Protein AF-A0A1B8U2I4-F1 (afdb_monomer)

Mean predicted aligned error: 22.15 Å

Secondary structure (DSSP, 8-state):
----------------------------------------------S-TTSHHHHHHHTT-PPPP---PPPP--GGGGG-S----SS-SS-EEEEEE--TTSEEEEGGGTT-SEEEES-TTSBPPPTT-EEEEES-HHHH---S-SSS-HHHHHHHHHHHHGGGT-TTTS-SS--S-TTSHHHHHHHHHHHHHHH----TT---EEE-TTS-EEEHHHHHHHHHTTSSPPPPEEEEEESSTTB--EEEE-----S-S-SS--EEEEEEEPPBTTB--EEEEEEEES-SEEEEPPTT-S---SGGG-S--EEPPSSSSEEEES---TT-EEEEEEEESSTTS-EEEEEEEEPP------EEEE-EEEEEES--BTTTTTSSS--S--EEE-STT-EEEEEEEEEEPTT-EEEEEEEEPTT--S-EE-EEEEESSSSS-PEEPSS--EE--SS-EEEEEE-SS-EEEEEEE--STTSBPEEEEEEEEEE-PPPP--EE------EETT--EE--EESTT-EEEEEES--EEETTEEEPPP-SS-EEEEEEEEEPP-SSS--EEEEEEEEEEPP--EEE-TTGGGTT-SEEEEEEEEEEEEEESS-EEESSEEEE-S-EEE-SS---S-EETTEEEEEEESS-EEE-SSSEEEE-TT-EEEES--TT-EEESS-TTS---EEEEESSS-TT-SSEEEEEEEHHHHT--SSSS-SB---SS-HHHHHHHHHHHHHHHHHSPP--EEEETTS-EE-SSS--SEEEEEPPSEEEEEEEEHHHHHH-SEEEESS--BTTEEEEEEEE--EEEEEEPPEEES--GGGGGGEEEE-SSEEEEEEESSSPEESEEEEEEEEEEESS--S-EES-EEEEEEEEEEEEEES------EEE-----PPP-EE--------TT--EE--EESTT-EEEEEES--EEETTEEEPPP-SS----EEEEEPPPBTTB--

Radius of gyration: 46.18 Å; Cα contacts (8 Å, |Δi|>4): 2310; chains: 1; bounding box: 96×114×125 Å

Structure (mmCIF, N/CA/C/O backbone):
data_AF-A0A1B8U2I4-F1
#
_entry.id   AF-A0A1B8U2I4-F1
#
loop_
_atom_site.group_PDB
_atom_site.id
_atom_site.type_symbol
_atom_site.label_atom_id
_atom_site.label_alt_id
_atom_site.label_comp_id
_atom_site.label_asym_id
_atom_site.label_entity_id
_atom_site.label_seq_id
_atom_site.pdbx_PDB_ins_code
_atom_site.Cartn_x
_atom_site.Cartn_y
_atom_site.Cartn_z
_atom_site.occupancy
_atom_site.B_iso_or_equiv
_atom_site.auth_seq_id
_atom_site.auth_comp_id
_atom_site.auth_asym_id
_atom_site.auth_atom_id
_atom_site.pdbx_PDB_model_num
ATOM 1 N N . MET A 1 1 ? -12.299 -31.613 34.406 1.00 24.77 1 MET A N 1
ATOM 2 C CA . MET A 1 1 ? -12.635 -31.270 35.807 1.00 24.77 1 MET A CA 1
ATOM 3 C C . MET A 1 1 ? -14.098 -31.652 36.011 1.00 24.77 1 MET A C 1
ATOM 5 O O . MET A 1 1 ? -14.921 -31.195 35.235 1.00 24.77 1 MET A O 1
ATOM 9 N N . LYS A 1 2 ? -14.399 -32.577 36.935 1.00 33.16 2 LYS A N 1
ATOM 10 C CA . LYS A 1 2 ? -15.754 -33.112 37.191 1.00 33.16 2 LYS A CA 1
ATOM 11 C C . LYS A 1 2 ? -16.729 -31.985 37.540 1.00 33.16 2 LYS A C 1
ATOM 13 O O . LYS A 1 2 ? -16.358 -31.178 38.387 1.00 33.16 2 LYS A O 1
ATOM 18 N N . LYS A 1 3 ? -17.973 -32.005 37.048 1.00 23.28 3 LYS A N 1
ATOM 19 C CA . LYS A 1 3 ? -19.089 -31.343 37.744 1.00 23.28 3 LYS A CA 1
ATOM 20 C C . LYS A 1 3 ? -20.404 -32.102 37.573 1.00 23.28 3 LYS A C 1
ATOM 22 O O . LYS A 1 3 ? -20.791 -32.491 36.483 1.00 23.28 3 LYS A O 1
ATOM 27 N N . GLN A 1 4 ? -20.998 -32.365 38.731 1.00 23.42 4 GLN A N 1
ATOM 28 C CA . GLN A 1 4 ? -22.219 -33.114 38.978 1.00 23.42 4 GLN A CA 1
ATOM 29 C C . GLN A 1 4 ? -23.449 -32.295 38.580 1.00 23.42 4 GLN A C 1
ATOM 31 O O . GLN A 1 4 ? -23.548 -31.119 38.924 1.00 23.42 4 GLN A O 1
ATOM 36 N N . ILE A 1 5 ? -24.417 -32.958 37.955 1.00 26.19 5 ILE A N 1
ATOM 37 C CA . ILE A 1 5 ? -25.798 -32.489 37.834 1.00 26.19 5 ILE A CA 1
ATOM 38 C C . ILE A 1 5 ? -26.450 -32.633 39.215 1.00 26.19 5 ILE A C 1
ATOM 40 O O . ILE A 1 5 ? -26.462 -33.726 39.782 1.00 26.19 5 ILE A O 1
ATOM 44 N N . THR A 1 6 ? -26.989 -31.546 39.769 1.00 26.36 6 THR A N 1
ATOM 45 C CA . THR A 1 6 ? -27.867 -31.604 40.949 1.00 26.36 6 THR A CA 1
ATOM 46 C C . THR A 1 6 ? -29.206 -30.984 40.572 1.00 26.36 6 THR A C 1
ATOM 48 O O . THR A 1 6 ? -29.311 -29.774 40.403 1.00 26.36 6 THR A O 1
ATOM 51 N N . LEU A 1 7 ? -30.220 -31.833 40.411 1.00 27.00 7 LEU A N 1
ATOM 52 C CA . LEU A 1 7 ? -31.611 -31.440 40.198 1.00 27.00 7 LEU A CA 1
ATOM 53 C C . LEU A 1 7 ? -32.253 -31.074 41.542 1.00 27.00 7 LEU A C 1
ATOM 55 O O . LEU A 1 7 ? -32.309 -31.903 42.449 1.00 27.00 7 LEU A O 1
ATOM 59 N N . TYR A 1 8 ? -32.822 -29.874 41.638 1.00 22.42 8 TYR A N 1
ATOM 60 C CA . TYR A 1 8 ? -33.903 -29.582 42.575 1.00 22.42 8 TYR A CA 1
ATOM 61 C C . TYR A 1 8 ? -35.120 -29.135 41.777 1.00 22.42 8 TYR A C 1
ATOM 63 O O . TYR A 1 8 ? -35.189 -27.984 41.368 1.00 22.42 8 TYR A O 1
ATOM 71 N N . GLN A 1 9 ? -36.106 -30.021 41.621 1.00 27.33 9 GLN A N 1
ATOM 72 C CA . GLN A 1 9 ? -37.504 -29.603 41.564 1.00 27.33 9 GLN A CA 1
ATOM 73 C C . GLN A 1 9 ? -38.388 -30.600 42.314 1.00 27.33 9 GLN A C 1
ATOM 75 O O . GLN A 1 9 ? -38.519 -31.778 41.991 1.00 27.33 9 GLN A O 1
ATOM 80 N N . THR A 1 10 ? -39.002 -30.076 43.363 1.00 26.73 10 THR A N 1
ATOM 81 C CA . THR A 1 10 ? -40.159 -30.611 44.061 1.00 26.73 10 THR A CA 1
ATOM 82 C C . THR A 1 10 ? -41.357 -30.702 43.112 1.00 26.73 10 THR A C 1
ATOM 84 O O . THR A 1 10 ? -41.929 -29.679 42.753 1.00 26.73 10 THR A O 1
ATOM 87 N N . LYS A 1 11 ? -41.841 -31.917 42.825 1.00 23.14 11 LYS A N 1
ATOM 88 C CA . LYS A 1 11 ? -43.243 -32.304 43.084 1.00 23.14 11 LYS A CA 1
ATOM 89 C C . LYS A 1 11 ? -43.482 -33.804 42.866 1.00 23.14 11 LYS A C 1
ATOM 91 O O . LYS A 1 11 ? -43.080 -34.401 41.881 1.00 23.14 11 LYS A O 1
ATOM 96 N N . LYS A 1 12 ? -44.158 -34.363 43.870 1.00 27.89 12 LYS A N 1
ATOM 97 C CA . LYS A 1 12 ? -44.649 -35.735 44.058 1.00 27.89 12 LYS A CA 1
ATOM 98 C C . LYS A 1 12 ? -45.297 -36.351 42.812 1.00 27.89 12 LYS A C 1
ATOM 100 O O . LYS A 1 12 ? -46.206 -35.728 42.278 1.00 27.89 12 LYS A O 1
ATOM 105 N N . LEU A 1 13 ? -45.016 -37.633 42.547 1.00 22.47 13 LEU A N 1
ATOM 106 C CA . LEU A 1 13 ? -46.040 -38.684 42.388 1.00 22.47 13 LEU A CA 1
ATOM 107 C C . LEU A 1 13 ? -45.428 -40.106 42.452 1.00 22.47 13 LEU A C 1
ATOM 109 O O . LEU A 1 13 ? -44.255 -40.307 42.170 1.00 22.47 13 LEU A O 1
ATOM 113 N N . ASN A 1 14 ? -46.240 -41.043 42.952 1.00 25.61 14 ASN A N 1
ATOM 114 C CA . ASN A 1 14 ? -45.935 -42.363 43.534 1.00 25.61 14 ASN A CA 1
ATOM 115 C C . ASN A 1 14 ? -45.229 -43.411 42.637 1.00 25.61 14 ASN A C 1
ATOM 117 O O . ASN A 1 14 ? -45.417 -43.396 41.424 1.00 25.61 14 ASN A O 1
ATOM 121 N N . PRO A 1 15 ? -44.552 -44.417 43.241 1.00 29.19 15 PRO A N 1
ATOM 122 C CA . PRO A 1 15 ? -43.931 -45.534 42.533 1.00 29.19 15 PRO A CA 1
ATOM 123 C C . PRO A 1 15 ? -44.876 -46.743 42.411 1.00 29.19 15 PRO A C 1
ATOM 125 O O . PRO A 1 15 ? -45.484 -47.154 43.397 1.00 29.19 15 PRO A O 1
ATOM 128 N N . TYR A 1 16 ? -44.931 -47.379 41.237 1.00 27.47 16 TYR A N 1
ATOM 129 C CA . TYR A 1 16 ? -45.301 -48.793 41.106 1.00 27.47 16 TYR A CA 1
ATOM 130 C C . TYR A 1 16 ? -44.474 -49.490 40.014 1.00 27.47 16 TYR A C 1
ATOM 132 O O . TYR A 1 16 ? -44.163 -48.929 38.969 1.00 27.47 16 TYR A O 1
ATOM 140 N N . LEU A 1 17 ? -44.098 -50.722 40.360 1.00 26.45 17 LEU A N 1
ATOM 141 C CA . LEU A 1 17 ? -43.193 -51.691 39.741 1.00 26.45 17 LEU A CA 1
ATOM 142 C C . LEU A 1 17 ? -43.515 -52.095 38.285 1.00 26.45 17 LEU A C 1
ATOM 144 O O . LEU A 1 17 ? -44.686 -52.241 37.942 1.00 26.45 17 LEU A O 1
ATOM 148 N N . ASN A 1 18 ? -42.491 -52.522 37.524 1.00 24.98 18 ASN A N 1
ATOM 149 C CA . ASN A 1 18 ? -42.168 -53.945 37.220 1.00 24.98 18 ASN A CA 1
ATOM 150 C C . ASN A 1 18 ? -41.119 -54.048 36.080 1.00 24.98 18 ASN A C 1
ATOM 152 O O . ASN A 1 18 ? -41.330 -53.525 34.999 1.00 24.98 18 ASN A O 1
ATOM 156 N N . LEU A 1 19 ? -39.901 -54.557 36.327 1.00 27.11 19 LEU A N 1
ATOM 157 C CA . LEU A 1 19 ? -39.459 -55.971 36.242 1.00 27.11 19 LEU A CA 1
ATOM 158 C C . LEU A 1 19 ? -39.276 -56.514 34.805 1.00 27.11 19 LEU A C 1
ATOM 160 O O . LEU A 1 19 ? -40.254 -56.872 34.160 1.00 27.11 19 LEU A O 1
ATOM 164 N N . ARG A 1 20 ? -38.018 -56.788 34.407 1.00 25.61 20 ARG A N 1
ATOM 165 C CA . ARG A 1 20 ? -37.486 -58.169 34.281 1.00 25.61 20 ARG A CA 1
ATOM 166 C C . ARG A 1 20 ? -35.970 -58.228 34.002 1.00 25.61 20 ARG A C 1
ATOM 168 O O . ARG A 1 20 ? -35.462 -57.667 33.045 1.00 25.61 20 ARG A O 1
ATOM 175 N N . ARG A 1 21 ? -35.281 -58.963 34.885 1.00 28.75 21 ARG A N 1
ATOM 176 C CA . ARG A 1 21 ? -33.903 -59.497 34.803 1.00 28.75 21 ARG A CA 1
ATOM 177 C C . ARG A 1 21 ? -33.867 -60.779 33.959 1.00 28.75 21 ARG A C 1
ATOM 179 O O . ARG A 1 21 ? -34.883 -61.456 33.958 1.00 28.75 21 ARG A O 1
ATOM 186 N N . PHE A 1 22 ? -32.691 -61.191 33.465 1.00 28.05 22 PHE A N 1
ATOM 187 C CA . PHE A 1 22 ? -32.060 -62.534 33.629 1.00 28.05 22 PHE A CA 1
ATOM 188 C C . PHE A 1 22 ? -30.637 -62.473 33.001 1.00 28.05 22 PHE A C 1
ATOM 190 O O . PHE A 1 22 ? -30.524 -62.176 31.824 1.00 28.05 22 PHE A O 1
ATOM 197 N N . LYS A 1 23 ? -29.534 -62.399 33.772 1.00 29.30 23 LYS A N 1
ATOM 198 C CA . LYS A 1 23 ? -28.705 -63.434 34.461 1.00 29.30 23 LYS A CA 1
ATOM 199 C C . LYS A 1 23 ? -27.589 -64.095 33.605 1.00 29.30 23 LYS A C 1
ATOM 201 O O . LYS A 1 23 ? -27.857 -65.007 32.844 1.00 29.30 23 LYS A O 1
ATOM 206 N N . ASN A 1 24 ? -26.351 -63.696 33.931 1.00 28.14 24 ASN A N 1
ATOM 207 C CA . ASN A 1 24 ? -25.205 -64.477 34.451 1.00 28.14 24 ASN A CA 1
ATOM 208 C C . ASN A 1 24 ? -24.512 -65.636 33.678 1.00 28.14 24 ASN A C 1
ATOM 210 O O . ASN A 1 24 ? -25.094 -66.695 33.487 1.00 28.14 24 ASN A O 1
ATOM 214 N N . LEU A 1 25 ? -23.171 -65.471 33.612 1.00 28.17 25 LEU A N 1
ATOM 215 C CA . LEU A 1 25 ? -22.056 -66.374 34.021 1.00 28.17 25 LEU A CA 1
ATOM 216 C C . LEU A 1 25 ? -21.253 -67.195 32.966 1.00 28.17 25 LEU A C 1
ATOM 218 O O . LEU A 1 25 ? -21.647 -68.288 32.592 1.00 28.17 25 LEU A O 1
ATOM 222 N N . LEU A 1 26 ? -20.052 -66.672 32.640 1.00 28.00 26 LEU A N 1
ATOM 223 C CA . LEU A 1 26 ? -18.679 -67.173 32.943 1.00 28.00 26 LEU A CA 1
ATOM 224 C C . LEU A 1 26 ? -18.106 -68.494 32.336 1.00 28.00 26 LEU A C 1
ATOM 226 O O . LEU A 1 26 ? -18.682 -69.563 32.485 1.00 28.00 26 LEU A O 1
ATOM 230 N N . VAL A 1 27 ? -16.835 -68.373 31.882 1.00 27.95 27 VAL A N 1
ATOM 231 C CA . VAL A 1 27 ? -15.642 -69.282 31.968 1.00 27.95 27 VAL A CA 1
ATOM 232 C C . VAL A 1 27 ? -14.981 -69.722 30.631 1.00 27.95 27 VAL A C 1
ATOM 234 O O . VAL A 1 27 ? -15.415 -70.662 29.984 1.00 27.95 27 VAL A O 1
ATOM 237 N N . LEU A 1 28 ? -13.882 -69.025 30.287 1.00 28.41 28 LEU A N 1
ATOM 238 C CA . LEU A 1 28 ? -12.477 -69.437 30.002 1.00 28.41 28 LEU A CA 1
ATOM 239 C C . LEU A 1 28 ? -12.089 -70.763 29.257 1.00 28.41 28 LEU A C 1
ATOM 241 O O . LEU A 1 28 ? -12.392 -71.849 29.735 1.00 28.41 28 LEU A O 1
ATOM 245 N N . VAL A 1 29 ? -11.202 -70.623 28.237 1.00 29.09 29 VAL A N 1
ATOM 246 C CA . VAL A 1 29 ? -9.905 -71.335 27.938 1.00 29.09 29 VAL A CA 1
ATOM 247 C C . VAL A 1 29 ? -9.688 -71.835 26.473 1.00 29.09 29 VAL A C 1
ATOM 249 O O . VAL A 1 29 ? -10.239 -72.847 26.069 1.00 29.09 29 VAL A O 1
ATOM 252 N N . ILE A 1 30 ? -8.813 -71.113 25.739 1.00 30.14 30 ILE A N 1
ATOM 253 C CA . ILE A 1 30 ? -7.630 -71.448 24.876 1.00 30.14 30 ILE A CA 1
ATOM 254 C C . ILE A 1 30 ? -7.565 -72.696 23.922 1.00 30.14 30 ILE A C 1
ATOM 256 O O . ILE A 1 30 ? -7.744 -73.822 24.366 1.00 30.14 30 ILE A O 1
ATOM 260 N N . LEU A 1 31 ? -7.069 -72.449 22.676 1.00 28.91 31 LEU A N 1
ATOM 261 C CA . LEU A 1 31 ? -6.035 -73.157 21.835 1.00 28.91 31 LEU A CA 1
ATOM 262 C C . LEU A 1 31 ? -6.414 -73.679 20.409 1.00 28.91 31 LEU A C 1
ATOM 264 O O . LEU A 1 31 ? -7.019 -74.728 20.253 1.00 28.91 31 LEU A O 1
ATOM 268 N N . PHE A 1 32 ? -5.932 -72.940 19.387 1.00 29.34 32 PHE A N 1
ATOM 269 C CA . PHE A 1 32 ? -5.227 -73.308 18.125 1.00 29.34 32 PHE A CA 1
ATOM 270 C C . PHE A 1 32 ? -5.462 -74.653 17.372 1.00 29.34 32 PHE A C 1
ATOM 272 O O . PHE A 1 32 ? -5.157 -75.712 17.904 1.00 29.34 32 PHE A O 1
ATOM 279 N N . THR A 1 33 ? -5.761 -74.590 16.052 1.00 28.53 33 THR A N 1
ATOM 280 C CA . THR A 1 33 ? -4.908 -74.993 14.878 1.00 28.53 33 THR A CA 1
ATOM 281 C C . THR A 1 33 ? -5.665 -75.483 13.608 1.00 28.53 33 THR A C 1
ATOM 283 O O . THR A 1 33 ? -6.404 -76.455 13.635 1.00 28.53 33 THR A O 1
ATOM 286 N N . SER A 1 34 ? -5.350 -74.824 12.474 1.00 27.62 34 SER A N 1
ATOM 287 C CA . SER A 1 34 ? -4.859 -75.363 11.175 1.00 27.62 34 SER A CA 1
ATOM 288 C C . SER A 1 34 ? -5.756 -76.063 10.111 1.00 27.62 34 SER A C 1
ATOM 290 O O . SER A 1 34 ? -6.296 -77.134 10.352 1.00 27.62 34 SER A O 1
ATOM 292 N N . LEU A 1 35 ? -5.651 -75.511 8.876 1.00 30.39 35 LEU A N 1
ATOM 293 C CA . LEU A 1 35 ? -5.627 -76.117 7.511 1.00 30.39 35 LEU A CA 1
ATOM 294 C C . LEU A 1 35 ? -6.950 -76.415 6.749 1.00 30.39 35 LEU A C 1
ATOM 296 O O . LEU A 1 35 ? -7.589 -77.430 6.972 1.00 30.39 35 LEU A O 1
ATOM 300 N N . GLY A 1 36 ? -7.309 -75.557 5.772 1.00 27.30 36 GLY A N 1
ATOM 301 C CA . GLY A 1 36 ? -6.801 -75.602 4.380 1.00 27.30 36 GLY A CA 1
ATOM 302 C C . GLY A 1 36 ? -7.563 -76.394 3.286 1.00 27.30 36 GLY A C 1
ATOM 303 O O . GLY A 1 36 ? -7.325 -77.587 3.152 1.00 27.30 36 GLY A O 1
ATOM 304 N N . PHE A 1 37 ? -8.267 -75.647 2.405 1.00 27.11 37 PHE A N 1
ATOM 305 C CA . PHE A 1 37 ? -8.640 -75.898 0.980 1.00 27.11 37 PHE A CA 1
ATOM 306 C C . PHE A 1 37 ? -9.626 -77.062 0.661 1.00 27.11 37 PHE A C 1
ATOM 308 O O . PHE A 1 37 ? -9.606 -78.081 1.326 1.00 27.11 37 PHE A O 1
ATOM 315 N N . TYR A 1 38 ? -10.545 -77.045 -0.324 1.00 27.69 38 TYR A N 1
ATOM 316 C CA . TYR A 1 38 ? -10.627 -76.427 -1.663 1.00 27.69 38 TYR A CA 1
ATOM 317 C C . TYR A 1 38 ? -12.111 -76.255 -2.106 1.00 27.69 38 TYR A C 1
ATOM 319 O O . TYR A 1 38 ? -13.013 -76.877 -1.550 1.00 27.69 38 TYR A O 1
ATOM 327 N N . ALA A 1 39 ? -12.335 -75.406 -3.115 1.00 29.09 39 ALA A N 1
ATOM 328 C CA . ALA A 1 39 ? -13.609 -74.839 -3.584 1.00 29.09 39 ALA A CA 1
ATOM 329 C C . ALA A 1 39 ? -14.408 -75.648 -4.636 1.00 29.09 39 ALA A C 1
ATOM 331 O O . ALA A 1 39 ? -13.817 -76.408 -5.395 1.00 29.09 39 ALA A O 1
ATOM 332 N N . GLN A 1 40 ? -15.723 -75.363 -4.719 1.00 24.88 40 GLN A N 1
ATOM 333 C CA . GLN A 1 40 ? -16.620 -75.202 -5.900 1.00 24.88 40 GLN A CA 1
ATOM 334 C C . GLN A 1 40 ? -18.087 -75.258 -5.396 1.00 24.88 40 GLN A C 1
ATOM 336 O O . GLN A 1 40 ? -18.374 -76.063 -4.522 1.00 24.88 40 GLN A O 1
ATOM 341 N N . SER A 1 41 ? -19.122 -74.556 -5.869 1.00 28.59 41 SER A N 1
ATOM 342 C CA . SER A 1 41 ? -19.376 -73.330 -6.652 1.00 28.59 41 SER A CA 1
ATOM 343 C C . SER A 1 41 ? -20.902 -73.296 -6.911 1.00 28.59 41 SER A C 1
ATOM 345 O O . SER A 1 41 ? -21.482 -74.373 -7.028 1.00 28.59 41 SER A O 1
ATOM 347 N N . GLN A 1 42 ? -21.475 -72.105 -7.152 1.00 28.33 42 GLN A N 1
ATOM 348 C CA . GLN A 1 42 ? -22.831 -71.812 -7.681 1.00 28.33 42 GLN A CA 1
ATOM 349 C C . GLN A 1 42 ? -23.980 -71.745 -6.656 1.00 28.33 42 GLN A C 1
ATOM 351 O O . GLN A 1 42 ? -24.147 -72.646 -5.850 1.00 28.33 42 GLN A O 1
ATOM 356 N N . ASN A 1 43 ? -24.881 -70.759 -6.660 1.00 26.42 43 ASN A N 1
ATOM 357 C CA . ASN A 1 43 ? -25.046 -69.525 -7.441 1.00 26.42 43 ASN A CA 1
ATOM 358 C C . ASN A 1 43 ? -26.251 -68.779 -6.835 1.00 26.42 43 ASN A C 1
ATOM 360 O O . ASN A 1 43 ? -27.349 -69.324 -6.882 1.00 26.42 43 ASN A O 1
ATOM 364 N N . SER A 1 44 ? -26.048 -67.560 -6.325 1.00 26.33 44 SER A N 1
ATOM 365 C CA . SER A 1 44 ? -27.010 -66.436 -6.302 1.00 26.33 44 SER A CA 1
ATOM 366 C C . SER A 1 44 ? -26.441 -65.344 -5.386 1.00 26.33 44 SER A C 1
ATOM 368 O O . SER A 1 44 ? -26.773 -65.290 -4.205 1.00 26.33 44 SER A O 1
ATOM 370 N N . ILE A 1 45 ? -25.526 -64.519 -5.897 1.00 26.33 45 ILE A N 1
ATOM 371 C CA . ILE A 1 45 ? -25.024 -63.343 -5.175 1.00 26.33 45 ILE A CA 1
ATOM 372 C C . ILE A 1 45 ? -25.469 -62.126 -5.980 1.00 26.33 45 ILE A C 1
ATOM 374 O O . ILE A 1 45 ? -25.046 -61.945 -7.119 1.00 26.33 45 ILE A O 1
ATOM 378 N N . SER A 1 46 ? -26.389 -61.351 -5.410 1.00 31.11 46 SER A N 1
ATOM 379 C CA . SER A 1 46 ? -26.627 -59.965 -5.802 1.00 31.11 46 SER A CA 1
ATOM 380 C C . SER A 1 46 ? -25.317 -59.190 -5.655 1.00 31.11 46 SER A C 1
ATOM 382 O O . SER A 1 46 ? -24.598 -59.396 -4.682 1.00 31.11 46 SER A O 1
ATOM 384 N N . ASP A 1 47 ? -25.016 -58.360 -6.647 1.00 35.44 47 ASP A N 1
ATOM 385 C CA . ASP A 1 47 ? -23.735 -57.739 -7.022 1.00 35.44 47 ASP A CA 1
ATOM 386 C C . ASP A 1 47 ? -23.131 -56.752 -5.985 1.00 35.44 47 ASP A C 1
ATOM 388 O O . ASP A 1 47 ? -22.817 -55.604 -6.287 1.00 35.44 47 ASP A O 1
ATOM 392 N N . ASP A 1 48 ? -22.980 -57.212 -4.740 1.00 44.69 48 ASP A N 1
ATOM 393 C CA . ASP A 1 48 ? -22.503 -56.469 -3.565 1.00 44.69 48 ASP A CA 1
ATOM 394 C C . ASP A 1 48 ? -21.168 -57.023 -3.009 1.00 44.69 48 ASP A C 1
ATOM 396 O O . ASP A 1 48 ? -20.579 -56.516 -2.056 1.00 44.69 48 ASP A O 1
ATOM 400 N N . SER A 1 49 ? -20.616 -58.069 -3.636 1.00 44.56 49 SER A N 1
ATOM 401 C CA . SER A 1 49 ? -19.412 -58.773 -3.161 1.00 44.56 49 SER A CA 1
ATOM 402 C C . SER A 1 49 ? -18.080 -58.045 -3.414 1.00 44.56 49 SER A C 1
ATOM 404 O O . SER A 1 49 ? -17.019 -58.619 -3.173 1.00 44.56 49 SER A O 1
ATOM 406 N N . GLN A 1 50 ? -18.112 -56.804 -3.910 1.00 58.66 50 GLN A N 1
ATOM 407 C CA . GLN A 1 50 ? -16.935 -55.960 -4.181 1.00 58.66 50 GLN A CA 1
ATOM 408 C C . GLN A 1 50 ? -16.956 -54.640 -3.388 1.00 58.66 50 GLN A C 1
ATOM 410 O O . GLN A 1 50 ? -16.244 -53.705 -3.734 1.00 58.66 50 GLN A O 1
ATOM 415 N N . GLY A 1 51 ? -17.750 -54.541 -2.318 1.00 71.69 51 GLY A N 1
ATOM 416 C CA . GLY A 1 51 ? -17.793 -53.349 -1.468 1.00 71.69 51 GLY A CA 1
ATOM 417 C C . GLY A 1 51 ? -16.471 -53.038 -0.757 1.00 71.69 51 GLY A C 1
ATOM 418 O O . GLY A 1 51 ? -15.436 -53.688 -0.950 1.00 71.69 51 GLY A O 1
ATOM 419 N N . LYS A 1 52 ? -16.521 -52.072 0.155 1.00 80.81 52 LYS A N 1
ATOM 420 C CA . LYS A 1 52 ? -15.404 -51.594 0.981 1.00 80.81 52 LYS A CA 1
ATOM 421 C C . LYS A 1 52 ? -14.586 -52.722 1.630 1.00 80.81 52 LYS A C 1
ATOM 423 O O . LYS A 1 52 ? -13.362 -52.648 1.722 1.00 80.81 52 LYS A O 1
ATOM 428 N N . MET A 1 53 ? -15.255 -53.810 2.020 1.00 74.25 53 MET A N 1
ATOM 429 C CA . MET A 1 53 ? -14.635 -55.011 2.587 1.00 74.25 53 MET A CA 1
ATOM 430 C C . MET A 1 53 ? -13.667 -55.716 1.623 1.00 74.25 53 MET A C 1
ATOM 432 O O . MET A 1 53 ? -12.610 -56.174 2.055 1.00 74.25 53 MET A O 1
ATOM 436 N N . SER A 1 54 ? -13.989 -55.778 0.331 1.00 76.94 54 SER A N 1
ATOM 437 C CA . SER A 1 54 ? -13.127 -56.399 -0.682 1.00 76.94 54 SER A CA 1
ATOM 438 C C . SER A 1 54 ? -11.857 -55.575 -0.931 1.00 76.94 54 SER A C 1
ATOM 440 O O . SER A 1 54 ? -10.763 -56.129 -1.040 1.00 76.94 54 SER A O 1
ATOM 442 N N . ILE A 1 55 ? -11.978 -54.241 -0.911 1.00 81.31 55 ILE A N 1
ATOM 443 C CA . ILE A 1 55 ? -10.854 -53.309 -1.063 1.00 81.31 55 ILE A CA 1
ATOM 444 C C . ILE A 1 55 ? -9.897 -53.442 0.121 1.00 81.31 55 ILE A C 1
ATOM 446 O O . ILE A 1 55 ? -8.688 -53.535 -0.087 1.00 81.31 55 ILE A O 1
ATOM 450 N N . ARG A 1 56 ? -10.419 -53.544 1.354 1.00 74.62 56 ARG A N 1
ATOM 451 C CA . ARG A 1 56 ? -9.607 -53.831 2.552 1.00 74.62 56 ARG A CA 1
ATOM 452 C C . ARG A 1 56 ? -8.816 -55.135 2.423 1.00 74.62 56 ARG A C 1
ATOM 454 O O . ARG A 1 56 ? -7.615 -55.159 2.682 1.00 74.62 56 ARG A O 1
ATOM 461 N N . GLN A 1 57 ? -9.482 -56.211 1.993 1.00 72.44 57 GLN A N 1
ATOM 462 C CA . GLN A 1 57 ? -8.855 -57.526 1.823 1.00 72.44 57 GLN A CA 1
ATOM 463 C C . GLN A 1 57 ? -7.733 -57.491 0.774 1.00 72.44 57 GLN A C 1
ATOM 465 O O . GLN A 1 57 ? -6.656 -58.036 1.014 1.00 72.44 57 GLN A O 1
ATOM 470 N N . ASN A 1 58 ? -7.947 -56.793 -0.344 1.00 71.19 58 ASN A N 1
ATOM 471 C CA . ASN A 1 58 ? -6.940 -56.615 -1.393 1.00 71.19 58 ASN A CA 1
ATOM 472 C C . ASN A 1 58 ? -5.788 -55.687 -0.970 1.00 71.19 58 ASN A C 1
ATOM 474 O O . ASN A 1 58 ? -4.646 -55.922 -1.357 1.00 71.19 58 ASN A O 1
ATOM 478 N N . ALA A 1 59 ? -6.059 -54.671 -0.145 1.00 63.84 59 ALA A N 1
ATOM 479 C CA . ALA A 1 59 ? -5.057 -53.752 0.404 1.00 63.84 59 ALA A CA 1
ATOM 480 C C . ALA A 1 59 ? -4.262 -54.335 1.594 1.00 63.84 59 ALA A C 1
ATOM 482 O O . ALA A 1 59 ? -3.440 -53.635 2.183 1.00 63.84 59 ALA A O 1
ATOM 483 N N . GLN A 1 60 ? -4.499 -55.603 1.959 1.00 63.19 60 GLN A N 1
ATOM 484 C CA . GLN A 1 60 ? -3.897 -56.279 3.115 1.00 63.19 60 GLN A CA 1
ATOM 485 C C . GLN A 1 60 ? -4.097 -55.532 4.451 1.00 63.19 60 GLN A C 1
ATOM 487 O O . GLN A 1 60 ? -3.251 -55.616 5.345 1.00 63.19 60 GLN A O 1
ATOM 492 N N . SER A 1 61 ? -5.219 -54.821 4.622 1.00 57.34 61 SER A N 1
ATOM 493 C CA . SER A 1 61 ? -5.555 -54.121 5.867 1.00 57.34 61 SER A CA 1
ATOM 494 C C . SER A 1 61 ? -6.651 -54.851 6.659 1.00 57.34 61 SER A C 1
ATOM 496 O O . SER A 1 61 ? -7.660 -55.299 6.115 1.00 57.34 61 SER A O 1
ATOM 498 N N . SER A 1 62 ? -6.458 -55.000 7.976 1.00 50.03 62 SER A N 1
ATOM 499 C CA . SER A 1 62 ? -7.472 -55.530 8.902 1.00 50.03 62 SER A CA 1
ATOM 500 C C . SER A 1 62 ? -8.326 -54.399 9.482 1.00 50.03 62 SER A C 1
ATOM 502 O O . SER A 1 62 ? -7.787 -53.324 9.758 1.00 50.03 62 SER A O 1
ATOM 504 N N . ALA A 1 63 ? -9.614 -54.651 9.749 1.00 52.53 63 ALA A N 1
ATOM 505 C CA . ALA A 1 63 ? -10.457 -53.720 10.505 1.00 52.53 63 ALA A CA 1
ATOM 506 C C . ALA A 1 63 ? -9.781 -53.376 11.844 1.00 52.53 63 ALA A C 1
ATOM 508 O O . ALA A 1 63 ? -9.371 -54.273 12.589 1.00 52.53 63 ALA A O 1
ATOM 509 N N . LYS A 1 64 ? -9.595 -52.083 12.131 1.00 42.44 64 LYS A N 1
ATOM 510 C CA . LYS A 1 64 ? -9.036 -51.634 13.411 1.00 42.44 64 LYS A CA 1
ATOM 511 C C . LYS A 1 64 ? -10.184 -51.396 14.382 1.00 42.44 64 LYS A C 1
ATOM 513 O O . LYS A 1 64 ? -11.054 -50.585 14.117 1.00 42.44 64 LYS A O 1
ATOM 518 N N . SER A 1 65 ? -10.134 -52.051 15.537 1.00 40.41 65 SER A N 1
ATOM 519 C CA . SER A 1 65 ? -11.010 -51.741 16.667 1.00 40.41 65 SER A CA 1
ATOM 520 C C . SER A 1 65 ? -10.268 -50.919 17.726 1.00 40.41 65 SER A C 1
ATOM 522 O O . SER A 1 65 ? -9.177 -51.295 18.155 1.00 40.41 65 SER A O 1
ATOM 524 N N . ASN A 1 66 ? -10.977 -49.888 18.202 1.00 38.38 66 ASN A N 1
ATOM 525 C CA . ASN A 1 66 ? -10.863 -49.131 19.457 1.00 38.38 66 ASN A CA 1
ATOM 526 C C . ASN A 1 66 ? -9.764 -48.068 19.591 1.00 38.38 66 ASN A C 1
ATOM 528 O O . ASN A 1 66 ? -8.685 -48.338 20.105 1.00 38.38 66 ASN A O 1
ATOM 532 N N . THR A 1 67 ? -10.116 -46.824 19.246 1.00 37.72 67 THR A N 1
ATOM 533 C CA . THR A 1 67 ? -10.522 -45.772 20.211 1.00 37.72 67 THR A CA 1
ATOM 534 C C . THR A 1 67 ? -11.010 -44.554 19.421 1.00 37.72 67 THR A C 1
ATOM 536 O O . THR A 1 67 ? -10.203 -43.898 18.768 1.00 37.72 67 THR A O 1
ATOM 539 N N . LYS A 1 68 ? -12.305 -44.235 19.485 1.00 46.12 68 LYS A N 1
ATOM 540 C CA . LYS A 1 68 ? -12.862 -42.961 19.003 1.00 46.12 68 LYS A CA 1
ATOM 541 C C . LYS A 1 68 ? -13.643 -42.305 20.137 1.00 46.12 68 LYS A C 1
ATOM 543 O O . LYS A 1 68 ? -14.174 -43.012 20.997 1.00 46.12 68 LYS A O 1
ATOM 548 N N . PHE A 1 69 ? -13.620 -40.976 20.175 1.00 40.41 69 PHE A N 1
ATOM 549 C CA . PHE A 1 69 ? -14.279 -40.179 21.206 1.00 40.41 69 PHE A CA 1
ATOM 550 C C . PHE A 1 69 ? -15.773 -40.522 21.263 1.00 40.41 69 PHE A C 1
ATOM 552 O O . PHE A 1 69 ? -16.427 -40.601 20.229 1.00 40.41 69 PHE A O 1
ATOM 559 N N . ALA A 1 70 ? -16.295 -40.758 22.466 1.00 36.22 70 ALA A N 1
ATOM 560 C CA . ALA A 1 70 ? -17.734 -40.802 22.681 1.00 36.22 70 ALA A CA 1
ATOM 561 C C . ALA A 1 70 ? -18.233 -39.355 22.738 1.00 36.22 70 ALA A C 1
ATOM 563 O O . ALA A 1 70 ? -17.757 -38.589 23.581 1.00 36.22 70 ALA A O 1
ATOM 564 N N . VAL A 1 71 ? -19.148 -38.990 21.845 1.00 42.72 71 VAL A N 1
ATOM 565 C CA . VAL A 1 71 ? -19.928 -37.753 21.964 1.00 42.72 71 VAL A CA 1
ATOM 566 C C . VAL A 1 71 ? -21.165 -38.073 22.809 1.00 42.72 71 VAL A C 1
ATOM 568 O O . VAL A 1 71 ? -21.649 -39.205 22.794 1.00 42.72 71 VAL A O 1
ATOM 571 N N . GLU A 1 72 ? -21.604 -37.126 23.639 1.00 43.16 72 GLU A N 1
ATOM 572 C CA . GLU A 1 72 ? -22.764 -37.319 24.514 1.00 43.16 72 GLU A CA 1
ATOM 573 C C . GLU A 1 72 ? -24.046 -37.564 23.703 1.00 43.16 72 GLU A C 1
ATOM 575 O O . GLU A 1 72 ? -24.273 -36.925 22.679 1.00 43.16 72 GLU A O 1
ATOM 580 N N . ASP A 1 73 ? -24.868 -38.487 24.206 1.00 41.66 73 ASP A N 1
ATOM 581 C CA . ASP A 1 73 ? -26.203 -38.831 23.711 1.00 41.66 73 ASP A CA 1
ATOM 582 C C . ASP A 1 73 ? -27.100 -37.580 23.686 1.00 41.66 73 ASP A C 1
ATOM 584 O O . ASP A 1 73 ? -27.447 -37.022 24.735 1.00 41.66 73 ASP A O 1
ATOM 588 N N . LEU A 1 74 ? -27.463 -37.133 22.480 1.00 45.94 74 LEU A N 1
ATOM 589 C CA . LEU A 1 74 ? -28.336 -35.976 22.262 1.00 45.94 74 LEU A CA 1
ATOM 590 C C . LEU A 1 74 ? -29.805 -36.392 22.081 1.00 45.94 74 LEU A C 1
ATOM 592 O O . LEU A 1 74 ? -30.644 -35.548 21.774 1.00 45.94 74 LEU A O 1
ATOM 596 N N . SER A 1 75 ? -30.178 -37.652 22.325 1.00 43.25 75 SER A N 1
ATOM 597 C CA . SER A 1 75 ? -31.541 -38.165 22.095 1.00 43.25 75 SER A CA 1
ATOM 598 C C . SER A 1 75 ? -32.650 -37.437 22.868 1.00 43.25 75 SER A C 1
ATOM 600 O O . SER A 1 75 ? -33.812 -37.475 22.456 1.00 43.25 75 SER A O 1
ATOM 602 N N . ILE A 1 76 ? -32.323 -36.697 23.937 1.00 40.59 76 ILE A N 1
ATOM 603 C CA . ILE A 1 76 ? -33.255 -35.796 24.650 1.00 40.59 76 ILE A CA 1
ATOM 604 C C . ILE A 1 76 ? -33.871 -34.750 23.697 1.00 40.59 76 ILE A C 1
ATOM 606 O O . ILE A 1 76 ? -35.016 -34.319 23.874 1.00 40.59 76 ILE A O 1
ATOM 610 N N . ILE A 1 77 ? -33.132 -34.385 22.651 1.00 40.34 77 ILE A N 1
ATOM 611 C CA . ILE A 1 77 ? -33.489 -33.392 21.644 1.00 40.34 77 ILE A CA 1
ATOM 612 C C . ILE A 1 77 ? -34.566 -33.910 20.657 1.00 40.34 77 ILE A C 1
ATOM 614 O O . ILE A 1 77 ? -35.301 -33.121 20.061 1.00 40.34 77 ILE A O 1
ATOM 618 N N . ASN A 1 78 ? -34.774 -35.229 20.557 1.00 40.34 78 ASN A N 1
ATOM 619 C CA . ASN A 1 78 ? -35.739 -35.846 19.632 1.00 40.34 78 ASN A CA 1
ATOM 620 C C . ASN A 1 78 ? -37.216 -35.736 20.065 1.00 40.34 78 ASN A C 1
ATOM 622 O O . ASN A 1 78 ? -38.107 -36.221 19.369 1.00 40.34 78 ASN A O 1
ATOM 626 N N . SER A 1 79 ? -37.512 -35.098 21.202 1.00 40.00 79 SER A N 1
ATOM 627 C CA . SER A 1 79 ? -38.888 -34.906 21.690 1.00 40.00 79 SER A CA 1
ATOM 628 C C . SER A 1 79 ? -39.633 -33.717 21.053 1.00 40.00 79 SER A C 1
ATOM 630 O O . SER A 1 79 ? -40.826 -33.540 21.308 1.00 40.00 79 SER A O 1
ATOM 632 N N . TYR A 1 80 ? -38.978 -32.929 20.191 1.00 40.31 80 TYR A N 1
ATOM 633 C CA . TYR A 1 80 ? -39.543 -31.715 19.590 1.00 40.31 80 TYR A CA 1
ATOM 634 C C . TYR A 1 80 ? -39.945 -31.939 18.122 1.00 40.31 80 TYR A C 1
ATOM 636 O O . TYR A 1 80 ? -39.116 -32.008 17.220 1.00 40.31 80 TYR A O 1
ATOM 644 N N . THR A 1 81 ? -41.250 -32.045 17.871 1.00 33.09 81 THR A N 1
ATOM 645 C CA . THR A 1 81 ? -41.855 -32.507 16.607 1.00 33.09 81 THR A CA 1
ATOM 646 C C . THR A 1 81 ? -41.910 -31.471 15.469 1.00 33.09 81 THR A C 1
ATOM 648 O O . THR A 1 81 ? -42.862 -31.491 14.700 1.00 33.09 81 THR A O 1
ATOM 651 N N . ASN A 1 82 ? -40.951 -30.547 15.339 1.00 39.06 82 ASN A N 1
ATOM 652 C CA . ASN A 1 82 ? -40.945 -29.571 14.230 1.00 39.06 82 ASN A CA 1
ATOM 653 C C . ASN A 1 82 ? -39.552 -28.957 13.985 1.00 39.06 82 ASN A C 1
ATOM 655 O O . ASN A 1 82 ? -39.335 -27.768 14.208 1.00 39.06 82 ASN A O 1
ATOM 659 N N . ARG A 1 83 ? -38.594 -29.767 13.521 1.00 38.34 83 ARG A N 1
ATOM 660 C CA . ARG A 1 83 ? -37.280 -29.272 13.079 1.00 38.34 83 ARG A CA 1
ATOM 661 C C . ARG A 1 83 ? -37.264 -29.047 11.568 1.00 38.34 83 ARG A C 1
ATOM 663 O O . ARG A 1 83 ? -37.498 -29.978 10.805 1.00 38.34 83 ARG A O 1
ATOM 670 N N . THR A 1 84 ? -36.923 -27.836 11.134 1.00 39.59 84 THR A N 1
ATOM 671 C CA . THR A 1 84 ? -36.469 -27.552 9.762 1.00 39.59 84 THR A CA 1
ATOM 672 C C . THR A 1 84 ? -34.939 -27.598 9.764 1.00 39.59 84 THR A C 1
ATOM 674 O O . THR A 1 84 ? -34.281 -26.589 10.002 1.00 39.59 84 THR A O 1
ATOM 677 N N . GLY A 1 85 ? -34.368 -28.795 9.619 1.00 47.38 85 GLY A N 1
ATOM 678 C CA . GLY A 1 85 ? -32.945 -29.075 9.861 1.00 47.38 85 GLY A CA 1
ATOM 679 C C . GLY A 1 85 ? -31.995 -28.646 8.742 1.00 47.38 85 GLY A C 1
ATOM 680 O O . GLY A 1 85 ? -31.367 -29.508 8.143 1.00 47.38 85 GLY A O 1
ATOM 681 N N . VAL A 1 86 ? -31.894 -27.347 8.444 1.00 48.59 86 VAL A N 1
ATOM 682 C CA . VAL A 1 86 ? -31.113 -26.882 7.276 1.00 48.59 86 VAL A CA 1
ATOM 683 C C . VAL A 1 86 ? -30.064 -25.801 7.598 1.00 48.59 86 VAL A C 1
ATOM 685 O O . VAL A 1 86 ? -29.238 -25.496 6.749 1.00 48.59 86 VAL A O 1
ATOM 688 N N . CYS A 1 87 ? -30.014 -25.252 8.821 1.00 45.50 87 CYS A N 1
ATOM 689 C CA . CYS A 1 87 ? -29.145 -24.096 9.116 1.00 45.50 87 CYS A CA 1
ATOM 690 C C . CYS A 1 87 ? -28.532 -24.044 10.533 1.00 45.50 87 CYS A C 1
ATOM 692 O O . CYS A 1 87 ? -28.130 -22.967 10.972 1.00 45.50 87 CYS A O 1
ATOM 694 N N . SER A 1 88 ? -28.434 -25.163 11.265 1.00 43.44 88 SER A N 1
ATOM 695 C CA . SER A 1 88 ? -27.620 -25.193 12.494 1.00 43.44 88 SER A CA 1
ATOM 696 C C . SER A 1 88 ? -26.228 -25.765 12.187 1.00 43.44 88 SER A C 1
ATOM 698 O O . SER A 1 88 ? -26.152 -26.834 11.576 1.00 43.44 88 SER A O 1
ATOM 700 N N . PRO A 1 89 ? -25.133 -25.099 12.612 1.00 44.69 89 PRO A N 1
ATOM 701 C CA . PRO A 1 89 ? -23.765 -25.578 12.399 1.00 44.69 89 PRO A CA 1
ATOM 702 C C . PRO A 1 89 ? -23.488 -26.971 12.997 1.00 44.69 89 PRO A C 1
ATOM 704 O O . PRO A 1 89 ? -22.618 -27.696 12.515 1.00 44.69 89 PRO A O 1
ATOM 707 N N . GLU A 1 90 ? -24.270 -27.377 13.997 1.00 48.88 90 GLU A N 1
ATOM 708 C CA . GLU A 1 90 ? -24.255 -28.714 14.593 1.00 48.88 90 GLU A CA 1
ATOM 709 C C . GLU A 1 90 ? -25.701 -29.238 14.629 1.00 48.88 90 GLU A C 1
ATOM 711 O O . GLU A 1 90 ? -26.532 -28.756 15.404 1.00 48.88 90 GLU A O 1
ATOM 716 N N . THR A 1 91 ? -26.042 -30.154 13.717 1.00 55.22 91 THR A N 1
ATOM 717 C CA . THR A 1 91 ? -27.378 -30.764 13.579 1.00 55.22 91 THR A CA 1
ATOM 718 C C . THR A 1 91 ? -27.257 -32.287 13.589 1.00 55.22 91 THR A C 1
ATOM 720 O O . THR A 1 91 ? -26.378 -32.837 12.924 1.00 55.22 91 THR A O 1
ATOM 723 N N . SER A 1 92 ? -28.151 -32.970 14.312 1.00 64.12 92 SER A N 1
ATOM 724 C CA . SER A 1 92 ? -28.293 -34.430 14.250 1.00 64.12 92 SER A CA 1
ATOM 725 C C . SER A 1 92 ? -29.104 -34.857 13.026 1.00 64.12 92 SER A C 1
ATOM 727 O O . SER A 1 92 ? -30.110 -34.230 12.686 1.00 64.12 92 SER A O 1
ATOM 729 N N . LEU A 1 93 ? -28.699 -35.946 12.385 1.00 74.44 93 LEU A N 1
ATOM 730 C CA . LEU A 1 93 ? -29.349 -36.532 11.218 1.00 74.44 93 LEU A CA 1
ATOM 731 C C . LEU A 1 93 ? -29.465 -38.049 11.360 1.00 74.44 93 LEU A C 1
ATOM 733 O O . LEU A 1 93 ? -28.773 -38.653 12.178 1.00 74.44 93 LEU A O 1
ATOM 737 N N . ILE A 1 94 ? -30.322 -38.648 10.533 1.00 77.56 94 ILE A N 1
ATOM 738 C CA . ILE A 1 94 ? -30.519 -40.100 10.464 1.00 77.56 94 ILE A CA 1
ATOM 739 C C . ILE A 1 94 ? -30.091 -40.594 9.081 1.00 77.56 94 ILE A C 1
ATOM 741 O O . ILE A 1 94 ? -30.409 -39.955 8.070 1.00 77.56 94 ILE A O 1
ATOM 745 N N . ILE A 1 95 ? -29.382 -41.720 9.033 1.00 82.88 95 ILE A N 1
ATOM 746 C CA . ILE A 1 95 ? -29.066 -42.434 7.795 1.00 82.88 95 ILE A CA 1
ATOM 747 C C . ILE A 1 95 ? -30.328 -43.128 7.275 1.00 82.88 95 ILE A C 1
ATOM 749 O O . ILE A 1 95 ? -30.970 -43.913 7.962 1.00 82.88 95 ILE A O 1
ATOM 753 N N . THR A 1 96 ? -30.701 -42.800 6.044 1.00 82.56 96 THR A N 1
ATOM 754 C CA . THR A 1 96 ? -31.944 -43.236 5.379 1.00 82.56 96 THR A CA 1
ATOM 755 C C . THR A 1 96 ? -31.720 -44.304 4.311 1.00 82.56 96 THR A C 1
ATOM 757 O O . THR A 1 96 ? -32.659 -44.996 3.929 1.00 82.56 96 THR A O 1
ATOM 760 N N . GLU A 1 97 ? -30.492 -44.419 3.811 1.00 88.12 97 GLU A N 1
ATOM 761 C CA . GLU A 1 97 ? -30.073 -45.397 2.807 1.00 88.12 97 GLU A CA 1
ATOM 762 C C . GLU A 1 97 ? -28.582 -45.673 3.024 1.00 88.12 97 GLU A C 1
ATOM 764 O O . GLU A 1 97 ? -27.821 -44.727 3.237 1.00 88.12 97 GLU A O 1
ATOM 769 N N . ASP A 1 98 ? -28.167 -46.933 2.960 1.00 86.56 98 ASP A N 1
ATOM 770 C CA . ASP A 1 98 ? -26.791 -47.389 3.139 1.00 86.56 98 ASP A CA 1
ATOM 771 C C . ASP A 1 98 ? -26.282 -48.171 1.914 1.00 86.56 98 ASP A C 1
ATOM 773 O O . ASP A 1 98 ? -27.016 -48.522 0.986 1.00 86.56 98 ASP A O 1
ATOM 777 N N . SER A 1 99 ? -24.973 -48.421 1.876 1.00 87.38 99 SER A N 1
ATOM 778 C CA . SER A 1 99 ? -24.371 -49.322 0.895 1.00 87.38 99 SER A CA 1
ATOM 779 C C . SER A 1 99 ? -23.080 -49.941 1.422 1.00 87.38 99 SER A C 1
ATOM 781 O O . SER A 1 99 ? -22.344 -49.337 2.208 1.00 87.38 99 SER A O 1
ATOM 783 N N . SER A 1 100 ? -22.714 -51.110 0.888 1.00 82.12 100 SER A N 1
ATOM 784 C CA . SER A 1 100 ? -21.453 -51.794 1.226 1.00 82.12 100 SER A CA 1
ATOM 785 C C . SER A 1 100 ? -20.186 -51.010 0.855 1.00 82.12 100 SER A C 1
ATOM 787 O O . SER A 1 100 ? -19.072 -51.410 1.209 1.00 82.12 100 SER A O 1
ATOM 789 N N . TRP A 1 101 ? -20.330 -49.901 0.126 1.00 84.94 101 TRP A N 1
ATOM 790 C CA . TRP A 1 101 ? -19.254 -49.009 -0.293 1.00 84.94 101 TRP A CA 1
ATOM 791 C C . TRP A 1 101 ? -18.979 -47.885 0.709 1.00 84.94 101 TRP A C 1
ATOM 793 O O . TRP A 1 101 ? -18.071 -47.094 0.477 1.00 84.94 101 TRP A O 1
ATOM 803 N N . GLY A 1 102 ? -19.704 -47.811 1.829 1.00 86.38 102 GLY A N 1
ATOM 804 C CA . GLY A 1 102 ? -19.578 -46.669 2.737 1.00 86.38 102 GLY A CA 1
ATOM 805 C C . GLY A 1 102 ? -20.042 -45.375 2.070 1.00 86.38 102 GLY A C 1
ATOM 806 O O . GLY A 1 102 ? -19.372 -44.346 2.136 1.00 86.38 102 GLY A O 1
ATOM 807 N N . ILE A 1 103 ? -21.144 -45.482 1.338 1.00 93.38 103 ILE A N 1
ATOM 808 C CA . ILE A 1 103 ? -21.849 -44.374 0.707 1.00 93.38 103 ILE A CA 1
ATOM 809 C C . ILE A 1 103 ? -23.279 -44.485 1.216 1.00 93.38 103 ILE A C 1
ATOM 811 O O . ILE A 1 103 ? -23.849 -45.577 1.141 1.00 93.38 103 ILE A O 1
ATOM 815 N N . SER A 1 104 ? -23.840 -43.399 1.726 1.00 92.12 104 SER A N 1
ATOM 816 C CA . SER A 1 104 ? -25.164 -43.391 2.357 1.00 92.12 104 SER A CA 1
ATOM 817 C C . SER A 1 104 ? -25.933 -42.122 2.027 1.00 92.12 104 SER A C 1
ATOM 819 O O . SER A 1 104 ? -25.379 -41.183 1.466 1.00 92.12 104 SER A O 1
ATOM 821 N N . ARG A 1 105 ? -27.223 -42.067 2.359 1.00 89.25 105 ARG A N 1
ATOM 822 C CA . ARG A 1 105 ? -28.019 -40.832 2.314 1.00 89.25 105 ARG A CA 1
ATOM 823 C C . ARG A 1 105 ? -28.594 -40.521 3.673 1.00 89.25 105 ARG A C 1
ATOM 825 O O . ARG A 1 105 ? -28.963 -41.430 4.410 1.00 89.25 105 ARG A O 1
ATOM 832 N N . SER A 1 106 ? -28.778 -39.242 3.958 1.00 85.50 106 SER A N 1
ATOM 833 C CA . SER A 1 106 ? -29.310 -38.778 5.233 1.00 85.50 106 SER A CA 1
ATOM 834 C C . SER A 1 106 ? -30.473 -37.806 5.088 1.00 85.50 106 SER A C 1
ATOM 836 O O . SER A 1 106 ? -30.756 -37.265 4.016 1.00 85.50 106 SER A O 1
ATOM 838 N N . THR A 1 107 ? -31.127 -37.540 6.215 1.00 75.31 107 THR A N 1
ATOM 839 C CA . THR A 1 107 ? -32.233 -36.583 6.313 1.00 75.31 107 THR A CA 1
ATOM 840 C C . THR A 1 107 ? -31.838 -35.125 6.031 1.00 75.31 107 THR A C 1
ATOM 842 O O . THR A 1 107 ? -32.718 -34.330 5.716 1.00 75.31 107 THR A O 1
ATOM 845 N N . ILE A 1 108 ? -30.551 -34.753 6.109 1.00 71.25 108 ILE A N 1
ATOM 846 C CA . ILE A 1 108 ? -30.095 -33.345 6.067 1.00 71.25 108 ILE A CA 1
ATOM 847 C C . ILE A 1 108 ? -30.283 -32.662 4.696 1.00 71.25 108 ILE A C 1
ATOM 849 O O . ILE A 1 108 ? -30.528 -31.464 4.650 1.00 71.25 108 ILE A O 1
ATOM 853 N N . ASN A 1 109 ? -30.287 -33.426 3.596 1.00 68.81 109 ASN A N 1
ATOM 854 C CA . ASN A 1 109 ? -30.620 -32.945 2.243 1.00 68.81 109 ASN A CA 1
ATOM 855 C C . ASN A 1 109 ? -31.826 -33.704 1.661 1.00 68.81 109 ASN A C 1
ATOM 857 O O . ASN A 1 109 ? -31.866 -34.002 0.468 1.00 68.81 109 ASN A O 1
ATOM 861 N N . ASN A 1 110 ? -32.787 -34.089 2.513 1.00 69.81 110 ASN A N 1
ATOM 862 C CA . ASN A 1 110 ? -33.973 -34.865 2.125 1.00 69.81 110 ASN A CA 1
ATOM 863 C C . ASN A 1 110 ? -33.626 -36.133 1.312 1.00 69.81 110 ASN A C 1
ATOM 865 O O . ASN A 1 110 ? -34.273 -36.445 0.311 1.00 69.81 110 ASN A O 1
ATOM 869 N N . SER A 1 111 ? -32.545 -36.815 1.704 1.00 72.12 111 SER A N 1
ATOM 870 C CA . SER A 1 111 ? -32.000 -37.984 1.010 1.00 72.12 111 SER A CA 1
ATOM 871 C C . SER A 1 111 ? -31.625 -37.725 -0.462 1.00 72.12 111 SER A C 1
ATOM 873 O O . SER A 1 111 ? -31.640 -38.651 -1.268 1.00 72.12 111 SER A O 1
ATOM 875 N N . GLY A 1 112 ? -31.303 -36.484 -0.846 1.00 75.12 112 GLY A N 1
ATOM 876 C CA . GLY A 1 112 ? -30.904 -36.107 -2.208 1.00 75.12 112 GLY A CA 1
ATOM 877 C C . GLY A 1 112 ? -29.469 -36.519 -2.546 1.00 75.12 112 GLY A C 1
ATOM 878 O O . GLY A 1 112 ? -29.256 -37.416 -3.364 1.00 75.12 112 GLY A O 1
ATOM 879 N N . VAL A 1 113 ? -28.494 -35.893 -1.884 1.00 84.75 113 VAL A N 1
ATOM 880 C CA . VAL A 1 113 ? -27.056 -36.114 -2.113 1.00 84.75 113 VAL A CA 1
ATOM 881 C C . VAL A 1 113 ? -26.484 -37.165 -1.162 1.00 84.75 113 VAL A C 1
ATOM 883 O O . VAL A 1 113 ? -26.806 -37.136 0.028 1.00 84.75 113 VAL A O 1
ATOM 886 N N . PRO A 1 114 ? -25.624 -38.079 -1.650 1.00 92.12 114 PRO A N 1
ATOM 887 C CA . PRO A 1 114 ? -24.984 -39.069 -0.804 1.00 92.12 114 PRO A CA 1
ATOM 888 C C . PRO A 1 114 ? -23.826 -38.500 0.023 1.00 92.12 114 PRO A C 1
ATOM 890 O O . PRO A 1 114 ? -23.076 -37.634 -0.434 1.00 92.12 114 PRO A O 1
ATOM 893 N N . SER A 1 115 ? -23.654 -39.048 1.221 1.00 93.00 115 SER A N 1
ATOM 894 C CA . SER A 1 115 ? -22.471 -38.912 2.059 1.00 93.00 115 SER A CA 1
ATOM 895 C C . SER A 1 115 ? -21.460 -40.031 1.782 1.00 93.00 115 SER A C 1
ATOM 897 O O . SER A 1 115 ? -21.809 -41.096 1.268 1.00 93.00 115 SER A O 1
ATOM 899 N N . PHE A 1 116 ? -20.189 -39.780 2.104 1.00 95.75 116 PHE A N 1
ATOM 900 C CA . PHE A 1 116 ? -19.071 -40.690 1.860 1.00 95.75 116 PHE A CA 1
ATOM 901 C C . PHE A 1 116 ? -18.252 -40.910 3.128 1.00 95.75 116 PHE A C 1
ATOM 903 O O . PHE A 1 116 ? -17.744 -39.973 3.746 1.00 95.75 116 PHE A O 1
ATOM 910 N N . CYS A 1 117 ? -18.058 -42.176 3.465 1.00 93.19 117 CYS A N 1
ATOM 911 C CA . CYS A 1 117 ? -17.219 -42.650 4.551 1.00 93.19 117 CYS A CA 1
ATOM 912 C C . CYS A 1 117 ? -15.759 -42.187 4.434 1.00 93.19 117 CYS A C 1
ATOM 914 O O . CYS A 1 117 ? -15.093 -42.434 3.427 1.00 93.19 117 CYS A O 1
ATOM 916 N N . LEU A 1 118 ? -15.209 -41.613 5.507 1.00 92.88 118 LEU A N 1
ATOM 917 C CA . LEU A 1 118 ? -13.842 -41.080 5.521 1.00 92.88 118 LEU A CA 1
ATOM 918 C C . LEU A 1 118 ? -12.760 -42.122 5.844 1.00 92.88 118 LEU A C 1
ATOM 920 O O . LEU A 1 118 ? -11.583 -41.834 5.649 1.00 92.88 118 LEU A O 1
ATOM 924 N N . SER A 1 119 ? -13.103 -43.320 6.327 1.00 87.38 119 SER A N 1
ATOM 925 C CA . SER A 1 119 ? -12.117 -44.309 6.789 1.00 87.38 119 SER A CA 1
ATOM 926 C C . SER A 1 119 ? -12.295 -45.673 6.134 1.00 87.38 119 SER A C 1
ATOM 928 O O . SER A 1 119 ? -13.148 -46.450 6.535 1.00 87.38 119 SER A O 1
ATOM 930 N N . LEU A 1 120 ? -11.420 -46.068 5.209 1.00 83.56 120 LEU A N 1
ATOM 931 C CA . LEU A 1 120 ? -11.476 -47.388 4.559 1.00 83.56 120 LEU A CA 1
ATOM 932 C C . LEU A 1 120 ? -11.557 -48.575 5.553 1.00 83.56 120 LEU A C 1
ATOM 934 O O . LEU A 1 120 ? -12.192 -49.592 5.263 1.00 83.56 120 LEU A O 1
ATOM 938 N N . ASN A 1 121 ? -10.941 -48.450 6.731 1.00 78.00 121 ASN A N 1
ATOM 939 C CA . ASN A 1 121 ? -10.745 -49.555 7.674 1.00 78.00 121 ASN A CA 1
ATOM 940 C C . ASN A 1 121 ? -11.900 -49.787 8.659 1.00 78.00 121 ASN A C 1
ATOM 942 O O . ASN A 1 121 ? -11.913 -50.835 9.301 1.00 78.00 121 ASN A O 1
ATOM 946 N N . ASP A 1 122 ? -12.844 -48.853 8.756 1.00 77.50 122 ASP A N 1
ATOM 947 C CA . ASP A 1 122 ? -13.950 -48.911 9.718 1.00 77.50 122 ASP A CA 1
ATOM 948 C C . ASP A 1 122 ? -15.254 -49.391 9.056 1.00 77.50 122 ASP A C 1
ATOM 950 O O . ASP A 1 122 ? -15.337 -49.492 7.821 1.00 77.50 122 ASP A O 1
ATOM 954 N N . ASP A 1 123 ? -16.269 -49.701 9.859 1.00 77.69 123 ASP A N 1
ATOM 955 C CA . ASP A 1 123 ? -17.570 -50.153 9.361 1.00 77.69 123 ASP A CA 1
ATOM 956 C C . ASP A 1 123 ? -18.403 -48.978 8.819 1.00 77.69 123 ASP A C 1
ATOM 958 O O . ASP A 1 123 ? -18.260 -47.828 9.254 1.00 77.69 123 ASP A O 1
ATOM 962 N N . ALA A 1 124 ? -19.149 -49.250 7.744 1.00 81.69 124 ALA A N 1
ATOM 963 C CA . ALA A 1 124 ? -20.060 -48.299 7.103 1.00 81.69 124 ALA A CA 1
ATOM 964 C C . ALA A 1 124 ? -21.298 -48.084 7.988 1.00 81.69 124 ALA A C 1
ATOM 966 O O . ALA A 1 124 ? -21.592 -48.975 8.780 1.00 81.69 124 ALA A O 1
ATOM 967 N N . PRO A 1 125 ? -21.986 -46.935 7.885 1.00 83.25 125 PRO A N 1
ATOM 968 C CA . PRO A 1 125 ? -23.253 -46.764 8.581 1.00 83.25 125 PRO A CA 1
ATOM 969 C C . PRO A 1 125 ? -24.318 -47.718 8.043 1.00 83.25 125 PRO A C 1
ATOM 971 O O . PRO A 1 125 ? -24.350 -47.993 6.841 1.00 83.25 125 PRO A O 1
ATOM 974 N N . ASP A 1 126 ? -25.208 -48.133 8.935 1.00 81.94 126 ASP A N 1
ATOM 975 C CA . ASP A 1 126 ? -26.455 -48.817 8.628 1.00 81.94 126 ASP A CA 1
ATOM 976 C C . ASP A 1 126 ? -27.615 -47.799 8.599 1.00 81.94 126 ASP A C 1
ATOM 978 O O . ASP A 1 126 ? -27.545 -46.698 9.162 1.00 81.94 126 ASP A O 1
ATOM 982 N N . VAL A 1 127 ? -28.723 -48.166 7.950 1.00 79.50 127 VAL A N 1
ATOM 983 C CA . VAL A 1 127 ? -29.982 -47.406 8.056 1.00 79.50 127 VAL A CA 1
ATOM 984 C C . VAL A 1 127 ? -30.379 -47.241 9.530 1.00 79.50 127 VAL A C 1
ATOM 986 O O . VAL A 1 127 ? -30.233 -48.162 10.329 1.00 79.50 127 VAL A O 1
ATOM 989 N N . ASP A 1 128 ? -30.910 -46.064 9.865 1.00 77.81 128 ASP A N 1
ATOM 990 C CA . ASP A 1 128 ? -31.289 -45.607 11.209 1.00 77.81 128 ASP A CA 1
ATOM 991 C C . ASP A 1 128 ? -30.127 -45.179 12.127 1.00 77.81 128 ASP A C 1
ATOM 993 O O . ASP A 1 128 ? -30.378 -44.700 13.238 1.00 77.81 128 ASP A O 1
ATOM 997 N N . ASP A 1 129 ? -28.871 -45.249 11.672 1.00 77.31 129 ASP A N 1
ATOM 998 C CA . ASP A 1 129 ? -27.753 -44.674 12.421 1.00 77.31 129 ASP A CA 1
ATOM 999 C C . ASP A 1 129 ? -27.853 -43.145 12.535 1.00 77.31 129 ASP A C 1
ATOM 1001 O O . ASP A 1 129 ? -28.240 -42.442 11.595 1.00 77.31 129 ASP A O 1
ATOM 1005 N N . ILE A 1 130 ? -27.455 -42.623 13.699 1.00 76.56 130 ILE A N 1
ATOM 1006 C CA . ILE A 1 130 ? -27.508 -41.193 14.023 1.00 76.56 130 ILE A CA 1
ATOM 1007 C C . ILE A 1 130 ? -26.117 -40.574 13.905 1.00 76.56 130 ILE A C 1
ATOM 1009 O O . ILE A 1 130 ? -25.138 -41.070 14.473 1.00 76.56 130 ILE A O 1
ATOM 1013 N N . TYR A 1 131 ? -26.048 -39.450 13.194 1.00 80.06 131 TYR A N 1
ATOM 1014 C CA . TYR A 1 131 ? -24.834 -38.654 13.029 1.00 80.06 131 TYR A CA 1
ATOM 1015 C C . TYR A 1 131 ? -25.066 -37.196 13.404 1.00 80.06 131 TYR A C 1
ATOM 1017 O O . TYR A 1 131 ? -26.171 -36.684 13.265 1.00 80.06 131 TYR A O 1
ATOM 1025 N N . ASN A 1 132 ? -24.000 -36.513 13.809 1.00 74.31 132 ASN A N 1
ATOM 1026 C CA . ASN A 1 132 ? -23.978 -35.086 14.111 1.00 74.31 132 ASN A CA 1
ATOM 1027 C C . ASN A 1 132 ? -23.002 -34.362 13.181 1.00 74.31 132 ASN A C 1
ATOM 1029 O O . ASN A 1 132 ? -21.919 -34.883 12.906 1.00 74.31 132 ASN A O 1
ATOM 1033 N N . THR A 1 133 ? -23.347 -33.160 12.716 1.00 74.38 133 THR A N 1
ATOM 1034 C CA . THR A 1 133 ? -22.375 -32.306 12.016 1.00 74.38 133 THR A CA 1
ATOM 1035 C C . THR A 1 133 ? -21.357 -31.713 13.001 1.00 74.38 133 THR A C 1
ATOM 1037 O O . THR A 1 133 ? -21.714 -31.423 14.141 1.00 74.38 133 THR A O 1
ATOM 1040 N N . THR A 1 134 ? -20.104 -31.518 12.575 1.00 67.31 134 THR A N 1
ATOM 1041 C CA . THR A 1 134 ? -19.072 -30.786 13.338 1.00 67.31 134 THR A CA 1
ATOM 1042 C C . THR A 1 134 ? -18.509 -29.597 12.553 1.00 67.31 134 THR A C 1
ATOM 1044 O O . THR A 1 134 ? -18.276 -29.689 11.344 1.00 67.31 134 THR A O 1
ATOM 1047 N N . LEU A 1 135 ? -18.240 -28.492 13.261 1.00 64.75 135 LEU A N 1
ATOM 1048 C CA . LEU A 1 135 ? -17.489 -27.334 12.760 1.00 64.75 135 LEU A CA 1
ATOM 1049 C C . LEU A 1 135 ? -15.975 -27.424 12.990 1.00 64.75 135 LEU A C 1
ATOM 1051 O O . LEU A 1 135 ? -15.217 -26.614 12.454 1.00 64.75 135 LEU A O 1
ATOM 1055 N N . THR A 1 136 ? -15.517 -28.390 13.784 1.00 69.69 136 THR A N 1
ATOM 1056 C CA . THR A 1 136 ? -14.108 -28.565 14.156 1.00 69.69 136 THR A CA 1
ATOM 1057 C C . THR A 1 136 ? -13.549 -29.905 13.663 1.00 69.69 136 THR A C 1
ATOM 1059 O O . THR A 1 136 ? -12.937 -30.657 14.423 1.00 69.69 136 THR A O 1
ATOM 1062 N N . PRO A 1 137 ? -13.670 -30.229 12.360 1.00 77.50 137 PRO A N 1
ATOM 1063 C CA . PRO A 1 137 ? -13.274 -31.539 11.838 1.00 77.50 137 PRO A CA 1
ATOM 1064 C C . PRO A 1 137 ? -11.783 -31.844 12.033 1.00 77.50 137 PRO A C 1
ATOM 1066 O O . PRO A 1 137 ? -11.401 -33.008 12.111 1.00 77.50 137 PRO A O 1
ATOM 1069 N N . SER A 1 138 ? -10.931 -30.818 12.147 1.00 72.06 138 SER A N 1
ATOM 1070 C CA . SER A 1 138 ? -9.494 -30.983 12.385 1.00 72.06 138 SER A CA 1
ATOM 1071 C C . SER A 1 138 ? -9.157 -31.522 13.779 1.00 72.06 138 SER A C 1
ATOM 1073 O O . SER A 1 138 ? -8.102 -32.140 13.938 1.00 72.06 138 SER A O 1
ATOM 1075 N N . THR A 1 139 ? -10.028 -31.314 14.774 1.00 69.62 139 THR A N 1
ATOM 1076 C CA . THR A 1 139 ? -9.888 -31.884 16.123 1.00 69.62 139 THR A CA 1
ATOM 1077 C C . THR A 1 139 ? -10.672 -33.175 16.294 1.00 69.62 139 THR A C 1
ATOM 1079 O O . THR A 1 139 ? -10.260 -34.034 17.074 1.00 69.62 139 THR A O 1
ATOM 1082 N N . ASP A 1 140 ? -11.770 -33.330 15.555 1.00 69.12 140 ASP A N 1
ATOM 1083 C CA . ASP A 1 140 ? -12.751 -34.380 15.833 1.00 69.12 140 ASP A CA 1
ATOM 1084 C C . ASP A 1 140 ? -12.566 -35.626 14.960 1.00 69.12 140 ASP A C 1
ATOM 1086 O O . ASP A 1 140 ? -12.991 -36.724 15.330 1.00 69.12 140 ASP A O 1
ATOM 1090 N N . ILE A 1 141 ? -11.895 -35.484 13.812 1.00 81.44 141 ILE A N 1
ATOM 1091 C CA . ILE A 1 141 ? -11.670 -36.567 12.853 1.00 81.44 141 ILE A CA 1
ATOM 1092 C C . ILE A 1 141 ? -10.180 -36.894 12.782 1.00 81.44 141 ILE A C 1
ATOM 1094 O O . ILE A 1 141 ? -9.322 -36.028 12.624 1.00 81.44 141 ILE A O 1
ATOM 1098 N N . SER A 1 142 ? -9.868 -38.188 12.859 1.00 81.94 142 SER A N 1
ATOM 1099 C CA . SER A 1 142 ? -8.515 -38.701 12.641 1.00 81.94 142 SER A CA 1
ATOM 1100 C C . SER A 1 142 ? -8.433 -39.428 11.303 1.00 81.94 142 SER A C 1
ATOM 1102 O O . SER A 1 142 ? -9.292 -40.245 10.971 1.00 81.94 142 SER A O 1
ATOM 1104 N N . PHE A 1 143 ? -7.381 -39.137 10.538 1.00 86.19 143 PHE A N 1
ATOM 1105 C CA . PHE A 1 143 ? -7.130 -39.745 9.233 1.00 86.19 143 PHE A CA 1
ATOM 1106 C C . PHE A 1 143 ? -5.964 -40.732 9.308 1.00 86.19 143 PHE A C 1
ATOM 1108 O O . PHE A 1 143 ? -5.018 -40.547 10.071 1.00 86.19 143 PHE A O 1
ATOM 1115 N N . ALA A 1 144 ? -6.021 -41.788 8.499 1.00 83.81 144 ALA A N 1
ATOM 1116 C CA . ALA A 1 144 ? -5.011 -42.843 8.448 1.00 83.81 144 ALA A CA 1
ATOM 1117 C C . ALA A 1 144 ? -4.068 -42.675 7.242 1.00 83.81 144 ALA A C 1
ATOM 1119 O O . ALA A 1 144 ? -3.681 -43.662 6.616 1.00 83.81 144 ALA A O 1
ATOM 1120 N N . ASN A 1 145 ? -3.707 -41.432 6.914 1.00 87.75 145 ASN A N 1
ATOM 1121 C CA . ASN A 1 145 ? -2.726 -41.096 5.888 1.00 87.75 145 ASN A CA 1
ATOM 1122 C C . ASN A 1 145 ? -1.652 -40.177 6.479 1.00 87.75 145 ASN A C 1
ATOM 1124 O O . ASN A 1 145 ? -1.948 -39.064 6.898 1.00 87.75 145 ASN A O 1
ATOM 1128 N N . ASN A 1 146 ? -0.402 -40.640 6.483 1.00 88.88 146 ASN A N 1
ATOM 1129 C CA . ASN A 1 146 ? 0.729 -39.894 7.042 1.00 88.88 146 ASN A CA 1
ATOM 1130 C C . ASN A 1 146 ? 1.462 -39.026 6.001 1.00 88.88 146 ASN A C 1
ATOM 1132 O O . ASN A 1 146 ? 2.424 -38.351 6.353 1.00 88.88 146 ASN A O 1
ATOM 1136 N N . ASN A 1 147 ? 1.046 -39.052 4.729 1.00 92.38 147 ASN A N 1
ATOM 1137 C CA . ASN A 1 147 ? 1.679 -38.278 3.656 1.00 92.38 147 ASN A CA 1
ATOM 1138 C C . ASN A 1 147 ? 1.200 -36.816 3.603 1.00 92.38 147 ASN A C 1
ATOM 1140 O O . ASN A 1 147 ? 1.820 -35.999 2.926 1.00 92.38 147 ASN A O 1
ATOM 1144 N N . TYR A 1 148 ? 0.114 -36.486 4.308 1.00 92.75 148 TYR A N 1
ATOM 1145 C CA . TYR A 1 148 ? -0.509 -35.163 4.330 1.00 92.75 148 TYR A CA 1
ATOM 1146 C C . TYR A 1 148 ? -0.852 -34.748 5.766 1.00 92.75 148 TYR A C 1
ATOM 1148 O O . TYR A 1 148 ? -1.109 -35.594 6.621 1.00 92.75 148 TYR A O 1
ATOM 1156 N N . THR A 1 149 ? -0.881 -33.442 6.037 1.00 94.00 149 THR A N 1
ATOM 1157 C CA . THR A 1 149 ? -1.420 -32.906 7.297 1.00 94.00 149 THR A CA 1
ATOM 1158 C C . THR A 1 149 ? -2.948 -32.999 7.322 1.00 94.00 149 THR A C 1
ATOM 1160 O O . THR A 1 149 ? -3.584 -33.054 6.270 1.00 94.00 149 THR A O 1
ATOM 1163 N N . THR A 1 150 ? -3.567 -32.946 8.508 1.00 86.25 150 THR A N 1
ATOM 1164 C CA . THR A 1 150 ? -5.037 -32.954 8.649 1.00 86.25 150 THR A CA 1
ATOM 1165 C C . THR A 1 150 ? -5.701 -31.887 7.775 1.00 86.25 150 THR A C 1
ATOM 1167 O O . THR A 1 150 ? -6.609 -32.206 7.017 1.00 86.25 150 THR A O 1
ATOM 1170 N N . ASN A 1 151 ? -5.195 -30.649 7.782 1.00 90.00 151 ASN A N 1
ATOM 1171 C CA . ASN A 1 151 ? -5.749 -29.564 6.963 1.00 90.00 151 ASN A CA 1
ATOM 1172 C C . ASN A 1 151 ? -5.604 -29.827 5.455 1.00 90.00 151 ASN A C 1
ATOM 1174 O O . ASN A 1 151 ? -6.509 -29.508 4.693 1.00 90.00 151 ASN A O 1
ATOM 1178 N N . GLN A 1 152 ? -4.496 -30.442 5.021 1.00 94.94 152 GLN A N 1
ATOM 1179 C CA . GLN A 1 152 ? -4.319 -30.838 3.620 1.00 94.94 152 GLN A CA 1
ATOM 1180 C C . GLN A 1 152 ? -5.297 -31.945 3.209 1.00 94.94 152 GLN A C 1
ATOM 1182 O O . GLN A 1 152 ? -5.761 -31.947 2.073 1.00 94.94 152 GLN A O 1
ATOM 1187 N N . ILE A 1 153 ? -5.615 -32.883 4.107 1.00 95.31 153 ILE A N 1
ATOM 1188 C CA . ILE A 1 153 ? -6.611 -33.930 3.842 1.00 95.31 153 ILE A CA 1
ATOM 1189 C C . ILE A 1 153 ? -8.011 -33.316 3.739 1.00 95.31 153 ILE A C 1
ATOM 1191 O O . ILE A 1 153 ? -8.719 -33.619 2.782 1.00 95.31 153 ILE A O 1
ATOM 1195 N N . LEU A 1 154 ? -8.385 -32.427 4.668 1.00 94.38 154 LEU A N 1
ATOM 1196 C CA . LEU A 1 154 ? -9.680 -31.736 4.647 1.00 94.38 154 LEU A CA 1
ATOM 1197 C C . LEU A 1 154 ? -9.886 -30.964 3.330 1.00 94.38 154 LEU A C 1
ATOM 1199 O O . LEU A 1 154 ? -10.882 -31.205 2.649 1.00 94.38 154 LEU A O 1
ATOM 1203 N N . ASP A 1 155 ? -8.911 -30.145 2.913 1.00 95.94 155 ASP A N 1
ATOM 1204 C CA . ASP A 1 155 ? -8.958 -29.399 1.639 1.00 95.94 155 ASP A CA 1
ATOM 1205 C C . ASP A 1 155 ? -9.100 -30.339 0.427 1.00 95.94 155 ASP A C 1
ATOM 1207 O O . ASP A 1 155 ? -9.952 -30.130 -0.438 1.00 95.94 155 ASP A O 1
ATOM 1211 N N . LYS A 1 156 ? -8.328 -31.433 0.375 1.00 97.50 156 LYS A N 1
ATOM 1212 C CA . LYS A 1 156 ? -8.399 -32.400 -0.735 1.00 97.50 156 LYS A CA 1
ATOM 1213 C C . LYS A 1 156 ? -9.736 -33.135 -0.802 1.00 97.50 156 LYS A C 1
ATOM 1215 O O . LYS A 1 156 ? -10.238 -33.385 -1.901 1.00 97.50 156 LYS A O 1
ATOM 1220 N N . VAL A 1 157 ? -10.330 -33.469 0.343 1.00 97.62 157 VAL A N 1
ATOM 1221 C CA . VAL A 1 157 ? -11.668 -34.074 0.410 1.00 97.62 157 VAL A CA 1
ATOM 1222 C C . VAL A 1 157 ? -12.729 -33.073 -0.057 1.00 97.62 157 VAL A C 1
ATOM 1224 O O . VAL A 1 157 ? -13.534 -33.423 -0.916 1.00 97.62 157 VAL A O 1
ATOM 1227 N N . GLN A 1 158 ? -12.683 -31.817 0.397 1.00 95.69 158 GLN A N 1
ATOM 1228 C CA . GLN A 1 158 ? -13.592 -30.759 -0.070 1.00 95.69 158 GLN A CA 1
ATOM 1229 C C . GLN A 1 158 ? -13.498 -30.549 -1.586 1.00 95.69 158 GLN A C 1
ATOM 1231 O O . GLN A 1 158 ? -14.511 -30.505 -2.276 1.00 95.69 158 GLN A O 1
ATOM 1236 N N . ARG A 1 159 ? -12.286 -30.496 -2.146 1.00 97.50 159 ARG A N 1
ATOM 1237 C CA . ARG A 1 159 ? -12.090 -30.407 -3.605 1.00 97.50 159 ARG A CA 1
ATOM 1238 C C . ARG A 1 159 ? -12.610 -31.635 -4.348 1.00 97.50 159 ARG A C 1
ATOM 1240 O O . ARG A 1 159 ? -13.095 -31.510 -5.464 1.00 97.50 159 ARG A O 1
ATOM 1247 N N . THR A 1 160 ? -12.508 -32.823 -3.751 1.00 97.88 160 THR A N 1
ATOM 1248 C CA . THR A 1 160 ? -13.034 -34.059 -4.353 1.00 97.88 160 THR A CA 1
ATOM 1249 C C . THR A 1 160 ? -14.558 -33.994 -4.470 1.00 97.88 160 THR A C 1
ATOM 1251 O O . THR A 1 160 ? -15.100 -34.320 -5.523 1.00 97.88 160 THR A O 1
ATOM 1254 N N . LEU A 1 161 ? -15.244 -33.525 -3.423 1.00 96.06 161 LEU A N 1
ATOM 1255 C CA . LEU A 1 161 ? -16.708 -33.406 -3.370 1.00 96.06 161 LEU A CA 1
ATOM 1256 C C . LEU A 1 161 ? -17.247 -32.353 -4.355 1.00 96.06 161 LEU A C 1
ATOM 1258 O O . LEU A 1 161 ? -18.340 -32.527 -4.894 1.00 96.06 161 LEU A O 1
ATOM 1262 N N . ALA A 1 162 ? -16.456 -31.330 -4.692 1.00 94.50 162 ALA A N 1
ATOM 1263 C CA . ALA A 1 162 ? -16.828 -30.308 -5.674 1.00 94.50 162 ALA A CA 1
ATOM 1264 C C . ALA A 1 162 ? -17.156 -30.866 -7.075 1.00 94.50 162 ALA A C 1
ATOM 1266 O O . ALA A 1 162 ? -17.867 -30.222 -7.847 1.00 94.50 162 ALA A O 1
ATOM 1267 N N . VAL A 1 163 ? -16.687 -32.076 -7.421 1.00 95.62 163 VAL A N 1
ATOM 1268 C CA . VAL A 1 163 ? -17.033 -32.718 -8.703 1.00 95.62 163 VAL A CA 1
ATOM 1269 C C . VAL A 1 163 ? -18.531 -33.011 -8.828 1.00 95.62 163 VAL A C 1
ATOM 1271 O O . VAL A 1 163 ? -19.034 -33.076 -9.944 1.00 95.62 163 VAL A O 1
ATOM 1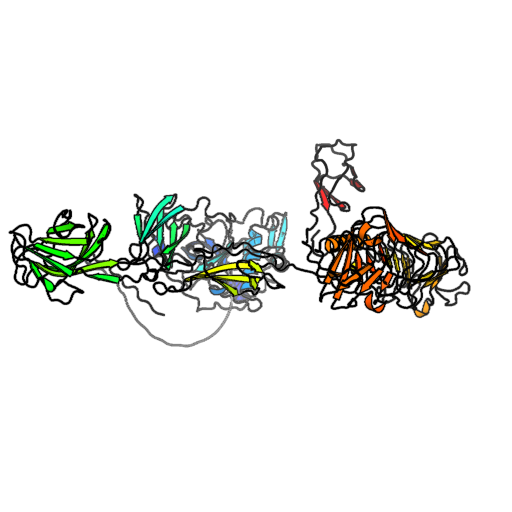274 N N . MET A 1 164 ? -19.251 -33.166 -7.712 1.00 92.44 164 MET A N 1
ATOM 1275 C CA . MET A 1 164 ? -20.674 -33.533 -7.688 1.00 92.44 164 MET A CA 1
ATOM 1276 C C . MET A 1 164 ? -21.591 -32.460 -8.276 1.00 92.44 164 MET A C 1
ATOM 1278 O O . MET A 1 164 ? -22.645 -32.796 -8.807 1.00 92.44 164 MET A O 1
ATOM 1282 N N . THR A 1 165 ? -21.174 -31.195 -8.234 1.00 90.00 165 THR A N 1
ATOM 1283 C CA . THR A 1 165 ? -21.925 -30.048 -8.769 1.00 90.00 165 THR A CA 1
ATOM 1284 C C . THR A 1 165 ? -21.198 -29.341 -9.912 1.00 90.00 165 THR A C 1
ATOM 1286 O O . THR A 1 165 ? -21.673 -28.327 -10.426 1.00 90.00 165 THR A O 1
ATOM 1289 N N . HIS A 1 166 ? -20.052 -29.867 -10.357 1.00 91.88 166 HIS A N 1
ATOM 1290 C CA . HIS A 1 166 ? -19.262 -29.228 -11.400 1.00 91.88 166 HIS A CA 1
ATOM 1291 C C . HIS A 1 166 ? -19.967 -29.299 -12.762 1.00 91.88 166 HIS A C 1
ATOM 1293 O O . HIS A 1 166 ? -20.148 -30.384 -13.320 1.00 91.88 166 HIS A O 1
ATOM 1299 N N . SER A 1 167 ? -20.251 -28.135 -13.354 1.00 89.62 167 SER A N 1
ATOM 1300 C CA . SER A 1 167 ? -21.054 -27.968 -14.580 1.00 89.62 167 SER A CA 1
ATOM 1301 C C . SER A 1 167 ? -20.626 -28.837 -15.772 1.00 89.62 167 SER A C 1
ATOM 1303 O O . SER A 1 167 ? -21.476 -29.250 -16.559 1.00 89.62 167 SER A O 1
ATOM 1305 N N . SER A 1 168 ? -19.329 -29.132 -15.901 1.00 90.44 168 SER A N 1
ATOM 1306 C CA . SER A 1 168 ? -18.773 -29.971 -16.979 1.00 90.44 168 SER A CA 1
ATOM 1307 C C . SER A 1 168 ? -18.454 -31.420 -16.589 1.00 90.44 168 SER A C 1
ATOM 1309 O O . SER A 1 168 ? -18.413 -32.287 -17.465 1.00 90.44 168 SER A O 1
ATOM 1311 N N . TYR A 1 169 ? -18.156 -31.686 -15.313 1.00 93.38 169 TYR A N 1
ATOM 1312 C CA . TYR A 1 169 ? -17.512 -32.939 -14.880 1.00 93.38 169 TYR A CA 1
ATOM 1313 C C . TYR A 1 169 ? -18.455 -33.848 -14.090 1.00 93.38 169 TYR A C 1
ATOM 1315 O O . TYR A 1 169 ? -18.283 -35.067 -14.135 1.00 93.38 169 TYR A O 1
ATOM 1323 N N . ALA A 1 170 ? -19.470 -33.286 -13.428 1.00 92.88 170 ALA A N 1
ATOM 1324 C CA . ALA A 1 170 ? -20.580 -34.054 -12.876 1.00 92.88 170 ALA A CA 1
ATOM 1325 C C . ALA A 1 170 ? -21.374 -34.722 -14.013 1.00 92.88 170 ALA A C 1
ATOM 1327 O O . ALA A 1 170 ? -21.433 -34.154 -15.104 1.00 92.88 170 ALA A O 1
ATOM 1328 N N . PRO A 1 171 ? -22.005 -35.890 -13.807 1.00 93.25 171 PRO A N 1
ATOM 1329 C CA . PRO A 1 171 ? -23.004 -36.422 -14.733 1.00 93.25 171 PRO A CA 1
ATOM 1330 C C . PRO A 1 171 ? -24.138 -35.417 -14.999 1.00 93.25 171 PRO A C 1
ATOM 1332 O O . PRO A 1 171 ? -24.437 -34.576 -14.156 1.00 93.25 171 PRO A O 1
ATOM 1335 N N . SER A 1 172 ? -24.815 -35.524 -16.147 1.00 87.69 172 SER A N 1
ATOM 1336 C CA . SER A 1 172 ? -25.930 -34.626 -16.514 1.00 87.69 172 SER A CA 1
ATOM 1337 C C . SER A 1 172 ? -27.134 -34.699 -15.564 1.00 87.69 172 SER A C 1
ATOM 1339 O O . SER A 1 172 ? -27.933 -33.768 -15.491 1.00 87.69 172 SER A O 1
ATOM 1341 N N . SER A 1 173 ? -27.258 -35.797 -14.822 1.00 87.88 173 SER A N 1
ATOM 1342 C CA . SER A 1 173 ? -28.178 -35.965 -13.701 1.00 87.88 173 SER A CA 1
ATOM 1343 C C . SER A 1 173 ? -27.504 -36.812 -12.632 1.00 87.88 173 SER A C 1
ATOM 1345 O O . SER A 1 173 ? -26.853 -37.804 -12.970 1.00 87.88 173 SER A O 1
ATOM 1347 N N . GLN A 1 174 ? -27.694 -36.469 -11.360 1.00 83.81 174 GLN A N 1
ATOM 1348 C CA . GLN A 1 174 ? -27.101 -37.228 -10.266 1.00 83.81 174 GLN A CA 1
ATOM 1349 C C . GLN A 1 174 ? -27.599 -38.687 -10.274 1.00 83.81 174 GLN A C 1
ATOM 1351 O O . GLN A 1 174 ? -28.813 -38.912 -10.311 1.00 83.81 174 GLN A O 1
ATOM 1356 N N . PRO A 1 175 ? -26.698 -39.688 -10.249 1.00 90.06 175 PRO A N 1
ATOM 1357 C CA . PRO A 1 175 ? -27.105 -41.087 -10.231 1.00 90.06 175 PRO A CA 1
ATOM 1358 C C . PRO A 1 175 ? -27.957 -41.413 -8.999 1.00 90.06 175 PRO A C 1
ATOM 1360 O O . PRO A 1 175 ? -27.632 -41.020 -7.882 1.00 90.06 175 PRO A O 1
ATOM 1363 N N . SER A 1 176 ? -29.040 -42.172 -9.177 1.00 85.50 176 SER A N 1
ATOM 1364 C CA . SER A 1 176 ? -29.877 -42.602 -8.050 1.00 85.50 176 SER A CA 1
ATOM 1365 C C . SER A 1 176 ? -29.230 -43.724 -7.231 1.00 85.50 176 SER A C 1
ATOM 1367 O O . SER A 1 176 ? -29.460 -43.813 -6.031 1.00 85.50 176 SER A O 1
ATOM 1369 N N . SER A 1 177 ? -28.404 -44.574 -7.848 1.00 90.25 177 SER A N 1
ATOM 1370 C CA . SER A 1 177 ? -27.720 -45.655 -7.134 1.00 90.25 177 SER A CA 1
ATOM 1371 C C . SER A 1 177 ? -26.517 -45.129 -6.350 1.00 90.25 177 SER A C 1
ATOM 1373 O O . SER A 1 177 ? -25.604 -44.531 -6.926 1.00 90.25 177 SER A O 1
ATOM 1375 N N . LEU A 1 178 ? -26.451 -45.441 -5.051 1.00 89.88 178 LEU A N 1
ATOM 1376 C CA . LEU A 1 178 ? -25.255 -45.201 -4.229 1.00 89.88 178 LEU A CA 1
ATOM 1377 C C . LEU A 1 178 ? -24.026 -45.948 -4.751 1.00 89.88 178 LEU A C 1
ATOM 1379 O O . LEU A 1 178 ? -22.896 -45.515 -4.555 1.00 89.88 178 LEU A O 1
ATOM 1383 N N . THR A 1 179 ? -24.246 -47.037 -5.485 1.00 86.88 179 THR A N 1
ATOM 1384 C CA . THR A 1 179 ? -23.184 -47.873 -6.047 1.00 86.88 179 THR A CA 1
ATOM 1385 C C . THR A 1 179 ? -22.828 -47.536 -7.499 1.00 86.88 179 THR A C 1
ATOM 1387 O O . THR A 1 179 ? -22.132 -48.313 -8.149 1.00 86.88 179 THR A O 1
ATOM 1390 N N . ASP A 1 180 ? -23.279 -46.394 -8.022 1.00 93.50 180 ASP A N 1
ATOM 1391 C CA . ASP A 1 180 ? -22.879 -45.922 -9.350 1.00 93.50 180 ASP A CA 1
ATOM 1392 C C . ASP A 1 180 ? -21.359 -45.670 -9.435 1.00 93.50 180 ASP A C 1
ATOM 1394 O O . ASP A 1 180 ? -20.723 -45.263 -8.457 1.00 93.50 180 ASP A O 1
ATOM 1398 N N . ASN A 1 181 ? -20.759 -45.885 -10.612 1.00 93.44 181 ASN A N 1
ATOM 1399 C CA . ASN A 1 181 ? -19.322 -45.682 -10.819 1.00 93.44 181 ASN A CA 1
ATOM 1400 C C . ASN A 1 181 ? -18.862 -44.254 -10.495 1.00 93.44 181 ASN A C 1
ATOM 1402 O O . ASN A 1 181 ? -17.723 -44.086 -10.063 1.00 93.44 181 ASN A O 1
ATOM 1406 N N . PHE A 1 182 ? -19.717 -43.243 -10.671 1.00 96.12 182 PHE A N 1
ATOM 1407 C CA . PHE A 1 182 ? -19.413 -41.870 -10.272 1.00 96.12 182 PHE A CA 1
ATOM 1408 C C . PHE A 1 182 ? -19.208 -41.757 -8.755 1.00 96.12 182 PHE A C 1
ATOM 1410 O O . PHE A 1 182 ? -18.190 -41.239 -8.297 1.00 96.12 182 PHE A O 1
ATOM 1417 N N . HIS A 1 183 ? -20.121 -42.322 -7.962 1.00 95.31 183 HIS A N 1
ATOM 1418 C CA . HIS A 1 183 ? -20.013 -42.324 -6.503 1.00 95.31 183 HIS A CA 1
ATOM 1419 C C . HIS A 1 183 ? -18.859 -43.212 -6.012 1.00 95.31 183 HIS A C 1
ATOM 1421 O O . HIS A 1 183 ? -18.120 -42.815 -5.110 1.00 95.31 183 HIS A O 1
ATOM 1427 N N . ARG A 1 184 ? -18.617 -44.365 -6.653 1.00 94.00 184 ARG A N 1
ATOM 1428 C CA . ARG A 1 184 ? -17.447 -45.216 -6.358 1.00 94.00 184 ARG A CA 1
ATOM 1429 C C . ARG A 1 184 ? -16.125 -44.500 -6.647 1.00 94.00 184 ARG A C 1
ATOM 1431 O O . ARG A 1 184 ? -15.179 -44.641 -5.872 1.00 94.00 184 ARG A O 1
ATOM 1438 N N . ALA A 1 185 ? -16.054 -43.712 -7.723 1.00 95.75 185 ALA A N 1
ATOM 1439 C CA . ALA A 1 185 ? -14.877 -42.909 -8.046 1.00 95.75 185 ALA A CA 1
ATOM 1440 C C . ALA A 1 185 ? -14.589 -41.856 -6.963 1.00 95.75 185 ALA A C 1
ATOM 1442 O O . ALA A 1 185 ? -13.432 -41.684 -6.570 1.00 95.75 185 ALA A O 1
ATOM 1443 N N . ILE A 1 186 ? -15.633 -41.202 -6.442 1.00 96.81 186 ILE A N 1
ATOM 1444 C CA . ILE A 1 186 ? -15.524 -40.261 -5.319 1.00 96.81 186 ILE A CA 1
ATOM 1445 C C . ILE A 1 186 ? -15.048 -40.990 -4.058 1.00 96.81 186 ILE A C 1
ATOM 1447 O O . ILE A 1 186 ? -14.038 -40.588 -3.487 1.00 96.81 186 ILE A O 1
ATOM 1451 N N . ALA A 1 187 ? -15.692 -42.095 -3.667 1.00 94.88 187 ALA A N 1
ATOM 1452 C CA . ALA A 1 187 ? -15.341 -42.852 -2.460 1.00 94.88 187 ALA A CA 1
ATOM 1453 C C . ALA A 1 187 ? -13.872 -43.320 -2.456 1.00 94.88 187 ALA A C 1
ATOM 1455 O O . ALA A 1 187 ? -13.141 -43.107 -1.489 1.00 94.88 187 ALA A O 1
ATOM 1456 N N . VAL A 1 188 ? -13.398 -43.889 -3.570 1.00 94.12 188 VAL A N 1
ATOM 1457 C CA . VAL A 1 188 ? -12.000 -44.331 -3.711 1.00 94.12 188 VAL A CA 1
ATOM 1458 C C . VAL A 1 188 ? -11.023 -43.157 -3.682 1.00 94.12 188 VAL A C 1
ATOM 1460 O O . VAL A 1 188 ? -9.940 -43.280 -3.108 1.00 94.12 188 VAL A O 1
ATOM 1463 N N . THR A 1 189 ? -11.397 -42.012 -4.255 1.00 97.00 189 THR A N 1
ATOM 1464 C CA . THR A 1 189 ? -10.569 -40.799 -4.205 1.00 97.00 189 THR A CA 1
ATOM 1465 C C . THR A 1 189 ? -10.519 -40.215 -2.792 1.00 97.00 189 THR A C 1
ATOM 1467 O O . THR A 1 189 ? -9.449 -39.825 -2.334 1.00 97.00 189 THR A O 1
ATOM 1470 N N . VAL A 1 190 ? -11.631 -40.228 -2.051 1.00 96.88 190 VAL A N 1
ATOM 1471 C CA . VAL A 1 190 ? -11.650 -39.863 -0.627 1.00 96.88 190 VAL A CA 1
ATOM 1472 C C . VAL A 1 190 ? -10.686 -40.758 0.156 1.00 96.88 190 VAL A C 1
ATOM 1474 O O . VAL A 1 190 ? -9.807 -40.234 0.835 1.00 96.88 190 VAL A O 1
ATOM 1477 N N . TRP A 1 191 ? -10.740 -42.085 -0.012 1.00 94.62 191 TRP A N 1
ATOM 1478 C CA . TRP A 1 191 ? -9.816 -43.007 0.670 1.00 94.62 191 TRP A CA 1
ATOM 1479 C C . TRP A 1 191 ? -8.361 -42.912 0.202 1.00 94.62 191 TRP A C 1
ATOM 1481 O O . TRP A 1 191 ? -7.448 -43.218 0.974 1.00 94.62 191 TRP A O 1
ATOM 1491 N N . HIS A 1 192 ? -8.105 -42.462 -1.027 1.00 95.38 192 HIS A N 1
ATOM 1492 C CA . HIS A 1 192 ? -6.754 -42.109 -1.463 1.00 95.38 192 HIS A CA 1
ATOM 1493 C C . HIS A 1 192 ? -6.170 -41.013 -0.559 1.00 95.38 192 HIS A C 1
ATOM 1495 O O . HIS A 1 192 ? -5.052 -41.147 -0.057 1.00 95.38 192 HIS A O 1
ATOM 1501 N N . TRP A 1 193 ? -6.960 -39.980 -0.253 1.00 97.00 193 TRP A N 1
ATOM 1502 C CA . TRP A 1 193 ? -6.544 -38.889 0.628 1.00 97.00 193 TRP A CA 1
ATOM 1503 C C . TRP A 1 193 ? -6.542 -39.272 2.106 1.00 97.00 193 TRP A C 1
ATOM 1505 O O . TRP A 1 193 ? -5.574 -38.974 2.803 1.00 97.00 193 TRP A O 1
ATOM 1515 N N . THR A 1 194 ? -7.571 -39.959 2.594 1.00 94.19 194 THR A N 1
ATOM 1516 C CA . THR A 1 194 ? -7.758 -40.205 4.032 1.00 94.19 194 THR A CA 1
ATOM 1517 C C . THR A 1 194 ? -7.056 -41.463 4.549 1.00 94.19 194 THR A C 1
ATOM 1519 O O . THR A 1 194 ? -6.752 -41.541 5.740 1.00 94.19 194 THR A O 1
ATOM 1522 N N . ASN A 1 195 ? -6.760 -42.441 3.683 1.00 91.50 195 ASN A N 1
ATOM 1523 C CA . ASN A 1 195 ? -6.186 -43.743 4.055 1.00 91.50 195 ASN A CA 1
ATOM 1524 C C . ASN A 1 195 ? -4.953 -44.150 3.228 1.00 91.50 195 ASN A C 1
ATOM 1526 O O . ASN A 1 195 ? -4.455 -45.261 3.408 1.00 91.50 195 ASN A O 1
ATOM 1530 N N . ASN A 1 196 ? -4.458 -43.284 2.336 1.00 92.06 196 ASN A N 1
ATOM 1531 C CA . ASN A 1 196 ? -3.352 -43.584 1.421 1.00 92.06 196 ASN A CA 1
ATOM 1532 C C . ASN A 1 196 ? -3.619 -44.805 0.514 1.00 92.06 196 ASN A C 1
ATOM 1534 O O . ASN A 1 196 ? -2.723 -45.612 0.263 1.00 92.06 196 ASN A O 1
ATOM 1538 N N . LEU A 1 197 ? -4.865 -44.972 0.056 1.00 90.50 197 LEU A N 1
ATOM 1539 C CA . LEU A 1 197 ? -5.244 -46.059 -0.847 1.00 90.50 197 LEU A CA 1
ATOM 1540 C C . LEU A 1 197 ? -4.551 -45.910 -2.215 1.00 90.50 197 LEU A C 1
ATOM 1542 O O . LEU A 1 197 ? -4.645 -44.857 -2.850 1.00 90.50 197 LEU A O 1
ATOM 1546 N N . ASP A 1 198 ? -3.907 -46.978 -2.695 1.00 89.38 198 ASP A N 1
ATOM 1547 C CA . ASP A 1 198 ? -3.474 -47.079 -4.093 1.00 89.38 198 ASP A CA 1
ATOM 1548 C C . ASP A 1 198 ? -4.691 -47.338 -4.993 1.00 89.38 198 ASP A C 1
ATOM 1550 O O . ASP A 1 198 ? -5.395 -48.340 -4.851 1.00 89.38 198 ASP A O 1
ATOM 1554 N N . THR A 1 199 ? -4.941 -46.416 -5.920 1.00 89.94 199 THR A N 1
ATOM 1555 C CA . THR A 1 199 ? -6.111 -46.421 -6.804 1.00 89.94 199 THR A CA 1
ATOM 1556 C C . THR A 1 199 ? -5.864 -47.119 -8.142 1.00 89.94 199 THR A C 1
ATOM 1558 O O . THR A 1 199 ? -6.785 -47.208 -8.954 1.00 89.94 199 THR A O 1
ATOM 1561 N N . SER A 1 200 ? -4.664 -47.672 -8.370 1.00 86.50 200 SER A N 1
ATOM 1562 C CA . SER A 1 200 ? -4.269 -48.334 -9.624 1.00 86.50 200 SER A CA 1
ATOM 1563 C C . SER A 1 200 ? -5.239 -49.433 -10.087 1.00 86.50 200 SER A C 1
ATOM 1565 O O . SER A 1 200 ? -5.521 -49.549 -11.279 1.00 86.50 200 SER A O 1
ATOM 1567 N N . ASN A 1 201 ? -5.815 -50.189 -9.146 1.00 83.12 201 ASN A N 1
ATOM 1568 C CA . ASN A 1 201 ? -6.772 -51.271 -9.411 1.00 83.12 201 ASN A CA 1
ATOM 1569 C C . ASN A 1 201 ? -8.251 -50.842 -9.321 1.00 83.12 201 ASN A C 1
ATOM 1571 O O . ASN A 1 201 ? -9.139 -51.674 -9.489 1.00 83.12 201 ASN A O 1
ATOM 1575 N N . TYR A 1 202 ? -8.527 -49.561 -9.058 1.00 87.19 202 TYR A N 1
ATOM 1576 C CA . TYR A 1 202 ? -9.865 -49.039 -8.750 1.00 87.19 202 TYR A CA 1
ATOM 1577 C C . TYR A 1 202 ? -10.227 -47.834 -9.629 1.00 87.19 202 TYR A C 1
ATOM 1579 O O . TYR A 1 202 ? -10.795 -46.849 -9.161 1.00 87.19 202 TYR A O 1
ATOM 1587 N N . ASN A 1 203 ? -9.878 -47.891 -10.916 1.00 87.31 203 ASN A N 1
ATOM 1588 C CA . ASN A 1 203 ? -10.066 -46.783 -11.852 1.00 87.31 203 ASN A CA 1
ATOM 1589 C C . ASN A 1 203 ? -11.487 -46.755 -12.450 1.00 87.31 203 ASN A C 1
ATOM 1591 O O . ASN A 1 203 ? -11.680 -46.995 -13.643 1.00 87.31 203 ASN A O 1
ATOM 1595 N N . TYR A 1 204 ? -12.487 -46.481 -11.610 1.00 93.38 204 TYR A N 1
ATOM 1596 C CA . TYR A 1 204 ? -13.876 -46.296 -12.043 1.00 93.38 204 TYR A CA 1
ATOM 1597 C C . TYR A 1 204 ? -14.000 -45.144 -13.039 1.00 93.38 204 TYR A C 1
ATOM 1599 O O . TYR A 1 204 ? -13.294 -44.140 -12.926 1.00 93.38 204 TYR A O 1
ATOM 1607 N N . THR A 1 205 ? -14.904 -45.298 -14.008 1.00 95.62 205 THR A N 1
ATOM 1608 C CA . THR A 1 205 ? -15.157 -44.300 -15.052 1.00 95.62 205 THR A CA 1
ATOM 1609 C C . THR A 1 205 ? -16.624 -43.894 -15.099 1.00 95.62 205 THR A C 1
ATOM 1611 O O . THR A 1 205 ? -17.508 -44.720 -14.865 1.00 95.62 205 THR A O 1
ATOM 1614 N N . TRP A 1 206 ? -16.880 -42.624 -15.411 1.00 96.75 206 TRP A N 1
ATOM 1615 C CA . TRP A 1 206 ? -18.221 -42.062 -15.590 1.00 96.75 206 TRP A CA 1
ATOM 1616 C C . TRP A 1 206 ? -18.235 -41.065 -16.753 1.00 96.75 206 TRP A C 1
ATOM 1618 O O . TRP A 1 206 ? -17.184 -40.608 -17.198 1.00 96.75 206 TRP A O 1
ATOM 1628 N N . THR A 1 207 ? -19.422 -40.726 -17.255 1.00 96.38 207 THR A N 1
ATOM 1629 C CA . THR A 1 207 ? -19.586 -39.697 -18.296 1.00 96.38 207 THR A CA 1
ATOM 1630 C C . THR A 1 207 ? -20.055 -38.400 -17.648 1.00 96.38 207 THR A C 1
ATOM 1632 O O . THR A 1 207 ? -21.080 -38.399 -16.967 1.00 96.38 207 THR A O 1
ATOM 1635 N N . GLY A 1 208 ? -19.301 -37.314 -17.822 1.00 93.81 208 GLY A N 1
ATOM 1636 C CA . GLY A 1 208 ? -19.694 -35.996 -17.321 1.00 93.81 208 GLY A CA 1
ATOM 1637 C C . GLY A 1 208 ? -20.673 -35.280 -18.253 1.00 93.81 208 GLY A C 1
ATOM 1638 O O . GLY A 1 208 ? -20.910 -35.702 -19.384 1.00 93.81 208 GLY A O 1
ATOM 1639 N N . ASN A 1 209 ? -21.212 -34.155 -17.798 1.00 90.62 209 ASN A N 1
ATOM 1640 C CA . ASN A 1 209 ? -22.180 -33.329 -18.517 1.00 90.62 209 ASN A CA 1
ATOM 1641 C C . ASN A 1 209 ? -21.594 -32.710 -19.800 1.00 90.62 209 ASN A C 1
ATOM 1643 O O . ASN A 1 209 ? -22.325 -32.378 -20.727 1.00 90.62 209 ASN A O 1
ATOM 1647 N N . SER A 1 210 ? -20.263 -32.633 -19.902 1.00 87.81 210 SER A N 1
ATOM 1648 C CA . SER A 1 210 ? -19.553 -32.304 -21.146 1.00 87.81 210 SER A CA 1
ATOM 1649 C C . SER A 1 210 ? -19.647 -33.388 -22.234 1.00 87.81 210 SER A C 1
ATOM 1651 O O . SER A 1 210 ? -19.181 -33.169 -23.350 1.00 87.81 210 SER A O 1
ATOM 1653 N N . GLY A 1 211 ? -20.184 -34.571 -21.914 1.00 90.38 211 GLY A N 1
ATOM 1654 C CA . GLY A 1 211 ? -20.231 -35.743 -22.791 1.00 90.38 211 GLY A CA 1
ATOM 1655 C C . GLY A 1 211 ? -18.946 -36.579 -22.808 1.00 90.38 211 GLY A C 1
ATOM 1656 O O . GLY A 1 211 ? -18.917 -37.629 -23.447 1.00 90.38 211 GLY A O 1
ATOM 1657 N N . ASN A 1 212 ? -17.890 -36.155 -22.105 1.00 94.50 212 ASN A N 1
ATOM 1658 C CA . ASN A 1 212 ? -16.627 -36.894 -22.030 1.00 94.50 212 ASN A CA 1
ATOM 1659 C C . ASN A 1 212 ? -16.637 -37.945 -20.913 1.00 94.50 212 ASN A C 1
ATOM 1661 O O . ASN A 1 212 ? -17.248 -37.749 -19.860 1.00 94.50 212 ASN A O 1
ATOM 1665 N N . THR A 1 213 ? -15.902 -39.040 -21.123 1.00 96.00 213 THR A N 1
ATOM 1666 C CA . THR A 1 213 ? -15.648 -40.054 -20.092 1.00 96.00 213 THR A CA 1
ATOM 1667 C C . THR A 1 213 ? -14.439 -39.667 -19.244 1.00 96.00 213 THR A C 1
ATOM 1669 O O . THR A 1 213 ? -13.365 -39.381 -19.771 1.00 96.00 213 THR A O 1
ATOM 1672 N N . TYR A 1 214 ? -14.614 -39.706 -17.929 1.00 96.69 214 TYR A N 1
ATOM 1673 C CA . TYR A 1 214 ? -13.610 -39.379 -16.923 1.00 96.69 214 TYR A CA 1
ATOM 1674 C C . TYR A 1 214 ? -13.353 -40.571 -16.007 1.00 96.69 214 TYR A C 1
ATOM 1676 O O . TYR A 1 214 ? -14.188 -41.472 -15.914 1.00 96.69 214 TYR A O 1
ATOM 1684 N N . SER A 1 215 ? -12.198 -40.586 -15.342 1.00 96.25 215 SER A N 1
ATOM 1685 C CA . SER A 1 215 ? -11.791 -41.651 -14.425 1.00 96.25 215 SER A CA 1
ATOM 1686 C C . SER A 1 215 ? -11.288 -41.128 -13.075 1.00 96.25 215 SER A C 1
ATOM 1688 O O . SER A 1 215 ? -11.053 -39.930 -12.904 1.00 96.25 215 SER A O 1
ATOM 1690 N N . VAL A 1 216 ? -11.066 -42.031 -12.114 1.00 96.62 216 VAL A N 1
ATOM 1691 C CA . VAL A 1 216 ? -10.458 -41.711 -10.803 1.00 96.62 216 VAL A CA 1
ATOM 1692 C C . VAL A 1 216 ? -9.136 -40.950 -10.954 1.00 96.62 216 VAL A C 1
ATOM 1694 O O . VAL A 1 216 ? -8.897 -39.971 -10.250 1.00 96.62 216 VAL A O 1
ATOM 1697 N N . SER A 1 217 ? -8.293 -41.328 -11.920 1.00 96.06 217 SER A N 1
ATOM 1698 C CA . SER A 1 217 ? -7.048 -40.605 -12.213 1.00 96.06 217 SER A CA 1
ATOM 1699 C C . SER A 1 217 ? -7.283 -39.159 -12.664 1.00 96.06 217 SER A C 1
ATOM 1701 O O . SER A 1 217 ? -6.501 -38.279 -12.306 1.00 96.06 217 SER A O 1
ATOM 1703 N N . ASN A 1 218 ? -8.355 -38.884 -13.420 1.00 97.31 218 ASN A N 1
ATOM 1704 C CA . ASN A 1 218 ? -8.714 -37.507 -13.765 1.00 97.31 218 ASN A CA 1
ATOM 1705 C C . ASN A 1 218 ? -9.112 -36.718 -12.513 1.00 97.31 218 ASN A C 1
ATOM 1707 O O . ASN A 1 218 ? -8.602 -35.617 -12.323 1.00 97.31 218 ASN A O 1
ATOM 1711 N N . LEU A 1 219 ? -9.937 -37.303 -11.638 1.00 97.50 219 LEU A N 1
ATOM 1712 C CA . LEU A 1 219 ? -10.386 -36.659 -10.401 1.00 97.50 219 LEU A CA 1
ATOM 1713 C C . LEU A 1 219 ? -9.216 -36.303 -9.472 1.00 97.50 219 LEU A C 1
ATOM 1715 O O . LEU A 1 219 ? -9.117 -35.167 -9.012 1.00 97.50 219 LEU A O 1
ATOM 1719 N N . ILE A 1 220 ? -8.278 -37.233 -9.269 1.00 97.31 220 ILE A N 1
ATOM 1720 C CA . ILE A 1 220 ? -7.060 -36.997 -8.476 1.00 97.31 220 ILE A CA 1
ATOM 1721 C C . ILE A 1 220 ? -6.220 -35.857 -9.074 1.00 97.31 220 ILE A C 1
ATOM 1723 O O . ILE A 1 220 ? -5.747 -34.982 -8.343 1.00 97.31 220 ILE A O 1
ATOM 1727 N N . ASN A 1 221 ? -6.054 -35.833 -10.400 1.00 97.06 221 ASN A N 1
ATOM 1728 C CA . ASN A 1 221 ? -5.309 -34.769 -11.075 1.00 97.06 221 ASN A CA 1
ATOM 1729 C C . ASN A 1 221 ? -5.988 -33.406 -10.917 1.00 97.06 221 ASN A C 1
ATOM 1731 O O . ASN A 1 221 ? -5.300 -32.428 -10.634 1.00 97.06 221 ASN A O 1
ATOM 1735 N N . TRP A 1 222 ? -7.315 -33.342 -11.043 1.00 97.50 222 TRP A N 1
ATOM 1736 C CA . TRP A 1 222 ? -8.080 -32.104 -10.889 1.00 97.50 222 TRP A CA 1
ATOM 1737 C C . TRP A 1 222 ? -8.037 -31.527 -9.475 1.00 97.50 222 TRP A C 1
ATOM 1739 O O . TRP A 1 222 ? -7.989 -30.310 -9.309 1.00 97.50 222 TRP A O 1
ATOM 1749 N N . VAL A 1 223 ? -8.018 -32.391 -8.458 1.00 96.75 223 VAL A N 1
ATOM 1750 C CA . VAL A 1 223 ? -7.820 -31.975 -7.064 1.00 96.75 223 VAL A CA 1
ATOM 1751 C C . VAL A 1 223 ? -6.408 -31.415 -6.865 1.00 96.75 223 VAL A C 1
ATOM 1753 O O . VAL A 1 223 ? -6.244 -30.375 -6.234 1.00 96.75 223 VAL A O 1
ATOM 1756 N N . ASN A 1 224 ? -5.379 -32.067 -7.416 1.00 95.38 224 ASN A N 1
ATOM 1757 C CA . ASN A 1 224 ? -3.985 -31.655 -7.220 1.00 95.38 224 ASN A CA 1
ATOM 1758 C C . ASN A 1 224 ? -3.580 -30.406 -8.012 1.00 95.38 224 ASN A C 1
ATOM 1760 O O . ASN A 1 224 ? -2.747 -29.640 -7.536 1.00 95.38 224 ASN A O 1
ATOM 1764 N N . ASN A 1 225 ? -4.128 -30.206 -9.211 1.00 92.81 225 ASN A N 1
ATOM 1765 C CA . ASN A 1 225 ? -3.785 -29.069 -10.067 1.00 92.81 225 ASN A CA 1
ATOM 1766 C C . ASN A 1 225 ? -4.724 -27.860 -9.888 1.00 92.81 225 ASN A C 1
ATOM 1768 O O . ASN A 1 225 ? -4.597 -26.886 -10.624 1.00 92.81 225 ASN A O 1
ATOM 1772 N N . GLY A 1 226 ? -5.672 -27.930 -8.945 1.00 88.62 226 GLY A N 1
ATOM 1773 C CA . GLY A 1 226 ? -6.599 -26.840 -8.635 1.00 88.62 226 GLY A CA 1
ATOM 1774 C C . GLY A 1 226 ? -7.757 -26.666 -9.621 1.00 88.62 226 GLY A C 1
ATOM 1775 O O . GLY A 1 226 ? -8.466 -25.669 -9.536 1.00 88.62 226 GLY A O 1
ATOM 1776 N N . THR A 1 227 ? -7.988 -27.616 -10.535 1.00 92.31 227 THR A N 1
ATOM 1777 C CA . THR A 1 227 ? -9.167 -27.593 -11.421 1.00 92.31 227 THR A CA 1
ATOM 1778 C C . THR A 1 227 ? -10.469 -27.634 -10.613 1.00 92.31 227 THR A C 1
ATOM 1780 O O . THR A 1 227 ? -11.438 -26.977 -10.982 1.00 92.31 227 THR A O 1
ATOM 1783 N N . LEU A 1 228 ? -10.494 -28.375 -9.499 1.00 92.50 228 LEU A N 1
ATOM 1784 C CA . LEU A 1 228 ? -11.603 -28.356 -8.544 1.00 92.50 228 LEU A CA 1
ATOM 1785 C C . LEU A 1 228 ? -11.254 -27.457 -7.351 1.00 92.50 228 LEU A C 1
ATOM 1787 O O . LEU A 1 228 ? -10.251 -27.671 -6.659 1.00 92.50 228 LEU A O 1
ATOM 1791 N N . GLN A 1 229 ? -12.090 -26.444 -7.115 1.00 90.25 229 GLN A N 1
ATOM 1792 C CA . GLN A 1 229 ? -12.021 -25.600 -5.920 1.00 90.25 229 GLN A CA 1
ATOM 1793 C C . GLN A 1 229 ? -12.676 -26.309 -4.724 1.00 90.25 229 GLN A C 1
ATOM 1795 O O . GLN A 1 229 ? -13.522 -27.177 -4.941 1.00 90.25 229 GLN A O 1
ATOM 1800 N N . PRO A 1 230 ? -12.288 -26.001 -3.473 1.00 86.94 230 PRO A N 1
ATOM 1801 C CA . PRO A 1 230 ? -12.896 -26.625 -2.302 1.00 86.94 230 PRO A CA 1
ATOM 1802 C C . PRO A 1 230 ? -14.387 -26.288 -2.241 1.00 86.94 230 PRO A C 1
ATOM 1804 O O . PRO A 1 230 ? -14.755 -25.123 -2.378 1.00 86.94 230 PRO A O 1
ATOM 1807 N N . SER A 1 231 ? -15.242 -27.294 -2.047 1.00 86.94 231 SER A N 1
ATOM 1808 C CA . SER A 1 231 ? -16.669 -27.082 -1.804 1.00 86.94 231 SER A CA 1
ATOM 1809 C C . SER A 1 231 ? -16.987 -26.998 -0.311 1.00 86.94 231 SER A C 1
ATOM 1811 O O . SER A 1 231 ? -16.302 -27.604 0.518 1.00 86.94 231 SER A O 1
ATOM 1813 N N . GLU A 1 232 ? -18.089 -26.329 0.019 1.00 84.56 232 GLU A N 1
ATOM 1814 C CA . GLU A 1 232 ? -18.701 -26.409 1.346 1.00 84.56 232 GLU A CA 1
ATOM 1815 C C . GLU A 1 232 ? -19.242 -27.825 1.598 1.00 84.56 232 GLU A C 1
ATOM 1817 O O . GLU A 1 232 ? -19.896 -28.424 0.739 1.00 84.56 232 GLU A O 1
ATOM 1822 N N . VAL A 1 233 ? -18.950 -28.384 2.772 1.00 87.69 233 VAL A N 1
ATOM 1823 C CA . VAL A 1 233 ? -19.330 -29.756 3.145 1.00 87.69 233 VAL A CA 1
ATOM 1824 C C . VAL A 1 233 ? -19.785 -29.816 4.599 1.00 87.69 233 VAL A C 1
ATOM 1826 O O . VAL A 1 233 ? -19.306 -29.061 5.442 1.00 87.69 233 VAL A O 1
ATOM 1829 N N . PHE A 1 234 ? -20.662 -30.766 4.905 1.00 85.50 234 PHE A N 1
ATOM 1830 C CA . PHE A 1 234 ? -20.929 -31.201 6.268 1.00 85.50 234 PHE A CA 1
ATOM 1831 C C . PHE A 1 234 ? -19.975 -32.337 6.646 1.00 85.50 234 PHE A C 1
ATOM 1833 O O . PHE A 1 234 ? -19.860 -33.329 5.923 1.00 85.50 234 PHE A O 1
ATOM 1840 N N . TRP A 1 235 ? -19.322 -32.203 7.799 1.00 87.00 235 TRP A N 1
ATOM 1841 C CA . TRP A 1 235 ? -18.515 -33.256 8.416 1.00 87.00 235 TRP A CA 1
ATOM 1842 C C . TRP A 1 235 ? -19.367 -33.997 9.433 1.00 87.00 235 TRP A C 1
ATOM 1844 O O . TRP A 1 235 ? -19.830 -33.383 10.388 1.00 87.00 235 TRP A O 1
ATOM 1854 N N . LEU A 1 236 ? -19.594 -35.289 9.225 1.00 86.88 236 LEU A N 1
ATOM 1855 C CA . LEU A 1 236 ? -20.535 -36.084 10.006 1.00 86.88 236 LEU A CA 1
ATOM 1856 C C . LEU A 1 236 ? -19.779 -36.992 10.976 1.00 86.88 236 LEU A C 1
ATOM 1858 O O . LEU A 1 236 ? -18.923 -37.772 10.560 1.00 86.88 236 LEU A O 1
ATOM 1862 N N . LEU A 1 237 ? -20.121 -36.930 12.259 1.00 82.44 237 LEU A N 1
ATOM 1863 C CA . LEU A 1 237 ? -19.609 -37.805 13.312 1.00 82.44 237 LEU A CA 1
ATOM 1864 C C . LEU A 1 237 ? -20.724 -38.733 13.801 1.00 82.44 237 LEU A C 1
ATOM 1866 O O . LEU A 1 237 ? -21.803 -38.236 14.121 1.00 82.44 237 LEU A O 1
ATOM 1870 N N . PRO A 1 238 ? -20.494 -40.050 13.891 1.00 77.81 238 PRO A N 1
ATOM 1871 C CA . PRO A 1 238 ? -21.499 -40.962 14.417 1.00 77.81 238 PRO A CA 1
ATOM 1872 C C . PRO A 1 238 ? -21.679 -40.744 15.923 1.00 77.81 238 PRO A C 1
ATOM 1874 O O . PRO A 1 238 ? -20.714 -40.485 16.645 1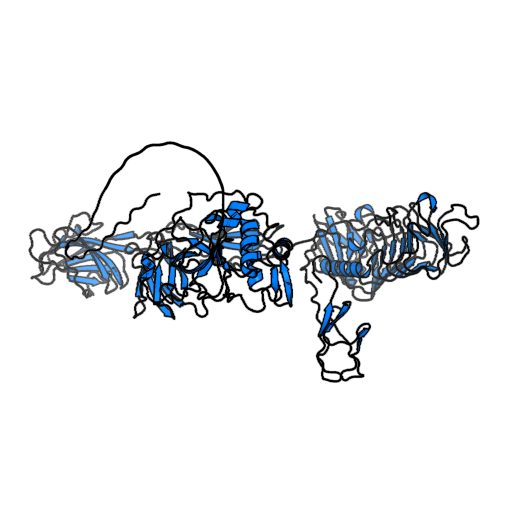.00 77.81 238 PRO A O 1
ATOM 1877 N N . GLU A 1 239 ? -22.913 -40.873 16.408 1.00 69.50 239 GLU A N 1
ATOM 1878 C CA . GLU A 1 239 ? -23.212 -40.825 17.846 1.00 69.50 239 GLU A CA 1
ATOM 1879 C C . GLU A 1 239 ? -22.613 -42.041 18.575 1.00 69.50 239 GLU A C 1
ATOM 1881 O O . GLU A 1 239 ? -22.092 -41.936 19.688 1.00 69.50 239 GLU A O 1
ATOM 1886 N N . ASN A 1 240 ? -22.620 -43.202 17.913 1.00 66.81 240 ASN A N 1
ATOM 1887 C CA . ASN A 1 240 ? -21.952 -44.403 18.393 1.00 66.81 240 ASN A CA 1
ATOM 1888 C C . ASN A 1 240 ? -20.503 -44.476 17.866 1.00 66.81 240 ASN A C 1
ATOM 1890 O O . ASN A 1 240 ? -20.173 -44.030 16.773 1.00 66.81 240 ASN A O 1
ATOM 1894 N N . ASN A 1 241 ? -19.604 -45.086 18.635 1.00 60.28 241 ASN A N 1
ATOM 1895 C CA . ASN A 1 241 ? -18.197 -45.240 18.244 1.00 60.28 241 ASN A CA 1
ATOM 1896 C C . ASN A 1 241 ? -17.923 -46.472 17.360 1.00 60.28 241 ASN A C 1
ATOM 1898 O O . ASN A 1 241 ? -16.756 -46.773 17.098 1.00 60.28 241 ASN A O 1
ATOM 1902 N N . SER A 1 242 ? -18.970 -47.202 16.958 1.00 59.50 242 SER A N 1
ATOM 1903 C CA . SER A 1 242 ? -18.860 -48.406 16.122 1.00 59.50 242 SER A CA 1
ATOM 1904 C C . SER A 1 242 ? -18.784 -48.051 14.636 1.00 59.50 242 SER A C 1
ATOM 1906 O O . SER A 1 242 ? -18.122 -48.755 13.877 1.00 59.50 242 SER A O 1
ATOM 1908 N N . ASN A 1 243 ? -19.347 -46.903 14.257 1.00 71.38 243 ASN A N 1
ATOM 1909 C CA . ASN A 1 243 ? -19.348 -46.414 12.886 1.00 71.38 243 ASN A CA 1
ATOM 1910 C C . ASN A 1 243 ? -18.252 -45.361 12.652 1.00 71.38 243 ASN A C 1
ATOM 1912 O O . ASN A 1 243 ? -17.525 -44.929 13.557 1.00 71.38 243 ASN A O 1
ATOM 1916 N N . GLN A 1 244 ? -18.063 -44.964 11.398 1.00 82.12 244 GLN A N 1
ATOM 1917 C CA . GLN A 1 244 ? -17.019 -44.016 11.001 1.00 82.12 244 GLN A CA 1
ATOM 1918 C C . GLN A 1 244 ? -17.574 -42.634 10.645 1.00 82.12 244 GLN A C 1
ATOM 1920 O O . GLN A 1 244 ? -18.723 -42.555 10.222 1.00 82.12 244 GLN A O 1
ATOM 1925 N N . PRO A 1 245 ? -16.749 -41.574 10.715 1.00 89.06 245 PRO A N 1
ATOM 1926 C CA . PRO A 1 245 ? -17.105 -40.266 10.177 1.00 89.06 245 PRO A CA 1
ATOM 1927 C C . PRO A 1 245 ? -17.360 -40.266 8.664 1.00 89.06 245 PRO A C 1
ATOM 1929 O O . PRO A 1 245 ? -16.716 -41.017 7.923 1.00 89.06 245 PRO A O 1
ATOM 1932 N N . GLU A 1 246 ? -18.218 -39.361 8.202 1.00 92.62 246 GLU A N 1
ATOM 1933 C CA . GLU A 1 246 ? -18.531 -39.164 6.781 1.00 92.62 246 GLU A CA 1
ATOM 1934 C C . GLU A 1 246 ? -18.407 -37.696 6.345 1.00 92.62 246 GLU A C 1
ATOM 1936 O O . GLU A 1 246 ? -18.387 -36.790 7.177 1.00 92.62 246 GLU A O 1
ATOM 1941 N N . VAL A 1 247 ? -18.345 -37.453 5.033 1.00 94.00 247 VAL A N 1
ATOM 1942 C CA . VAL A 1 247 ? -18.561 -36.132 4.410 1.00 94.00 247 VAL A CA 1
ATOM 1943 C C . VAL A 1 247 ? -19.800 -36.134 3.553 1.00 94.00 247 VAL A C 1
ATOM 1945 O O . VAL A 1 247 ? -20.044 -37.089 2.824 1.00 94.00 247 VAL A O 1
ATOM 1948 N N . LEU A 1 248 ? -20.491 -35.004 3.530 1.00 89.88 248 LEU A N 1
ATOM 1949 C CA . LEU A 1 248 ? -21.593 -34.734 2.619 1.00 89.88 248 LEU A CA 1
ATOM 1950 C C . LEU A 1 248 ? -21.418 -33.351 1.986 1.00 89.88 248 LEU A C 1
ATOM 1952 O O . LEU A 1 248 ? -21.060 -32.406 2.684 1.00 89.88 248 LEU A O 1
ATOM 1956 N N . LEU A 1 249 ? -21.698 -33.202 0.689 1.00 89.25 249 LEU A N 1
ATOM 1957 C CA . LEU A 1 249 ? -21.717 -31.882 0.053 1.00 89.25 249 LEU A CA 1
ATOM 1958 C C . LEU A 1 249 ? -22.850 -31.021 0.635 1.00 89.25 249 LEU A C 1
ATOM 1960 O O . LEU A 1 249 ? -23.997 -31.467 0.720 1.00 89.25 249 LEU A O 1
ATOM 1964 N N . ASN A 1 250 ? -22.543 -29.774 0.990 1.00 81.88 250 ASN A N 1
ATOM 1965 C CA . ASN A 1 250 ? -23.565 -28.810 1.370 1.00 81.88 250 ASN A CA 1
ATOM 1966 C C . ASN A 1 250 ? -24.139 -28.136 0.110 1.00 81.88 250 ASN A C 1
ATOM 1968 O O . ASN A 1 250 ? -23.507 -27.262 -0.479 1.00 81.88 250 ASN A O 1
ATOM 1972 N N . GLU A 1 251 ? -25.337 -28.546 -0.313 1.00 70.00 251 GLU A N 1
ATOM 1973 C CA . GLU A 1 251 ? -26.020 -27.978 -1.488 1.00 70.00 251 GLU A CA 1
ATOM 1974 C C . GLU A 1 251 ? -26.675 -26.616 -1.225 1.00 70.00 251 GLU A C 1
ATOM 1976 O O . GLU A 1 251 ? -27.043 -25.913 -2.168 1.00 70.00 251 GLU A O 1
ATOM 1981 N N . ASN A 1 252 ? -26.807 -26.204 0.039 1.00 60.16 252 ASN A N 1
ATOM 1982 C CA . ASN A 1 252 ? -27.354 -24.899 0.387 1.00 60.16 252 ASN A CA 1
ATOM 1983 C C . ASN A 1 252 ? -26.257 -23.832 0.314 1.00 60.16 252 ASN A C 1
ATOM 1985 O O . ASN A 1 252 ? -25.736 -23.379 1.329 1.00 60.16 252 ASN A O 1
ATOM 1989 N N . THR A 1 253 ? -25.928 -23.386 -0.901 1.00 50.44 253 THR A N 1
ATOM 1990 C CA . THR A 1 253 ? -25.003 -22.258 -1.139 1.00 50.44 253 THR A CA 1
ATOM 1991 C C . THR A 1 253 ? -25.663 -20.883 -0.955 1.00 50.44 253 THR A C 1
ATOM 1993 O O . THR A 1 253 ? -25.089 -19.860 -1.323 1.00 50.44 253 THR A O 1
ATOM 1996 N N . SER A 1 254 ? -26.886 -20.837 -0.415 1.00 46.91 254 SER A N 1
ATOM 1997 C CA . SER A 1 254 ? -27.529 -19.604 0.038 1.00 46.91 254 SER A CA 1
ATOM 1998 C C . SER A 1 254 ? -26.819 -19.137 1.303 1.00 46.91 254 SER A C 1
ATOM 2000 O O . SER A 1 254 ? -27.062 -19.665 2.384 1.00 46.91 254 SER A O 1
ATOM 2002 N N . SER A 1 255 ? -25.964 -18.127 1.179 1.00 42.81 255 SER A N 1
ATOM 2003 C CA . SER A 1 255 ? -25.269 -17.476 2.294 1.00 42.81 255 SER A CA 1
ATOM 2004 C C . SER A 1 255 ? -26.196 -16.785 3.305 1.00 42.81 255 SER A C 1
ATOM 2006 O O . SER A 1 255 ? -25.702 -16.112 4.202 1.00 42.81 255 SER A O 1
ATOM 2008 N N . ASP A 1 256 ? -27.519 -16.914 3.174 1.00 48.41 256 ASP A N 1
ATOM 2009 C CA . ASP A 1 256 ? -28.475 -16.308 4.089 1.00 48.41 256 ASP A CA 1
ATOM 2010 C C . ASP A 1 256 ? -29.440 -17.349 4.672 1.00 48.41 256 ASP A C 1
ATOM 2012 O O . ASP A 1 256 ? -30.587 -17.516 4.256 1.00 48.41 256 ASP A O 1
ATOM 2016 N N . CYS A 1 257 ? -28.940 -18.074 5.673 1.00 46.19 257 CYS A N 1
ATOM 2017 C CA . CYS A 1 257 ? -29.731 -18.938 6.551 1.00 46.19 257 CYS A CA 1
ATOM 2018 C C . CYS A 1 257 ? -30.715 -18.152 7.441 1.00 46.19 257 CYS A C 1
ATOM 2020 O O . CYS A 1 257 ? -31.440 -18.751 8.241 1.00 46.19 257 CYS A O 1
ATOM 2022 N N . CYS A 1 258 ? -30.743 -16.818 7.332 1.00 52.12 258 CYS A N 1
ATOM 2023 C CA . CYS A 1 258 ? -31.614 -15.974 8.118 1.00 52.12 258 CYS A CA 1
ATOM 2024 C C . CYS A 1 258 ? -32.124 -14.733 7.354 1.00 52.12 258 CYS A C 1
ATOM 2026 O O . CYS A 1 258 ? -31.769 -13.602 7.684 1.00 52.12 258 CYS A O 1
ATOM 2028 N N . PRO A 1 259 ? -33.060 -14.910 6.404 1.00 51.44 259 PRO A N 1
ATOM 2029 C CA . PRO A 1 259 ? -33.572 -13.801 5.594 1.00 51.44 259 PRO A CA 1
ATOM 2030 C C . PRO A 1 259 ? -34.305 -12.721 6.416 1.00 51.44 259 PRO A C 1
ATOM 2032 O O . PRO A 1 259 ? -34.448 -11.586 5.967 1.00 51.44 259 PRO A O 1
ATOM 2035 N N . THR A 1 260 ? -34.777 -13.056 7.624 1.00 61.81 260 THR A N 1
ATOM 2036 C CA . THR A 1 260 ? -35.323 -12.099 8.601 1.00 61.81 260 THR A CA 1
ATOM 2037 C C . THR A 1 260 ? -34.915 -12.496 10.025 1.00 61.81 260 THR A C 1
ATOM 2039 O O . THR A 1 260 ? -35.622 -13.293 10.655 1.00 61.81 260 THR A O 1
ATOM 2042 N N . PRO A 1 261 ? -33.796 -11.970 10.551 1.00 71.38 261 PRO A N 1
ATOM 2043 C CA . PRO A 1 261 ? -33.355 -12.254 11.913 1.00 71.38 261 PRO A CA 1
ATOM 2044 C C . PRO A 1 261 ? -34.368 -11.793 12.958 1.00 71.38 261 PRO A C 1
ATOM 2046 O O . PRO A 1 261 ? -34.946 -10.711 12.805 1.00 71.38 261 PRO A O 1
ATOM 2049 N N . PRO A 1 262 ? -34.611 -12.587 14.023 1.00 80.75 262 PRO A N 1
ATOM 2050 C CA . PRO A 1 262 ? -35.447 -12.126 15.116 1.00 80.75 262 PRO A CA 1
ATOM 2051 C C . PRO A 1 262 ? -34.772 -10.911 15.747 1.00 80.75 262 PRO A C 1
ATOM 2053 O O . PRO A 1 262 ? -33.552 -10.903 15.932 1.00 80.75 262 PRO A O 1
ATOM 2056 N N . SER A 1 263 ? -35.556 -9.886 16.071 1.00 85.44 263 SER A N 1
ATOM 2057 C CA . SER A 1 263 ? -35.032 -8.656 16.648 1.00 85.44 263 SER A CA 1
ATOM 2058 C C . SER A 1 263 ? -35.647 -8.326 17.989 1.00 85.44 263 SER A C 1
ATOM 2060 O O . SER A 1 263 ? -36.870 -8.364 18.128 1.00 85.44 263 SER A O 1
ATOM 2062 N N . ILE A 1 264 ? -34.817 -7.923 18.946 1.00 89.38 264 ILE A N 1
ATOM 2063 C CA . ILE A 1 264 ? -35.271 -7.459 20.256 1.00 89.38 264 ILE A CA 1
ATOM 2064 C C . ILE A 1 264 ? -34.668 -6.109 20.620 1.00 89.38 264 ILE A C 1
ATOM 2066 O O . ILE A 1 264 ? -33.632 -5.707 20.093 1.00 89.38 264 ILE A O 1
ATOM 2070 N N . THR A 1 265 ? -35.292 -5.444 21.587 1.00 88.12 265 THR A N 1
ATOM 2071 C CA . THR A 1 265 ? -34.662 -4.365 22.355 1.00 88.12 265 THR A CA 1
ATOM 2072 C C . THR A 1 265 ? -34.654 -4.737 23.829 1.00 88.12 265 THR A C 1
ATOM 2074 O O . THR A 1 265 ? -35.617 -5.326 24.328 1.00 88.12 265 THR A O 1
ATOM 2077 N N . THR A 1 266 ? -33.579 -4.391 24.533 1.00 87.75 266 THR A N 1
ATOM 2078 C CA . THR A 1 266 ? -33.435 -4.657 25.968 1.00 87.75 266 THR A CA 1
ATOM 2079 C C . THR A 1 266 ? -33.084 -3.399 26.739 1.00 87.75 266 THR A C 1
ATOM 2081 O O . THR A 1 266 ? -32.246 -2.617 26.288 1.00 87.75 266 THR A O 1
ATOM 2084 N N . SER A 1 267 ? -33.610 -3.290 27.952 1.00 82.94 267 SER A N 1
ATOM 2085 C CA . SER A 1 267 ? -33.223 -2.288 28.934 1.00 82.94 267 SER A CA 1
ATOM 2086 C C . SER A 1 267 ? -32.545 -2.962 30.123 1.00 82.94 267 SER A C 1
ATOM 2088 O O . SER A 1 267 ? -32.921 -4.058 30.557 1.00 82.94 267 SER A O 1
ATOM 2090 N N . VAL A 1 268 ? -31.513 -2.307 30.655 1.00 80.62 268 VAL A N 1
ATOM 2091 C CA . VAL A 1 268 ? -30.749 -2.800 31.803 1.00 80.62 268 VAL A CA 1
ATOM 2092 C C . VAL A 1 268 ? -30.972 -1.904 33.011 1.00 80.62 268 VAL A C 1
ATOM 2094 O O . VAL A 1 268 ? -30.928 -0.680 32.916 1.00 80.62 268 VAL A O 1
ATOM 2097 N N . SER A 1 269 ? -31.199 -2.515 34.170 1.00 72.56 269 SER A N 1
ATOM 2098 C CA . SER A 1 269 ? -31.046 -1.830 35.454 1.00 72.56 269 SER A CA 1
ATOM 2099 C C . SER A 1 269 ? -29.692 -2.227 36.022 1.00 72.56 269 SER A C 1
ATOM 2101 O O . SER A 1 269 ? -29.430 -3.420 36.198 1.00 72.56 269 SER A O 1
ATOM 2103 N N . ALA A 1 270 ? -28.831 -1.241 36.277 1.00 63.53 270 ALA A N 1
ATOM 2104 C CA . ALA A 1 270 ? -27.505 -1.470 36.839 1.00 63.53 270 ALA A CA 1
ATOM 2105 C C . ALA A 1 270 ? -27.581 -2.223 38.177 1.00 63.53 270 ALA A C 1
ATOM 2107 O O . ALA A 1 270 ? -28.577 -2.137 38.904 1.00 63.53 270 ALA A O 1
ATOM 2108 N N . ALA A 1 271 ? -26.522 -2.967 38.500 1.00 58.81 271 ALA A N 1
ATOM 2109 C CA . ALA A 1 271 ? -26.388 -3.562 39.820 1.00 58.81 271 ALA A CA 1
ATOM 2110 C C . ALA A 1 271 ? -26.251 -2.449 40.873 1.00 58.81 271 ALA A C 1
ATOM 2112 O O . ALA A 1 271 ? -25.371 -1.597 40.772 1.00 58.81 271 ALA A O 1
ATOM 2113 N N . THR A 1 272 ? -27.126 -2.461 41.879 1.00 54.44 272 THR A N 1
ATOM 2114 C CA . THR A 1 272 ? -27.081 -1.555 43.038 1.00 54.44 272 THR A CA 1
ATOM 2115 C C . THR A 1 272 ? -26.642 -2.330 44.282 1.00 54.44 272 THR A C 1
ATOM 2117 O O . THR A 1 272 ? -26.467 -3.548 44.247 1.00 54.44 272 THR A O 1
ATOM 2120 N N . SER A 1 273 ? -26.482 -1.661 45.425 1.00 47.97 273 SER A N 1
ATOM 2121 C CA . SER A 1 273 ? -26.187 -2.336 46.702 1.00 47.97 273 SER A CA 1
ATOM 2122 C C . SER A 1 273 ? -27.320 -3.256 47.199 1.00 47.97 273 SER A C 1
ATOM 2124 O O . SER A 1 273 ? -27.082 -4.083 48.076 1.00 47.97 273 SER A O 1
ATOM 2126 N N . GLY A 1 274 ? -28.534 -3.139 46.639 1.00 45.72 274 GLY A N 1
ATOM 2127 C CA . GLY A 1 274 ? -29.712 -3.941 46.994 1.00 45.72 274 GLY A CA 1
ATOM 2128 C C . GLY A 1 274 ? -30.180 -4.933 45.922 1.00 45.72 274 GLY A C 1
ATOM 2129 O O . GLY A 1 274 ? -31.101 -5.704 46.183 1.00 45.72 274 GLY A O 1
ATOM 2130 N N . ASN A 1 275 ? -29.582 -4.931 44.724 1.00 54.34 275 ASN A N 1
ATOM 2131 C CA . ASN A 1 275 ? -29.969 -5.823 43.630 1.00 54.34 275 ASN A CA 1
ATOM 2132 C C . ASN A 1 275 ? -28.782 -6.122 42.700 1.00 54.34 275 ASN A C 1
ATOM 2134 O O . ASN A 1 275 ? -28.022 -5.231 42.337 1.00 54.34 275 ASN A O 1
ATOM 2138 N N . ASN A 1 276 ? -28.679 -7.359 42.221 1.00 62.34 276 ASN A N 1
ATOM 2139 C CA . ASN A 1 276 ? -27.595 -7.829 41.359 1.00 62.34 276 ASN A CA 1
ATOM 2140 C C . ASN A 1 276 ? -27.734 -7.399 39.878 1.00 62.34 276 ASN A C 1
ATOM 2142 O O . ASN A 1 276 ? -27.135 -8.013 39.001 1.00 62.34 276 ASN A O 1
ATOM 2146 N N . GLY A 1 277 ? -28.511 -6.356 39.579 1.00 69.62 277 GLY A N 1
ATOM 2147 C CA . GLY A 1 277 ? -28.772 -5.880 38.218 1.00 69.62 277 GLY A CA 1
ATOM 2148 C C . GLY A 1 277 ? -29.803 -6.733 37.473 1.00 69.62 277 GLY A C 1
ATOM 2149 O O . GLY A 1 277 ? -30.030 -7.901 37.800 1.00 69.62 277 GLY A O 1
ATOM 2150 N N . LYS A 1 278 ? -30.467 -6.131 36.483 1.00 80.31 278 LYS A N 1
ATOM 2151 C CA . LYS A 1 278 ? -31.637 -6.699 35.797 1.00 80.31 278 LYS A CA 1
ATOM 2152 C C . LYS A 1 278 ? -31.545 -6.489 34.287 1.00 80.31 278 LYS A C 1
ATOM 2154 O O . LYS A 1 278 ? -31.175 -5.400 33.859 1.00 80.31 278 LYS A O 1
ATOM 2159 N N . ILE A 1 279 ? -31.965 -7.483 33.502 1.00 85.81 279 ILE A N 1
ATOM 2160 C CA . ILE A 1 279 ? -32.213 -7.338 32.057 1.00 85.81 279 ILE A CA 1
ATOM 2161 C C . ILE A 1 279 ? -33.716 -7.472 31.805 1.00 85.81 279 ILE A C 1
ATOM 2163 O O . ILE A 1 279 ? -34.345 -8.455 32.213 1.00 85.81 279 ILE A O 1
ATOM 2167 N N . THR A 1 280 ? -34.287 -6.481 31.130 1.00 86.94 280 THR A N 1
ATOM 2168 C CA . THR A 1 280 ? -35.683 -6.461 30.687 1.00 86.94 280 THR A CA 1
ATOM 2169 C C . THR A 1 280 ? -35.713 -6.504 29.163 1.00 86.94 280 THR A C 1
ATOM 2171 O O . THR A 1 280 ? -34.964 -5.790 28.505 1.00 86.94 280 THR A O 1
ATOM 2174 N N . LEU A 1 281 ? -36.559 -7.363 28.607 1.00 87.19 281 LEU A N 1
ATOM 2175 C CA . LEU A 1 281 ? -36.882 -7.418 27.189 1.00 87.19 281 LEU A CA 1
ATOM 2176 C C . LEU A 1 281 ? -38.022 -6.433 26.921 1.00 87.19 281 LEU A C 1
ATOM 2178 O O . LEU A 1 281 ? -39.121 -6.636 27.438 1.00 87.19 281 LEU A O 1
ATOM 2182 N N . ASP A 1 282 ? -37.771 -5.377 26.150 1.00 84.62 282 ASP A N 1
ATOM 2183 C CA . ASP A 1 282 ? -38.741 -4.296 25.933 1.00 84.62 282 ASP A CA 1
ATOM 2184 C C . ASP A 1 282 ? -39.607 -4.527 24.693 1.00 84.62 282 ASP A C 1
ATOM 2186 O O . ASP A 1 282 ? -40.802 -4.236 24.702 1.00 84.62 282 ASP A O 1
ATOM 2190 N N . SER A 1 283 ? -39.011 -5.070 23.631 1.00 89.12 283 SER A N 1
ATOM 2191 C CA . SER A 1 283 ? -39.708 -5.415 22.395 1.00 89.12 283 SER A CA 1
ATOM 2192 C C . SER A 1 283 ? -39.125 -6.678 21.769 1.00 89.12 283 SER A C 1
ATOM 2194 O O . SER A 1 283 ? -37.981 -7.049 22.033 1.00 89.12 283 SER A O 1
ATOM 2196 N N . ASN A 1 284 ? -39.939 -7.347 20.956 1.00 87.12 284 ASN A N 1
ATOM 2197 C CA . ASN A 1 284 ? -39.585 -8.551 20.219 1.00 87.12 284 ASN A CA 1
ATOM 2198 C C . ASN A 1 284 ? -40.322 -8.556 18.875 1.00 87.12 284 ASN A C 1
ATOM 2200 O O . ASN A 1 284 ? -41.530 -8.324 18.830 1.00 87.12 284 ASN A O 1
ATOM 2204 N N . SER A 1 285 ? -39.600 -8.856 17.803 1.00 85.88 285 SER A N 1
ATOM 2205 C CA . SER A 1 285 ? -40.123 -9.072 16.459 1.00 85.88 285 SER A CA 1
ATOM 2206 C C . SER A 1 285 ? -39.525 -10.363 15.913 1.00 85.88 285 SER A C 1
ATOM 2208 O O . SER A 1 285 ? -38.308 -10.516 15.865 1.00 85.88 285 SER A O 1
ATOM 2210 N N . GLY A 1 286 ? -40.373 -11.317 15.534 1.00 79.25 286 GLY A N 1
ATOM 2211 C CA . GLY A 1 286 ? -39.944 -12.590 14.946 1.00 79.25 286 GLY A CA 1
ATOM 2212 C C . GLY A 1 286 ? -39.356 -13.622 15.920 1.00 79.25 286 GLY A C 1
ATOM 2213 O O . GLY A 1 286 ? -39.232 -14.778 15.532 1.00 79.25 286 GLY A O 1
ATOM 2214 N N . GLY A 1 287 ? -39.032 -13.270 17.170 1.00 83.44 287 GLY A N 1
ATOM 2215 C CA . GLY A 1 287 ? -38.581 -14.230 18.184 1.00 83.44 287 GLY A CA 1
ATOM 2216 C C . GLY A 1 287 ? -39.737 -14.969 18.871 1.00 83.44 287 GLY A C 1
ATOM 2217 O O . GLY A 1 287 ? -40.767 -14.372 19.177 1.00 83.44 287 GLY A O 1
ATOM 2218 N N . LEU A 1 288 ? -39.557 -16.255 19.166 1.00 80.44 288 LEU A N 1
ATOM 2219 C CA . LEU A 1 288 ? -40.457 -17.075 19.989 1.00 80.44 288 LEU A CA 1
ATOM 2220 C C . LEU A 1 288 ? -39.812 -17.497 21.315 1.00 80.44 288 LEU A C 1
ATOM 2222 O O . LEU A 1 288 ? -40.509 -17.645 22.316 1.00 80.44 288 LEU A O 1
ATOM 2226 N N . TYR A 1 289 ? -38.488 -17.656 21.341 1.00 81.44 289 TYR A N 1
ATOM 2227 C CA . TYR A 1 289 ? -37.743 -18.095 22.522 1.00 81.44 289 TYR A CA 1
ATOM 2228 C C . TYR A 1 289 ? -36.513 -17.217 22.751 1.00 81.44 289 TYR A C 1
ATOM 2230 O O . TYR A 1 289 ? -36.008 -16.595 21.816 1.00 81.44 289 TYR A O 1
ATOM 2238 N N . TYR A 1 290 ? -35.997 -17.198 23.978 1.00 83.38 290 TYR A N 1
ATOM 2239 C CA . TYR A 1 290 ? -34.719 -16.573 24.308 1.00 83.38 290 TYR A CA 1
ATOM 2240 C C . TYR A 1 290 ? -33.875 -17.439 25.255 1.00 83.38 290 TYR A C 1
ATOM 2242 O O . TYR A 1 290 ? -34.397 -18.248 26.026 1.00 83.38 290 TYR A O 1
ATOM 2250 N N . GLY A 1 291 ? -32.558 -17.248 25.206 1.00 80.44 291 GLY A N 1
ATOM 2251 C CA . GLY A 1 291 ? -31.571 -17.821 26.118 1.00 80.44 291 GLY A CA 1
ATOM 2252 C C . GLY A 1 291 ? -30.598 -16.740 26.584 1.00 80.44 291 GLY A C 1
ATOM 2253 O O . GLY A 1 291 ? -30.346 -15.779 25.862 1.00 80.44 291 GLY A O 1
ATOM 2254 N N . ILE A 1 292 ? -30.068 -16.871 27.800 1.00 78.38 292 ILE A N 1
ATOM 2255 C CA . ILE A 1 292 ? -29.113 -15.911 28.373 1.00 78.38 292 ILE A CA 1
ATOM 2256 C C . ILE A 1 292 ? -27.861 -16.670 28.808 1.00 78.38 292 ILE A C 1
ATOM 2258 O O . ILE A 1 292 ? -27.960 -17.715 29.454 1.00 78.38 292 ILE A O 1
ATOM 2262 N N . SER A 1 293 ? -26.686 -16.160 28.447 1.00 72.62 293 SER A N 1
ATOM 2263 C CA . SER A 1 293 ? -25.403 -16.722 28.868 1.00 72.62 293 SER A CA 1
ATOM 2264 C C . SER A 1 293 ? -25.137 -16.528 30.365 1.00 72.62 293 SER A C 1
ATOM 2266 O O . SER A 1 293 ? -25.742 -15.689 31.034 1.00 72.62 293 SER A O 1
ATOM 2268 N N . SER A 1 294 ? -24.140 -17.236 30.899 1.00 73.38 294 SER A N 1
ATOM 2269 C CA . SER A 1 294 ? -23.485 -16.794 32.133 1.00 73.38 294 SER A CA 1
ATOM 2270 C C . SER A 1 294 ? -22.795 -15.438 31.926 1.00 73.38 294 SER A C 1
ATOM 2272 O O . SER A 1 294 ? -22.473 -15.067 30.794 1.00 73.38 294 SER A O 1
ATOM 2274 N N . ALA A 1 295 ? -22.528 -14.719 33.019 1.00 68.19 295 ALA A N 1
ATOM 2275 C CA . ALA A 1 295 ? -21.783 -13.462 32.979 1.00 68.19 295 ALA A CA 1
ATOM 2276 C C . ALA A 1 295 ? -20.414 -13.636 32.295 1.00 68.19 295 ALA A C 1
ATOM 2278 O O . ALA A 1 295 ? -19.702 -14.604 32.570 1.00 68.19 295 ALA A O 1
ATOM 2279 N N . ASN A 1 296 ? -20.047 -12.673 31.450 1.00 73.88 296 ASN A N 1
ATOM 2280 C CA . ASN A 1 296 ? -18.789 -12.592 30.701 1.00 73.88 296 ASN A CA 1
ATOM 2281 C C . ASN A 1 296 ? -18.530 -13.783 29.763 1.00 73.88 296 ASN A C 1
ATOM 2283 O O . ASN A 1 296 ? -17.388 -14.213 29.596 1.00 73.88 296 ASN A O 1
ATOM 2287 N N . ALA A 1 297 ? -19.579 -14.335 29.150 1.00 59.28 297 ALA A N 1
ATOM 2288 C CA . ALA A 1 297 ? -19.412 -15.348 28.114 1.00 59.28 297 ALA A CA 1
ATOM 2289 C C . ALA A 1 297 ? -18.837 -14.709 26.836 1.00 59.28 297 ALA A C 1
ATOM 2291 O O . ALA A 1 297 ? -19.447 -13.807 26.270 1.00 59.28 297 ALA A O 1
ATOM 2292 N N . GLY A 1 298 ? -17.666 -15.177 26.386 1.00 48.25 298 GLY A N 1
ATOM 2293 C CA . GLY A 1 298 ? -16.997 -14.664 25.179 1.00 48.25 298 GLY A CA 1
ATOM 2294 C C . GLY A 1 298 ? -17.672 -15.066 23.862 1.00 48.25 298 GLY A C 1
ATOM 2295 O O . GLY A 1 298 ? -17.454 -14.429 22.840 1.00 48.25 298 GLY A O 1
ATOM 2296 N N . SER A 1 299 ? -18.494 -16.115 23.882 1.00 50.94 299 SER A N 1
ATOM 2297 C CA . SER A 1 299 ? -19.395 -16.512 22.799 1.00 50.94 299 SER A CA 1
ATOM 2298 C C . SER A 1 299 ? -20.390 -17.548 23.321 1.00 50.94 299 SER A C 1
ATOM 2300 O O . SER A 1 299 ? -20.140 -18.224 24.324 1.00 50.94 299 SER A O 1
ATOM 2302 N N . TYR A 1 300 ? -21.535 -17.669 22.652 1.00 52.56 300 TYR A N 1
ATOM 2303 C CA . TYR A 1 300 ? -22.532 -18.693 22.946 1.00 52.56 300 TYR A CA 1
ATOM 2304 C C . TYR A 1 300 ? -22.360 -19.849 21.950 1.00 52.56 300 TYR A C 1
ATOM 2306 O O . TYR A 1 300 ? -22.890 -19.814 20.836 1.00 52.56 300 TYR A O 1
ATOM 2314 N N . ASN A 1 301 ? -21.535 -20.833 22.320 1.00 42.53 301 ASN A N 1
ATOM 2315 C CA . ASN A 1 301 ? -21.211 -21.980 21.473 1.00 42.53 301 ASN A CA 1
ATOM 2316 C C . ASN A 1 301 ? -22.150 -23.160 21.778 1.00 42.53 301 ASN A C 1
ATOM 2318 O O . ASN A 1 301 ? -21.944 -23.904 22.736 1.00 42.53 301 ASN A O 1
ATOM 2322 N N . GLY A 1 302 ? -23.176 -23.303 20.941 1.00 44.03 302 GLY A N 1
ATOM 2323 C CA . GLY A 1 302 ? -23.922 -24.547 20.777 1.00 44.03 302 GLY A CA 1
ATOM 2324 C C . GLY A 1 302 ? -25.077 -24.812 21.760 1.00 44.03 302 GLY A C 1
ATOM 2325 O O . GLY A 1 302 ? -25.219 -24.148 22.793 1.00 44.03 302 GLY A O 1
ATOM 2326 N N . PRO A 1 303 ? -25.922 -25.813 21.443 1.00 36.47 303 PRO A N 1
ATOM 2327 C CA . PRO A 1 303 ? -27.137 -26.164 22.192 1.00 36.47 303 PRO A CA 1
ATOM 2328 C C . PRO A 1 303 ? -26.887 -26.563 23.660 1.00 36.47 303 PRO A C 1
ATOM 2330 O O . PRO A 1 303 ? -27.810 -26.525 24.470 1.00 36.47 303 PRO A O 1
ATOM 2333 N N . THR A 1 304 ? -25.641 -26.858 24.044 1.00 36.50 304 THR A N 1
ATOM 2334 C CA . THR A 1 304 ? -25.225 -27.169 25.426 1.00 36.50 304 THR A CA 1
ATOM 2335 C C . THR A 1 304 ? -25.163 -25.949 26.354 1.00 36.50 304 THR A C 1
ATOM 2337 O O . THR A 1 304 ? -25.067 -26.112 27.571 1.00 36.50 304 THR A O 1
ATOM 2340 N N . THR A 1 305 ? -25.255 -24.723 25.821 1.00 38.12 305 THR A N 1
ATOM 2341 C CA . THR A 1 305 ? -25.297 -23.482 26.621 1.00 38.12 305 THR A CA 1
ATOM 2342 C C . THR A 1 305 ? -26.705 -22.920 26.829 1.00 38.12 305 THR A C 1
ATOM 2344 O O . THR A 1 305 ? -26.880 -22.005 27.644 1.00 38.12 305 THR A O 1
ATOM 2347 N N . ILE A 1 306 ? -27.731 -23.514 26.199 1.00 40.22 306 ILE A N 1
ATOM 2348 C CA . ILE A 1 306 ? -29.140 -23.244 26.508 1.00 40.22 306 ILE A CA 1
ATOM 2349 C C . ILE A 1 306 ? -29.479 -23.904 27.837 1.00 40.22 306 ILE A C 1
ATOM 2351 O O . ILE A 1 306 ? -29.988 -25.017 27.907 1.00 40.22 306 ILE A O 1
ATOM 2355 N N . VAL A 1 307 ? -29.224 -23.176 28.923 1.00 41.00 307 VAL A N 1
ATOM 2356 C CA . VAL A 1 307 ? -29.714 -23.568 30.249 1.00 41.00 307 VAL A CA 1
ATOM 2357 C C . VAL A 1 307 ? -31.252 -23.659 30.232 1.00 41.00 307 VAL A C 1
ATOM 2359 O O . VAL A 1 307 ? -31.804 -24.509 30.924 1.00 41.00 307 VAL A O 1
ATOM 2362 N N . THR A 1 308 ? -31.925 -22.857 29.387 1.00 51.38 308 THR A N 1
ATOM 2363 C CA . THR A 1 308 ? -33.370 -22.893 29.077 1.00 51.38 308 THR A CA 1
ATOM 2364 C C . THR A 1 308 ? -33.676 -22.060 27.817 1.00 51.38 308 THR A C 1
ATOM 2366 O O . THR A 1 308 ? -33.357 -20.871 27.809 1.00 51.38 308 THR A O 1
ATOM 2369 N N . ALA A 1 309 ? -34.322 -22.623 26.784 1.00 62.44 309 ALA A N 1
ATOM 2370 C CA . ALA A 1 309 ? -34.975 -21.838 25.727 1.00 62.44 309 ALA A CA 1
ATOM 2371 C C . ALA A 1 309 ? -36.324 -21.386 26.291 1.00 62.44 309 ALA A C 1
ATOM 2373 O O . ALA A 1 309 ? -37.295 -22.143 26.305 1.00 62.44 309 ALA A O 1
ATOM 2374 N N . THR A 1 310 ? -36.350 -20.189 26.869 1.00 76.88 310 THR A N 1
ATOM 2375 C CA . THR A 1 310 ? -37.538 -19.673 27.555 1.00 76.88 310 THR A CA 1
ATOM 2376 C C . THR A 1 310 ? -38.441 -19.008 26.532 1.00 76.88 310 THR A C 1
ATOM 2378 O O . THR A 1 310 ? -37.972 -18.181 25.754 1.00 76.88 310 THR A O 1
ATOM 2381 N N . GLU A 1 311 ? -39.721 -19.374 26.508 1.00 81.00 311 GLU A N 1
ATOM 2382 C CA . GLU A 1 311 ? -40.702 -18.726 25.635 1.00 81.00 311 GLU A CA 1
ATOM 2383 C C . GLU A 1 311 ? -40.761 -17.225 25.946 1.00 81.00 311 GLU A C 1
ATOM 2385 O O . GLU A 1 311 ? -40.787 -16.817 27.114 1.00 81.00 311 GLU A O 1
ATOM 2390 N N . ILE A 1 312 ? -40.751 -16.393 24.904 1.00 82.12 312 ILE A N 1
ATOM 2391 C CA . ILE A 1 312 ? -40.870 -14.947 25.075 1.00 82.12 312 ILE A CA 1
ATOM 2392 C C . ILE A 1 312 ? -42.276 -14.639 25.611 1.00 82.12 312 ILE A C 1
ATOM 2394 O O . ILE A 1 312 ? -43.265 -15.031 24.991 1.00 82.12 312 ILE A O 1
ATOM 2398 N N . PRO A 1 313 ? -42.403 -13.919 26.742 1.00 79.19 313 PRO A N 1
ATOM 2399 C CA . PRO A 1 313 ? -43.705 -13.603 27.315 1.00 79.19 313 PRO A CA 1
ATOM 2400 C C . PRO A 1 313 ? -44.592 -12.823 26.339 1.00 79.19 313 PRO A C 1
ATOM 2402 O O . PRO A 1 313 ? -44.156 -11.835 25.751 1.00 79.19 313 PRO A O 1
ATOM 2405 N N . GLY A 1 314 ? -45.867 -13.212 26.228 1.00 73.31 314 GLY A N 1
ATOM 2406 C CA . GLY A 1 314 ? -46.838 -12.567 25.329 1.00 73.31 314 GLY A CA 1
ATOM 2407 C C . GLY A 1 314 ? -47.182 -11.107 25.669 1.00 73.31 314 GLY A C 1
ATOM 2408 O O . GLY A 1 314 ? -47.896 -10.454 24.913 1.00 73.31 314 GLY A O 1
ATOM 2409 N N . SER A 1 315 ? -46.679 -10.585 26.792 1.00 75.12 315 SER A N 1
ATOM 2410 C CA . SER A 1 315 ? -46.773 -9.179 27.191 1.00 75.12 315 SER A CA 1
ATOM 2411 C C . SER A 1 315 ? -45.380 -8.628 27.500 1.00 75.12 315 SER A C 1
ATOM 2413 O O . SER A 1 315 ? -44.734 -9.095 28.443 1.00 75.12 315 SER A O 1
ATOM 2415 N N . LEU A 1 316 ? -44.942 -7.625 26.736 1.00 82.25 316 LEU A N 1
ATOM 2416 C CA . LEU A 1 316 ? -43.689 -6.891 26.943 1.00 82.25 316 LEU A CA 1
ATOM 2417 C C . LEU A 1 316 ? -43.982 -5.451 27.410 1.00 82.25 316 LEU A C 1
ATOM 2419 O O . LEU A 1 316 ? -45.035 -4.915 27.047 1.00 82.25 316 LEU A O 1
ATOM 2423 N N . PRO A 1 317 ? -43.097 -4.817 28.208 1.00 81.69 317 PRO A N 1
ATOM 2424 C CA . PRO A 1 317 ? -41.770 -5.284 28.630 1.00 81.69 317 PRO A CA 1
ATOM 2425 C C . PRO A 1 317 ? -41.809 -6.396 29.694 1.00 81.69 317 PRO A C 1
ATOM 2427 O O . PRO A 1 317 ? -42.671 -6.392 30.572 1.00 81.69 317 PRO A O 1
ATOM 2430 N N . SER A 1 318 ? -40.858 -7.335 29.653 1.00 80.75 318 SER A N 1
ATOM 2431 C CA . SER A 1 318 ? -40.757 -8.429 30.633 1.00 80.75 318 SER A CA 1
ATOM 2432 C C . SER A 1 318 ? -39.331 -8.657 31.131 1.00 80.75 318 SER A C 1
ATOM 2434 O O . SER A 1 318 ? -38.359 -8.511 30.398 1.00 80.75 318 SER A O 1
ATOM 2436 N N . THR A 1 319 ? -39.195 -9.026 32.405 1.00 85.19 319 THR A N 1
ATOM 2437 C CA . THR A 1 319 ? -37.887 -9.288 33.023 1.00 85.19 319 THR A CA 1
ATOM 2438 C C . THR A 1 319 ? -37.368 -10.643 32.573 1.00 85.19 319 THR A C 1
ATOM 2440 O O . THR A 1 319 ? -37.965 -11.658 32.922 1.00 85.19 319 THR A O 1
ATOM 2443 N N . ILE A 1 320 ? -36.246 -10.660 31.857 1.00 80.50 320 ILE A N 1
ATOM 2444 C CA . ILE A 1 320 ? -35.643 -11.897 31.347 1.00 80.50 320 ILE A CA 1
ATOM 2445 C C . ILE A 1 320 ? -34.451 -12.368 32.189 1.00 80.50 320 ILE A C 1
ATOM 2447 O O . ILE A 1 320 ? -34.164 -13.562 32.214 1.00 80.50 320 ILE A O 1
ATOM 2451 N N . LEU A 1 321 ? -33.824 -11.459 32.947 1.00 83.88 321 LEU A N 1
ATOM 2452 C CA . LEU A 1 321 ? -32.855 -11.769 34.001 1.00 83.88 321 LEU A CA 1
ATOM 2453 C C . LEU A 1 321 ? -33.135 -10.894 35.227 1.00 83.88 321 LEU A C 1
ATOM 2455 O O . LEU A 1 321 ? -33.053 -9.668 35.148 1.00 83.88 321 LEU A O 1
ATOM 2459 N N . SER A 1 322 ? -33.461 -11.516 36.361 1.00 74.56 322 SER A N 1
ATOM 2460 C CA . SER A 1 322 ? -33.796 -10.810 37.607 1.00 74.56 322 SER A CA 1
ATOM 2461 C C . SER A 1 322 ? -32.600 -10.547 38.525 1.00 74.56 322 SER A C 1
ATOM 2463 O O . SER A 1 322 ? -32.714 -9.716 39.419 1.00 74.56 322 SER A O 1
ATOM 2465 N N . THR A 1 323 ? -31.487 -11.263 38.335 1.00 73.31 323 THR A N 1
ATOM 2466 C CA . THR A 1 323 ? -30.259 -11.142 39.138 1.00 73.31 323 THR A CA 1
ATOM 2467 C C . THR A 1 323 ? -29.025 -11.384 38.265 1.00 73.31 323 THR A C 1
ATOM 2469 O O . THR A 1 323 ? -28.681 -12.534 37.990 1.00 73.31 323 THR A O 1
ATOM 2472 N N . GLY A 1 324 ? -28.371 -10.315 37.821 1.00 68.12 324 GLY A N 1
ATOM 2473 C CA . GLY A 1 324 ? -27.073 -10.359 37.143 1.00 68.12 324 GLY A CA 1
ATOM 2474 C C . GLY A 1 324 ? -25.881 -10.578 38.089 1.00 68.12 324 GLY A C 1
ATOM 2475 O O . GLY A 1 324 ? -26.013 -11.105 39.192 1.00 68.12 324 GLY A O 1
ATOM 2476 N N . ALA A 1 325 ? -24.690 -10.183 37.647 1.00 63.84 325 ALA A N 1
ATOM 2477 C CA . ALA A 1 325 ? -23.445 -10.263 38.401 1.00 63.84 325 ALA A CA 1
ATOM 2478 C C . ALA A 1 325 ? -23.201 -8.921 39.093 1.00 63.84 325 ALA A C 1
ATOM 2480 O O . ALA A 1 325 ? -23.237 -7.873 38.452 1.00 63.84 325 ALA A O 1
ATOM 2481 N N . SER A 1 326 ? -22.908 -8.952 40.393 1.00 57.16 326 SER A N 1
ATOM 2482 C CA . SER A 1 326 ? -22.667 -7.747 41.199 1.00 57.16 326 SER A CA 1
ATOM 2483 C C . SER A 1 326 ? -21.418 -6.968 40.770 1.00 57.16 326 SER A C 1
ATOM 2485 O O . SER A 1 326 ? -21.352 -5.756 40.942 1.00 57.16 326 SER A O 1
ATOM 2487 N N . THR A 1 327 ? -20.437 -7.646 40.175 1.00 60.34 327 THR A N 1
ATOM 2488 C CA . THR A 1 327 ? -19.247 -7.040 39.559 1.00 60.34 327 THR A CA 1
ATOM 2489 C C . THR A 1 327 ? -19.515 -6.514 38.154 1.00 60.34 327 THR A C 1
ATOM 2491 O O . THR A 1 327 ? -18.573 -6.138 37.468 1.00 60.34 327 THR A O 1
ATOM 2494 N N . GLY A 1 328 ? -20.769 -6.542 37.696 1.00 67.00 328 GLY A N 1
ATOM 2495 C CA . GLY A 1 328 ? -21.101 -6.310 36.298 1.00 67.00 328 GLY A CA 1
ATOM 2496 C C . GLY A 1 328 ? -20.665 -7.467 35.428 1.00 67.00 328 GLY A C 1
ATOM 2497 O O . GLY A 1 328 ? -19.964 -8.392 35.856 1.00 67.00 328 GLY A O 1
ATOM 2498 N N . GLY A 1 329 ? -21.118 -7.422 34.190 1.00 72.44 329 GLY A N 1
ATOM 2499 C CA . GLY A 1 329 ? -20.681 -8.371 33.195 1.00 72.44 329 GLY A CA 1
ATOM 2500 C C . GLY A 1 329 ? -21.447 -8.249 31.899 1.00 72.44 329 GLY A C 1
ATOM 2501 O O . GLY A 1 329 ? -22.565 -7.731 31.846 1.00 72.44 329 GLY A O 1
ATOM 2502 N N . THR A 1 330 ? -20.819 -8.770 30.860 1.00 81.25 330 THR A N 1
ATOM 2503 C CA . THR A 1 330 ? -21.399 -8.868 29.529 1.00 81.25 330 THR A CA 1
ATOM 2504 C C . THR A 1 330 ? -22.159 -10.180 29.408 1.00 81.25 330 THR A C 1
ATOM 2506 O O . THR A 1 330 ? -21.629 -11.245 29.723 1.00 81.25 330 THR A O 1
ATOM 2509 N N . TYR A 1 331 ? -23.405 -10.109 28.967 1.00 82.94 331 TYR A N 1
ATOM 2510 C CA . TYR A 1 331 ? -24.269 -11.257 28.722 1.00 82.94 331 TYR A CA 1
ATOM 2511 C C . TYR A 1 331 ? -24.547 -11.353 27.231 1.00 82.94 331 TYR A C 1
ATOM 2513 O O . TYR A 1 331 ? -24.696 -10.336 26.560 1.00 82.94 331 TYR A O 1
ATOM 2521 N N . ILE A 1 332 ? -24.672 -12.573 26.728 1.00 83.00 332 ILE A N 1
ATOM 2522 C CA . ILE A 1 332 ? -25.241 -12.830 25.411 1.00 83.00 332 ILE A CA 1
ATOM 2523 C C . ILE A 1 332 ? -26.697 -13.242 25.618 1.00 83.00 332 ILE A C 1
ATOM 2525 O O . ILE A 1 332 ? -26.969 -14.250 26.276 1.00 83.00 332 ILE A O 1
ATOM 2529 N N . VAL A 1 333 ? -27.624 -12.447 25.089 1.00 85.00 333 VAL A N 1
ATOM 2530 C CA . VAL A 1 333 ? -29.045 -12.784 24.971 1.00 85.00 333 VAL A CA 1
ATOM 2531 C C . VAL A 1 333 ? -29.276 -13.297 23.556 1.00 85.00 333 VAL A C 1
ATOM 2533 O O . VAL A 1 333 ? -29.282 -12.520 22.605 1.00 85.00 333 VAL A O 1
ATOM 2536 N N . ARG A 1 334 ? -29.459 -14.608 23.410 1.00 83.75 334 ARG A N 1
ATOM 2537 C CA . ARG A 1 334 ? -29.800 -15.236 22.132 1.00 83.75 334 ARG A CA 1
ATOM 2538 C C . ARG A 1 334 ? -31.308 -15.273 21.975 1.00 83.75 334 ARG A C 1
ATOM 2540 O O . ARG A 1 334 ? -31.997 -15.763 22.867 1.00 83.75 334 ARG A O 1
ATOM 2547 N N . VAL A 1 335 ? -31.820 -14.799 20.848 1.00 81.88 335 VAL A N 1
ATOM 2548 C CA . VAL A 1 335 ? -33.253 -14.829 20.527 1.00 81.88 335 VAL A CA 1
ATOM 2549 C C . VAL A 1 335 ? -33.472 -15.743 19.350 1.00 81.88 335 VAL A C 1
ATOM 2551 O O . VAL A 1 335 ? -32.776 -15.603 18.354 1.00 81.88 335 VAL A O 1
ATOM 2554 N N . PHE A 1 336 ? -34.449 -16.636 19.444 1.00 77.06 336 PHE A N 1
ATOM 2555 C CA . PHE A 1 336 ? -34.707 -17.651 18.436 1.00 77.06 336 PHE A CA 1
ATOM 2556 C C . PHE A 1 336 ? -36.080 -17.467 17.799 1.00 77.06 336 PHE A C 1
ATOM 2558 O O . PHE A 1 336 ? -37.069 -17.258 18.501 1.00 77.06 336 PHE A O 1
ATOM 2565 N N . THR A 1 337 ? -36.163 -17.628 16.481 1.00 70.75 337 THR A N 1
ATOM 2566 C CA . THR A 1 337 ? -37.434 -17.718 15.734 1.00 70.75 337 THR A CA 1
ATOM 2567 C C . THR A 1 337 ? -38.190 -19.020 16.017 1.00 70.75 337 THR A C 1
ATOM 2569 O O . THR A 1 337 ? -39.410 -19.053 15.913 1.00 70.75 337 THR A O 1
ATOM 2572 N N . ASN A 1 338 ? -37.483 -20.087 16.405 1.00 62.91 338 ASN A N 1
ATOM 2573 C CA . ASN A 1 338 ? -37.986 -21.334 16.998 1.00 62.91 338 ASN A CA 1
ATOM 2574 C C . ASN A 1 338 ? -36.815 -22.046 17.724 1.00 62.91 338 ASN A C 1
ATOM 2576 O O . ASN A 1 338 ? -35.687 -21.585 17.602 1.00 62.91 338 ASN A O 1
ATOM 2580 N N . ILE A 1 339 ? -37.040 -23.136 18.469 1.00 52.19 339 ILE A N 1
ATOM 2581 C CA . ILE A 1 339 ? -36.000 -23.790 19.306 1.00 52.19 339 ILE A CA 1
ATOM 2582 C C . ILE A 1 339 ? -34.727 -24.192 18.513 1.00 52.19 339 ILE A C 1
ATOM 2584 O O . ILE A 1 339 ? -33.654 -24.246 19.107 1.00 52.19 339 ILE A O 1
ATOM 2588 N N . ASP A 1 340 ? -34.817 -24.366 17.187 1.00 49.91 340 ASP A N 1
ATOM 2589 C CA . ASP A 1 340 ? -33.706 -24.694 16.274 1.00 49.91 340 ASP A CA 1
ATOM 2590 C C . ASP A 1 340 ? -33.681 -23.798 15.010 1.00 49.91 340 ASP A C 1
ATOM 2592 O O . ASP A 1 340 ? -33.249 -24.219 13.935 1.00 49.91 340 ASP A O 1
ATOM 2596 N N . GLY A 1 341 ? -34.221 -22.579 15.107 1.00 53.16 341 GLY A N 1
ATOM 2597 C CA . GLY A 1 341 ? -34.450 -21.672 13.977 1.00 53.16 341 GLY A CA 1
ATOM 2598 C C . GLY A 1 341 ? -33.384 -20.589 13.858 1.00 53.16 341 GLY A C 1
ATOM 2599 O O . GLY A 1 341 ? -32.417 -20.573 14.620 1.00 53.16 341 GLY A O 1
ATOM 2600 N N . CYS A 1 342 ? -33.582 -19.628 12.944 1.00 66.31 342 CYS A N 1
ATOM 2601 C CA . CYS A 1 342 ? -32.724 -18.445 12.914 1.00 66.31 342 CYS A CA 1
ATOM 2602 C C . CYS A 1 342 ? -32.689 -17.785 14.298 1.00 66.31 342 CYS A C 1
ATOM 2604 O O . CYS A 1 342 ? -33.743 -17.584 14.920 1.00 66.31 342 CYS A O 1
ATOM 2606 N N . TYR A 1 343 ? -31.482 -17.442 14.743 1.00 73.19 343 TYR A N 1
ATOM 2607 C CA . TYR A 1 343 ? -31.247 -16.712 15.969 1.00 73.19 343 TYR A CA 1
ATOM 2608 C C . TYR A 1 343 ? -30.446 -15.435 15.727 1.00 73.19 343 TYR A C 1
ATOM 2610 O O . TYR A 1 343 ? -29.671 -15.338 14.778 1.00 73.19 343 TYR A O 1
ATOM 2618 N N . THR A 1 344 ? -30.601 -14.485 16.641 1.00 76.19 344 THR A N 1
ATOM 2619 C CA . THR A 1 344 ? -29.748 -13.298 16.726 1.00 76.19 344 THR A CA 1
ATOM 2620 C C . THR A 1 344 ? -29.193 -13.208 18.138 1.00 76.19 344 THR A C 1
ATOM 2622 O O . THR A 1 344 ? -29.944 -13.340 19.111 1.00 76.19 344 THR A O 1
ATOM 2625 N N . ASP A 1 345 ? -27.884 -12.991 18.249 1.00 82.25 345 ASP A N 1
ATOM 2626 C CA . ASP A 1 345 ? -27.212 -12.764 19.525 1.00 82.25 345 ASP A CA 1
ATOM 2627 C C . ASP A 1 345 ? -27.136 -11.271 19.825 1.00 82.25 345 ASP A C 1
ATOM 2629 O O . ASP A 1 345 ? -26.673 -10.471 19.012 1.00 82.25 345 ASP A O 1
ATOM 2633 N N . TYR A 1 346 ? -27.567 -10.911 21.027 1.00 83.06 346 TYR A N 1
ATOM 2634 C CA . TYR A 1 346 ? -27.494 -9.559 21.549 1.00 83.06 346 TYR A CA 1
ATOM 2635 C C . TYR A 1 346 ? -26.524 -9.518 22.714 1.00 83.06 346 TYR A C 1
ATOM 2637 O O . TYR A 1 346 ? -26.745 -10.142 23.752 1.00 83.06 346 TYR A O 1
ATOM 2645 N N . THR A 1 347 ? -25.458 -8.747 22.552 1.00 84.88 347 THR A N 1
ATOM 2646 C CA . THR A 1 347 ? -24.540 -8.440 23.643 1.00 84.88 347 THR A CA 1
ATOM 2647 C C . THR A 1 347 ? -25.179 -7.389 24.543 1.00 84.88 347 THR A C 1
ATOM 2649 O O . THR A 1 347 ? -25.390 -6.251 24.131 1.00 84.88 347 THR A O 1
ATOM 2652 N N . VAL A 1 348 ? -25.494 -7.770 25.778 1.00 82.44 348 VAL A N 1
ATOM 2653 C CA . VAL A 1 348 ? -26.111 -6.905 26.785 1.00 82.44 348 VAL A CA 1
ATOM 2654 C C . VAL A 1 348 ? -25.166 -6.773 27.968 1.00 82.44 348 VAL A C 1
ATOM 2656 O O . VAL A 1 348 ? -24.890 -7.741 28.676 1.00 82.44 348 VAL A O 1
ATOM 2659 N N . THR A 1 349 ? -24.680 -5.562 28.213 1.00 82.12 349 THR A N 1
ATOM 2660 C CA . THR A 1 349 ? -23.778 -5.287 29.333 1.00 82.12 349 THR A CA 1
ATOM 2661 C C . THR A 1 349 ? -24.579 -4.810 30.534 1.00 82.12 349 THR A C 1
ATOM 2663 O O . THR A 1 349 ? -25.222 -3.763 30.485 1.00 82.12 349 THR A O 1
ATOM 2666 N N . ILE A 1 350 ? -24.517 -5.562 31.634 1.00 77.38 350 ILE A N 1
ATOM 2667 C CA . ILE A 1 350 ? -24.889 -5.025 32.944 1.00 77.38 350 ILE A CA 1
ATOM 2668 C C . ILE A 1 350 ? -23.643 -4.320 33.477 1.00 77.38 350 ILE A C 1
ATOM 2670 O O . ILE A 1 350 ? -22.621 -4.990 33.673 1.00 77.38 350 ILE A O 1
ATOM 2674 N N . PRO A 1 351 ? -23.693 -3.002 33.722 1.00 65.38 351 PRO A N 1
ATOM 2675 C CA . PRO A 1 351 ? -22.556 -2.290 34.279 1.00 65.38 351 PRO A CA 1
ATOM 2676 C C . PRO A 1 351 ? -22.126 -2.924 35.607 1.00 65.38 351 PRO A C 1
ATOM 2678 O O . PRO A 1 351 ? -22.994 -3.387 36.362 1.00 65.38 351 PRO A O 1
ATOM 2681 N N . PRO A 1 352 ? -20.816 -2.941 35.926 1.00 59.31 352 PRO A N 1
ATOM 2682 C CA . PRO A 1 352 ? -20.371 -3.185 37.291 1.00 59.31 352 PRO A CA 1
ATOM 2683 C C . PRO A 1 352 ? -21.169 -2.338 38.259 1.00 59.31 352 PRO A C 1
ATOM 2685 O O . PRO A 1 352 ? -21.535 -1.214 37.922 1.00 59.31 352 PRO A O 1
ATOM 2688 N N . ASN A 1 353 ? -21.415 -2.853 39.469 1.00 58.66 353 ASN A N 1
ATOM 2689 C CA . ASN A 1 353 ? -21.719 -1.952 40.569 1.00 58.66 353 ASN A CA 1
ATOM 2690 C C . ASN A 1 353 ? -20.573 -0.933 40.582 1.00 58.66 353 ASN A C 1
ATOM 2692 O O . ASN A 1 353 ? -19.418 -1.301 40.815 1.00 58.66 353 ASN A O 1
ATOM 2696 N N . THR A 1 354 ? -20.879 0.295 40.164 1.00 46.22 354 THR A N 1
ATOM 2697 C CA . THR A 1 354 ? -19.911 1.327 39.797 1.00 46.22 354 THR A CA 1
ATOM 2698 C C . THR A 1 354 ? -19.325 1.912 41.061 1.00 46.22 354 THR A C 1
ATOM 2700 O O . THR A 1 354 ? -19.616 3.062 41.369 1.00 46.22 354 THR A O 1
ATOM 2703 N N . GLY A 1 355 ? -18.592 1.092 41.826 1.00 47.53 355 GLY A N 1
ATOM 2704 C CA . GLY A 1 355 ? -17.837 1.470 43.016 1.00 47.53 355 GLY A CA 1
ATOM 2705 C C . GLY A 1 355 ? -18.513 2.561 43.829 1.00 47.53 355 GLY A C 1
ATOM 2706 O O . GLY A 1 355 ? -17.844 3.507 44.235 1.00 47.53 355 GLY A O 1
ATOM 2707 N N . GLN A 1 356 ? -19.838 2.485 43.986 1.00 51.75 356 GLN A N 1
ATOM 2708 C CA . GLN A 1 356 ? -20.577 3.587 44.559 1.00 51.75 356 GLN A CA 1
ATOM 2709 C C . GLN A 1 356 ? -20.261 3.507 46.041 1.00 51.75 356 GLN A C 1
ATOM 2711 O O . GLN A 1 356 ? -20.695 2.574 46.720 1.00 51.75 356 GLN A O 1
ATOM 2716 N N . SER A 1 357 ? -19.428 4.429 46.530 1.00 46.97 357 SER A N 1
ATOM 2717 C CA . SER A 1 357 ? -19.191 4.567 47.960 1.00 46.97 357 SER A CA 1
ATOM 2718 C C . SER A 1 357 ? -20.491 5.075 48.569 1.00 46.97 357 SER A C 1
ATOM 2720 O O . SER A 1 357 ? -20.734 6.276 48.686 1.00 46.97 357 SER A O 1
ATOM 2722 N N . CYS A 1 358 ? -21.398 4.140 48.838 1.00 57.69 358 CYS A N 1
ATOM 2723 C CA . CYS A 1 358 ? -22.638 4.425 49.518 1.00 57.69 358 CYS A CA 1
ATOM 2724 C C . CYS A 1 358 ? -22.278 4.651 50.981 1.00 57.69 358 CYS A C 1
ATOM 2726 O O . CYS A 1 358 ? -21.849 3.735 51.685 1.00 57.69 358 CYS A O 1
ATOM 2728 N N . THR A 1 359 ? -22.429 5.885 51.435 1.00 66.56 359 THR A N 1
ATOM 2729 C CA . THR A 1 359 ? -22.304 6.199 52.853 1.00 66.56 359 THR A CA 1
ATOM 2730 C C . THR A 1 359 ? -23.688 6.103 53.478 1.00 66.56 359 THR A C 1
ATOM 2732 O O . THR A 1 359 ? -24.682 6.551 52.904 1.00 66.56 359 THR A O 1
ATOM 2735 N N . SER A 1 360 ? -23.772 5.443 54.633 1.00 82.44 360 SER A N 1
ATOM 2736 C CA . SER A 1 360 ? -25.022 5.382 55.390 1.00 82.44 360 SER A CA 1
ATOM 2737 C C . SER A 1 360 ? -25.154 6.663 56.195 1.00 82.44 360 SER A C 1
ATOM 2739 O O . SER A 1 360 ? -24.292 6.980 57.016 1.00 82.44 360 SER A O 1
ATOM 2741 N N . VAL A 1 361 ? -26.224 7.407 55.943 1.00 88.12 361 VAL A N 1
ATOM 2742 C CA . VAL A 1 361 ? -26.623 8.539 56.773 1.00 88.12 361 VAL A CA 1
ATOM 2743 C C . VAL A 1 361 ? -27.629 8.004 57.776 1.00 88.12 361 VAL A C 1
ATOM 2745 O O . VAL A 1 361 ? -28.749 7.643 57.414 1.00 88.12 361 VAL A O 1
ATOM 2748 N N . TYR A 1 362 ? -27.204 7.910 59.030 1.00 92.00 362 TYR A N 1
ATOM 2749 C CA . TYR A 1 362 ? -28.059 7.472 60.124 1.00 92.00 362 TYR A CA 1
ATOM 2750 C C . TYR A 1 362 ? -28.865 8.645 60.661 1.00 92.00 362 TYR A C 1
ATOM 2752 O O . TYR A 1 362 ? -28.343 9.753 60.816 1.00 92.00 362 TYR A O 1
ATOM 2760 N N . ALA A 1 363 ? -30.134 8.390 60.956 1.00 92.75 363 ALA A N 1
ATOM 2761 C CA . ALA A 1 363 ? -30.958 9.361 61.642 1.00 92.75 363 ALA A CA 1
ATOM 2762 C C . ALA A 1 363 ? -30.474 9.535 63.090 1.00 92.75 363 ALA A C 1
ATOM 2764 O O . ALA A 1 363 ? -29.840 8.657 63.680 1.00 92.75 363 ALA A O 1
ATOM 2765 N N . THR A 1 364 ? -30.792 10.681 63.673 1.00 94.25 364 THR A N 1
ATOM 2766 C CA . THR A 1 364 ? -30.516 10.997 65.075 1.00 94.25 364 THR A CA 1
ATOM 2767 C C . THR A 1 364 ? -31.800 11.399 65.777 1.00 94.25 364 THR A C 1
ATOM 2769 O O . THR A 1 364 ? -32.746 11.860 65.138 1.00 94.25 364 THR A O 1
ATOM 2772 N N . TYR A 1 365 ? -31.862 11.208 67.093 1.00 95.19 365 TYR A N 1
ATOM 2773 C CA . TYR A 1 365 ? -33.004 11.655 67.886 1.00 95.19 365 TYR A CA 1
ATOM 2774 C C . TYR A 1 365 ? -33.217 13.174 67.755 1.00 95.19 365 TYR A C 1
ATOM 2776 O O . TYR A 1 365 ? -32.289 13.946 67.997 1.00 95.19 365 TYR A O 1
ATOM 2784 N N . GLN A 1 366 ? -34.449 13.592 67.442 1.00 95.31 366 GLN A N 1
ATOM 2785 C CA . GLN A 1 366 ? -34.841 15.002 67.403 1.00 95.31 366 GLN A CA 1
ATOM 2786 C C . GLN A 1 366 ? -35.778 15.366 68.560 1.00 95.31 366 GLN A C 1
ATOM 2788 O O . GLN A 1 366 ? -35.483 16.261 69.355 1.00 95.31 366 GLN A O 1
ATOM 2793 N N . SER A 1 367 ? -36.926 14.696 68.658 1.00 94.25 367 SER A N 1
ATOM 2794 C CA . SER A 1 367 ? -37.934 14.948 69.694 1.00 94.25 367 SER A CA 1
ATOM 2795 C C . SER A 1 367 ? -38.855 13.743 69.888 1.00 94.25 367 SER A C 1
ATOM 2797 O O . SER A 1 367 ? -38.926 12.853 69.040 1.00 94.25 367 SER A O 1
ATOM 2799 N N . ASP A 1 368 ? -39.572 13.701 71.011 1.00 93.56 368 ASP A N 1
ATOM 2800 C CA . ASP A 1 368 ? -40.604 12.701 71.274 1.00 93.56 368 ASP A CA 1
ATOM 2801 C C . ASP A 1 368 ? -41.876 13.319 71.866 1.00 93.56 368 ASP A C 1
ATOM 2803 O O . ASP A 1 368 ? -41.858 14.403 72.456 1.00 93.56 368 ASP A O 1
ATOM 2807 N N . GLN A 1 369 ? -42.991 12.603 71.725 1.00 90.38 369 GLN A N 1
ATOM 2808 C CA . GLN A 1 369 ? -44.231 12.880 72.442 1.00 90.38 369 GLN A CA 1
ATOM 2809 C C . GLN A 1 369 ? -44.517 11.762 73.443 1.00 90.38 369 GLN A C 1
ATOM 2811 O O . GLN A 1 369 ? -44.413 10.578 73.124 1.00 90.38 369 GLN A O 1
ATOM 2816 N N . ASN A 1 370 ? -44.947 12.148 74.647 1.00 87.94 370 ASN A N 1
ATOM 2817 C CA . ASN A 1 370 ? -45.357 11.233 75.717 1.00 87.94 370 ASN A CA 1
ATOM 2818 C C . ASN A 1 370 ? -44.252 10.272 76.214 1.00 87.94 370 ASN A C 1
ATOM 2820 O O . ASN A 1 370 ? -44.546 9.141 76.600 1.00 87.94 370 ASN A O 1
ATOM 2824 N N . ASN A 1 371 ? -43.005 10.758 76.294 1.00 87.94 371 ASN A N 1
ATOM 2825 C CA . ASN A 1 371 ? -41.857 10.109 76.945 1.00 87.94 371 ASN A CA 1
ATOM 2826 C C . ASN A 1 371 ? -41.559 8.698 76.412 1.00 87.94 371 ASN A C 1
ATOM 2828 O O . ASN A 1 371 ? -41.755 7.700 77.109 1.00 87.94 371 ASN A O 1
ATOM 2832 N N . VAL A 1 372 ? -41.043 8.618 75.186 1.00 92.31 372 VAL A N 1
ATOM 2833 C CA . VAL A 1 372 ? -40.516 7.376 74.599 1.00 92.31 372 VAL A CA 1
ATOM 2834 C C . VAL A 1 372 ? -39.275 6.926 75.381 1.00 92.31 372 VAL A C 1
ATOM 2836 O O . VAL A 1 372 ? -38.279 7.652 75.481 1.00 92.31 372 VAL A O 1
ATOM 2839 N N . ASN A 1 373 ? -39.327 5.724 75.960 1.00 93.06 373 ASN A N 1
ATOM 2840 C CA . ASN A 1 373 ? -38.195 5.150 76.687 1.00 93.06 373 ASN A CA 1
ATOM 2841 C C . ASN A 1 373 ? -37.103 4.714 75.698 1.00 93.06 373 ASN A C 1
ATOM 2843 O O . ASN A 1 373 ? -37.406 4.250 74.603 1.00 93.06 373 ASN A O 1
ATOM 2847 N N . GLY A 1 374 ? -35.829 4.900 76.054 1.00 93.00 374 GLY A N 1
ATOM 2848 C CA . GLY A 1 374 ? -34.707 4.574 75.164 1.00 93.00 374 GLY A CA 1
ATOM 2849 C C . GLY A 1 374 ? -34.589 5.452 73.908 1.00 93.00 374 GLY A C 1
ATOM 2850 O O . GLY A 1 374 ? -33.831 5.110 73.012 1.00 93.00 374 GLY A O 1
ATOM 2851 N N . ARG A 1 375 ? -35.285 6.598 73.830 1.00 93.38 375 ARG A N 1
ATOM 2852 C CA . ARG A 1 375 ? -35.367 7.478 72.638 1.00 93.38 375 ARG A CA 1
ATOM 2853 C C . ARG A 1 375 ? -34.046 7.868 71.964 1.00 93.38 375 ARG A C 1
ATOM 2855 O O . ARG A 1 375 ? -34.059 8.167 70.781 1.00 93.38 375 ARG A O 1
ATOM 2862 N N . ASN A 1 376 ? -32.923 7.872 72.683 1.00 92.50 376 ASN A N 1
ATOM 2863 C CA . ASN A 1 376 ? -31.612 8.208 72.112 1.00 92.50 376 ASN A CA 1
ATOM 2864 C C . ASN A 1 376 ? -30.925 7.015 71.433 1.00 92.50 376 ASN A C 1
ATOM 2866 O O . ASN A 1 376 ? -30.014 7.227 70.638 1.00 92.50 376 ASN A O 1
ATOM 2870 N N . ASN A 1 377 ? -31.362 5.787 71.729 1.00 93.31 377 ASN A N 1
ATOM 2871 C CA . ASN A 1 377 ? -30.753 4.553 71.229 1.00 93.31 377 ASN A CA 1
ATOM 2872 C C . ASN A 1 377 ? -30.936 4.374 69.718 1.00 93.31 377 ASN A C 1
ATOM 2874 O O . ASN A 1 377 ? -30.205 3.613 69.116 1.00 93.31 377 ASN A O 1
ATOM 2878 N N . VAL A 1 378 ? -31.859 5.124 69.109 1.00 90.44 378 VAL A N 1
ATOM 2879 C CA . VAL A 1 378 ? -32.094 5.154 67.655 1.00 90.44 378 VAL A CA 1
ATOM 2880 C C . VAL A 1 378 ? -31.008 5.860 66.842 1.00 90.44 378 VAL A C 1
ATOM 2882 O O . VAL A 1 378 ? -31.090 5.902 65.615 1.00 90.44 378 VAL A O 1
ATOM 2885 N N . SER A 1 379 ? -30.051 6.507 67.515 1.00 90.75 379 SER A N 1
ATOM 2886 C CA . SER A 1 379 ? -29.044 7.342 66.863 1.00 90.75 379 SER A CA 1
ATOM 2887 C C . SER A 1 379 ? -27.830 6.515 66.460 1.00 90.75 379 SER A C 1
ATOM 2889 O O . SER A 1 379 ? -27.107 6.018 67.320 1.00 90.75 379 SER A O 1
ATOM 2891 N N . GLY A 1 380 ? -27.546 6.471 65.160 1.00 86.06 380 GLY A N 1
ATOM 2892 C CA . GLY A 1 380 ? -26.400 5.744 64.614 1.00 86.06 380 GLY A CA 1
ATOM 2893 C C . GLY A 1 380 ? -26.771 4.386 64.021 1.00 86.06 380 GLY A C 1
ATOM 2894 O O . GLY A 1 380 ? -27.918 4.142 63.652 1.00 86.06 380 GLY A O 1
ATOM 2895 N N . ALA A 1 381 ? -25.758 3.535 63.856 1.00 87.88 381 ALA A N 1
ATOM 2896 C CA . ALA A 1 381 ? -25.928 2.197 63.302 1.00 87.88 381 ALA A CA 1
ATOM 2897 C C . ALA A 1 381 ? -26.639 1.272 64.291 1.00 87.88 381 ALA A C 1
ATOM 2899 O O . ALA A 1 381 ? -26.471 1.425 65.497 1.00 87.88 381 ALA A O 1
ATOM 2900 N N . ALA A 1 382 ? -27.367 0.286 63.760 1.00 88.31 382 ALA A N 1
ATOM 2901 C CA . ALA A 1 382 ? -28.047 -0.713 64.574 1.00 88.31 382 ALA A CA 1
ATOM 2902 C C . ALA A 1 382 ? -27.054 -1.423 65.504 1.00 88.31 382 ALA A C 1
ATOM 2904 O O . ALA A 1 382 ? -26.084 -2.034 65.041 1.00 88.31 382 ALA A O 1
ATOM 2905 N N . ASP A 1 383 ? -27.300 -1.344 66.806 1.00 89.94 383 ASP A N 1
ATOM 2906 C CA . ASP A 1 383 ? -26.428 -1.899 67.845 1.00 89.94 383 ASP A CA 1
ATOM 2907 C C . ASP A 1 383 ? -27.186 -2.822 68.817 1.00 89.94 383 ASP A C 1
ATOM 2909 O O . ASP A 1 383 ? -26.590 -3.440 69.706 1.00 89.94 383 ASP A O 1
ATOM 2913 N N . GLY A 1 384 ? -28.498 -2.974 68.606 1.00 87.56 384 GLY A N 1
ATOM 2914 C CA . GLY A 1 384 ? -29.391 -3.787 69.417 1.00 87.56 384 GLY A CA 1
ATOM 2915 C C . GLY A 1 384 ? -29.952 -3.073 70.648 1.00 87.56 384 GLY A C 1
ATOM 2916 O O . GLY A 1 384 ? -30.806 -3.662 71.326 1.00 87.56 384 GLY A O 1
ATOM 2917 N N . ASN A 1 385 ? -29.530 -1.837 70.938 1.00 91.88 385 ASN A N 1
ATOM 2918 C CA . ASN A 1 385 ? -30.252 -0.934 71.829 1.00 91.88 385 ASN A CA 1
ATOM 2919 C C . ASN A 1 385 ? -31.474 -0.382 71.086 1.00 91.88 385 ASN A C 1
ATOM 2921 O O . ASN A 1 385 ? -31.522 -0.358 69.865 1.00 91.88 385 ASN A O 1
ATOM 2925 N N . TYR A 1 386 ? -32.525 0.011 71.805 1.00 95.19 386 TYR A N 1
ATOM 2926 C CA . TYR A 1 386 ? -33.760 0.418 71.135 1.00 95.19 386 TYR A CA 1
ATOM 2927 C C . TYR A 1 386 ? -34.567 1.448 71.909 1.00 95.19 386 TYR A C 1
ATOM 2929 O O . TYR A 1 386 ? -34.422 1.597 73.126 1.00 95.19 386 TYR A O 1
ATOM 2937 N N . ALA A 1 387 ? -35.421 2.150 71.170 1.00 95.12 387 ALA A N 1
ATOM 2938 C CA . ALA A 1 387 ? -36.514 2.955 71.677 1.00 95.12 387 ALA A CA 1
ATOM 2939 C C . ALA A 1 387 ? -37.811 2.137 71.728 1.00 95.12 387 ALA A C 1
ATOM 2941 O O . ALA A 1 387 ? -38.124 1.374 70.815 1.00 95.12 387 ALA A O 1
ATOM 2942 N N . GLU A 1 388 ? -38.571 2.320 72.802 1.00 94.38 388 GLU A N 1
ATOM 2943 C CA . GLU A 1 388 ? -39.793 1.578 73.107 1.00 94.38 388 GLU A CA 1
ATOM 2944 C C . GLU A 1 388 ? -41.030 2.401 72.723 1.00 94.38 388 GLU A C 1
ATOM 2946 O O . GLU A 1 388 ? -41.389 3.355 73.420 1.00 94.38 388 GLU A O 1
ATOM 2951 N N . ILE A 1 389 ? -41.699 2.030 71.625 1.00 90.88 389 ILE A N 1
ATOM 2952 C CA . ILE A 1 389 ? -42.911 2.707 71.138 1.00 90.88 389 ILE A CA 1
ATOM 2953 C C . ILE A 1 389 ? -44.110 1.790 71.398 1.00 90.88 389 ILE A C 1
ATOM 2955 O O . ILE A 1 389 ? -44.488 0.951 70.578 1.00 90.88 389 ILE A O 1
ATOM 2959 N N . HIS A 1 390 ? -44.661 1.879 72.612 1.00 89.81 390 HIS A N 1
ATOM 2960 C CA . HIS A 1 390 ? -45.630 0.906 73.147 1.00 89.81 390 HIS A CA 1
ATOM 2961 C C . HIS A 1 390 ? -47.008 1.525 73.437 1.00 89.81 390 HIS A C 1
ATOM 2963 O O . HIS A 1 390 ? -48.015 0.826 73.443 1.00 89.81 390 HIS A O 1
ATOM 2969 N N . SER A 1 391 ? -47.099 2.838 73.654 1.00 83.56 391 SER A N 1
ATOM 2970 C CA . SER A 1 391 ? -48.368 3.515 73.977 1.00 83.56 391 SER A CA 1
ATOM 2971 C C . SER A 1 391 ? -48.943 4.239 72.763 1.00 83.56 391 SER A C 1
ATOM 2973 O O . SER A 1 391 ? -48.209 4.866 72.011 1.00 83.56 391 SER A O 1
ATOM 2975 N N . SER A 1 392 ? -50.266 4.203 72.571 1.00 75.12 392 SER A N 1
ATOM 2976 C CA . SER A 1 392 ? -50.939 4.740 71.369 1.00 75.12 392 SER A CA 1
ATOM 2977 C C . SER A 1 392 ? -50.808 6.250 71.152 1.00 75.12 392 SER A C 1
ATOM 2979 O O . SER A 1 392 ? -51.238 6.756 70.125 1.00 75.12 392 SER A O 1
ATOM 2981 N N . ASN A 1 393 ? -50.274 6.981 72.127 1.00 80.19 393 ASN A N 1
ATOM 2982 C CA . ASN A 1 393 ? -49.990 8.410 72.047 1.00 80.19 393 ASN A CA 1
ATOM 2983 C C . ASN A 1 393 ? -48.484 8.713 71.938 1.00 80.19 393 ASN A C 1
ATOM 2985 O O . ASN A 1 393 ? -48.107 9.880 71.999 1.00 80.19 393 ASN A O 1
ATOM 2989 N N . GLN A 1 394 ? -47.618 7.703 71.831 1.00 90.00 394 GLN A N 1
ATOM 2990 C CA . GLN A 1 394 ? -46.181 7.907 71.673 1.00 90.00 394 GLN A CA 1
ATOM 2991 C C . GLN A 1 394 ? -45.813 8.144 70.208 1.00 90.00 394 GLN A C 1
ATOM 2993 O O . GLN A 1 394 ? -46.229 7.390 69.325 1.00 90.00 394 GLN A O 1
ATOM 2998 N N . GLN A 1 395 ? -44.985 9.169 70.007 1.00 91.19 395 GLN A N 1
ATOM 2999 C CA . GLN A 1 395 ? -44.370 9.531 68.735 1.00 91.19 395 GLN A CA 1
ATOM 3000 C C . GLN A 1 395 ? -42.877 9.749 68.957 1.00 91.19 395 GLN A C 1
ATOM 3002 O O . GLN A 1 395 ? -42.492 10.402 69.931 1.00 91.19 395 GLN A O 1
ATOM 3007 N N . LEU A 1 396 ? -42.049 9.254 68.041 1.00 94.88 396 LEU A N 1
ATOM 3008 C CA . LEU A 1 396 ? -40.614 9.520 68.012 1.00 94.88 396 LEU A CA 1
ATOM 3009 C C . LEU A 1 396 ? -40.226 10.162 66.680 1.00 94.88 396 LEU A C 1
ATOM 3011 O O . LEU A 1 396 ? -40.485 9.581 65.631 1.00 94.88 396 LEU A O 1
ATOM 3015 N N . ILE A 1 397 ? -39.595 11.335 66.721 1.00 95.38 397 ILE A N 1
ATOM 3016 C CA . ILE A 1 397 ? -39.144 12.070 65.534 1.00 95.38 397 ILE A CA 1
ATOM 3017 C C . ILE A 1 397 ? -37.623 11.977 65.426 1.00 95.38 397 ILE A C 1
ATOM 3019 O O . ILE A 1 397 ? -36.904 12.281 66.383 1.00 95.38 397 ILE A O 1
ATOM 3023 N N . LEU A 1 398 ? -37.139 11.586 64.247 1.00 96.62 398 LEU A N 1
ATOM 3024 C CA . LEU A 1 398 ? -35.718 11.467 63.919 1.00 96.62 398 LEU A CA 1
ATOM 3025 C C . LEU A 1 398 ? -35.301 12.506 62.865 1.00 96.62 398 LEU A C 1
ATOM 3027 O O . LEU A 1 398 ? -36.114 12.845 62.008 1.00 96.62 398 LEU A O 1
ATOM 3031 N N . ASP A 1 399 ? -34.053 12.987 62.906 1.00 95.56 399 ASP A N 1
ATOM 3032 C CA . ASP A 1 399 ? -33.449 13.944 61.957 1.00 95.56 399 ASP A CA 1
ATOM 3033 C C . ASP A 1 399 ? -32.241 13.329 61.227 1.00 95.56 399 ASP A C 1
ATOM 3035 O O . ASP A 1 399 ? -31.328 12.797 61.862 1.00 95.56 399 ASP A O 1
ATOM 3039 N N . PHE A 1 400 ? -32.205 13.456 59.899 1.00 93.94 400 PHE A N 1
ATOM 3040 C CA . PHE A 1 400 ? -31.071 13.061 59.051 1.00 93.94 400 PHE A CA 1
ATOM 3041 C C . PHE A 1 400 ? -30.058 14.183 58.780 1.00 93.94 400 PHE A C 1
ATOM 3043 O O . PHE A 1 400 ? -29.070 13.982 58.078 1.00 93.94 400 PHE A O 1
ATOM 3050 N N . ASN A 1 401 ? -30.308 15.387 59.291 1.00 90.25 401 ASN A N 1
ATOM 3051 C CA . ASN A 1 401 ? -29.511 16.599 59.107 1.00 90.25 401 ASN A CA 1
ATOM 3052 C C . ASN A 1 401 ? -29.377 17.098 57.649 1.00 90.25 401 ASN A C 1
ATOM 3054 O O . ASN A 1 401 ? -28.703 18.094 57.391 1.00 90.25 401 ASN A O 1
ATOM 3058 N N . GLN A 1 402 ? -30.068 16.463 56.702 1.00 90.69 402 GLN A N 1
ATOM 3059 C CA . GLN A 1 402 ? -30.165 16.868 55.301 1.00 90.69 402 GLN A CA 1
ATOM 3060 C C . GLN A 1 402 ? -31.531 16.493 54.715 1.00 90.69 402 GLN A C 1
ATOM 3062 O O . GLN A 1 402 ? -32.233 15.647 55.264 1.00 90.69 402 GLN A O 1
ATOM 3067 N N . ILE A 1 403 ? -31.925 17.156 53.624 1.00 91.44 403 ILE A N 1
ATOM 3068 C CA . ILE A 1 403 ? -33.185 16.875 52.921 1.00 91.44 403 ILE A CA 1
ATOM 3069 C C . ILE A 1 403 ? -32.924 15.839 51.827 1.00 91.44 403 ILE A C 1
ATOM 3071 O O . ILE A 1 403 ? -32.060 16.042 50.976 1.00 91.44 403 ILE A O 1
ATOM 3075 N N . PHE A 1 404 ? -33.724 14.778 51.820 1.00 89.12 404 PHE A N 1
ATOM 3076 C CA . PHE A 1 404 ? -33.798 13.783 50.760 1.00 89.12 404 PHE A CA 1
ATOM 3077 C C . PHE A 1 404 ? -35.035 14.008 49.880 1.00 89.12 404 PHE A C 1
ATOM 3079 O O . PHE A 1 404 ? -36.095 14.378 50.397 1.00 89.12 404 PHE A O 1
ATOM 3086 N N . PRO A 1 405 ? -34.934 13.802 48.555 1.00 85.31 405 PRO A N 1
ATOM 3087 C CA . PRO A 1 405 ? -36.076 13.922 47.654 1.00 85.31 405 PRO A CA 1
ATOM 3088 C C . PRO A 1 405 ? -37.102 12.794 47.869 1.00 85.31 405 PRO A C 1
ATOM 3090 O O . PRO A 1 405 ? -36.785 11.739 48.423 1.00 85.31 405 PRO A O 1
ATOM 3093 N N . ALA A 1 406 ? -38.338 13.010 47.404 1.00 84.94 406 ALA A N 1
ATOM 3094 C CA . ALA A 1 406 ? -39.356 11.958 47.338 1.00 84.94 406 ALA A CA 1
ATOM 3095 C C . ALA A 1 406 ? -38.866 10.785 46.468 1.00 84.94 406 ALA A C 1
ATOM 3097 O O . ALA A 1 406 ? -38.173 11.008 45.475 1.00 84.94 406 ALA A O 1
ATOM 3098 N N . GLY A 1 407 ? -39.224 9.552 46.831 1.00 80.50 407 GLY A N 1
ATOM 3099 C CA . GLY A 1 407 ? -38.734 8.337 46.179 1.00 80.50 407 GLY A CA 1
ATOM 3100 C C . GLY A 1 407 ? -37.400 7.810 46.725 1.00 80.50 407 GLY A C 1
ATOM 3101 O O . GLY A 1 407 ? -36.898 6.812 46.215 1.00 80.50 407 GLY A O 1
ATOM 3102 N N . THR A 1 408 ? -36.819 8.444 47.750 1.00 84.50 408 THR A N 1
ATOM 3103 C CA . THR A 1 408 ? -35.588 7.955 48.396 1.00 84.50 408 THR A CA 1
ATOM 3104 C C . THR A 1 408 ? -35.912 6.777 49.308 1.00 84.50 408 THR A C 1
ATOM 3106 O O . THR A 1 408 ? -36.825 6.860 50.127 1.00 84.50 408 THR A O 1
ATOM 3109 N N . GLU A 1 409 ? -35.152 5.688 49.213 1.00 87.00 409 GLU A N 1
ATOM 3110 C CA . GLU A 1 409 ? -35.294 4.555 50.128 1.00 87.00 409 GLU A CA 1
ATOM 3111 C C . GLU A 1 409 ? -34.575 4.805 51.459 1.00 87.00 409 GLU A C 1
ATOM 3113 O O . GLU A 1 409 ? -33.404 5.189 51.494 1.00 87.00 409 GLU A O 1
ATOM 3118 N N . TYR A 1 410 ? -35.260 4.521 52.564 1.00 90.75 410 TYR A N 1
ATOM 3119 C CA . TYR A 1 410 ? -34.669 4.421 53.893 1.00 90.75 410 TYR A CA 1
ATOM 3120 C C . TYR A 1 410 ? -34.984 3.062 54.510 1.00 90.75 410 TYR A C 1
ATOM 3122 O O . TYR A 1 410 ? -35.999 2.423 54.224 1.00 90.75 410 TYR A O 1
ATOM 3130 N N . LYS A 1 411 ? -34.084 2.595 55.365 1.00 92.56 411 LYS A N 1
ATOM 3131 C CA . LYS A 1 411 ? -34.186 1.310 56.047 1.00 92.56 411 LYS A CA 1
ATOM 3132 C C . LYS A 1 411 ? -34.451 1.533 57.520 1.00 92.56 411 LYS A C 1
ATOM 3134 O O . LYS A 1 411 ? -33.781 2.335 58.159 1.00 92.56 411 LYS A O 1
ATOM 3139 N N . ILE A 1 412 ? -35.403 0.781 58.051 1.00 94.88 412 ILE A N 1
ATOM 3140 C CA . ILE A 1 412 ? -35.828 0.819 59.446 1.00 94.88 412 ILE A CA 1
ATOM 3141 C C . ILE A 1 412 ? -35.431 -0.509 60.081 1.00 94.88 412 ILE A C 1
ATOM 3143 O O . ILE A 1 412 ? -35.913 -1.553 59.640 1.00 94.88 412 ILE A O 1
ATOM 3147 N N . THR A 1 413 ? -34.598 -0.488 61.117 1.00 95.00 413 THR A N 1
ATOM 3148 C CA . THR A 1 413 ? -34.253 -1.671 61.912 1.00 95.00 413 THR A CA 1
ATOM 3149 C C . THR A 1 413 ? -35.100 -1.698 63.175 1.00 95.00 413 THR A C 1
ATOM 3151 O O . THR A 1 413 ? -34.999 -0.817 64.026 1.00 95.00 413 THR A O 1
ATOM 3154 N N . TRP A 1 414 ? -35.980 -2.691 63.283 1.00 96.12 414 TRP A N 1
ATOM 3155 C CA . TRP A 1 414 ? -37.014 -2.745 64.315 1.00 96.12 414 TRP A CA 1
ATOM 3156 C C . TRP A 1 414 ? -37.495 -4.177 64.569 1.00 96.12 414 TRP A C 1
ATOM 3158 O O . TRP A 1 414 ? -37.189 -5.104 63.817 1.00 96.12 414 TRP A O 1
ATOM 3168 N N . LYS A 1 415 ? -38.243 -4.387 65.651 1.00 93.69 415 LYS A N 1
ATOM 3169 C CA . LYS A 1 415 ? -38.857 -5.680 65.983 1.00 93.69 415 LYS A CA 1
ATOM 3170 C C . LYS A 1 415 ? -40.188 -5.488 66.684 1.00 93.69 415 LYS A C 1
ATOM 3172 O O . LYS A 1 415 ? -40.449 -4.452 67.290 1.00 93.69 415 LYS A O 1
ATOM 3177 N N . LYS A 1 416 ? -40.997 -6.541 66.693 1.00 94.19 416 LYS A N 1
ATOM 3178 C CA . LYS A 1 416 ? -42.121 -6.641 67.619 1.00 94.19 416 LYS A CA 1
ATOM 3179 C C . LYS A 1 416 ? -41.592 -6.832 69.042 1.00 94.19 416 LYS A C 1
ATOM 3181 O O . LYS A 1 416 ? -40.653 -7.605 69.257 1.00 94.19 416 LYS A O 1
ATOM 3186 N N . LYS A 1 417 ? -42.252 -6.207 70.017 1.00 92.00 417 LYS A N 1
ATOM 3187 C CA . LYS A 1 417 ? -41.941 -6.361 71.442 1.00 92.00 417 LYS A CA 1
ATOM 3188 C C . LYS A 1 417 ? -41.910 -7.830 71.865 1.00 92.00 417 LYS A C 1
ATOM 3190 O O . LYS A 1 417 ? -42.816 -8.618 71.564 1.00 92.00 417 LYS A O 1
ATOM 3195 N N . SER A 1 418 ? -40.866 -8.194 72.605 1.00 86.81 418 SER A N 1
ATOM 3196 C CA . SER A 1 418 ? -40.701 -9.555 73.117 1.00 86.81 418 SER A CA 1
ATOM 3197 C C . SER A 1 418 ? -41.843 -9.931 74.069 1.00 86.81 418 SER A C 1
ATOM 3199 O O . SER A 1 418 ? -42.244 -9.143 74.923 1.00 86.81 418 SER A O 1
ATOM 3201 N N . GLY A 1 419 ? -42.392 -11.137 73.907 1.00 83.00 419 GLY A N 1
ATOM 3202 C CA . GLY A 1 419 ? -43.516 -11.634 74.709 1.00 83.00 419 GLY A CA 1
ATOM 3203 C C . GLY A 1 419 ? -44.910 -11.148 74.281 1.00 83.00 419 GLY A C 1
ATOM 3204 O O . GLY A 1 419 ? -45.895 -11.621 74.842 1.00 83.00 419 GLY A O 1
ATOM 3205 N N . ALA A 1 420 ? -45.029 -10.268 73.279 1.00 84.19 420 ALA A N 1
ATOM 3206 C CA . ALA A 1 420 ? -46.322 -9.787 72.788 1.00 84.19 420 ALA A CA 1
ATOM 3207 C C . ALA A 1 420 ? -46.902 -10.669 71.655 1.00 84.19 420 ALA A C 1
ATOM 3209 O O . ALA A 1 420 ? -46.199 -11.077 70.719 1.00 84.19 420 ALA A O 1
ATOM 3210 N N . SER A 1 421 ? -48.207 -10.961 71.706 1.00 84.31 421 SER A N 1
ATOM 3211 C CA . SER A 1 421 ? -48.933 -11.684 70.649 1.00 84.31 421 SER A CA 1
ATOM 3212 C C . SER A 1 421 ? -49.396 -10.742 69.532 1.00 84.31 421 SER A C 1
ATOM 3214 O O . SER A 1 421 ? -49.777 -9.608 69.809 1.00 84.31 421 SER A O 1
ATOM 3216 N N . GLY A 1 422 ? -49.424 -11.227 68.288 1.00 87.19 422 GLY A N 1
ATOM 3217 C CA . GLY A 1 422 ? -49.886 -10.460 67.124 1.00 87.19 422 GLY A CA 1
ATOM 3218 C C . GLY A 1 422 ? -48.760 -9.920 66.237 1.00 87.19 422 GLY A C 1
ATOM 3219 O O . GLY A 1 422 ? -47.627 -10.417 66.290 1.00 87.19 422 GLY A O 1
ATOM 3220 N N . THR A 1 423 ? -49.118 -8.938 65.408 1.00 89.88 423 THR A N 1
ATOM 3221 C CA . THR A 1 423 ? -48.265 -8.270 64.414 1.00 89.88 423 THR A CA 1
ATOM 3222 C C . THR A 1 423 ? -48.140 -6.801 64.795 1.00 89.88 423 THR A C 1
ATOM 3224 O O . THR A 1 423 ? -49.150 -6.141 65.050 1.00 89.88 423 THR A O 1
ATOM 3227 N N . ALA A 1 424 ? -46.910 -6.302 64.856 1.00 91.31 424 ALA A N 1
ATOM 3228 C CA . ALA A 1 424 ? -46.650 -4.886 65.054 1.00 91.31 424 ALA A CA 1
ATOM 3229 C C . ALA A 1 424 ? -46.712 -4.144 63.719 1.00 91.31 424 ALA A C 1
ATOM 3231 O O . ALA A 1 424 ? -46.331 -4.704 62.691 1.00 91.31 424 ALA A O 1
ATOM 3232 N N . TYR A 1 425 ? -47.165 -2.894 63.762 1.00 91.94 425 TYR A N 1
ATOM 3233 C CA . TYR A 1 425 ? -47.224 -1.989 62.618 1.00 91.94 425 TYR A CA 1
ATOM 3234 C C . TYR A 1 425 ? -46.603 -0.653 63.013 1.00 91.94 425 TYR A C 1
ATOM 3236 O O . TYR A 1 425 ? -46.832 -0.192 64.132 1.00 91.94 425 TYR A O 1
ATOM 3244 N N . ILE A 1 426 ? -45.855 -0.047 62.096 1.00 91.69 426 ILE A N 1
ATOM 3245 C CA . ILE A 1 426 ? -45.341 1.316 62.228 1.00 91.69 426 ILE A CA 1
ATOM 3246 C C . ILE A 1 426 ? -46.259 2.240 61.435 1.00 91.69 426 ILE A C 1
ATOM 3248 O O . ILE A 1 426 ? -46.358 2.085 60.217 1.00 91.69 426 ILE A O 1
ATOM 3252 N N . ASP A 1 427 ? -46.875 3.217 62.101 1.00 90.88 427 ASP A N 1
ATOM 3253 C CA . ASP A 1 427 ? -47.451 4.364 61.403 1.00 90.88 427 ASP A CA 1
ATOM 3254 C C . ASP A 1 427 ? -46.355 5.419 61.246 1.00 90.88 427 ASP A C 1
ATOM 3256 O O . ASP A 1 427 ? -45.702 5.824 62.207 1.00 90.88 427 ASP A O 1
ATOM 3260 N N . LEU A 1 428 ? -46.095 5.789 59.998 1.00 92.56 428 LEU A N 1
ATOM 3261 C CA . LEU A 1 428 ? -44.912 6.539 59.602 1.00 92.56 428 LEU A CA 1
ATOM 3262 C C . LEU A 1 428 ? -45.324 7.816 58.891 1.00 92.56 428 LEU A C 1
ATOM 3264 O O . LEU A 1 428 ? -46.223 7.796 58.048 1.00 92.56 428 LEU A O 1
ATOM 3268 N N . SER A 1 429 ? -44.652 8.920 59.195 1.00 93.88 429 SER A N 1
ATOM 3269 C CA . SER A 1 429 ? -44.844 10.171 58.469 1.00 93.88 429 SER A CA 1
ATOM 3270 C C . SER A 1 429 ? -43.532 10.903 58.201 1.00 93.88 429 SER A C 1
ATOM 3272 O O . SER A 1 429 ? -42.535 10.741 58.905 1.00 93.88 429 SER A O 1
ATOM 3274 N N . GLU A 1 430 ? -43.540 11.703 57.140 1.00 96.31 430 GLU A N 1
ATOM 3275 C CA . GLU A 1 430 ? -42.367 12.338 56.537 1.00 96.31 430 GLU A CA 1
ATOM 3276 C C . GLU A 1 430 ? -42.528 13.859 56.520 1.00 96.31 430 GLU A C 1
ATOM 3278 O O . GLU A 1 430 ? -43.609 14.362 56.207 1.00 96.31 430 GLU A O 1
ATOM 3283 N N . SER A 1 431 ? -41.469 14.608 56.842 1.00 95.25 431 SER A N 1
ATOM 3284 C CA . SER A 1 431 ? -41.479 16.075 56.760 1.00 95.25 431 SER A CA 1
ATOM 3285 C C . SER A 1 431 ? -40.103 16.662 56.455 1.00 95.25 431 SER A C 1
ATOM 3287 O O . SER A 1 431 ? -39.067 16.104 56.818 1.00 95.25 431 SER A O 1
ATOM 3289 N N . THR A 1 432 ? -40.066 17.847 55.846 1.00 95.50 432 THR A N 1
ATOM 3290 C CA . THR A 1 432 ? -38.855 18.685 55.761 1.00 95.50 432 THR A CA 1
ATOM 3291 C C . THR A 1 432 ? -38.706 19.641 56.952 1.00 95.50 432 THR A C 1
ATOM 3293 O O . THR A 1 432 ? -37.681 20.311 57.073 1.00 95.50 432 THR A O 1
ATOM 3296 N N . SER A 1 433 ? -39.696 19.699 57.851 1.00 92.25 433 SER A N 1
ATOM 3297 C CA . SER A 1 433 ? -39.721 20.546 59.049 1.00 92.25 433 SER A CA 1
ATOM 3298 C C . SER A 1 433 ? -39.888 19.705 60.316 1.00 92.25 433 SER A C 1
ATOM 3300 O O . SER A 1 433 ? -40.711 18.797 60.364 1.00 92.25 433 SER A O 1
ATOM 3302 N N . SER A 1 434 ? -39.152 20.039 61.377 1.00 85.38 434 SER A N 1
ATOM 3303 C CA . SER A 1 434 ? -39.106 19.235 62.606 1.00 85.38 434 SER A CA 1
ATOM 3304 C C . SER A 1 434 ? -40.409 19.220 63.414 1.00 85.38 434 SER A C 1
ATOM 3306 O O . SER A 1 434 ? -40.580 18.359 64.270 1.00 85.38 434 SER A O 1
ATOM 3308 N N . ASN A 1 435 ? -41.312 20.186 63.191 1.00 83.31 435 ASN A N 1
ATOM 3309 C CA . ASN A 1 435 ? -42.456 20.437 64.083 1.00 83.31 435 ASN A CA 1
ATOM 3310 C C . ASN A 1 435 ? -43.807 20.539 63.347 1.00 83.31 435 ASN A C 1
ATOM 3312 O O . ASN A 1 435 ? -44.828 20.809 63.975 1.00 83.31 435 ASN A O 1
ATOM 3316 N N . SER A 1 436 ? -43.828 20.437 62.017 1.00 86.75 436 SER A N 1
ATOM 3317 C CA . SER A 1 436 ? -45.032 20.654 61.204 1.00 86.75 436 SER A CA 1
ATOM 3318 C C . SER A 1 436 ? -44.885 20.007 59.827 1.00 86.75 436 SER A C 1
ATOM 3320 O O . SER A 1 436 ? -43.782 19.623 59.452 1.00 86.75 436 SER A O 1
ATOM 3322 N N . GLY A 1 437 ? -45.978 19.886 59.068 1.00 86.75 437 GLY A N 1
ATOM 3323 C CA . GLY A 1 437 ? -45.922 19.426 57.673 1.00 86.75 437 GLY A CA 1
ATOM 3324 C C . GLY A 1 437 ? -45.690 17.924 57.480 1.00 86.75 437 GLY A C 1
ATOM 3325 O O . GLY A 1 437 ? -45.362 17.516 56.371 1.00 86.75 437 GLY A O 1
ATOM 3326 N N . PHE A 1 438 ? -45.870 17.112 58.527 1.00 92.44 438 PHE A N 1
ATOM 3327 C CA . PHE A 1 438 ? -45.781 15.657 58.428 1.00 92.44 438 PHE A CA 1
ATOM 3328 C C . PHE A 1 438 ? -46.879 15.096 57.526 1.00 92.44 438 PHE A C 1
ATOM 3330 O O . PHE A 1 438 ? -48.070 15.305 57.763 1.00 92.44 438 PHE A O 1
ATOM 3337 N N . THR A 1 439 ? -46.456 14.384 56.488 1.00 92.69 439 THR A N 1
ATOM 3338 C CA . THR A 1 439 ? -47.328 13.674 55.555 1.00 92.69 439 THR A CA 1
ATOM 3339 C C . THR A 1 439 ? -47.280 12.191 55.885 1.00 92.69 439 THR A C 1
ATOM 3341 O O . THR A 1 439 ? -46.200 11.605 55.919 1.00 92.69 439 THR A O 1
ATOM 3344 N N . ASN A 1 440 ? -48.437 11.578 56.136 1.00 92.62 440 ASN A N 1
ATOM 3345 C CA . ASN A 1 440 ? -48.506 10.145 56.416 1.00 92.62 440 ASN A CA 1
ATOM 3346 C C . ASN A 1 440 ? -48.034 9.337 55.207 1.00 92.62 440 ASN A C 1
ATOM 3348 O O . ASN A 1 440 ? -48.449 9.587 54.072 1.00 92.62 440 ASN A O 1
ATOM 3352 N N . HIS A 1 441 ? -47.198 8.344 55.474 1.00 92.19 441 HIS A N 1
ATOM 3353 C CA . HIS A 1 441 ? -46.760 7.387 54.482 1.00 92.19 441 HIS A CA 1
ATOM 3354 C C . HIS A 1 441 ? -47.942 6.478 54.080 1.00 92.19 441 HIS A C 1
ATOM 3356 O O . HIS A 1 441 ? -48.709 6.054 54.947 1.00 92.19 441 HIS A O 1
ATOM 3362 N N . PRO A 1 442 ? -48.136 6.156 52.785 1.00 87.12 442 PRO A N 1
ATOM 3363 C CA . PRO A 1 442 ? -49.290 5.382 52.314 1.00 87.12 442 PRO A CA 1
ATOM 3364 C C . PRO A 1 442 ? -49.273 3.911 52.751 1.00 87.12 442 PRO A C 1
ATOM 3366 O O . PRO A 1 442 ? -50.291 3.227 52.649 1.00 87.12 442 PRO A O 1
ATOM 3369 N N . THR A 1 443 ? -48.131 3.410 53.225 1.00 84.56 443 THR A N 1
ATOM 3370 C CA . THR A 1 443 ? -47.982 2.043 53.736 1.00 84.56 443 THR A CA 1
ATOM 3371 C C . THR A 1 443 ? -47.426 2.045 55.152 1.00 84.56 443 THR A C 1
ATOM 3373 O O . THR A 1 443 ? -46.460 2.758 55.419 1.00 84.56 443 THR A O 1
ATOM 3376 N N . SER A 1 444 ? -47.951 1.168 56.007 1.00 89.25 444 SER A N 1
ATOM 3377 C CA . SER A 1 444 ? -47.440 0.929 57.361 1.00 89.25 444 SER A CA 1
ATOM 3378 C C . SER A 1 444 ? -46.592 -0.355 57.384 1.00 89.25 444 SER A C 1
ATOM 3380 O O . SER A 1 444 ? -47.152 -1.446 57.207 1.00 89.25 444 SER A O 1
ATOM 3382 N N . PRO A 1 445 ? -45.257 -0.278 57.573 1.00 91.94 445 PRO A N 1
ATOM 3383 C CA . PRO A 1 445 ? -44.403 -1.451 57.768 1.00 91.94 445 PRO A CA 1
ATOM 3384 C C . PRO A 1 445 ? -44.940 -2.365 58.872 1.00 91.94 445 PRO A C 1
ATOM 3386 O O . PRO A 1 445 ? -45.389 -1.875 59.906 1.00 91.94 445 PRO A O 1
ATOM 3389 N N . SER A 1 446 ? -44.887 -3.687 58.678 1.00 92.44 446 SER A N 1
ATOM 3390 C CA . SER A 1 446 ? -45.416 -4.654 59.649 1.00 92.44 446 SER A CA 1
ATOM 3391 C C . SER A 1 446 ? -44.469 -5.825 59.910 1.00 92.44 446 SER A C 1
ATOM 3393 O O . SER A 1 446 ? -43.726 -6.237 59.019 1.00 92.44 446 SER A O 1
ATOM 3395 N N . THR A 1 447 ? -44.480 -6.373 61.129 1.00 90.50 447 THR A N 1
ATOM 3396 C CA . THR A 1 447 ? -43.688 -7.564 61.474 1.00 90.50 447 THR A CA 1
ATOM 3397 C C . THR A 1 447 ? -44.274 -8.367 62.629 1.00 90.50 447 THR A C 1
ATOM 3399 O O . THR A 1 447 ? -44.841 -7.829 63.581 1.00 90.50 447 THR A O 1
ATOM 3402 N N . SER A 1 448 ? -44.096 -9.687 62.578 1.00 91.44 448 SER A N 1
ATOM 3403 C CA . SER A 1 448 ? -44.360 -10.598 63.697 1.00 91.44 448 SER A CA 1
ATOM 3404 C C . SER A 1 448 ? -43.079 -11.062 64.405 1.00 91.44 448 SER A C 1
ATOM 3406 O O . SER A 1 448 ? -43.168 -11.821 65.375 1.00 91.44 448 SER A O 1
ATOM 3408 N N . SER A 1 449 ? -41.902 -10.640 63.925 1.00 91.06 449 SER A N 1
ATOM 3409 C CA . SER A 1 449 ? -40.592 -11.082 64.418 1.00 91.06 449 SER A CA 1
ATOM 3410 C C . SER A 1 449 ? -40.258 -10.481 65.781 1.00 91.06 449 SER A C 1
ATOM 3412 O O . SER A 1 449 ? -40.369 -9.273 65.974 1.00 91.06 449 SER A O 1
ATOM 3414 N N . THR A 1 450 ? -39.792 -11.317 66.710 1.00 90.06 450 THR A N 1
ATOM 3415 C CA . THR A 1 450 ? -39.224 -10.891 68.004 1.00 90.06 450 THR A CA 1
ATOM 3416 C C . THR A 1 450 ? -37.718 -10.617 67.938 1.00 90.06 450 THR A C 1
ATOM 3418 O O . THR A 1 450 ? -37.127 -10.192 68.928 1.00 90.06 450 THR A O 1
ATOM 3421 N N . SER A 1 451 ? -37.089 -10.874 66.790 1.00 93.00 451 SER A N 1
ATOM 3422 C CA . SER A 1 451 ? -35.713 -10.478 66.474 1.00 93.00 451 SER A CA 1
ATOM 3423 C C . SER A 1 451 ? -35.729 -9.224 65.602 1.00 93.00 451 SER A C 1
ATOM 3425 O O . SER A 1 451 ? -36.673 -9.050 64.825 1.00 93.00 451 SER A O 1
ATOM 3427 N N . PHE A 1 452 ? -34.696 -8.380 65.707 1.00 92.00 452 PHE A N 1
ATOM 3428 C CA . PHE A 1 452 ? -34.547 -7.215 64.832 1.00 92.00 452 PHE A CA 1
ATOM 3429 C C . PHE A 1 452 ? -34.543 -7.634 63.366 1.00 92.00 452 PHE A C 1
ATOM 3431 O O . PHE A 1 452 ? -33.831 -8.555 62.965 1.00 92.00 452 PHE A O 1
ATOM 3438 N N . ILE A 1 453 ? -35.383 -6.958 62.594 1.00 90.31 453 ILE A N 1
ATOM 3439 C CA . ILE A 1 453 ? -35.455 -7.045 61.145 1.00 90.31 453 ILE A CA 1
ATOM 3440 C C . ILE A 1 453 ? -35.197 -5.662 60.565 1.00 90.31 453 ILE A C 1
ATOM 3442 O O . ILE A 1 453 ? -35.453 -4.654 61.221 1.00 90.31 453 ILE A O 1
ATOM 3446 N N . THR A 1 454 ? -34.766 -5.618 59.312 1.00 93.62 454 THR A N 1
ATOM 3447 C CA . THR A 1 454 ? -34.665 -4.370 58.560 1.00 93.62 454 THR A CA 1
ATOM 3448 C C . THR A 1 454 ? -35.761 -4.333 57.505 1.00 93.62 454 THR A C 1
ATOM 3450 O O . THR A 1 454 ? -35.920 -5.278 56.734 1.00 93.62 454 THR A O 1
ATOM 3453 N N . THR A 1 455 ? -36.549 -3.262 57.487 1.00 90.12 455 THR A N 1
ATOM 3454 C CA . THR A 1 455 ? -37.571 -3.004 56.466 1.00 90.12 455 THR A CA 1
ATOM 3455 C C . THR A 1 455 ? -37.162 -1.803 55.631 1.00 90.12 455 THR A C 1
ATOM 3457 O O . THR A 1 455 ? -36.902 -0.740 56.186 1.00 90.12 455 THR A O 1
ATOM 3460 N N . THR A 1 456 ? -37.116 -1.969 54.312 1.00 89.44 456 THR A N 1
ATOM 3461 C CA . THR A 1 456 ? -36.892 -0.867 53.369 1.00 89.44 456 THR A CA 1
ATOM 3462 C C . THR A 1 456 ? -38.223 -0.202 53.036 1.00 89.44 456 THR A C 1
ATOM 3464 O O . THR A 1 456 ? -39.201 -0.890 52.743 1.00 89.44 456 THR A O 1
ATOM 3467 N N . VAL A 1 457 ? -38.254 1.126 53.083 1.00 89.25 457 VAL A N 1
ATOM 3468 C CA . VAL A 1 457 ? -39.412 1.957 52.749 1.00 89.25 457 VAL A CA 1
ATOM 3469 C C . VAL A 1 457 ? -38.968 3.034 51.764 1.00 89.25 457 VAL A C 1
ATOM 3471 O O . VAL A 1 457 ? -37.941 3.676 51.964 1.00 89.25 457 VAL A O 1
ATOM 3474 N N . THR A 1 458 ? -39.731 3.220 50.691 1.00 89.31 458 THR A N 1
ATOM 3475 C CA . THR A 1 458 ? -39.499 4.268 49.690 1.00 89.31 458 THR A CA 1
ATOM 3476 C C . THR A 1 458 ? -40.301 5.503 50.066 1.00 89.31 458 THR A C 1
ATOM 3478 O O . THR A 1 458 ? -41.519 5.404 50.169 1.00 89.31 458 THR A O 1
ATOM 3481 N N . SER A 1 459 ? -39.654 6.656 50.242 1.00 89.38 459 SER A N 1
ATOM 3482 C CA . SER A 1 459 ? -40.339 7.855 50.719 1.00 89.38 459 SER A CA 1
ATOM 3483 C C . SER A 1 459 ? -41.442 8.332 49.776 1.00 89.38 459 SER A C 1
ATOM 3485 O O . SER A 1 459 ? -41.260 8.406 48.558 1.00 89.38 459 SER A O 1
ATOM 3487 N N . ASN A 1 460 ? -42.584 8.713 50.343 1.00 90.56 460 ASN A N 1
ATOM 3488 C CA . ASN A 1 460 ? -43.715 9.254 49.587 1.00 90.56 460 ASN A CA 1
ATOM 3489 C C . ASN A 1 460 ? -43.556 10.759 49.315 1.00 90.56 460 ASN A C 1
ATOM 3491 O O . ASN A 1 460 ? -44.108 11.300 48.358 1.00 90.56 460 ASN A O 1
ATOM 3495 N N . SER A 1 461 ? -42.790 11.447 50.158 1.00 91.38 461 SER A N 1
ATOM 3496 C CA . SER A 1 461 ? -42.510 12.876 50.064 1.00 91.38 461 SER A CA 1
ATOM 3497 C C . SER A 1 461 ? -41.032 13.178 50.326 1.00 91.38 461 SER A C 1
ATOM 3499 O O . SER A 1 461 ? -40.274 12.327 50.791 1.00 91.38 461 SER A O 1
ATOM 3501 N N . ALA A 1 462 ? -40.592 14.393 49.984 1.00 91.25 462 ALA A N 1
ATOM 3502 C CA . ALA A 1 462 ? -39.261 14.847 50.373 1.00 91.25 462 ALA A CA 1
ATOM 3503 C C . ALA A 1 462 ? -39.199 14.984 51.900 1.00 91.25 462 ALA A C 1
ATOM 3505 O O . ALA A 1 462 ? -40.113 15.545 52.506 1.00 91.25 462 ALA A O 1
ATOM 3506 N N . PHE A 1 463 ? -38.123 14.505 52.518 1.00 95.38 463 PHE A N 1
ATOM 3507 C CA . PHE A 1 463 ? -38.028 14.430 53.972 1.00 95.38 463 PHE A CA 1
ATOM 3508 C C . PHE A 1 463 ? -36.627 14.767 54.475 1.00 95.38 463 PHE A C 1
ATOM 3510 O O . PHE A 1 463 ? -35.618 14.480 53.840 1.00 95.38 463 PHE A O 1
ATOM 3517 N N . ARG A 1 464 ? -36.580 15.380 55.651 1.00 95.88 464 ARG A N 1
ATOM 3518 C CA . ARG A 1 464 ? -35.409 15.450 56.538 1.00 95.88 464 ARG A CA 1
ATOM 3519 C C . ARG A 1 464 ? -35.707 14.753 57.865 1.00 95.88 464 ARG A C 1
ATOM 3521 O O . ARG A 1 464 ? -34.800 14.223 58.500 1.00 95.88 464 ARG A O 1
ATOM 3528 N N . TYR A 1 465 ? -36.982 14.754 58.251 1.00 96.69 465 TYR A N 1
ATOM 3529 C CA . TYR A 1 465 ? -37.492 14.194 59.486 1.00 96.69 465 TYR A CA 1
ATOM 3530 C C . TYR A 1 465 ? -38.441 13.031 59.203 1.00 96.69 465 TYR A C 1
ATOM 3532 O O . TYR A 1 465 ? -39.288 13.127 58.310 1.00 96.69 465 TYR A O 1
ATOM 3540 N N . LEU A 1 466 ? -38.323 11.970 60.000 1.00 96.31 466 LEU A N 1
ATOM 3541 C CA . LEU A 1 466 ? -39.267 10.851 60.030 1.00 96.31 466 LEU A CA 1
ATOM 3542 C C . LEU A 1 466 ? -39.897 10.761 61.415 1.00 96.31 466 LEU A C 1
ATOM 3544 O O . LEU A 1 466 ? -39.178 10.783 62.414 1.00 96.31 466 LEU A O 1
ATOM 3548 N N . ALA A 1 467 ? -41.220 10.648 61.470 1.00 94.19 467 ALA A N 1
ATOM 3549 C CA . ALA A 1 467 ? -41.958 10.427 62.705 1.00 94.19 467 ALA A CA 1
ATOM 3550 C C . ALA A 1 467 ? -42.530 9.006 62.743 1.00 94.19 467 ALA A C 1
ATOM 3552 O O . ALA A 1 467 ? -43.193 8.566 61.804 1.00 94.19 467 ALA A O 1
ATOM 3553 N N . PHE A 1 468 ? -42.247 8.309 63.841 1.00 94.62 468 PHE A N 1
ATOM 3554 C CA . PHE A 1 468 ? -42.672 6.946 64.132 1.00 94.62 468 PHE A CA 1
ATOM 3555 C C . PHE A 1 468 ? -43.747 6.982 65.212 1.00 94.62 468 PHE A C 1
ATOM 3557 O O . PHE A 1 468 ? -43.454 7.265 66.377 1.00 94.62 468 PHE A O 1
ATOM 3564 N N . ASP A 1 469 ? -44.976 6.682 64.816 1.00 89.94 469 ASP A N 1
ATOM 3565 C CA . ASP A 1 469 ? -46.157 6.693 65.664 1.00 89.94 469 ASP A CA 1
ATOM 3566 C C . ASP A 1 469 ? -46.620 5.267 65.976 1.00 89.94 469 ASP A C 1
ATOM 3568 O O . ASP A 1 469 ? -46.703 4.400 65.101 1.00 89.94 469 ASP A O 1
ATOM 3572 N N . LYS A 1 470 ? -47.021 5.029 67.234 1.00 83.25 470 LYS A N 1
ATOM 3573 C CA . LYS A 1 470 ? -47.664 3.758 67.619 1.00 83.25 470 LYS A CA 1
ATOM 3574 C C . LYS A 1 470 ? -48.982 3.523 66.868 1.00 83.25 470 LYS A C 1
ATOM 3576 O O . LYS A 1 470 ? -49.404 2.372 66.703 1.00 83.25 470 LYS A O 1
ATOM 3581 N N . GLY A 1 471 ? -49.654 4.606 66.480 1.00 77.69 471 GLY A N 1
ATOM 3582 C CA . GLY A 1 471 ? -50.883 4.548 65.706 1.00 77.69 471 GLY A CA 1
ATOM 3583 C C . GLY A 1 471 ? -52.043 3.898 66.457 1.00 77.69 471 GLY A C 1
ATOM 3584 O O . GLY A 1 471 ? -52.348 4.227 67.607 1.00 77.69 471 GLY A O 1
ATOM 3585 N N . ASN A 1 472 ? -52.706 2.942 65.803 1.00 82.00 472 ASN A N 1
ATOM 3586 C CA . ASN A 1 472 ? -53.835 2.205 66.373 1.00 82.00 472 ASN A CA 1
ATOM 3587 C C . ASN A 1 472 ? -53.454 1.498 67.690 1.00 82.00 472 ASN A C 1
ATOM 3589 O O . ASN A 1 472 ? -52.561 0.646 67.739 1.00 82.00 472 ASN A O 1
ATOM 3593 N N . ILE A 1 473 ? -54.200 1.797 68.760 1.00 77.25 473 ILE A N 1
ATOM 3594 C CA . ILE A 1 473 ? -53.995 1.227 70.102 1.00 77.25 473 ILE A CA 1
ATOM 3595 C C . ILE A 1 473 ? -54.080 -0.305 70.137 1.00 77.25 473 ILE A C 1
ATOM 3597 O O . ILE A 1 473 ? -53.506 -0.925 71.024 1.00 77.25 473 ILE A O 1
ATOM 3601 N N . ASN A 1 474 ? -54.747 -0.921 69.158 1.00 81.88 474 ASN A N 1
ATOM 3602 C CA . ASN A 1 474 ? -54.897 -2.374 69.070 1.00 81.88 474 ASN A CA 1
ATOM 3603 C C . ASN A 1 474 ? -53.719 -3.083 68.376 1.00 81.88 474 ASN A C 1
ATOM 3605 O O . ASN A 1 474 ? -53.661 -4.311 68.397 1.00 81.88 474 ASN A O 1
ATOM 3609 N N . ASN A 1 475 ? -52.795 -2.346 67.746 1.00 85.69 475 ASN A N 1
ATOM 3610 C CA . ASN A 1 475 ? -51.614 -2.942 67.115 1.00 85.69 475 ASN A CA 1
ATOM 3611 C C . ASN A 1 475 ? -50.621 -3.421 68.178 1.00 85.69 475 ASN A C 1
ATOM 3613 O O . ASN A 1 475 ? -50.528 -2.825 69.252 1.00 85.69 475 ASN A O 1
ATOM 3617 N N . THR A 1 476 ? -49.843 -4.461 67.884 1.00 88.94 476 THR A N 1
ATOM 3618 C CA . THR A 1 476 ? -48.806 -4.915 68.816 1.00 88.94 476 THR A CA 1
ATOM 3619 C C . THR A 1 476 ? -47.678 -3.882 68.933 1.00 88.94 476 THR A C 1
ATOM 3621 O O . THR A 1 476 ? -47.317 -3.237 67.951 1.00 88.94 476 THR A O 1
ATOM 3624 N N . ASP A 1 477 ? -47.128 -3.733 70.137 1.00 91.75 477 ASP A N 1
ATOM 3625 C CA . ASP A 1 477 ? -45.976 -2.877 70.448 1.00 91.75 477 ASP A CA 1
ATOM 3626 C C . ASP A 1 477 ? -44.728 -3.230 69.627 1.00 91.75 477 ASP A C 1
ATOM 3628 O O . ASP A 1 477 ? -44.484 -4.407 69.317 1.00 91.75 477 ASP A O 1
ATOM 3632 N N . TYR A 1 478 ? -43.894 -2.223 69.355 1.00 93.88 478 TYR A N 1
ATOM 3633 C CA . TYR A 1 478 ? -42.618 -2.407 68.675 1.00 93.88 478 TYR A CA 1
ATOM 3634 C C . TYR A 1 478 ? -41.461 -1.645 69.320 1.00 93.88 478 TYR A C 1
ATOM 3636 O O . TYR A 1 478 ? -41.648 -0.654 70.027 1.00 93.88 478 TYR A O 1
ATOM 3644 N N . ASP A 1 479 ? -40.261 -2.142 69.035 1.00 95.25 479 ASP A N 1
ATOM 3645 C CA . ASP A 1 479 ? -38.989 -1.567 69.450 1.00 95.25 479 ASP A CA 1
ATOM 3646 C C . ASP A 1 479 ? -38.207 -1.132 68.200 1.00 95.25 479 ASP A C 1
ATOM 3648 O O . ASP A 1 479 ? -38.094 -1.910 67.244 1.00 95.25 479 ASP A O 1
ATOM 3652 N N . LEU A 1 480 ? -37.673 0.092 68.206 1.00 95.94 480 LEU A N 1
ATOM 3653 C CA . LEU A 1 480 ? -36.932 0.698 67.093 1.00 95.94 480 LEU A CA 1
ATOM 3654 C C . LEU A 1 480 ? -35.448 0.852 67.456 1.00 95.94 480 LEU A C 1
ATOM 3656 O O . LEU A 1 480 ? -35.146 1.462 68.475 1.00 95.94 480 LEU A O 1
ATOM 3660 N N . ASP A 1 481 ? -34.547 0.318 66.633 1.00 95.31 481 ASP A N 1
ATOM 3661 C CA . ASP A 1 481 ? -33.089 0.299 66.869 1.00 95.31 481 ASP A CA 1
ATOM 3662 C C . ASP A 1 481 ? -32.359 1.338 66.017 1.00 95.31 481 ASP A C 1
ATOM 3664 O O . ASP A 1 481 ? -31.632 2.153 66.552 1.00 95.31 481 ASP A O 1
ATOM 3668 N N . ALA A 1 482 ? -32.602 1.395 64.704 1.00 94.62 482 ALA A N 1
ATOM 3669 C CA . ALA A 1 482 ? -31.925 2.370 63.844 1.00 94.62 482 ALA A CA 1
ATOM 3670 C C . ALA A 1 482 ? -32.727 2.696 62.586 1.00 94.62 482 ALA A C 1
ATOM 3672 O O . ALA A 1 482 ? -33.553 1.897 62.136 1.00 94.62 482 ALA A O 1
ATOM 3673 N N . VAL A 1 483 ? -32.442 3.856 61.987 1.00 94.88 483 VAL A N 1
ATOM 3674 C CA . VAL A 1 483 ? -32.964 4.237 60.669 1.00 94.88 483 VAL A CA 1
ATOM 3675 C C . VAL A 1 483 ? -31.842 4.832 59.821 1.00 94.88 483 VAL A C 1
ATOM 3677 O O . VAL A 1 483 ? -31.156 5.752 60.264 1.00 94.88 483 VAL A O 1
ATOM 3680 N N . GLU A 1 484 ? -31.651 4.318 58.605 1.00 92.88 484 GLU A N 1
ATOM 3681 C CA . GLU A 1 484 ? -30.577 4.742 57.695 1.00 92.88 484 GLU A CA 1
ATOM 3682 C C . GLU A 1 484 ? -31.086 5.086 56.290 1.00 92.88 484 GLU A C 1
ATOM 3684 O O . GLU A 1 484 ? -32.016 4.460 55.782 1.00 92.88 484 GLU A O 1
ATOM 3689 N N . VAL A 1 485 ? -30.425 6.046 55.639 1.00 89.25 485 VAL A N 1
ATOM 3690 C CA . VAL A 1 485 ? -30.508 6.292 54.191 1.00 89.25 485 VAL A CA 1
ATOM 3691 C C . VAL A 1 485 ? -29.149 5.974 53.574 1.00 89.25 485 VAL A C 1
ATOM 3693 O O . VAL A 1 485 ? -28.127 6.494 54.022 1.00 89.25 485 VAL A O 1
ATOM 3696 N N . SER A 1 486 ? -29.117 5.140 52.532 1.00 79.25 486 SER A N 1
ATOM 3697 C CA . SER A 1 486 ? -27.903 4.935 51.729 1.00 79.25 486 SER A CA 1
ATOM 3698 C C . SER A 1 486 ? -27.781 6.046 50.689 1.00 79.25 486 SER A C 1
ATOM 3700 O O . SER A 1 486 ? -28.622 6.153 49.800 1.00 79.25 486 SER A O 1
ATOM 3702 N N . VAL A 1 487 ? -26.729 6.861 50.789 1.00 69.25 487 VAL A N 1
ATOM 3703 C CA . VAL A 1 487 ? -26.434 7.940 49.835 1.00 69.25 487 VAL A CA 1
ATOM 3704 C C . VAL A 1 487 ? -25.256 7.530 48.975 1.00 69.25 487 VAL A C 1
ATOM 3706 O O . VAL A 1 487 ? -24.162 7.320 49.496 1.00 69.25 487 VAL A O 1
ATOM 3709 N N . CYS A 1 488 ? -25.469 7.429 47.667 1.00 61.06 488 CYS A N 1
ATOM 3710 C CA . CYS A 1 488 ? -24.456 6.967 46.727 1.00 61.06 488 CYS A CA 1
ATOM 3711 C C . CYS A 1 488 ? -24.101 8.084 45.723 1.00 61.06 488 CYS A C 1
ATOM 3713 O O . CYS A 1 488 ? -24.990 8.757 45.202 1.00 61.06 488 CYS A O 1
ATOM 3715 N N . VAL A 1 489 ? -22.805 8.291 45.460 1.00 55.25 489 VAL A N 1
ATOM 3716 C CA . VAL A 1 489 ? -22.280 9.286 44.498 1.00 55.25 489 VAL A CA 1
ATOM 3717 C C . VAL A 1 489 ? -21.987 8.631 43.143 1.00 55.25 489 VAL A C 1
ATOM 3719 O O . VAL A 1 489 ? -21.431 7.540 43.108 1.00 55.25 489 VAL A O 1
ATOM 3722 N N . SER A 1 490 ? -22.395 9.227 42.016 1.00 58.28 490 SER A N 1
ATOM 3723 C CA . SER A 1 490 ? -22.104 8.668 40.682 1.00 58.28 490 SER A CA 1
ATOM 3724 C C . SER A 1 490 ? -20.671 8.982 40.257 1.00 58.28 490 SER A C 1
ATOM 3726 O O . SER A 1 490 ? -20.282 10.147 40.269 1.00 58.28 490 SER A O 1
ATOM 3728 N N . CYS A 1 491 ? -19.919 7.960 39.851 1.00 64.56 491 CYS A N 1
ATOM 3729 C CA . CYS A 1 491 ? -18.575 8.117 39.306 1.00 64.56 491 CYS A CA 1
ATOM 3730 C C . CYS A 1 491 ? -18.603 8.211 37.782 1.00 64.56 491 CYS A C 1
ATOM 3732 O O . CYS A 1 491 ? -19.307 7.439 37.129 1.00 64.56 491 CYS A O 1
ATOM 3734 N N . ASP A 1 492 ? -17.799 9.118 37.237 1.00 75.44 492 ASP A N 1
ATOM 3735 C CA . ASP A 1 492 ? -17.575 9.230 35.802 1.00 75.44 492 ASP A CA 1
ATOM 3736 C C . ASP A 1 492 ? -16.815 8.005 35.269 1.00 75.44 492 ASP A C 1
ATOM 3738 O O . ASP A 1 492 ? -15.833 7.538 35.860 1.00 75.44 492 ASP A O 1
ATOM 3742 N N . VAL A 1 493 ? -17.270 7.478 34.133 1.00 80.06 493 VAL A N 1
ATOM 3743 C CA . VAL A 1 493 ? -16.651 6.334 33.457 1.00 80.06 493 VAL A CA 1
ATOM 3744 C C . VAL A 1 493 ? -15.999 6.832 32.178 1.00 80.06 493 VAL A C 1
ATOM 3746 O O . VAL A 1 493 ? -16.657 7.483 31.370 1.00 80.06 493 VAL A O 1
ATOM 3749 N N . ALA A 1 494 ? -14.709 6.543 32.017 1.00 88.50 494 ALA A N 1
ATOM 3750 C CA . ALA A 1 494 ? -13.995 6.784 30.775 1.00 88.50 494 ALA A CA 1
ATOM 3751 C C . ALA A 1 494 ? -14.674 6.023 29.629 1.00 88.50 494 ALA A C 1
ATOM 3753 O O . ALA A 1 494 ? -14.890 4.820 29.735 1.00 88.50 494 ALA A O 1
ATOM 3754 N N . ASP A 1 495 ? -14.977 6.734 28.552 1.00 90.44 495 ASP A N 1
ATOM 3755 C CA . ASP A 1 495 ? -15.534 6.207 27.310 1.00 90.44 495 ASP A CA 1
ATOM 3756 C C . ASP A 1 495 ? -14.702 6.750 26.145 1.00 90.44 495 ASP A C 1
ATOM 3758 O O . ASP A 1 495 ? -14.609 7.965 25.929 1.00 90.44 495 ASP A O 1
ATOM 3762 N N . ASN A 1 496 ? -14.027 5.855 25.437 1.00 94.44 496 ASN A N 1
ATOM 3763 C CA . ASN A 1 496 ? -13.164 6.159 24.314 1.00 94.44 496 ASN A CA 1
ATOM 3764 C C . ASN A 1 496 ? -13.983 6.128 23.023 1.00 94.44 496 ASN A C 1
ATOM 3766 O O . ASN A 1 496 ? -14.108 5.122 22.334 1.00 94.44 496 ASN A O 1
ATOM 3770 N N . THR A 1 497 ? -14.491 7.296 22.653 1.00 92.69 497 THR A N 1
ATOM 3771 C CA . THR A 1 497 ? -15.358 7.488 21.481 1.00 92.69 497 THR A CA 1
ATOM 3772 C C . THR A 1 497 ? -14.588 7.646 20.163 1.00 92.69 497 THR A C 1
ATOM 3774 O O . THR A 1 497 ? -15.151 8.093 19.163 1.00 92.69 497 THR A O 1
ATOM 3777 N N . THR A 1 498 ? -13.290 7.335 20.146 1.00 91.75 498 THR A N 1
ATOM 3778 C CA . THR A 1 498 ? -12.446 7.451 18.950 1.00 91.75 498 THR A CA 1
ATOM 3779 C C . THR A 1 498 ? -12.912 6.474 17.867 1.00 91.75 498 THR A C 1
ATOM 3781 O O . THR A 1 498 ? -13.300 5.343 18.142 1.00 91.75 498 THR A O 1
ATOM 3784 N N . THR A 1 499 ? -12.849 6.884 16.599 1.00 91.38 499 THR A N 1
ATOM 3785 C CA . THR A 1 499 ? -13.279 6.030 15.481 1.00 91.38 499 THR A CA 1
ATOM 3786 C C . THR A 1 499 ? -12.374 4.802 15.300 1.00 91.38 499 THR A C 1
ATOM 3788 O O . THR A 1 499 ? -11.145 4.918 15.262 1.00 91.38 499 THR A O 1
ATOM 3791 N N . THR A 1 500 ? -12.980 3.633 15.073 1.00 92.62 500 THR A N 1
ATOM 3792 C CA . THR A 1 500 ? -12.276 2.373 14.755 1.00 92.62 500 THR A CA 1
ATOM 3793 C C . THR A 1 500 ? -11.844 2.262 13.288 1.00 92.62 500 THR A C 1
ATOM 3795 O O . THR A 1 500 ? -11.239 1.266 12.898 1.00 92.62 500 THR A O 1
ATOM 3798 N N . ALA A 1 501 ? -12.140 3.275 12.464 1.00 86.44 501 ALA A N 1
ATOM 3799 C CA . ALA A 1 501 ? -11.738 3.314 11.061 1.00 86.44 501 ALA A CA 1
ATOM 3800 C C . ALA A 1 501 ? -10.217 3.170 10.921 1.00 86.44 501 ALA A C 1
ATOM 3802 O O . ALA A 1 501 ? -9.463 3.758 11.698 1.00 86.44 501 ALA A O 1
ATOM 3803 N N . SER A 1 502 ? -9.761 2.418 9.928 1.00 89.19 502 SER A N 1
ATOM 3804 C CA . SER A 1 502 ? -8.337 2.353 9.616 1.00 89.19 502 SER A CA 1
ATOM 3805 C C . SER A 1 502 ? -7.794 3.700 9.149 1.00 89.19 502 SER A C 1
ATOM 3807 O O . SER A 1 502 ? -8.543 4.540 8.654 1.00 89.19 502 SER A O 1
ATOM 3809 N N . ILE A 1 503 ? -6.493 3.885 9.337 1.00 87.88 503 ILE A N 1
ATOM 3810 C CA . ILE A 1 503 ? -5.704 4.974 8.753 1.00 87.88 503 ILE A CA 1
ATOM 3811 C C . ILE A 1 503 ? -4.469 4.366 8.085 1.00 87.88 503 ILE A C 1
ATOM 3813 O O . ILE A 1 503 ? -4.087 3.247 8.428 1.00 87.88 503 ILE A O 1
ATOM 3817 N N . THR A 1 504 ? -3.826 5.077 7.172 1.00 83.50 504 THR A N 1
ATOM 3818 C CA . THR A 1 504 ? -2.490 4.711 6.677 1.00 83.50 504 THR A CA 1
ATOM 3819 C C . THR A 1 504 ? -1.398 5.204 7.630 1.00 83.50 504 THR A C 1
ATOM 3821 O O . THR A 1 504 ? -1.634 6.093 8.448 1.00 83.50 504 THR A O 1
ATOM 3824 N N . GLU A 1 505 ? -0.183 4.661 7.524 1.00 78.25 505 GLU A N 1
ATOM 3825 C CA . GLU A 1 505 ? 0.979 5.134 8.304 1.00 78.25 505 GLU A CA 1
ATOM 3826 C C . GLU A 1 505 ? 1.352 6.609 8.045 1.00 78.25 505 GLU A C 1
ATOM 3828 O O . GLU A 1 505 ? 2.038 7.227 8.852 1.00 78.25 505 GLU A O 1
ATOM 3833 N N . SER A 1 506 ? 0.853 7.208 6.956 1.00 76.94 506 SER A N 1
ATOM 3834 C CA . SER A 1 506 ? 1.051 8.631 6.635 1.00 76.94 506 SER A CA 1
ATOM 3835 C C . SER A 1 506 ? -0.029 9.563 7.204 1.00 76.94 506 SER A C 1
ATOM 3837 O O . SER A 1 506 ? 0.110 10.789 7.173 1.00 76.94 506 SER A O 1
ATOM 3839 N N . GLU A 1 507 ? -1.120 9.000 7.721 1.00 84.38 507 GLU A N 1
ATOM 3840 C CA . GLU A 1 507 ? -2.253 9.744 8.260 1.00 84.38 507 GLU A CA 1
ATOM 3841 C C . GLU A 1 507 ? -2.148 9.919 9.781 1.00 84.38 507 GLU A C 1
ATOM 3843 O O . GLU A 1 507 ? -1.390 9.251 10.480 1.00 84.38 507 GLU A O 1
ATOM 3848 N N . THR A 1 508 ? -2.956 10.827 10.327 1.00 91.06 508 THR A N 1
ATOM 3849 C CA . THR A 1 508 ? -3.104 10.996 11.780 1.00 91.06 508 THR A CA 1
ATOM 3850 C C . THR A 1 508 ? -4.541 10.727 12.194 1.00 91.06 508 THR A C 1
ATOM 3852 O O . THR A 1 508 ? -5.469 10.869 11.397 1.00 91.06 508 THR A O 1
ATOM 3855 N N . LYS A 1 509 ? -4.747 10.348 13.458 1.00 93.50 509 LYS A N 1
ATOM 3856 C CA . LYS A 1 509 ? -6.077 10.077 14.010 1.00 93.50 509 LYS A CA 1
ATOM 3857 C C . LYS A 1 509 ? -6.408 11.039 15.142 1.00 93.50 509 LYS A C 1
ATOM 3859 O O . LYS A 1 509 ? -5.658 11.165 16.109 1.00 93.50 509 LYS A O 1
ATOM 3864 N N . THR A 1 510 ? -7.556 11.700 15.035 1.00 95.19 510 THR A N 1
ATOM 3865 C CA . THR A 1 510 ? -8.112 12.519 16.117 1.00 95.19 510 THR A CA 1
ATOM 3866 C C . THR A 1 510 ? -8.756 11.627 17.175 1.00 95.19 510 THR A C 1
ATOM 3868 O O . THR A 1 510 ? -9.581 10.775 16.852 1.00 95.19 510 THR A O 1
ATOM 3871 N N . LEU A 1 511 ? -8.379 11.844 18.432 1.00 96.19 511 LEU A N 1
ATOM 3872 C CA . LEU A 1 511 ? -8.819 11.085 19.598 1.00 96.19 511 LEU A CA 1
ATOM 3873 C C . LEU A 1 511 ? -9.952 11.819 20.315 1.00 96.19 511 LEU A C 1
ATOM 3875 O O . LEU A 1 511 ? -9.855 13.025 20.567 1.00 96.19 511 LEU A O 1
ATOM 3879 N N . THR A 1 512 ? -11.010 11.096 20.675 1.00 93.50 512 THR A N 1
ATOM 3880 C CA . THR A 1 512 ? -12.188 11.653 21.354 1.00 93.50 512 THR A CA 1
ATOM 3881 C C . THR A 1 512 ? -12.607 10.769 22.521 1.00 93.50 512 THR A C 1
ATOM 3883 O O . THR A 1 512 ? -12.656 9.549 22.405 1.00 93.50 512 THR A O 1
ATOM 3886 N N . GLY A 1 513 ? -12.904 11.379 23.669 1.00 90.50 513 GLY A N 1
ATOM 3887 C CA . GLY A 1 513 ? -13.242 10.662 24.898 1.00 90.50 513 GLY A CA 1
ATOM 3888 C C . GLY A 1 513 ? -14.245 11.431 25.755 1.00 90.50 513 GLY A C 1
ATOM 3889 O O . GLY A 1 513 ? -14.289 12.663 25.704 1.00 90.50 513 GLY A O 1
ATOM 3890 N N . SER A 1 514 ? -15.052 10.700 26.521 1.00 85.81 514 SER A N 1
ATOM 3891 C CA . SER A 1 514 ? -16.087 11.221 27.417 1.00 85.81 514 SER A CA 1
ATOM 3892 C C . SER A 1 514 ? -15.935 10.628 28.829 1.00 85.81 514 SER A C 1
ATOM 3894 O O . SER A 1 514 ? -15.565 9.461 28.940 1.00 85.81 514 SER A O 1
ATOM 3896 N N . PRO A 1 515 ? -16.188 11.395 29.907 1.00 86.50 515 PRO A N 1
ATOM 3897 C CA . PRO A 1 515 ? -16.295 12.858 29.925 1.00 86.50 515 PRO A CA 1
ATOM 3898 C C . PRO A 1 515 ? -14.960 13.520 29.554 1.00 86.50 515 PRO A C 1
ATOM 3900 O O . PRO A 1 515 ? -13.919 12.871 29.534 1.00 86.50 515 PRO A O 1
ATOM 3903 N N . SER A 1 516 ? -14.964 14.817 29.240 1.00 81.69 516 SER A N 1
ATOM 3904 C CA . SER A 1 516 ? -13.740 15.550 28.883 1.00 81.69 516 SER A CA 1
ATOM 3905 C C . SER A 1 516 ? -12.790 15.710 30.076 1.00 81.69 516 SER A C 1
ATOM 3907 O O . SER A 1 516 ? -13.249 15.981 31.182 1.00 81.69 516 SER A O 1
ATOM 3909 N N . GLY A 1 517 ? -11.477 15.670 29.838 1.00 82.31 517 GLY A N 1
ATOM 3910 C CA . GLY A 1 517 ? -10.453 15.930 30.865 1.00 82.31 517 GLY A CA 1
ATOM 3911 C C . GLY A 1 517 ? -9.602 14.717 31.247 1.00 82.31 517 GLY A C 1
ATOM 3912 O O . GLY A 1 517 ? -8.741 14.833 32.118 1.00 82.31 517 GLY A O 1
ATOM 3913 N N . GLY A 1 518 ? -9.815 13.575 30.594 1.00 89.19 518 GLY A N 1
ATOM 3914 C CA . GLY A 1 518 ? -8.975 12.392 30.727 1.00 89.19 518 GLY A CA 1
ATOM 3915 C C . GLY A 1 518 ? -7.659 12.472 29.955 1.00 89.19 518 GLY A C 1
ATOM 3916 O O . GLY A 1 518 ? -7.397 13.411 29.199 1.00 89.19 518 GLY A O 1
ATOM 3917 N N . THR A 1 519 ? -6.818 11.460 30.152 1.00 94.38 519 THR A N 1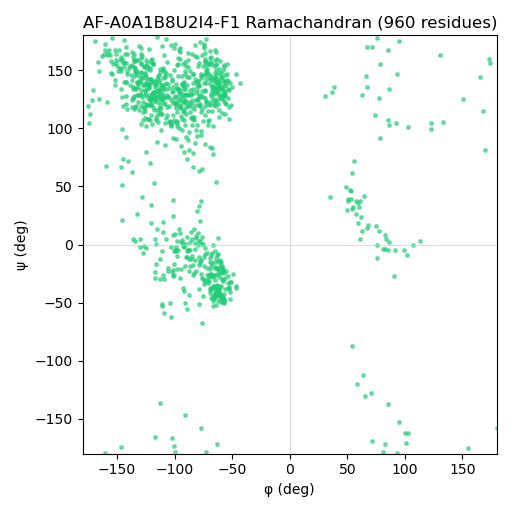
ATOM 3918 C CA . THR A 1 519 ? -5.502 11.325 29.518 1.00 94.38 519 THR A CA 1
ATOM 3919 C C . THR A 1 519 ? -5.481 10.197 28.489 1.00 94.38 519 THR A C 1
ATOM 3921 O O . THR A 1 519 ? -6.214 9.215 28.604 1.00 94.38 519 THR A O 1
ATOM 3924 N N . TRP A 1 520 ? -4.619 10.340 27.479 1.00 96.88 520 TRP A N 1
ATOM 3925 C CA . TRP A 1 520 ? -4.437 9.376 26.393 1.00 96.88 520 TRP A CA 1
ATOM 3926 C C . TRP A 1 520 ? -3.106 8.634 26.516 1.00 96.88 520 TRP A C 1
ATOM 3928 O O . TRP A 1 520 ? -2.096 9.227 26.896 1.00 96.88 520 TRP A O 1
ATOM 3938 N N . SER A 1 521 ? -3.085 7.349 26.159 1.00 95.31 521 SER A N 1
ATOM 3939 C CA . SER A 1 521 ? -1.851 6.556 26.067 1.00 95.31 521 SER A CA 1
ATOM 3940 C C . SER A 1 521 ? -1.919 5.499 24.962 1.00 95.31 521 SER A C 1
ATOM 3942 O O . SER A 1 521 ? -2.998 5.018 24.620 1.00 95.31 521 SER A O 1
ATOM 3944 N N . VAL A 1 522 ? -0.760 5.136 24.406 1.00 96.12 522 VAL A N 1
ATOM 3945 C CA . VAL A 1 522 ? -0.625 4.014 23.465 1.00 96.12 522 VAL A CA 1
ATOM 3946 C C . VAL A 1 522 ? -0.461 2.726 24.273 1.00 96.12 522 VAL A C 1
ATOM 3948 O O . VAL A 1 522 ? 0.472 2.611 25.067 1.00 96.12 522 VAL A O 1
ATOM 3951 N N . VAL A 1 523 ? -1.359 1.760 24.079 1.00 95.50 523 VAL A N 1
ATOM 3952 C CA . VAL A 1 523 ? -1.296 0.439 24.732 1.00 95.50 523 VAL A CA 1
ATOM 3953 C C . VAL A 1 523 ? -0.445 -0.523 23.906 1.00 95.50 523 VAL A C 1
ATOM 3955 O O . VAL A 1 523 ? 0.365 -1.265 24.460 1.00 95.50 523 VAL A O 1
ATOM 3958 N N . SER A 1 524 ? -0.629 -0.528 22.582 1.00 92.19 524 SER A N 1
ATOM 3959 C CA . SER A 1 524 ? 0.123 -1.369 21.640 1.00 92.19 524 SER A CA 1
ATOM 3960 C C . SER A 1 524 ? 0.092 -0.798 20.216 1.00 92.19 524 SER A C 1
ATOM 3962 O O . SER A 1 524 ? -0.730 0.067 19.918 1.00 92.19 524 SER A O 1
ATOM 3964 N N . GLY A 1 525 ? 0.987 -1.287 19.350 1.00 86.88 525 GLY A N 1
ATOM 3965 C CA . GLY A 1 525 ? 1.066 -0.919 17.928 1.00 86.88 525 GLY A CA 1
ATOM 3966 C C . GLY A 1 525 ? 2.001 0.251 17.586 1.00 86.88 525 GLY A C 1
ATOM 3967 O O . GLY A 1 525 ? 2.220 0.500 16.410 1.00 86.88 525 GLY A O 1
ATOM 3968 N N . GLY A 1 526 ? 2.597 0.917 18.584 1.00 89.12 526 GLY A N 1
ATOM 3969 C CA . GLY A 1 526 ? 3.563 2.008 18.373 1.00 89.12 526 GLY A CA 1
ATOM 3970 C C . GLY A 1 526 ? 2.924 3.380 18.119 1.00 89.12 526 GLY A C 1
ATOM 3971 O O . GLY A 1 526 ? 1.712 3.555 18.273 1.00 89.12 526 GLY A O 1
ATOM 3972 N N . GLY A 1 527 ? 3.747 4.363 17.758 1.00 92.38 527 GLY A N 1
ATOM 3973 C CA . GLY A 1 527 ? 3.356 5.743 17.463 1.00 92.38 527 GLY A CA 1
ATOM 3974 C C . GLY A 1 527 ? 3.438 6.705 18.651 1.00 92.38 527 GLY A C 1
ATOM 3975 O O . GLY A 1 527 ? 3.796 6.349 19.778 1.00 92.38 527 GLY A O 1
ATOM 3976 N N . ALA A 1 528 ? 3.067 7.959 18.398 1.00 92.88 528 ALA A N 1
ATOM 3977 C CA . ALA A 1 528 ? 3.101 9.051 19.364 1.00 92.88 528 ALA A CA 1
ATOM 3978 C C . ALA A 1 528 ? 1.741 9.755 19.489 1.00 92.88 528 ALA A C 1
ATOM 3980 O O . ALA A 1 528 ? 0.997 9.896 18.521 1.00 92.88 528 ALA A O 1
ATOM 3981 N N . ILE A 1 529 ? 1.430 10.243 20.695 1.00 96.19 529 ILE A N 1
ATOM 3982 C CA . ILE A 1 529 ? 0.243 11.067 20.965 1.00 96.19 529 ILE A CA 1
ATOM 3983 C C . ILE A 1 529 ? 0.693 12.463 21.389 1.00 96.19 529 ILE A C 1
ATOM 3985 O O . ILE A 1 529 ? 1.455 12.611 22.346 1.00 96.19 529 ILE A O 1
ATOM 3989 N N . ASN A 1 530 ? 0.184 13.491 20.711 1.00 90.94 530 ASN A N 1
ATOM 3990 C CA . ASN A 1 530 ? 0.354 14.888 21.099 1.00 90.94 530 ASN A CA 1
ATOM 3991 C C . ASN A 1 530 ? -1.023 15.543 21.285 1.00 90.94 530 ASN A C 1
ATOM 3993 O O . ASN A 1 530 ? -1.760 15.771 20.324 1.00 90.94 530 ASN A O 1
ATOM 3997 N N . GLY A 1 531 ? -1.394 15.804 22.542 1.00 90.88 531 GLY A N 1
ATOM 3998 C CA . GLY A 1 531 ? -2.733 16.273 22.897 1.00 90.88 531 GLY A CA 1
ATOM 3999 C C . GLY A 1 531 ? -3.800 15.225 22.567 1.00 90.88 531 GLY A C 1
ATOM 4000 O O . GLY A 1 531 ? -3.843 14.169 23.190 1.00 90.88 531 GLY A O 1
ATOM 4001 N N . THR A 1 532 ? -4.656 15.525 21.589 1.00 92.94 532 THR A N 1
ATOM 4002 C CA . THR A 1 532 ? -5.731 14.644 21.094 1.00 92.94 532 THR A CA 1
ATOM 4003 C C . THR A 1 532 ? -5.457 14.111 19.685 1.00 92.94 532 THR A C 1
ATOM 4005 O O . THR A 1 532 ? -6.384 13.717 18.985 1.00 92.94 532 THR A O 1
ATOM 4008 N N . THR A 1 533 ? -4.203 14.131 19.228 1.00 94.19 533 THR A N 1
ATOM 4009 C CA . THR A 1 533 ? -3.811 13.601 17.912 1.00 94.19 533 THR A CA 1
ATOM 4010 C C . THR A 1 533 ? -2.845 12.439 18.088 1.00 94.19 533 THR A C 1
ATOM 4012 O O . THR A 1 533 ? -1.821 12.590 18.756 1.00 94.19 533 THR A O 1
ATOM 4015 N N . TYR A 1 534 ? -3.176 11.296 17.492 1.00 96.56 534 TYR A N 1
ATOM 4016 C CA . TYR A 1 534 ? -2.294 10.143 17.347 1.00 96.56 534 TYR A CA 1
ATOM 4017 C C . TYR A 1 534 ? -1.618 10.158 15.973 1.00 96.56 534 TYR A C 1
ATOM 4019 O O . TYR A 1 534 ? -2.287 10.338 14.951 1.00 96.56 534 TYR A O 1
ATOM 4027 N N . THR A 1 535 ? -0.309 9.929 15.965 1.00 91.44 535 THR A N 1
ATOM 4028 C CA . THR A 1 535 ? 0.520 9.748 14.771 1.00 91.44 535 THR A CA 1
ATOM 4029 C C . THR A 1 535 ? 1.164 8.363 14.855 1.00 91.44 535 THR A C 1
ATOM 4031 O O . THR A 1 535 ? 1.856 8.102 15.845 1.00 91.44 535 THR A O 1
ATOM 4034 N N . PRO A 1 536 ? 0.918 7.463 13.890 1.00 90.88 536 PRO A N 1
ATOM 4035 C CA . PRO A 1 536 ? 1.520 6.135 13.886 1.00 90.88 536 PRO A CA 1
ATOM 4036 C C . PRO A 1 536 ? 3.036 6.187 13.640 1.00 90.88 536 PRO A C 1
ATOM 4038 O O . PRO A 1 536 ? 3.560 7.191 13.161 1.00 90.88 536 PRO A O 1
ATOM 4041 N N . ASP A 1 537 ? 3.729 5.105 14.001 1.00 82.88 537 ASP A N 1
ATOM 4042 C CA . ASP A 1 537 ? 5.086 4.844 13.507 1.00 82.88 537 ASP A CA 1
ATOM 4043 C C . ASP A 1 537 ? 5.013 4.328 12.059 1.00 82.88 537 ASP A C 1
ATOM 4045 O O . ASP A 1 537 ? 3.967 3.834 11.631 1.00 82.88 537 ASP A O 1
ATOM 4049 N N . ASP A 1 538 ? 6.139 4.369 11.343 1.00 76.06 538 ASP A N 1
ATOM 4050 C CA . ASP A 1 538 ? 6.273 3.679 10.056 1.00 76.06 538 ASP A CA 1
ATOM 4051 C C . ASP A 1 538 ? 6.102 2.158 10.267 1.00 76.06 538 ASP A C 1
ATOM 4053 O O . ASP A 1 538 ? 6.813 1.538 11.071 1.00 76.06 538 ASP A O 1
ATOM 4057 N N . VAL A 1 539 ? 5.170 1.535 9.542 1.00 70.31 539 VAL A N 1
ATOM 4058 C CA . VAL A 1 539 ? 4.836 0.109 9.620 1.00 70.31 539 VAL A CA 1
ATOM 4059 C C . VAL A 1 539 ? 5.028 -0.571 8.265 1.00 70.31 539 VAL A C 1
ATOM 4061 O O . VAL A 1 539 ? 4.496 -0.165 7.243 1.00 70.31 539 VAL A O 1
ATOM 4064 N N . ASN A 1 540 ? 5.767 -1.682 8.252 1.00 61.12 540 ASN A N 1
ATOM 4065 C CA . ASN A 1 540 ? 6.056 -2.462 7.036 1.00 61.12 540 ASN A CA 1
ATOM 4066 C C . ASN A 1 540 ? 4.983 -3.511 6.690 1.00 61.12 540 ASN A C 1
ATOM 4068 O O . ASN A 1 540 ? 5.102 -4.227 5.699 1.00 61.12 540 ASN A O 1
ATOM 4072 N N . THR A 1 541 ? 3.984 -3.659 7.558 1.00 72.62 541 THR A N 1
ATOM 4073 C CA . THR A 1 541 ? 2.803 -4.509 7.398 1.00 72.62 541 THR A CA 1
ATOM 4074 C C . THR A 1 541 ? 1.652 -3.872 8.169 1.00 72.62 541 THR A C 1
ATOM 4076 O O . THR A 1 541 ? 1.880 -3.111 9.114 1.00 72.62 541 THR A O 1
ATOM 4079 N N . ASN A 1 542 ? 0.410 -4.174 7.781 1.00 81.50 542 ASN A N 1
ATOM 4080 C CA . ASN A 1 542 ? -0.765 -3.675 8.496 1.00 81.50 542 ASN A CA 1
ATOM 4081 C C . ASN A 1 542 ? -0.657 -4.011 9.987 1.00 81.50 542 ASN A C 1
ATOM 4083 O O . ASN A 1 542 ? -0.601 -5.180 10.369 1.00 81.50 542 ASN A O 1
ATOM 4087 N N . THR A 1 543 ? -0.628 -2.976 10.819 1.00 88.44 543 THR A N 1
ATOM 4088 C CA . THR A 1 543 ? -0.375 -3.088 12.253 1.00 88.44 543 THR A CA 1
ATOM 4089 C C . THR A 1 543 ? -1.617 -2.678 13.022 1.00 88.44 543 THR A C 1
ATOM 4091 O O . THR A 1 543 ? -2.190 -1.614 12.802 1.00 88.44 543 THR A O 1
ATOM 4094 N N . THR A 1 544 ? -2.046 -3.524 13.950 1.00 94.06 544 THR A N 1
ATOM 4095 C CA . THR A 1 544 ? -3.155 -3.207 14.848 1.00 94.06 544 THR A CA 1
ATOM 4096 C C . THR A 1 544 ? -2.656 -2.339 16.001 1.00 94.06 544 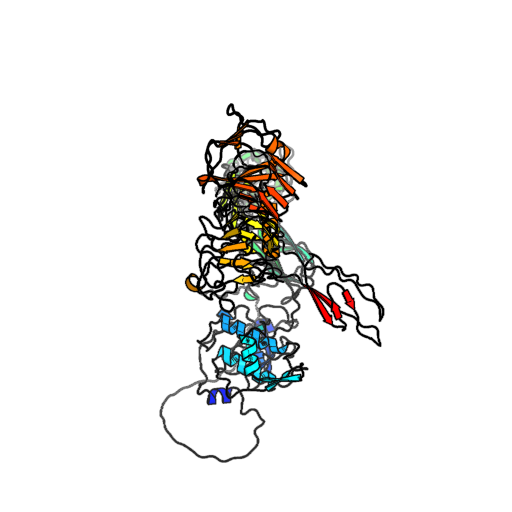THR A C 1
ATOM 4098 O O . THR A 1 544 ? -1.744 -2.726 16.733 1.00 94.06 544 THR A O 1
ATOM 4101 N N . VAL A 1 545 ? -3.273 -1.172 16.176 1.00 95.06 545 VAL A N 1
ATOM 4102 C CA . VAL A 1 545 ? -2.961 -0.199 17.228 1.00 95.06 545 VAL A CA 1
ATOM 4103 C C . VAL A 1 545 ? -4.086 -0.181 18.249 1.00 95.06 545 VAL A C 1
ATOM 4105 O O . VAL A 1 545 ? -5.260 -0.184 17.884 1.00 95.06 545 VAL A O 1
ATOM 4108 N N . THR A 1 546 ? -3.728 -0.133 19.535 1.00 96.25 546 THR A N 1
ATOM 4109 C CA . THR A 1 546 ? -4.689 0.059 20.632 1.00 96.25 546 THR A CA 1
ATOM 4110 C C . THR A 1 546 ? -4.333 1.297 21.443 1.00 96.25 546 THR A C 1
ATOM 4112 O O . THR A 1 546 ? -3.212 1.406 21.949 1.00 96.25 546 THR A O 1
ATOM 4115 N N . LEU A 1 547 ? -5.290 2.214 21.594 1.00 96.38 547 LEU A N 1
ATOM 4116 C CA . LEU A 1 547 ? -5.151 3.454 22.360 1.00 96.38 547 LEU A CA 1
ATOM 4117 C C . LEU A 1 547 ? -6.098 3.446 23.560 1.00 96.38 547 LEU A C 1
ATOM 4119 O O . LEU A 1 547 ? -7.233 2.996 23.443 1.00 96.38 547 LEU A O 1
ATOM 4123 N N . ARG A 1 548 ? -5.648 3.994 24.689 1.00 96.75 548 ARG A N 1
ATOM 4124 C CA . ARG A 1 548 ? -6.396 4.056 25.951 1.00 96.75 548 ARG A CA 1
ATOM 4125 C C . ARG A 1 548 ? -6.738 5.483 26.337 1.00 96.75 548 ARG A C 1
ATOM 4127 O O . ARG A 1 548 ? -5.838 6.324 26.402 1.00 96.75 548 ARG A O 1
ATOM 4134 N N . TYR A 1 549 ? -7.995 5.705 26.702 1.00 96.94 549 TYR A N 1
ATOM 4135 C CA . TYR A 1 549 ? -8.478 6.892 27.400 1.00 96.94 549 TYR A CA 1
ATOM 4136 C C . TYR A 1 549 ? -8.609 6.609 28.903 1.00 96.94 549 TYR A C 1
ATOM 4138 O O . TYR A 1 549 ? -9.052 5.530 29.283 1.00 96.94 549 TYR A O 1
ATOM 4146 N N . THR A 1 550 ? -8.200 7.537 29.774 1.00 93.81 550 THR A N 1
ATOM 4147 C CA . THR A 1 550 ? -8.212 7.359 31.241 1.00 93.81 550 THR A CA 1
ATOM 4148 C C . THR A 1 550 ? -8.823 8.562 31.954 1.00 93.81 550 THR A C 1
ATOM 4150 O O . THR A 1 550 ? -8.349 9.681 31.776 1.00 93.81 550 THR A O 1
ATOM 4153 N N . ILE A 1 551 ? -9.798 8.333 32.837 1.00 91.06 551 ILE A N 1
ATOM 4154 C CA . ILE A 1 551 ? -10.260 9.307 33.836 1.00 91.06 551 ILE A CA 1
ATOM 4155 C C . ILE A 1 551 ? -9.588 8.967 35.168 1.00 91.06 551 ILE A C 1
ATOM 4157 O O . ILE A 1 551 ? -9.688 7.844 35.662 1.00 91.06 551 ILE A O 1
ATOM 4161 N N . ALA A 1 552 ? -8.847 9.921 35.733 1.00 83.50 552 ALA A N 1
ATOM 4162 C CA . ALA A 1 552 ? -8.104 9.711 36.972 1.00 83.50 552 ALA A CA 1
ATOM 4163 C C . ALA A 1 552 ? -9.030 9.619 38.197 1.00 83.50 552 ALA A C 1
ATOM 4165 O O . ALA A 1 552 ? -10.138 10.147 38.198 1.00 83.50 552 ALA A O 1
ATOM 4166 N N . ALA A 1 553 ? -8.544 8.980 39.263 1.00 80.56 553 ALA A N 1
ATOM 4167 C CA . ALA A 1 553 ? -9.239 8.950 40.546 1.00 80.56 553 ALA A CA 1
ATOM 4168 C C . ALA A 1 553 ? -9.332 10.361 41.156 1.00 80.56 553 ALA A C 1
ATOM 4170 O O . ALA A 1 553 ? -8.345 11.099 41.147 1.00 80.56 553 ALA A O 1
ATOM 4171 N N . ASP A 1 554 ? -10.475 10.704 41.753 1.00 71.38 554 ASP A N 1
ATOM 4172 C CA . ASP A 1 554 ? -10.742 12.024 42.356 1.00 71.38 554 ASP A CA 1
ATOM 4173 C C . ASP A 1 554 ? -10.944 11.975 43.887 1.00 71.38 554 ASP A C 1
ATOM 4175 O O . ASP A 1 554 ? -11.392 12.933 44.517 1.00 71.38 554 ASP A O 1
ATOM 4179 N N . GLY A 1 555 ? -10.591 10.844 44.503 1.00 62.16 555 GLY A N 1
ATOM 4180 C CA . GLY A 1 555 ? -10.694 10.601 45.944 1.00 62.16 555 GLY A CA 1
ATOM 4181 C C . GLY A 1 555 ? -12.021 9.977 46.382 1.00 62.16 555 GLY A C 1
ATOM 4182 O O . GLY A 1 555 ? -12.021 9.236 47.363 1.00 62.16 555 GLY A O 1
ATOM 4183 N N . SER A 1 556 ? -13.114 10.204 45.645 1.00 63.84 556 SER A N 1
ATOM 4184 C CA . SER A 1 556 ? -14.399 9.510 45.858 1.00 63.84 556 SER A CA 1
ATOM 4185 C C . SER A 1 556 ? -14.606 8.372 44.859 1.00 63.84 556 SER A C 1
ATOM 4187 O O . SER A 1 556 ? -15.286 7.395 45.172 1.00 63.84 556 SER A O 1
ATOM 4189 N N . CYS A 1 557 ? -13.973 8.481 43.690 1.00 63.97 557 CYS A N 1
ATOM 4190 C CA . CYS A 1 557 ? -14.040 7.528 42.597 1.00 63.97 557 CYS A CA 1
ATOM 4191 C C . CYS A 1 557 ? -12.648 6.990 42.243 1.00 63.97 557 CYS A C 1
ATOM 4193 O O . CYS A 1 557 ? -11.644 7.706 42.292 1.00 63.97 557 CYS A O 1
ATOM 4195 N N . ALA A 1 558 ? -12.583 5.702 41.899 1.00 74.38 558 ALA A N 1
ATOM 4196 C CA . ALA A 1 558 ? -11.375 5.088 41.355 1.00 74.38 558 ALA A CA 1
ATOM 4197 C C . ALA A 1 558 ? -11.149 5.534 39.901 1.00 74.38 558 ALA A C 1
ATOM 4199 O O . ALA A 1 558 ? -12.092 5.929 39.219 1.00 74.38 558 ALA A O 1
ATOM 4200 N N . ALA A 1 559 ? -9.905 5.442 39.420 1.00 80.31 559 ALA A N 1
ATOM 4201 C CA . ALA A 1 559 ? -9.599 5.727 38.022 1.00 80.31 559 ALA A CA 1
ATOM 4202 C C . ALA A 1 559 ? -10.301 4.716 37.100 1.00 80.31 559 ALA A C 1
ATOM 4204 O O . ALA A 1 559 ? -10.333 3.521 37.405 1.00 80.31 559 ALA A O 1
ATOM 4205 N N . THR A 1 560 ? -10.826 5.188 35.972 1.00 88.62 560 THR A N 1
ATOM 4206 C CA . THR A 1 560 ? -11.482 4.366 34.945 1.00 88.62 560 THR A CA 1
ATOM 4207 C C . THR A 1 560 ? -10.767 4.525 33.605 1.00 88.62 560 THR A C 1
ATOM 4209 O O . THR A 1 560 ? -10.124 5.545 33.351 1.00 88.62 560 THR A O 1
ATOM 4212 N N . THR A 1 561 ? -10.824 3.498 32.757 1.00 91.56 561 THR A N 1
ATOM 4213 C CA . THR A 1 561 ? -10.123 3.467 31.464 1.00 91.56 561 THR A CA 1
ATOM 4214 C C . THR A 1 561 ? -10.975 2.808 30.394 1.00 91.56 561 THR A C 1
ATOM 4216 O O . THR A 1 561 ? -11.686 1.859 30.720 1.00 91.56 561 THR A O 1
ATOM 4219 N N . ASP A 1 562 ? -10.817 3.229 29.141 1.00 94.50 562 ASP A N 1
ATOM 4220 C CA . ASP A 1 562 ? -11.430 2.577 27.984 1.00 94.50 562 ASP A CA 1
ATOM 4221 C C . ASP A 1 562 ? -10.504 2.569 26.757 1.00 94.50 562 ASP A C 1
ATOM 4223 O O . ASP A 1 562 ? -9.789 3.542 26.488 1.00 94.50 562 ASP A O 1
ATOM 4227 N N . ASP A 1 563 ? -10.501 1.456 26.025 1.00 95.94 563 ASP A N 1
ATOM 4228 C CA . ASP A 1 563 ? -9.544 1.163 24.955 1.00 95.94 563 ASP A CA 1
ATOM 4229 C C . ASP A 1 563 ? -10.250 1.129 23.589 1.00 95.94 563 ASP A C 1
ATOM 4231 O O . ASP A 1 563 ? -11.330 0.567 23.442 1.00 95.94 563 ASP A O 1
ATOM 4235 N N . VAL A 1 564 ? -9.603 1.680 22.562 1.00 94.56 564 VAL A N 1
ATOM 4236 C CA . VAL A 1 564 ? -10.037 1.591 21.160 1.00 94.56 564 VAL A CA 1
ATOM 4237 C C . VAL A 1 564 ? -8.957 0.903 20.340 1.00 94.56 564 VAL A C 1
ATOM 4239 O O . VAL A 1 564 ? -7.769 1.194 20.502 1.00 94.56 564 VAL A O 1
ATOM 4242 N N . THR A 1 565 ? -9.368 0.032 19.423 1.00 93.31 565 THR A N 1
ATOM 4243 C CA . THR A 1 565 ? -8.464 -0.679 18.515 1.00 93.31 565 THR A CA 1
ATOM 4244 C C . THR A 1 565 ? -8.837 -0.399 17.061 1.00 93.31 565 THR A C 1
ATOM 4246 O O . THR A 1 565 ? -10.010 -0.446 16.694 1.00 93.31 565 THR A O 1
ATOM 4249 N N . PHE A 1 566 ? -7.838 -0.114 16.227 1.00 92.56 566 PHE A N 1
ATOM 4250 C CA . PHE A 1 566 ? -7.973 0.055 14.776 1.00 92.56 566 PHE A CA 1
ATOM 4251 C C . PHE A 1 566 ? -6.692 -0.413 14.073 1.00 92.56 566 PHE A C 1
ATOM 4253 O O . PHE A 1 566 ? -5.666 -0.630 14.718 1.00 92.56 566 PHE A O 1
ATOM 4260 N N . ASN A 1 567 ? -6.735 -0.568 12.749 1.00 91.88 567 ASN A N 1
ATOM 4261 C CA . ASN A 1 567 ? -5.549 -0.930 11.969 1.00 91.88 567 ASN A CA 1
ATOM 4262 C C . ASN A 1 567 ? -4.909 0.303 11.331 1.00 91.88 567 ASN A C 1
ATOM 4264 O O . ASN A 1 567 ? -5.609 1.112 10.720 1.00 91.88 567 ASN A O 1
ATOM 4268 N N . VAL A 1 568 ? -3.586 0.387 11.427 1.00 88.38 568 VAL A N 1
ATOM 4269 C CA . VAL A 1 568 ? -2.742 1.235 10.589 1.00 88.38 568 VAL A CA 1
ATOM 4270 C C . VAL A 1 568 ? -2.310 0.395 9.397 1.00 88.38 568 VAL A C 1
ATOM 4272 O O . VAL A 1 568 ? -1.627 -0.617 9.565 1.00 88.38 568 VAL A O 1
ATOM 4275 N N . THR A 1 569 ? -2.759 0.756 8.202 1.00 82.75 569 THR A N 1
ATOM 4276 C CA . THR A 1 569 ? -2.356 0.061 6.982 1.00 82.75 569 THR A CA 1
ATOM 4277 C C . THR A 1 569 ? -0.986 0.547 6.536 1.00 82.75 569 THR A C 1
ATOM 4279 O O . THR A 1 569 ? -0.755 1.755 6.444 1.00 82.75 569 THR A O 1
ATOM 4282 N N . SER A 1 570 ? -0.096 -0.403 6.256 1.00 69.94 570 SER A N 1
ATOM 4283 C CA . SER A 1 570 ? 1.203 -0.112 5.652 1.00 69.94 570 SER A CA 1
ATOM 4284 C C . SER A 1 570 ? 0.980 0.411 4.240 1.00 69.94 570 SER A C 1
ATOM 4286 O O . SER A 1 570 ? 0.175 -0.153 3.491 1.00 69.94 570 SER A O 1
ATOM 4288 N N . LEU A 1 571 ? 1.668 1.489 3.875 1.00 65.06 571 LEU A N 1
ATOM 4289 C CA . LEU A 1 571 ? 1.840 1.822 2.474 1.00 65.06 571 LEU A CA 1
ATOM 4290 C C . LEU A 1 571 ? 2.940 0.879 1.973 1.00 65.06 571 LEU A C 1
ATOM 4292 O O . LEU A 1 571 ? 4.063 0.896 2.471 1.00 65.06 571 LEU A O 1
ATOM 4296 N N . ASN A 1 572 ? 2.628 0.024 0.995 1.00 53.84 572 ASN A N 1
ATOM 4297 C CA . ASN A 1 572 ? 3.652 -0.741 0.280 1.00 53.84 572 ASN A CA 1
ATOM 4298 C C . ASN A 1 572 ? 4.498 0.250 -0.535 1.00 53.84 572 ASN A C 1
ATOM 4300 O O . ASN A 1 572 ? 4.278 0.438 -1.727 1.00 53.84 572 ASN A O 1
ATOM 4304 N N . CYS A 1 573 ? 5.409 0.960 0.125 1.00 57.03 573 CYS A N 1
ATOM 4305 C CA . CYS A 1 573 ? 6.257 1.936 -0.528 1.00 57.03 573 CYS A CA 1
ATOM 4306 C C . CYS A 1 573 ? 7.471 1.210 -1.096 1.00 57.03 573 CYS A C 1
ATOM 4308 O O . CYS A 1 573 ? 8.380 0.800 -0.363 1.00 57.03 573 CYS A O 1
ATOM 4310 N N . ASP A 1 574 ? 7.520 1.099 -2.417 1.00 56.34 574 ASP A N 1
ATOM 4311 C CA . ASP A 1 574 ? 8.727 0.658 -3.086 1.00 56.34 574 ASP A CA 1
ATOM 4312 C C . ASP A 1 574 ? 9.802 1.736 -2.959 1.00 56.34 574 ASP A C 1
ATOM 4314 O O . ASP A 1 574 ? 9.645 2.895 -3.356 1.00 56.34 574 ASP A O 1
ATOM 4318 N N . ARG A 1 575 ? 10.938 1.344 -2.378 1.00 68.88 575 ARG A N 1
ATOM 4319 C CA . ARG A 1 575 ? 12.140 2.175 -2.324 1.00 68.88 575 ARG A CA 1
ATOM 4320 C C . ARG A 1 575 ? 12.953 1.934 -3.582 1.00 68.88 575 ARG A C 1
ATOM 4322 O O . ARG A 1 575 ? 13.937 1.195 -3.568 1.00 68.88 575 ARG A O 1
ATOM 4329 N N . THR A 1 576 ? 12.561 2.594 -4.660 1.00 79.69 576 THR A N 1
ATOM 4330 C CA . THR A 1 576 ? 13.295 2.580 -5.927 1.00 79.69 576 THR A CA 1
ATOM 4331 C C . THR A 1 576 ? 13.756 3.987 -6.294 1.00 79.69 576 THR A C 1
ATOM 4333 O O . THR A 1 576 ? 13.232 4.994 -5.812 1.00 79.69 576 THR A O 1
ATOM 4336 N N . SER A 1 577 ? 14.824 4.087 -7.090 1.00 91.00 577 SER A N 1
ATOM 4337 C CA . SER A 1 577 ? 15.193 5.385 -7.661 1.00 91.00 577 SER A CA 1
ATOM 4338 C C . SER A 1 577 ? 14.113 5.792 -8.668 1.00 91.00 577 SER A C 1
ATOM 4340 O O . SER A 1 577 ? 13.742 4.957 -9.499 1.00 91.00 577 SER A O 1
ATOM 4342 N N . PRO A 1 578 ? 13.641 7.054 -8.683 1.00 93.75 578 PRO A N 1
ATOM 4343 C CA . PRO A 1 578 ? 12.655 7.516 -9.663 1.00 93.75 578 PRO A CA 1
ATOM 4344 C C . PRO A 1 578 ? 13.139 7.363 -11.112 1.00 93.75 578 PRO A C 1
ATOM 4346 O O . PRO A 1 578 ? 12.323 7.339 -12.032 1.00 93.75 578 PRO A O 1
ATOM 4349 N N . THR A 1 579 ? 14.454 7.240 -11.319 1.00 96.06 579 THR A N 1
ATOM 4350 C CA . THR A 1 579 ? 15.091 7.050 -12.625 1.00 96.06 579 THR A CA 1
ATOM 4351 C C . THR A 1 579 ? 15.435 5.591 -12.934 1.00 96.06 579 THR A C 1
ATOM 4353 O O . THR A 1 579 ? 15.992 5.317 -13.994 1.00 96.06 579 THR A O 1
ATOM 4356 N N . ALA A 1 580 ? 15.093 4.635 -12.061 1.00 94.50 580 ALA A N 1
ATOM 4357 C CA . ALA A 1 580 ? 15.396 3.213 -12.253 1.00 94.50 580 ALA A CA 1
ATOM 4358 C C . ALA A 1 580 ? 14.921 2.635 -13.607 1.00 94.50 580 ALA A C 1
ATOM 4360 O O . ALA A 1 580 ? 15.698 1.893 -14.214 1.00 94.50 580 ALA A O 1
ATOM 4361 N N . PRO A 1 581 ? 13.742 3.009 -14.158 1.00 95.50 581 PRO A N 1
ATOM 4362 C CA . PRO A 1 581 ? 13.323 2.532 -15.481 1.00 95.50 581 PRO A CA 1
ATOM 4363 C C . PRO A 1 581 ? 14.241 2.966 -16.637 1.00 95.50 581 PRO A C 1
ATOM 4365 O O . PRO A 1 581 ? 14.166 2.399 -17.722 1.00 95.50 581 PRO A O 1
ATOM 4368 N N . ALA A 1 582 ? 15.135 3.939 -16.423 1.00 96.69 582 ALA A N 1
ATOM 4369 C CA . ALA A 1 582 ? 16.154 4.330 -17.397 1.00 96.69 582 ALA A CA 1
ATOM 4370 C C . ALA A 1 582 ? 17.360 3.370 -17.439 1.00 96.69 582 ALA A C 1
ATOM 4372 O O . ALA A 1 582 ? 18.315 3.634 -18.168 1.00 96.69 582 ALA A O 1
ATOM 4373 N N . LEU A 1 583 ? 17.341 2.279 -16.658 1.00 95.50 583 LEU A N 1
ATOM 4374 C CA . LEU A 1 583 ? 18.324 1.186 -16.683 1.00 95.50 583 LEU A CA 1
ATOM 4375 C C . LEU A 1 583 ? 19.782 1.673 -16.606 1.00 95.50 583 LEU A C 1
ATOM 4377 O O . LEU A 1 583 ? 20.663 1.137 -17.277 1.00 95.50 583 LEU A O 1
ATOM 4381 N N . ASP A 1 584 ? 20.011 2.718 -15.803 1.00 93.94 584 ASP A N 1
ATOM 4382 C CA . ASP A 1 584 ? 21.320 3.342 -15.560 1.00 93.94 584 ASP A CA 1
ATOM 4383 C C . ASP A 1 584 ? 21.997 3.976 -16.800 1.00 93.94 584 ASP A C 1
ATOM 4385 O O . ASP A 1 584 ? 23.158 4.388 -16.751 1.00 93.94 584 ASP A O 1
ATOM 4389 N N . PHE A 1 585 ? 21.281 4.137 -17.918 1.00 97.75 585 PHE A N 1
ATOM 4390 C CA . PHE A 1 585 ? 21.786 4.930 -19.040 1.00 97.75 585 PHE A CA 1
ATOM 4391 C C . PHE A 1 585 ? 21.953 6.394 -18.627 1.00 97.75 585 PHE A C 1
ATOM 4393 O O . PHE A 1 585 ? 21.047 6.999 -18.055 1.00 97.75 585 PHE A O 1
ATOM 4400 N N . ASN A 1 586 ? 23.101 6.994 -18.939 1.00 97.88 586 ASN A N 1
ATOM 4401 C CA . ASN A 1 586 ? 23.399 8.380 -18.574 1.00 97.88 586 ASN A CA 1
ATOM 4402 C C . ASN A 1 586 ? 22.550 9.381 -19.384 1.00 97.88 586 ASN A C 1
ATOM 4404 O O . ASN A 1 586 ? 22.132 10.411 -18.858 1.00 97.88 586 ASN A O 1
ATOM 4408 N N . ILE A 1 587 ? 22.210 9.036 -20.630 1.00 98.62 587 ILE A N 1
ATOM 4409 C CA . ILE A 1 587 ? 21.142 9.686 -21.406 1.00 98.62 587 ILE A CA 1
ATOM 4410 C C . ILE A 1 587 ? 20.112 8.625 -21.789 1.00 98.62 587 ILE A C 1
ATOM 4412 O O . ILE A 1 587 ? 20.479 7.624 -22.403 1.00 98.62 587 ILE A O 1
ATOM 4416 N N . PHE A 1 588 ? 18.835 8.865 -21.486 1.00 98.75 588 PHE A N 1
ATOM 4417 C CA . PHE A 1 588 ? 17.731 7.959 -21.807 1.00 98.75 588 PHE A CA 1
ATOM 4418 C C . PHE A 1 588 ? 16.549 8.737 -22.400 1.00 98.75 588 PHE A C 1
ATOM 4420 O O . PHE A 1 588 ? 15.997 9.631 -21.758 1.00 98.75 588 PHE A O 1
ATOM 4427 N N . THR A 1 589 ? 16.166 8.433 -23.643 1.00 98.88 589 THR A N 1
ATOM 4428 C CA . THR A 1 589 ? 15.115 9.181 -24.362 1.00 98.88 589 THR A CA 1
ATOM 4429 C C . THR A 1 589 ? 14.091 8.281 -25.044 1.00 98.88 589 THR A C 1
ATOM 4431 O O . THR A 1 589 ? 14.445 7.202 -25.507 1.00 98.88 589 THR A O 1
ATOM 4434 N N . LEU A 1 590 ? 12.831 8.723 -25.135 1.00 98.31 590 LEU A N 1
ATOM 4435 C CA . LEU A 1 590 ? 11.753 7.943 -25.764 1.00 98.31 590 LEU A CA 1
ATOM 4436 C C . LEU A 1 590 ? 11.798 8.013 -27.297 1.00 98.31 590 LEU A C 1
ATOM 4438 O O . LEU A 1 590 ? 11.769 6.989 -27.969 1.00 98.31 590 LEU A O 1
ATOM 4442 N N . ASN A 1 591 ? 11.866 9.225 -27.850 1.00 97.50 591 ASN A N 1
ATOM 4443 C CA . ASN A 1 591 ? 11.607 9.496 -29.263 1.00 97.50 591 ASN A CA 1
ATOM 4444 C C . ASN A 1 591 ? 12.879 9.714 -30.077 1.00 97.50 591 ASN A C 1
ATOM 4446 O O . ASN A 1 591 ? 13.114 9.003 -31.044 1.00 97.50 591 ASN A O 1
ATOM 4450 N N . SER A 1 592 ? 13.666 10.748 -29.775 1.00 96.44 592 SER A N 1
ATOM 4451 C CA . SER A 1 592 ? 14.798 11.098 -30.638 1.00 96.44 592 SER A CA 1
ATOM 4452 C C . SER A 1 592 ? 15.983 11.658 -29.875 1.00 96.44 592 SER A C 1
ATOM 4454 O O . SER A 1 592 ? 15.843 12.332 -28.853 1.00 96.44 592 SER A O 1
ATOM 4456 N N . LEU A 1 593 ? 17.169 11.409 -30.418 1.00 98.69 593 LEU A N 1
ATOM 4457 C CA . LEU A 1 593 ? 18.425 11.894 -29.875 1.00 98.69 593 LEU A CA 1
ATOM 4458 C C . LEU A 1 593 ? 19.234 12.562 -30.984 1.00 98.69 593 LEU A C 1
ATOM 4460 O O . LEU A 1 593 ? 19.432 11.989 -32.052 1.00 98.69 593 LEU A O 1
ATOM 4464 N N . SER A 1 594 ? 19.701 13.783 -30.747 1.00 98.62 594 SER A N 1
ATOM 4465 C CA . SER A 1 594 ? 20.534 14.539 -31.684 1.00 98.62 594 SER A CA 1
ATOM 4466 C C . SER A 1 594 ? 21.822 14.969 -30.996 1.00 98.62 594 SER A C 1
ATOM 4468 O O . SER A 1 594 ? 21.781 15.659 -29.981 1.00 98.62 594 SER A O 1
ATOM 4470 N N . LEU A 1 595 ? 22.963 14.549 -31.543 1.00 98.25 595 LEU A N 1
ATOM 4471 C CA . LEU A 1 595 ? 24.280 14.752 -30.934 1.00 98.25 595 LEU A CA 1
ATOM 4472 C C . LEU A 1 595 ? 25.202 15.493 -31.904 1.00 98.25 595 LEU A C 1
ATOM 4474 O O . LEU A 1 595 ? 25.461 15.005 -33.008 1.00 98.25 595 LEU A O 1
ATOM 4478 N N . GLN A 1 596 ? 25.686 16.672 -31.502 1.00 96.25 596 GLN A N 1
ATOM 4479 C CA . GLN A 1 596 ? 26.448 17.564 -32.382 1.00 96.25 596 GLN A CA 1
ATOM 4480 C C . GLN A 1 596 ? 27.933 17.687 -32.015 1.00 96.25 596 GLN A C 1
ATOM 4482 O O . GLN A 1 596 ? 28.783 17.533 -32.892 1.00 96.25 596 GLN A O 1
ATOM 4487 N N . THR A 1 597 ? 28.264 17.987 -30.757 1.00 93.31 597 THR A N 1
ATOM 4488 C CA . THR A 1 597 ? 29.649 18.229 -30.306 1.00 93.31 597 THR A CA 1
ATOM 4489 C C . THR A 1 597 ? 29.906 17.691 -28.899 1.00 93.31 597 THR A C 1
ATOM 4491 O O . THR A 1 597 ? 28.975 17.591 -28.105 1.00 93.31 597 THR A O 1
ATOM 4494 N N . ASN A 1 598 ? 31.185 17.430 -28.593 1.00 91.81 598 ASN A N 1
ATOM 4495 C CA . ASN A 1 598 ? 31.717 16.928 -27.317 1.00 91.81 598 ASN A CA 1
ATOM 4496 C C . ASN A 1 598 ? 31.354 15.467 -27.022 1.00 91.81 598 ASN A C 1
ATOM 4498 O O . ASN A 1 598 ? 31.654 14.589 -27.836 1.00 91.81 598 ASN A O 1
ATOM 4502 N N . GLU A 1 599 ? 30.793 15.192 -25.842 1.00 94.94 599 GLU A N 1
ATOM 4503 C CA . GLU A 1 599 ? 30.712 13.839 -25.314 1.00 94.94 599 GLU A CA 1
ATOM 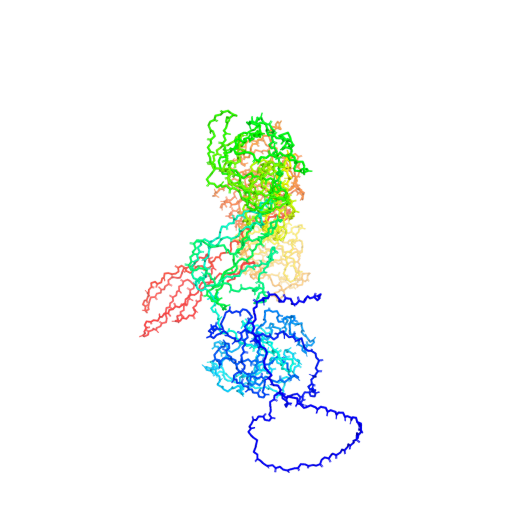4504 C C . GLU A 1 599 ? 29.714 13.625 -24.173 1.00 94.94 599 GLU A C 1
ATOM 4506 O O . GLU A 1 599 ? 29.298 14.546 -23.465 1.00 94.94 599 GLU A O 1
ATOM 4511 N N . THR A 1 600 ? 29.404 12.345 -23.982 1.00 97.25 600 THR A N 1
ATOM 4512 C CA . THR A 1 600 ? 28.780 11.770 -22.794 1.00 97.25 600 THR A CA 1
ATOM 4513 C C . THR A 1 600 ? 29.737 10.738 -22.205 1.00 97.25 600 THR A C 1
ATOM 4515 O O . THR A 1 600 ? 30.190 9.826 -22.901 1.00 97.25 600 THR A O 1
ATOM 4518 N N . GLU A 1 601 ? 30.063 10.869 -20.923 1.00 96.19 601 GLU A N 1
ATOM 4519 C CA . GLU A 1 601 ? 30.982 9.949 -20.252 1.00 96.19 601 GLU A CA 1
ATOM 4520 C C . GLU A 1 601 ? 30.375 8.558 -20.053 1.00 96.19 601 GLU A C 1
ATOM 4522 O O . GLU A 1 601 ? 31.113 7.570 -20.018 1.00 96.19 601 GLU A O 1
ATOM 4527 N N . GLY A 1 602 ? 29.045 8.489 -19.946 1.00 96.44 602 GLY A N 1
ATOM 4528 C CA . GLY A 1 602 ? 28.275 7.269 -19.734 1.00 96.44 602 GLY A CA 1
ATOM 4529 C C . GLY A 1 602 ? 27.646 6.683 -20.992 1.00 96.44 602 GLY A C 1
ATOM 4530 O O . GLY A 1 602 ? 27.787 7.214 -22.099 1.00 96.44 602 GLY A O 1
ATOM 4531 N N . SER A 1 603 ? 26.918 5.583 -20.803 1.00 97.62 603 SER A N 1
ATOM 4532 C CA . SER A 1 603 ? 26.121 4.953 -21.852 1.00 97.62 603 SER A CA 1
ATOM 4533 C C . SER A 1 603 ? 24.905 5.795 -22.239 1.00 97.62 603 SER A C 1
ATOM 4535 O O . SER A 1 603 ? 24.390 6.600 -21.459 1.00 97.62 603 SER A O 1
ATOM 4537 N N . VAL A 1 604 ? 24.430 5.595 -23.467 1.00 98.56 604 VAL A N 1
ATOM 4538 C CA . VAL A 1 604 ? 23.338 6.373 -24.058 1.00 98.56 604 VAL A CA 1
ATOM 4539 C C . VAL A 1 604 ? 22.296 5.453 -24.686 1.00 98.56 604 VAL A C 1
ATOM 4541 O O . VAL A 1 604 ? 22.649 4.536 -25.426 1.00 98.56 604 VAL A O 1
ATOM 4544 N N . ALA A 1 605 ? 21.016 5.730 -24.440 1.00 98.69 605 ALA A N 1
ATOM 4545 C CA . ALA A 1 605 ? 19.891 5.025 -25.036 1.00 98.69 605 ALA A CA 1
ATOM 4546 C C . ALA A 1 605 ? 18.816 5.982 -25.577 1.00 98.69 605 ALA A C 1
ATOM 4548 O O . ALA A 1 605 ? 18.459 6.989 -24.958 1.00 98.69 605 ALA A O 1
ATOM 4549 N N . THR A 1 606 ? 18.265 5.647 -26.741 1.00 98.75 606 THR A N 1
ATOM 4550 C CA . THR A 1 606 ? 17.107 6.334 -27.324 1.00 98.75 606 THR A CA 1
ATOM 4551 C C . THR A 1 606 ? 16.143 5.328 -27.939 1.00 98.75 606 THR A C 1
ATOM 4553 O O . THR A 1 606 ? 16.591 4.379 -28.580 1.00 98.75 606 THR A O 1
ATOM 4556 N N . GLY A 1 607 ? 14.838 5.507 -27.735 1.00 98.00 607 GLY A N 1
ATOM 4557 C CA . GLY A 1 607 ? 13.810 4.599 -28.247 1.00 98.00 607 GLY A CA 1
ATOM 4558 C C . GLY A 1 607 ? 13.534 4.752 -29.741 1.00 98.00 607 GLY A C 1
ATOM 4559 O O . GLY A 1 607 ? 13.211 3.766 -30.400 1.00 98.00 607 GLY A O 1
ATOM 4560 N N . GLY A 1 608 ? 13.729 5.944 -30.310 1.00 97.25 608 GLY A N 1
ATOM 4561 C CA . GLY A 1 608 ? 13.631 6.166 -31.753 1.00 97.25 608 GLY A CA 1
ATOM 4562 C C . GLY A 1 608 ? 14.974 6.505 -32.390 1.00 97.25 608 GLY A C 1
ATOM 4563 O O . GLY A 1 608 ? 15.970 5.819 -32.160 1.00 97.25 608 GLY A O 1
ATOM 4564 N N . ASP A 1 609 ? 14.992 7.500 -33.275 1.00 98.62 609 ASP A N 1
ATOM 4565 C CA . ASP A 1 609 ? 16.130 7.742 -34.163 1.00 98.62 609 ASP A CA 1
ATOM 4566 C C . ASP A 1 609 ? 17.267 8.523 -33.485 1.00 98.62 609 ASP A C 1
ATOM 4568 O O . ASP A 1 609 ? 17.047 9.532 -32.806 1.00 98.62 609 ASP A O 1
ATOM 4572 N N . LEU A 1 610 ? 18.507 8.120 -33.782 1.00 98.75 610 LEU A N 1
ATOM 4573 C CA . LEU A 1 610 ? 19.710 8.891 -33.467 1.00 98.75 610 LEU A CA 1
ATOM 4574 C C . LEU A 1 610 ? 20.151 9.706 -34.686 1.00 98.75 610 LEU A C 1
ATOM 4576 O O . LEU A 1 610 ? 20.454 9.149 -35.741 1.00 98.75 610 LEU A O 1
ATOM 4580 N N . THR A 1 611 ? 20.275 11.021 -34.528 1.00 98.69 611 THR A N 1
ATOM 4581 C CA . THR A 1 611 ? 20.823 11.928 -35.541 1.00 98.69 611 THR A CA 1
ATOM 4582 C C . THR A 1 611 ? 22.240 12.363 -35.178 1.00 98.69 611 THR A C 1
ATOM 4584 O O . THR A 1 611 ? 22.473 13.003 -34.152 1.00 98.69 611 THR A O 1
ATOM 4587 N N . VAL A 1 612 ? 23.196 12.041 -36.053 1.00 98.25 612 VAL A N 1
ATOM 4588 C CA . VAL A 1 612 ? 24.605 12.429 -35.913 1.00 98.25 612 VAL A CA 1
ATOM 4589 C C . VAL A 1 612 ? 24.823 13.761 -36.631 1.00 98.25 612 VAL A C 1
ATOM 4591 O O . VAL A 1 612 ? 24.897 13.812 -37.863 1.00 98.25 612 VAL A O 1
ATOM 4594 N N . LEU A 1 613 ? 24.905 14.839 -35.847 1.00 97.31 613 LEU A N 1
ATOM 4595 C CA . LEU A 1 613 ? 25.065 16.221 -36.314 1.00 97.31 613 LEU A CA 1
ATOM 4596 C C . LEU A 1 613 ? 26.529 16.697 -36.291 1.00 97.31 613 LEU A C 1
ATOM 4598 O O . LEU A 1 613 ? 26.838 17.794 -36.760 1.00 97.31 613 LEU A O 1
ATOM 4602 N N . GLY A 1 614 ? 27.459 15.895 -35.780 1.00 96.38 614 GLY A N 1
ATOM 4603 C CA . GLY A 1 614 ? 28.880 16.225 -35.770 1.00 96.38 614 GLY A CA 1
ATOM 4604 C C . GLY A 1 614 ? 29.735 15.142 -35.120 1.00 96.38 614 GLY A C 1
ATOM 4605 O O . GLY A 1 614 ? 29.354 13.974 -35.078 1.00 96.38 614 GLY A O 1
ATOM 4606 N N . ASN A 1 615 ? 30.929 15.522 -34.657 1.00 97.00 615 ASN A N 1
ATOM 4607 C CA . ASN A 1 615 ? 31.799 14.608 -33.917 1.00 97.00 615 ASN A CA 1
ATOM 4608 C C . ASN A 1 615 ? 31.323 14.528 -32.469 1.00 97.00 615 ASN A C 1
ATOM 4610 O O . ASN A 1 615 ? 31.252 15.555 -31.795 1.00 97.00 615 ASN A O 1
ATOM 4614 N N . TYR A 1 616 ? 31.041 13.316 -32.003 1.00 98.06 616 TYR A N 1
ATOM 4615 C CA . TYR A 1 616 ? 30.559 13.074 -30.648 1.00 98.06 616 TYR A CA 1
ATOM 4616 C C . TYR A 1 616 ? 31.173 11.796 -30.079 1.00 98.06 616 TYR A C 1
ATOM 4618 O O . TYR A 1 616 ? 31.576 10.911 -30.833 1.00 98.06 616 TYR A O 1
ATOM 4626 N N . GLN A 1 617 ? 31.240 11.671 -28.761 1.00 97.62 617 GLN A N 1
ATOM 4627 C CA . GLN A 1 617 ? 31.725 10.464 -28.096 1.00 97.62 617 GLN A CA 1
ATOM 4628 C C . GLN A 1 617 ? 30.758 10.027 -26.995 1.00 97.62 617 GLN A C 1
ATOM 4630 O O . GLN A 1 617 ? 30.233 10.859 -26.265 1.00 97.62 617 GLN A O 1
ATOM 4635 N N . VAL A 1 618 ? 30.524 8.726 -26.861 1.00 98.06 618 VAL A N 1
ATOM 4636 C CA . VAL A 1 618 ? 29.707 8.149 -25.782 1.00 98.06 618 VAL A CA 1
ATOM 4637 C C . VAL A 1 618 ? 30.502 7.088 -25.030 1.00 98.06 618 VAL A C 1
ATOM 4639 O O . VAL A 1 618 ? 31.471 6.536 -25.570 1.00 98.06 618 VAL A O 1
ATOM 4642 N N . ALA A 1 619 ? 30.083 6.796 -23.798 1.00 96.31 619 ALA A N 1
ATOM 4643 C CA . ALA A 1 619 ? 30.694 5.798 -22.926 1.00 96.31 619 ALA A CA 1
ATOM 4644 C C . ALA A 1 619 ? 32.208 6.004 -22.735 1.00 96.31 619 ALA A C 1
ATOM 4646 O O . ALA A 1 619 ? 32.969 5.035 -22.747 1.00 96.31 619 ALA A O 1
ATOM 4647 N N . ILE A 1 620 ? 32.673 7.258 -22.619 1.00 93.88 620 ILE A N 1
ATOM 4648 C CA . ILE A 1 620 ? 34.109 7.566 -22.462 1.00 93.88 620 ILE A CA 1
ATOM 4649 C C . ILE A 1 620 ? 34.690 6.905 -21.210 1.00 93.88 620 ILE A C 1
ATOM 4651 O O . ILE A 1 620 ? 35.724 6.249 -21.312 1.00 93.88 620 ILE A O 1
ATOM 4655 N N . ASN A 1 621 ? 34.025 7.058 -20.063 1.00 90.12 621 ASN A N 1
ATOM 4656 C CA . ASN A 1 621 ? 34.527 6.588 -18.769 1.00 90.12 621 ASN A CA 1
ATOM 4657 C C . ASN A 1 621 ? 33.734 5.392 -18.238 1.00 90.12 621 ASN A C 1
ATOM 4659 O O . ASN A 1 621 ? 34.281 4.571 -17.503 1.00 90.12 621 ASN A O 1
ATOM 4663 N N . ASN A 1 622 ? 32.446 5.302 -18.581 1.00 91.88 622 ASN A N 1
ATOM 4664 C CA . ASN A 1 622 ? 31.545 4.301 -18.033 1.00 91.88 622 ASN A CA 1
ATOM 4665 C C . ASN A 1 622 ? 30.679 3.675 -19.146 1.00 91.88 622 ASN A C 1
ATOM 4667 O O . ASN A 1 622 ? 29.871 4.377 -19.758 1.00 91.88 622 ASN A O 1
ATOM 4671 N N . PRO A 1 623 ? 30.804 2.362 -19.416 1.00 90.00 623 PRO A N 1
ATOM 4672 C CA . PRO A 1 623 ? 29.993 1.671 -20.416 1.00 90.00 623 PRO A CA 1
ATOM 4673 C C . PRO A 1 623 ? 28.538 1.425 -19.980 1.00 90.00 623 PRO A C 1
ATOM 4675 O O . PRO A 1 623 ? 27.765 0.902 -20.779 1.00 90.00 623 PRO A O 1
ATOM 4678 N N . GLY A 1 624 ? 28.162 1.793 -18.751 1.00 90.06 624 GLY A N 1
ATOM 4679 C CA . GLY A 1 624 ? 26.857 1.496 -18.164 1.00 90.06 624 GLY A CA 1
ATOM 4680 C C . GLY A 1 624 ? 26.723 0.037 -17.721 1.00 90.06 624 GLY A C 1
ATOM 4681 O O . GLY A 1 624 ? 27.631 -0.781 -17.894 1.00 90.06 624 GLY A O 1
ATOM 4682 N N . THR A 1 625 ? 25.576 -0.294 -17.128 1.00 94.25 625 THR A N 1
ATOM 4683 C CA . THR A 1 625 ? 25.296 -1.636 -16.585 1.00 94.25 625 THR A CA 1
ATOM 4684 C C . THR A 1 625 ? 24.434 -2.509 -17.497 1.00 94.25 625 THR A C 1
ATOM 4686 O O . THR A 1 625 ? 24.438 -3.730 -17.338 1.00 94.25 625 THR A O 1
ATOM 4689 N N . PHE A 1 626 ? 23.743 -1.930 -18.485 1.00 97.00 626 PHE A N 1
ATOM 4690 C CA . PHE A 1 626 ? 22.930 -2.683 -19.440 1.00 97.00 626 PHE A CA 1
ATOM 4691 C C . PHE A 1 626 ? 23.800 -3.542 -20.373 1.00 97.00 626 PHE A C 1
ATOM 4693 O O . PHE A 1 626 ? 24.750 -3.057 -20.998 1.00 97.00 626 PHE A O 1
ATOM 4700 N N . GLN A 1 627 ? 23.464 -4.828 -20.489 1.00 97.12 627 GLN A N 1
ATOM 4701 C CA . GLN A 1 627 ? 24.217 -5.804 -21.277 1.00 97.12 627 GLN A CA 1
ATOM 4702 C C . GLN A 1 627 ? 23.293 -6.630 -22.167 1.00 97.12 627 GLN A C 1
ATOM 4704 O O . GLN A 1 627 ? 22.199 -7.009 -21.760 1.00 97.12 627 GLN A O 1
ATOM 4709 N N . VAL A 1 628 ? 23.784 -6.995 -23.352 1.00 96.88 628 VAL A N 1
ATOM 4710 C CA . VAL A 1 628 ? 23.153 -8.007 -24.213 1.00 96.88 628 VAL A CA 1
ATOM 4711 C C . VAL A 1 628 ? 24.166 -9.112 -24.458 1.00 96.88 628 VAL A C 1
ATOM 4713 O O . VAL A 1 628 ? 25.284 -8.837 -24.899 1.00 96.88 628 VAL A O 1
ATOM 4716 N N . ASN A 1 629 ? 23.794 -10.356 -24.146 1.00 94.75 629 ASN A N 1
ATOM 4717 C CA . ASN A 1 629 ? 24.684 -11.521 -24.205 1.00 94.75 629 ASN A CA 1
ATOM 4718 C C . ASN A 1 629 ? 26.030 -11.267 -23.495 1.00 94.75 629 ASN A C 1
ATOM 4720 O O . ASN A 1 629 ? 27.099 -11.484 -24.065 1.00 94.75 629 ASN A O 1
ATOM 4724 N N . ASN A 1 630 ? 25.969 -10.756 -22.257 1.00 93.69 630 ASN A N 1
ATOM 4725 C CA . ASN A 1 630 ? 27.120 -10.405 -21.408 1.00 93.69 630 ASN A CA 1
ATOM 4726 C C . ASN A 1 630 ? 28.078 -9.353 -22.003 1.00 93.69 630 ASN A C 1
ATOM 4728 O O . ASN A 1 630 ? 29.224 -9.239 -21.572 1.00 93.69 630 ASN A O 1
ATOM 4732 N N . THR A 1 631 ? 27.634 -8.591 -23.007 1.00 96.19 631 THR A N 1
ATOM 4733 C CA . THR A 1 631 ? 28.409 -7.502 -23.612 1.00 96.19 631 THR A CA 1
ATOM 4734 C C . THR A 1 631 ? 27.799 -6.153 -23.206 1.00 96.19 631 THR A C 1
ATOM 4736 O O . THR A 1 631 ? 26.624 -5.934 -23.515 1.00 96.19 631 THR A O 1
ATOM 4739 N N . PRO A 1 632 ? 28.546 -5.246 -22.541 1.00 96.81 632 PRO A N 1
ATOM 4740 C CA . PRO A 1 632 ? 28.064 -3.910 -22.170 1.00 96.81 632 PRO A CA 1
ATOM 4741 C C . PRO A 1 632 ? 27.663 -3.071 -23.378 1.00 96.81 632 PRO A C 1
ATOM 4743 O O . PRO A 1 632 ? 28.405 -3.014 -24.360 1.00 96.81 632 PRO A O 1
ATOM 4746 N N . ILE A 1 633 ? 26.515 -2.398 -23.303 1.00 98.12 633 ILE A N 1
ATOM 4747 C CA . ILE A 1 633 ? 25.997 -1.560 -24.388 1.00 98.12 633 ILE A CA 1
ATOM 4748 C C . ILE A 1 633 ? 26.219 -0.082 -24.058 1.00 98.12 633 ILE A C 1
ATOM 4750 O O . ILE A 1 633 ? 25.499 0.507 -23.257 1.00 98.12 633 ILE A O 1
ATOM 4754 N N . GLY A 1 634 ? 27.199 0.533 -24.723 1.00 97.75 634 GLY A N 1
ATOM 4755 C CA . GLY A 1 634 ? 27.492 1.960 -24.568 1.00 97.75 634 GLY A CA 1
ATOM 4756 C C . GLY A 1 634 ? 26.567 2.856 -25.388 1.00 97.75 634 GLY A C 1
ATOM 4757 O O . GLY A 1 634 ? 26.389 4.026 -25.053 1.00 97.75 634 GLY A O 1
ATOM 4758 N N . LEU A 1 635 ? 25.959 2.312 -26.448 1.00 98.62 635 LEU A N 1
ATOM 4759 C CA . LEU A 1 635 ? 24.974 3.007 -27.272 1.00 98.62 635 LEU A CA 1
ATOM 4760 C C . LEU A 1 635 ? 23.851 2.063 -27.708 1.00 98.62 635 LEU A C 1
ATOM 4762 O O . LEU A 1 635 ? 24.097 1.082 -28.414 1.00 98.62 635 LEU A O 1
ATOM 4766 N N . LEU A 1 636 ? 22.616 2.401 -27.350 1.00 98.75 636 LEU A N 1
ATOM 4767 C CA . LEU A 1 636 ? 21.410 1.712 -27.797 1.00 98.75 636 LEU A CA 1
ATOM 4768 C C . LEU A 1 636 ? 20.494 2.685 -28.544 1.00 98.75 636 LEU A C 1
ATOM 4770 O O . LEU A 1 636 ? 20.138 3.745 -28.037 1.00 98.75 636 LEU A O 1
ATOM 4774 N N . VAL A 1 637 ? 20.097 2.319 -29.758 1.00 98.81 637 VAL A N 1
ATOM 4775 C CA . VAL A 1 637 ? 19.176 3.094 -30.595 1.00 98.81 637 VAL A CA 1
ATOM 4776 C C . VAL A 1 637 ? 18.027 2.182 -30.995 1.00 98.81 637 VAL A C 1
ATOM 4778 O O . VAL A 1 637 ? 18.250 1.202 -31.694 1.00 98.81 637 VAL A O 1
ATOM 4781 N N . GLY A 1 638 ? 16.803 2.464 -30.560 1.00 98.06 638 GLY A N 1
ATOM 4782 C CA . GLY A 1 638 ? 15.626 1.672 -30.922 1.00 98.06 638 GLY A CA 1
ATOM 4783 C C . GLY A 1 638 ? 15.181 1.896 -32.372 1.00 98.06 638 GLY A C 1
ATOM 4784 O O . GLY A 1 638 ? 14.703 0.967 -33.020 1.00 98.06 638 GLY A O 1
ATOM 4785 N N . GLY A 1 639 ? 15.411 3.095 -32.913 1.00 97.81 639 GLY A N 1
ATOM 4786 C CA . GLY A 1 639 ? 15.165 3.450 -34.310 1.00 97.81 639 GLY A CA 1
ATOM 4787 C C . GLY A 1 639 ? 16.371 3.233 -35.228 1.00 97.81 639 GLY A C 1
ATOM 4788 O O . GLY A 1 639 ? 17.157 2.295 -35.060 1.00 97.81 639 GLY A O 1
ATOM 4789 N N . LYS A 1 640 ? 16.499 4.099 -36.240 1.00 98.19 640 LYS A N 1
ATOM 4790 C CA . LYS A 1 640 ? 17.614 4.100 -37.206 1.00 98.19 640 LYS A CA 1
ATOM 4791 C C . LYS A 1 640 ? 18.631 5.203 -36.906 1.00 98.19 640 LYS A C 1
ATOM 4793 O O . LYS A 1 640 ? 18.409 6.090 -36.082 1.00 98.19 640 LYS A O 1
ATOM 4798 N N . ILE A 1 641 ? 19.750 5.169 -37.629 1.00 98.62 641 ILE A N 1
ATOM 4799 C CA . ILE A 1 641 ? 20.771 6.220 -37.588 1.00 98.62 641 ILE A CA 1
ATOM 4800 C C . ILE A 1 641 ? 20.583 7.186 -38.761 1.00 98.62 641 ILE A C 1
ATOM 4802 O O . ILE A 1 641 ? 20.590 6.783 -39.924 1.00 98.62 641 ILE A O 1
ATOM 4806 N N . ASN A 1 642 ? 20.492 8.479 -38.460 1.00 98.44 642 ASN A N 1
ATOM 4807 C CA . ASN A 1 642 ? 20.468 9.560 -39.438 1.00 98.44 642 ASN A CA 1
ATOM 4808 C C . ASN A 1 642 ? 21.844 10.249 -39.478 1.00 98.44 642 ASN A C 1
ATOM 4810 O O . ASN A 1 642 ? 22.195 11.038 -38.599 1.00 98.44 642 ASN A O 1
ATOM 4814 N N . TYR A 1 643 ? 22.640 9.949 -40.507 1.00 98.12 643 TYR A N 1
ATOM 4815 C CA . TYR A 1 643 ? 23.979 10.517 -40.701 1.00 98.12 643 TYR A CA 1
ATOM 4816 C C . TYR A 1 643 ? 23.898 11.872 -41.421 1.00 98.12 643 TYR A C 1
ATOM 4818 O O . TYR A 1 643 ? 23.591 11.901 -42.612 1.00 98.12 643 TYR A O 1
ATOM 4826 N N . GLN A 1 644 ? 24.181 12.986 -40.734 1.00 97.06 644 GLN A N 1
ATOM 4827 C CA . GLN A 1 644 ? 24.123 14.325 -41.343 1.00 97.06 644 GLN A CA 1
ATOM 4828 C C . GLN A 1 644 ? 25.503 14.972 -41.510 1.00 97.06 644 GLN A C 1
ATOM 4830 O O . GLN A 1 644 ? 25.857 15.384 -42.614 1.00 97.06 644 GLN A O 1
ATOM 4835 N N . SER A 1 645 ? 26.304 15.046 -40.445 1.00 96.38 645 SER A N 1
ATOM 4836 C CA . SER A 1 645 ? 27.607 15.730 -40.466 1.00 96.38 645 SER A CA 1
ATOM 4837 C C . SER A 1 645 ? 28.601 15.153 -39.457 1.00 96.38 645 SER A C 1
ATOM 4839 O O . SER A 1 645 ? 28.245 14.360 -38.592 1.00 96.38 645 SER A O 1
ATOM 4841 N N . GLY A 1 646 ? 29.875 15.540 -39.586 1.00 94.38 646 GLY A N 1
ATOM 4842 C CA . GLY A 1 646 ? 30.976 15.038 -38.758 1.00 94.38 646 GLY A CA 1
ATOM 4843 C C . GLY A 1 646 ? 31.747 13.872 -39.384 1.00 94.38 646 GLY A C 1
ATOM 4844 O O . GLY A 1 646 ? 31.427 13.378 -40.464 1.00 94.38 646 GLY A O 1
ATOM 4845 N N . ASN A 1 647 ? 32.810 13.452 -38.702 1.00 95.69 647 ASN A N 1
ATOM 4846 C CA . ASN A 1 647 ? 33.625 12.299 -39.073 1.00 95.69 647 ASN A CA 1
ATOM 4847 C C . ASN A 1 647 ? 33.059 11.023 -38.435 1.00 95.69 647 ASN A C 1
ATOM 4849 O O . ASN A 1 647 ? 32.738 10.065 -39.139 1.00 95.69 647 ASN A O 1
ATOM 4853 N N . SER A 1 648 ? 32.902 11.019 -37.108 1.00 95.81 648 SER A N 1
ATOM 4854 C CA . SER A 1 648 ? 32.418 9.850 -36.371 1.00 95.81 648 SER A CA 1
ATOM 4855 C C . SER A 1 648 ? 31.755 10.200 -35.042 1.00 95.81 648 SER A C 1
ATOM 4857 O O . SER A 1 648 ? 32.222 11.101 -34.344 1.00 95.81 648 SER A O 1
ATOM 4859 N N . LEU A 1 649 ? 30.761 9.398 -34.659 1.00 98.31 649 LEU A N 1
ATOM 4860 C CA . LEU A 1 649 ? 30.374 9.193 -33.268 1.00 98.31 649 LEU A CA 1
ATOM 4861 C C . LEU A 1 649 ? 31.175 8.008 -32.716 1.00 98.31 649 LEU A C 1
ATOM 4863 O O . LEU A 1 649 ? 31.065 6.900 -33.241 1.00 98.31 649 LEU A O 1
ATOM 4867 N N . GLN A 1 650 ? 32.003 8.236 -31.699 1.00 98.25 650 GLN A N 1
ATOM 4868 C CA . GLN A 1 650 ? 32.837 7.191 -31.103 1.00 98.25 650 GLN A CA 1
ATOM 4869 C C . GLN A 1 650 ? 32.141 6.532 -29.916 1.00 98.25 650 GLN A C 1
ATOM 4871 O O . GLN A 1 650 ? 31.567 7.217 -29.072 1.00 98.25 650 GLN A O 1
ATOM 4876 N N . VAL A 1 651 ? 32.226 5.207 -29.844 1.00 98.12 651 VAL A N 1
ATOM 4877 C CA . VAL A 1 651 ? 31.711 4.415 -28.722 1.00 98.12 651 VAL A CA 1
ATOM 4878 C C . VAL A 1 651 ? 32.905 3.798 -28.000 1.00 98.12 651 VAL A C 1
ATOM 4880 O O . VAL A 1 651 ? 33.657 3.012 -28.586 1.00 98.12 651 VAL A O 1
ATOM 4883 N N . ASN A 1 652 ? 33.122 4.227 -26.759 1.00 96.81 652 ASN A N 1
ATOM 4884 C CA . ASN A 1 652 ? 34.352 3.990 -26.002 1.00 96.81 652 ASN A CA 1
ATOM 4885 C C . ASN A 1 652 ? 34.193 2.860 -24.961 1.00 96.81 652 ASN A C 1
ATOM 4887 O O . ASN A 1 652 ? 33.264 2.053 -25.035 1.00 96.81 652 ASN A O 1
ATOM 4891 N N . SER A 1 653 ? 35.146 2.745 -24.027 1.00 93.75 653 SER A N 1
ATOM 4892 C CA . SER A 1 653 ? 35.142 1.780 -22.909 1.00 93.75 653 SER A CA 1
ATOM 4893 C C . SER A 1 653 ? 34.966 0.307 -23.301 1.00 93.75 653 SER A C 1
ATOM 4895 O O . SER A 1 653 ? 34.399 -0.473 -22.540 1.00 93.75 653 SER A O 1
ATOM 4897 N N . ASN A 1 654 ? 35.436 -0.088 -24.493 1.00 91.25 654 ASN A N 1
ATOM 4898 C CA . ASN A 1 654 ? 35.212 -1.426 -25.063 1.00 91.25 654 ASN A CA 1
ATOM 4899 C C . ASN A 1 654 ? 33.733 -1.860 -25.027 1.00 91.25 654 ASN A C 1
ATOM 4901 O O . ASN A 1 654 ? 33.434 -3.046 -24.912 1.00 91.25 654 ASN A O 1
ATOM 4905 N N . SER A 1 655 ? 32.814 -0.900 -25.103 1.00 95.62 655 SER A N 1
ATOM 4906 C CA . SER A 1 655 ? 31.379 -1.156 -25.105 1.00 95.62 655 SER A CA 1
ATOM 4907 C C . SER A 1 655 ? 30.853 -1.382 -26.521 1.00 95.62 655 SER A C 1
ATOM 4909 O O . SER A 1 655 ? 31.526 -1.109 -27.521 1.00 95.62 655 SER A O 1
ATOM 4911 N N . TYR A 1 656 ? 29.647 -1.931 -26.600 1.00 98.06 656 TYR A N 1
ATOM 4912 C CA . TYR A 1 656 ? 29.010 -2.349 -27.837 1.00 98.06 656 TYR A CA 1
ATOM 4913 C C . TYR A 1 656 ? 27.812 -1.472 -28.207 1.00 98.06 656 TYR A C 1
ATOM 4915 O O . TYR A 1 656 ? 27.388 -0.605 -27.439 1.00 98.06 656 TYR A O 1
ATOM 4923 N N . VAL A 1 657 ? 27.294 -1.682 -29.418 1.00 98.44 657 VAL A N 1
ATOM 4924 C CA . VAL A 1 657 ? 26.213 -0.887 -30.009 1.00 98.44 657 VAL A CA 1
ATOM 4925 C C . VAL A 1 657 ? 25.054 -1.781 -30.413 1.00 98.44 657 VAL A C 1
ATOM 4927 O O . VAL A 1 657 ? 25.268 -2.838 -31.009 1.00 98.44 657 VAL A O 1
ATOM 4930 N N . LYS A 1 658 ? 23.833 -1.312 -30.147 1.00 98.62 658 LYS A N 1
ATOM 4931 C CA . LYS A 1 658 ? 22.583 -1.920 -30.613 1.00 98.62 658 LYS A CA 1
ATOM 4932 C C . LYS A 1 658 ? 21.740 -0.915 -31.384 1.00 98.62 658 LYS A C 1
ATOM 4934 O O . LYS A 1 658 ? 21.604 0.227 -30.953 1.00 98.62 658 LYS A O 1
ATOM 4939 N N . ILE A 1 659 ? 21.213 -1.337 -32.532 1.00 98.81 659 ILE A N 1
ATOM 4940 C CA . ILE A 1 659 ? 20.388 -0.517 -33.426 1.00 98.81 659 ILE A CA 1
ATOM 4941 C C . ILE A 1 659 ? 19.153 -1.331 -33.828 1.00 98.81 659 ILE A C 1
ATOM 4943 O O . ILE A 1 659 ? 19.288 -2.381 -34.451 1.00 98.81 659 ILE A O 1
ATOM 4947 N N . GLY A 1 660 ? 17.956 -0.852 -33.507 1.00 98.00 660 GLY A N 1
ATOM 4948 C CA . GLY A 1 660 ? 16.711 -1.569 -33.772 1.00 98.00 660 GLY A CA 1
ATOM 4949 C C . GLY A 1 660 ? 16.313 -1.572 -35.245 1.00 98.00 660 GLY A C 1
ATOM 4950 O O . GLY A 1 660 ? 15.779 -2.567 -35.730 1.00 98.00 660 GLY A O 1
ATOM 4951 N N . ASN A 1 661 ? 16.635 -0.509 -35.989 1.00 97.38 661 ASN A N 1
ATOM 4952 C CA . ASN A 1 661 ? 16.384 -0.423 -37.426 1.00 97.38 661 ASN A CA 1
ATOM 4953 C C . ASN A 1 661 ? 17.677 -0.160 -38.216 1.00 97.38 661 ASN A C 1
ATOM 4955 O O . ASN A 1 661 ? 18.211 0.947 -38.230 1.00 97.38 661 ASN A O 1
ATOM 4959 N N . GLY A 1 662 ? 18.156 -1.178 -38.936 1.00 96.69 662 GLY A N 1
ATOM 4960 C CA . GLY A 1 662 ? 19.374 -1.092 -39.748 1.00 96.69 662 GLY A CA 1
ATOM 4961 C C . GLY A 1 662 ? 19.245 -0.328 -41.073 1.00 96.69 662 GLY A C 1
ATOM 4962 O O . GLY A 1 662 ? 20.220 -0.243 -41.821 1.00 96.69 662 GLY A O 1
ATOM 4963 N N . GLN A 1 663 ? 18.073 0.218 -41.410 1.00 97.25 663 GLN A N 1
ATOM 4964 C CA . GLN A 1 663 ? 17.871 0.948 -42.662 1.00 97.25 663 GLN A CA 1
ATOM 4965 C C . GLN A 1 663 ? 18.827 2.147 -42.778 1.00 97.25 663 GLN A C 1
ATOM 4967 O O . GLN A 1 663 ? 18.836 3.039 -41.935 1.00 97.25 663 GLN A O 1
ATOM 4972 N N . GLY A 1 664 ? 19.588 2.198 -43.876 1.00 96.00 664 GLY A N 1
ATOM 4973 C CA . GLY A 1 664 ? 20.565 3.264 -44.128 1.00 96.00 664 GLY A CA 1
ATOM 4974 C C . GLY A 1 664 ? 21.925 3.048 -43.457 1.00 96.00 664 GLY A C 1
ATOM 4975 O O . GLY A 1 664 ? 22.793 3.907 -43.581 1.00 96.00 664 GLY A O 1
ATOM 4976 N N . SER A 1 665 ? 22.136 1.902 -42.804 1.00 98.31 665 SER A N 1
ATOM 4977 C CA . SER A 1 665 ? 23.372 1.554 -42.103 1.00 98.31 665 SER A CA 1
ATOM 4978 C C . SER A 1 665 ? 23.952 0.223 -42.596 1.00 98.31 665 SER A C 1
ATOM 4980 O O . SER A 1 665 ? 23.236 -0.735 -42.864 1.00 98.31 665 SER A O 1
ATOM 4982 N N . ASN A 1 666 ? 25.280 0.142 -42.671 1.00 98.06 666 ASN A N 1
ATOM 4983 C CA . ASN A 1 666 ? 26.048 -1.066 -42.979 1.00 98.06 666 ASN A CA 1
ATOM 4984 C C . ASN A 1 666 ? 27.034 -1.337 -41.842 1.00 98.06 666 ASN A C 1
ATOM 4986 O O . ASN A 1 666 ? 27.825 -0.452 -41.496 1.00 98.06 666 ASN A O 1
ATOM 4990 N N . VAL A 1 667 ? 26.993 -2.547 -41.279 1.00 98.38 667 VAL A N 1
ATOM 4991 C CA . VAL A 1 667 ? 27.835 -2.969 -40.149 1.00 98.38 667 VAL A CA 1
ATOM 4992 C C . VAL A 1 667 ? 29.070 -3.697 -40.661 1.00 98.38 667 VAL A C 1
ATOM 4994 O O . VAL A 1 667 ? 28.971 -4.628 -41.457 1.00 98.38 667 VAL A O 1
ATOM 4997 N N . TRP A 1 668 ? 30.228 -3.305 -40.148 1.00 98.19 668 TRP A N 1
ATOM 4998 C CA . TRP A 1 668 ? 31.521 -3.896 -40.454 1.00 98.19 668 TRP A CA 1
ATOM 4999 C C . TRP A 1 668 ? 32.116 -4.518 -39.194 1.00 98.19 668 TRP A C 1
ATOM 5001 O O . TRP A 1 668 ? 32.533 -3.799 -38.289 1.00 98.19 668 TRP A O 1
ATOM 5011 N N . TYR A 1 669 ? 32.157 -5.851 -39.145 1.00 97.94 669 TYR A N 1
ATOM 5012 C CA . TYR A 1 669 ? 32.847 -6.621 -38.096 1.00 97.94 669 TYR A CA 1
ATOM 5013 C C . TYR A 1 669 ? 34.335 -6.850 -38.410 1.00 97.94 669 TYR A C 1
ATOM 5015 O O . TYR A 1 669 ? 35.128 -7.155 -37.519 1.00 97.94 669 TYR A O 1
ATOM 5023 N N . THR A 1 670 ? 34.701 -6.689 -39.679 1.00 96.62 670 THR A N 1
ATOM 5024 C CA . THR A 1 670 ? 36.060 -6.706 -40.226 1.00 96.62 670 THR A CA 1
ATOM 5025 C C . THR A 1 670 ? 36.199 -5.558 -41.221 1.00 96.62 670 THR A C 1
ATOM 5027 O O . THR A 1 670 ? 35.192 -5.050 -41.719 1.00 96.62 670 THR A O 1
ATOM 5030 N N . ASP A 1 671 ? 37.424 -5.160 -41.546 1.00 94.94 671 ASP A N 1
ATOM 5031 C CA . ASP A 1 671 ? 37.665 -4.194 -42.617 1.00 94.94 671 ASP A CA 1
ATOM 5032 C C . ASP A 1 671 ? 37.441 -4.807 -44.017 1.00 94.94 671 ASP A C 1
ATOM 5034 O O . ASP A 1 671 ? 37.092 -5.980 -44.179 1.00 94.94 671 ASP A O 1
ATOM 5038 N N . GLN A 1 672 ? 37.666 -4.002 -45.058 1.00 94.06 672 GLN A N 1
ATOM 5039 C CA . GLN A 1 672 ? 37.549 -4.411 -46.465 1.00 94.06 672 GLN A CA 1
ATOM 5040 C C . GLN A 1 672 ? 38.562 -5.492 -46.893 1.00 94.06 672 GLN A C 1
ATOM 5042 O O . GLN A 1 672 ? 38.404 -6.068 -47.967 1.00 94.06 672 GLN A O 1
ATOM 5047 N N . ASN A 1 673 ? 39.578 -5.780 -46.072 1.00 95.38 673 ASN A N 1
ATOM 5048 C CA . ASN A 1 673 ? 40.566 -6.835 -46.296 1.00 95.38 673 ASN A CA 1
ATOM 5049 C C . ASN A 1 673 ? 40.258 -8.106 -45.481 1.00 95.38 673 ASN A C 1
ATOM 5051 O O . ASN A 1 673 ? 41.092 -9.010 -45.433 1.00 95.38 673 ASN A O 1
ATOM 5055 N N . ASN A 1 674 ? 39.080 -8.186 -44.846 1.00 94.00 674 ASN A N 1
ATOM 5056 C CA . ASN A 1 674 ? 38.677 -9.249 -43.919 1.00 94.00 674 ASN A CA 1
ATOM 5057 C C . ASN A 1 674 ? 39.556 -9.350 -42.656 1.00 94.00 674 ASN A C 1
ATOM 5059 O O . ASN A 1 674 ? 39.611 -10.409 -42.028 1.00 94.00 674 ASN A O 1
ATOM 5063 N N . ALA A 1 675 ? 40.239 -8.273 -42.260 1.00 95.44 675 ALA A N 1
ATOM 5064 C CA . ALA A 1 675 ? 40.987 -8.228 -41.008 1.00 95.44 675 ALA A CA 1
ATOM 5065 C C . ALA A 1 675 ? 40.096 -7.737 -39.854 1.00 95.44 675 ALA A C 1
ATOM 5067 O O . ALA A 1 675 ? 39.251 -6.859 -40.039 1.00 95.44 675 ALA A O 1
ATOM 5068 N N . TYR A 1 676 ? 40.294 -8.275 -38.644 1.00 94.44 676 TYR A N 1
ATOM 5069 C CA . TYR A 1 676 ? 39.627 -7.766 -37.442 1.00 94.44 676 TYR A CA 1
ATOM 5070 C C . TYR A 1 676 ? 40.131 -6.358 -37.112 1.00 94.44 676 TYR A C 1
ATOM 5072 O O . TYR A 1 676 ? 41.212 -6.174 -36.553 1.00 94.44 676 TYR A O 1
ATOM 5080 N N . SER A 1 677 ? 39.317 -5.371 -37.456 1.00 95.50 677 SER A N 1
ATOM 5081 C CA . SER A 1 677 ? 39.503 -3.954 -37.167 1.00 95.50 677 SER A CA 1
ATOM 5082 C C . SER A 1 677 ? 38.394 -3.458 -36.238 1.00 95.50 677 SER A C 1
ATOM 5084 O O . SER A 1 677 ? 37.492 -4.218 -35.875 1.00 95.50 677 SER A O 1
ATOM 5086 N N . ASN A 1 678 ? 38.446 -2.181 -35.853 1.00 97.38 678 ASN A N 1
ATOM 5087 C CA . ASN A 1 678 ? 37.361 -1.551 -35.105 1.00 97.38 678 ASN A CA 1
ATOM 5088 C C . ASN A 1 678 ? 36.008 -1.794 -35.786 1.00 97.38 678 ASN A C 1
ATOM 5090 O O . ASN A 1 678 ? 35.890 -1.666 -37.008 1.00 97.38 678 ASN A O 1
ATOM 5094 N N . ILE A 1 679 ? 34.992 -2.142 -34.996 1.00 98.50 679 ILE A N 1
ATOM 5095 C CA . ILE A 1 679 ? 33.638 -2.320 -35.519 1.00 98.50 679 ILE A CA 1
ATOM 5096 C C . ILE A 1 679 ? 33.116 -0.951 -35.957 1.00 98.50 679 ILE A C 1
ATOM 5098 O O . ILE A 1 679 ? 33.199 0.026 -35.208 1.00 98.50 679 ILE A O 1
ATOM 5102 N N . ARG A 1 680 ? 32.558 -0.872 -37.168 1.00 98.38 680 ARG A N 1
ATOM 5103 C CA . ARG A 1 680 ? 32.012 0.378 -37.715 1.00 98.38 680 ARG A CA 1
ATOM 5104 C C . ARG A 1 680 ? 30.613 0.202 -38.262 1.00 98.38 680 ARG A C 1
ATOM 5106 O O . ARG A 1 680 ? 30.310 -0.808 -38.889 1.00 98.38 680 ARG A O 1
ATOM 5113 N N . ILE A 1 681 ? 29.789 1.232 -38.094 1.00 98.69 681 ILE A N 1
ATOM 5114 C CA . ILE A 1 681 ? 28.478 1.331 -38.731 1.00 98.69 681 ILE A CA 1
ATOM 5115 C C . ILE A 1 681 ? 28.474 2.563 -39.632 1.00 98.69 681 ILE A C 1
ATOM 5117 O O . ILE A 1 681 ? 28.667 3.688 -39.170 1.00 98.69 681 ILE A O 1
ATOM 5121 N N . THR A 1 682 ? 28.284 2.339 -40.928 1.00 98.44 682 THR A N 1
ATOM 5122 C CA . THR A 1 682 ? 28.525 3.329 -41.990 1.00 98.44 682 THR A CA 1
ATOM 5123 C C . THR A 1 682 ? 27.296 3.519 -42.886 1.00 98.44 682 THR A C 1
ATOM 5125 O O . THR A 1 682 ? 26.531 2.573 -43.060 1.00 98.44 682 THR A O 1
ATOM 5128 N N . PRO A 1 683 ? 27.108 4.696 -43.513 1.00 97.50 683 PRO A N 1
ATOM 5129 C CA . PRO A 1 683 ? 25.949 4.978 -44.368 1.00 97.50 683 PRO A CA 1
ATOM 5130 C C . PRO A 1 683 ? 25.994 4.281 -45.738 1.00 97.50 683 PRO A C 1
ATOM 5132 O O . PRO A 1 683 ? 25.039 4.345 -46.504 1.00 97.50 683 PRO A O 1
ATOM 5135 N N . SER A 1 684 ? 27.112 3.639 -46.090 1.00 95.62 684 SER A N 1
ATOM 5136 C CA . SER A 1 684 ? 27.301 2.976 -47.383 1.00 95.62 684 SER A CA 1
ATOM 5137 C C . SER A 1 684 ? 28.119 1.694 -47.230 1.00 95.62 684 SER A C 1
ATOM 5139 O O . SER A 1 684 ? 28.641 1.405 -46.157 1.00 95.62 684 SER A O 1
ATOM 5141 N N . THR A 1 685 ? 28.296 0.938 -48.310 1.00 95.00 685 THR A N 1
ATOM 5142 C CA . THR A 1 685 ? 29.122 -0.279 -48.338 1.00 95.00 685 THR A CA 1
ATOM 5143 C C . THR A 1 685 ? 30.630 0.022 -48.390 1.00 95.00 685 THR A C 1
ATOM 5145 O O . THR A 1 685 ? 31.396 -0.697 -49.031 1.00 95.00 685 THR A O 1
ATOM 5148 N N . ASN A 1 686 ? 31.089 1.064 -47.693 1.00 96.12 686 ASN A N 1
ATOM 5149 C CA . ASN A 1 686 ? 32.499 1.410 -47.546 1.00 96.12 686 ASN A CA 1
ATOM 5150 C C . ASN A 1 686 ? 32.852 1.614 -46.063 1.00 96.12 686 ASN A C 1
ATOM 5152 O O . ASN A 1 686 ? 32.345 2.532 -45.422 1.00 96.12 686 ASN A O 1
ATOM 5156 N N . TYR A 1 687 ? 33.783 0.800 -45.551 1.00 96.31 687 TYR A N 1
ATOM 5157 C CA . TYR A 1 687 ? 34.278 0.822 -44.164 1.00 96.31 687 TYR A CA 1
ATOM 5158 C C . TYR A 1 687 ? 34.777 2.204 -43.693 1.00 96.31 687 TYR A C 1
ATOM 5160 O O . TYR A 1 687 ? 34.760 2.516 -42.499 1.00 96.31 687 TYR A O 1
ATOM 5168 N N . ASN A 1 688 ? 35.232 3.046 -44.625 1.00 95.31 688 ASN A N 1
ATOM 5169 C CA . ASN A 1 688 ? 35.776 4.376 -44.343 1.00 95.31 688 ASN A CA 1
ATOM 5170 C C . ASN A 1 688 ? 34.792 5.524 -44.626 1.00 95.31 688 ASN A C 1
ATOM 5172 O O . ASN A 1 688 ? 35.199 6.683 -44.587 1.00 95.31 688 ASN A O 1
ATOM 5176 N N . SER A 1 689 ? 33.518 5.238 -44.921 1.00 97.25 689 SER A N 1
ATOM 5177 C CA . SER A 1 689 ? 32.509 6.289 -45.089 1.00 97.25 689 SER A CA 1
ATOM 5178 C C . SER A 1 689 ? 32.338 7.136 -43.827 1.00 97.25 689 SER A C 1
ATOM 5180 O O . SER A 1 689 ? 32.453 6.645 -42.704 1.00 97.25 689 SER A O 1
ATOM 5182 N N . THR A 1 690 ? 32.022 8.413 -44.034 1.00 95.69 690 THR A N 1
ATOM 5183 C CA . THR A 1 690 ? 31.715 9.390 -42.985 1.00 95.69 690 THR A CA 1
ATOM 5184 C C . THR A 1 690 ? 30.398 10.106 -43.304 1.00 95.69 690 THR A C 1
ATOM 5186 O O . THR A 1 690 ? 30.114 10.314 -44.487 1.00 95.69 690 THR A O 1
ATOM 5189 N N . PRO A 1 691 ? 29.610 10.522 -42.296 1.00 97.56 691 PRO A N 1
ATOM 5190 C CA . PRO A 1 691 ? 29.766 10.223 -40.865 1.00 97.56 691 PRO A CA 1
ATOM 5191 C C . PRO A 1 691 ? 29.583 8.724 -40.560 1.00 97.56 691 PRO A C 1
ATOM 5193 O O . PRO A 1 691 ? 28.985 8.006 -41.355 1.00 97.56 691 PRO A O 1
ATOM 5196 N N . ARG A 1 692 ? 30.108 8.228 -39.433 1.00 98.12 692 ARG A N 1
ATOM 5197 C CA . ARG A 1 692 ? 29.976 6.814 -39.010 1.00 98.12 692 ARG A CA 1
ATOM 5198 C C . ARG A 1 692 ? 29.823 6.666 -37.499 1.00 98.12 692 ARG A C 1
ATOM 5200 O O . ARG A 1 692 ? 30.185 7.577 -36.762 1.00 98.12 692 ARG A O 1
ATOM 5207 N N . ILE A 1 693 ? 29.381 5.499 -37.045 1.00 98.62 693 ILE A N 1
ATOM 5208 C CA . ILE A 1 693 ? 29.576 5.054 -35.658 1.00 98.62 693 ILE A CA 1
ATOM 5209 C C . ILE A 1 693 ? 30.872 4.232 -35.615 1.00 98.62 693 ILE A C 1
ATOM 5211 O O . ILE A 1 693 ? 31.036 3.321 -36.429 1.00 98.62 693 ILE A O 1
ATOM 5215 N N . ASP A 1 694 ? 31.801 4.575 -34.723 1.00 97.94 694 ASP A N 1
ATOM 5216 C CA . ASP A 1 694 ? 33.154 3.998 -34.645 1.00 97.94 694 ASP A CA 1
ATOM 5217 C C . ASP A 1 694 ? 33.416 3.448 -33.236 1.00 97.94 694 ASP A C 1
ATOM 5219 O O . ASP A 1 694 ? 33.675 4.206 -32.296 1.00 97.94 694 ASP A O 1
ATOM 5223 N N . LEU A 1 695 ? 33.325 2.128 -33.070 1.00 98.25 695 LEU A N 1
ATOM 5224 C CA . LEU A 1 695 ? 33.584 1.481 -31.785 1.00 98.25 695 LEU A CA 1
ATOM 5225 C C . LEU A 1 695 ? 35.097 1.374 -31.579 1.00 98.25 695 LEU A C 1
ATOM 5227 O O . LEU A 1 695 ? 35.823 0.975 -32.486 1.00 98.25 695 LEU A O 1
ATOM 5231 N N . GLN A 1 696 ? 35.590 1.660 -30.375 1.00 95.75 696 GLN A N 1
ATOM 5232 C CA . GLN A 1 696 ? 37.023 1.556 -30.050 1.00 95.75 696 GLN A CA 1
ATOM 5233 C C . GLN A 1 696 ? 37.484 0.115 -29.747 1.00 95.75 696 GLN A C 1
ATOM 5235 O O . GLN A 1 696 ? 38.418 -0.106 -28.983 1.00 95.75 696 GLN A O 1
ATOM 5240 N N . THR A 1 697 ? 36.822 -0.882 -30.337 1.00 95.88 697 THR A N 1
ATOM 5241 C CA . THR A 1 697 ? 37.107 -2.311 -30.160 1.00 95.88 697 THR A CA 1
ATOM 5242 C C . THR A 1 697 ? 36.716 -3.100 -31.412 1.00 95.88 697 THR A C 1
ATOM 5244 O O . THR A 1 697 ? 35.985 -2.600 -32.269 1.00 95.88 697 THR A O 1
ATOM 5247 N N . ASN A 1 698 ? 37.212 -4.331 -31.536 1.00 97.12 698 ASN A N 1
ATOM 5248 C CA . ASN A 1 698 ? 36.974 -5.207 -32.683 1.00 97.12 698 ASN A CA 1
ATOM 5249 C C . ASN A 1 698 ? 36.056 -6.391 -32.333 1.00 97.12 698 ASN A C 1
ATOM 5251 O O . ASN A 1 698 ? 35.864 -6.741 -31.167 1.00 97.12 698 ASN A O 1
ATOM 5255 N N . ALA A 1 699 ? 35.511 -7.027 -33.370 1.00 97.00 699 ALA A N 1
ATOM 5256 C CA . ALA A 1 699 ? 34.560 -8.129 -33.241 1.00 97.00 699 ALA A CA 1
ATOM 5257 C C . ALA A 1 699 ? 35.114 -9.342 -32.472 1.00 97.00 699 ALA A C 1
ATOM 5259 O O . ALA A 1 699 ? 34.386 -9.967 -31.704 1.00 97.00 699 ALA A O 1
ATOM 5260 N N . ASN A 1 700 ? 36.407 -9.644 -32.629 1.00 96.19 700 ASN A N 1
ATOM 5261 C CA . ASN A 1 700 ? 37.060 -10.758 -31.945 1.00 96.19 700 ASN A CA 1
ATOM 5262 C C . ASN A 1 700 ? 37.187 -10.511 -30.433 1.00 96.19 700 ASN A C 1
ATOM 5264 O O . ASN A 1 700 ? 36.916 -11.409 -29.643 1.00 96.19 700 ASN A O 1
ATOM 5268 N N . ASN A 1 701 ? 37.537 -9.289 -30.024 1.00 96.25 701 ASN A N 1
ATOM 5269 C CA . ASN A 1 701 ? 37.681 -8.922 -28.613 1.00 96.25 701 ASN A CA 1
ATOM 5270 C C . ASN A 1 701 ? 36.358 -9.018 -27.844 1.00 96.25 701 ASN A C 1
ATOM 5272 O O . ASN A 1 701 ? 36.358 -9.424 -26.686 1.00 96.25 701 ASN A O 1
ATOM 5276 N N . LEU A 1 702 ? 35.244 -8.645 -28.479 1.00 95.88 702 LEU A N 1
ATOM 5277 C CA . LEU A 1 702 ? 33.912 -8.737 -27.873 1.00 95.88 702 LEU A CA 1
ATOM 5278 C C . LEU A 1 702 ? 33.230 -10.092 -28.100 1.00 95.88 702 LEU A C 1
ATOM 5280 O O . LEU A 1 702 ? 32.142 -10.313 -27.579 1.00 95.88 702 LEU A O 1
ATOM 5284 N N . ASN A 1 703 ? 33.839 -10.991 -28.881 1.00 95.88 703 ASN A N 1
ATOM 5285 C CA . ASN A 1 703 ? 33.223 -12.241 -29.323 1.00 95.88 703 ASN A CA 1
ATOM 5286 C C . ASN A 1 703 ? 31.848 -12.024 -29.998 1.00 95.88 703 ASN A C 1
ATOM 5288 O O . ASN A 1 703 ? 30.879 -12.722 -29.709 1.00 95.88 703 ASN A O 1
ATOM 5292 N N . VAL A 1 704 ? 31.754 -11.051 -30.908 1.00 97.19 704 VAL A N 1
ATOM 5293 C CA . VAL A 1 704 ? 30.517 -10.702 -31.632 1.00 97.19 704 VAL A CA 1
ATOM 5294 C C . VAL A 1 704 ? 30.674 -10.885 -33.139 1.00 97.19 704 VAL A C 1
ATOM 5296 O O . VAL A 1 704 ? 31.775 -10.857 -33.682 1.00 97.19 704 VAL A O 1
ATOM 5299 N N . SER A 1 705 ? 29.566 -11.079 -33.845 1.00 96.81 705 SER A N 1
ATOM 5300 C CA . SER A 1 705 ? 29.520 -11.203 -35.305 1.00 96.81 705 SER A CA 1
ATOM 5301 C C . SER A 1 705 ? 28.105 -10.941 -35.826 1.00 96.81 705 SER A C 1
ATOM 5303 O O . SER A 1 705 ? 27.179 -10.715 -35.052 1.00 96.81 705 SER A O 1
ATOM 5305 N N . ALA A 1 706 ? 27.908 -11.036 -37.142 1.00 95.94 706 ALA A N 1
ATOM 5306 C CA . ALA A 1 706 ? 26.578 -10.950 -37.745 1.00 95.94 706 ALA A CA 1
ATOM 5307 C C . ALA A 1 706 ? 25.613 -12.064 -37.279 1.00 95.94 706 ALA A C 1
ATOM 5309 O O . ALA A 1 706 ? 24.405 -11.909 -37.415 1.00 95.94 706 ALA A O 1
ATOM 5310 N N . THR A 1 707 ? 26.124 -13.176 -36.737 1.00 96.56 707 THR A N 1
ATOM 5311 C CA . THR A 1 707 ? 25.315 -14.304 -36.240 1.00 96.56 707 THR A CA 1
ATOM 5312 C C . THR A 1 707 ? 25.383 -14.485 -34.726 1.00 96.56 707 THR A C 1
ATOM 5314 O O . THR A 1 707 ? 24.600 -15.249 -34.175 1.00 96.56 707 THR A O 1
ATOM 5317 N N . ASN A 1 708 ? 26.319 -13.820 -34.045 1.00 95.94 708 ASN A N 1
ATOM 5318 C CA . ASN A 1 708 ? 26.490 -13.896 -32.596 1.00 95.94 708 ASN A CA 1
ATOM 5319 C C . ASN A 1 708 ? 26.449 -12.486 -32.007 1.00 95.94 708 ASN A C 1
ATOM 5321 O O . ASN A 1 708 ? 27.398 -11.729 -32.196 1.00 95.94 708 ASN A O 1
ATOM 5325 N N . ASN A 1 709 ? 25.368 -12.151 -31.301 1.00 97.00 709 ASN A N 1
ATOM 5326 C CA . ASN A 1 709 ? 25.121 -10.811 -30.764 1.00 97.00 709 ASN A CA 1
ATOM 5327 C C . ASN A 1 709 ? 25.196 -9.707 -31.854 1.00 97.00 709 ASN A C 1
ATOM 5329 O O . ASN A 1 709 ? 26.069 -8.841 -31.780 1.00 97.00 709 ASN A O 1
ATOM 5333 N N . PRO A 1 710 ? 24.337 -9.735 -32.895 1.00 98.12 710 PRO A N 1
ATOM 5334 C CA . PRO A 1 710 ? 24.413 -8.785 -34.006 1.00 98.12 710 PRO A CA 1
ATOM 5335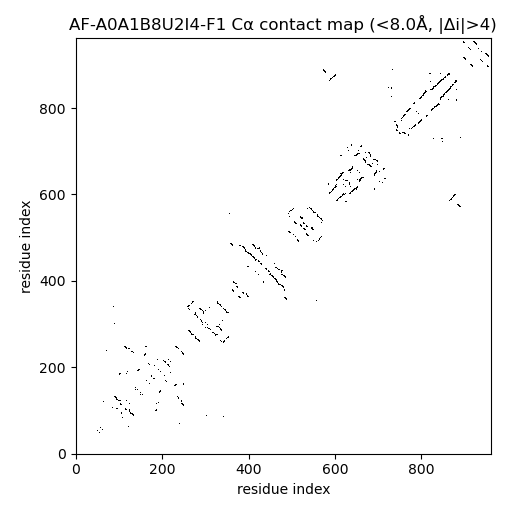 C C . PRO A 1 710 ? 24.144 -7.335 -33.568 1.00 98.12 710 PRO A C 1
ATOM 5337 O O . PRO A 1 710 ? 23.436 -7.099 -32.593 1.00 98.12 710 PRO A O 1
ATOM 5340 N N . VAL A 1 711 ? 24.672 -6.344 -34.300 1.00 98.62 711 VAL A N 1
ATOM 5341 C CA . VAL A 1 711 ? 24.406 -4.914 -34.027 1.00 98.62 711 VAL A CA 1
ATOM 5342 C C . VAL A 1 711 ? 22.930 -4.588 -34.251 1.00 98.62 711 VAL A C 1
ATOM 5344 O O . VAL A 1 711 ? 22.349 -3.821 -33.487 1.00 98.62 711 VAL A O 1
ATOM 5347 N N . PHE A 1 712 ? 22.336 -5.150 -35.308 1.00 98.50 712 PHE A N 1
ATOM 5348 C CA . PHE A 1 712 ? 20.933 -4.927 -35.633 1.00 98.50 712 PHE A CA 1
ATOM 5349 C C . PHE A 1 712 ? 20.038 -5.872 -34.837 1.00 98.50 712 PHE A C 1
ATOM 5351 O O . PHE A 1 712 ? 20.012 -7.071 -35.108 1.00 98.50 712 PHE A O 1
ATOM 5358 N N . GLU A 1 713 ? 19.329 -5.319 -33.858 1.00 97.62 713 GLU A N 1
ATOM 5359 C CA . GLU A 1 713 ? 18.426 -6.046 -32.970 1.00 97.62 713 GLU A CA 1
ATOM 5360 C C . GLU A 1 713 ? 17.423 -5.067 -32.346 1.00 97.62 713 GLU A C 1
ATOM 5362 O O . GLU A 1 713 ? 17.813 -4.077 -31.724 1.00 97.62 713 GLU A O 1
ATOM 5367 N N . SER A 1 714 ? 16.131 -5.326 -32.544 1.00 94.44 714 SER A N 1
ATOM 5368 C CA . SER A 1 714 ? 15.024 -4.498 -32.050 1.00 94.44 714 SER A CA 1
ATOM 5369 C C . SER A 1 714 ? 14.454 -5.024 -30.729 1.00 94.44 714 SER A C 1
ATOM 5371 O O . SER A 1 714 ? 14.682 -6.174 -30.368 1.00 94.44 714 SER A O 1
ATOM 5373 N N . ASN A 1 715 ? 13.633 -4.208 -30.057 1.00 91.69 715 ASN A N 1
ATOM 5374 C CA . ASN A 1 715 ? 12.847 -4.592 -28.871 1.00 91.69 715 ASN A CA 1
ATOM 5375 C C . ASN A 1 715 ? 13.685 -5.070 -27.668 1.00 91.69 715 ASN A C 1
ATOM 5377 O O . ASN A 1 715 ? 13.249 -5.922 -26.902 1.00 91.69 715 ASN A O 1
ATOM 5381 N N . LEU A 1 716 ? 14.890 -4.516 -27.498 1.00 94.00 716 LEU A N 1
ATOM 5382 C CA . LEU A 1 716 ? 15.762 -4.809 -26.353 1.00 94.00 716 LEU A CA 1
ATOM 5383 C C . LEU A 1 716 ? 15.329 -4.104 -25.060 1.00 94.00 716 LEU A C 1
ATOM 5385 O O . LEU A 1 716 ? 15.658 -4.567 -23.972 1.00 94.00 716 LEU A O 1
ATOM 5389 N N . ILE A 1 717 ? 14.631 -2.974 -25.186 1.00 95.12 717 ILE A N 1
ATOM 5390 C CA . ILE A 1 717 ? 14.047 -2.202 -24.086 1.00 95.12 717 ILE A CA 1
ATOM 5391 C C . ILE A 1 717 ? 12.641 -1.798 -24.522 1.00 95.12 717 ILE A C 1
ATOM 5393 O O . ILE A 1 717 ? 12.461 -1.302 -25.638 1.00 95.12 717 ILE A O 1
ATOM 5397 N N . ASP A 1 718 ? 11.663 -1.974 -23.639 1.00 93.88 718 ASP A N 1
ATOM 5398 C CA . ASP A 1 718 ? 10.341 -1.376 -23.798 1.00 93.88 718 ASP A CA 1
ATOM 5399 C C . ASP A 1 718 ? 10.378 0.079 -23.312 1.00 93.88 718 ASP A C 1
ATOM 5401 O O . ASP A 1 718 ? 10.149 0.390 -22.142 1.00 93.88 718 ASP A O 1
ATOM 5405 N N . PHE A 1 719 ? 10.739 0.983 -24.223 1.00 93.12 719 PHE A N 1
ATOM 5406 C CA . PHE A 1 719 ? 10.825 2.408 -23.914 1.00 93.12 719 PHE A CA 1
ATOM 5407 C C . PHE A 1 719 ? 9.465 3.012 -23.563 1.00 93.12 719 PHE A C 1
ATOM 5409 O O . PHE A 1 719 ? 9.424 3.957 -22.781 1.00 93.12 719 PHE A O 1
ATOM 5416 N N . THR A 1 720 ? 8.368 2.495 -24.122 1.00 87.31 720 THR A N 1
ATOM 5417 C CA . THR A 1 720 ? 7.025 3.016 -23.851 1.00 87.31 720 THR A CA 1
ATOM 5418 C C . THR A 1 720 ? 6.648 2.751 -22.404 1.00 87.31 720 THR A C 1
ATOM 5420 O O . THR A 1 720 ? 6.353 3.707 -21.686 1.00 87.31 720 THR A O 1
ATOM 5423 N N . SER A 1 721 ? 6.754 1.497 -21.961 1.00 83.25 721 SER A N 1
ATOM 5424 C CA . SER A 1 721 ? 6.473 1.123 -20.571 1.00 83.25 721 SER A CA 1
ATOM 5425 C C . SER A 1 721 ? 7.428 1.829 -19.603 1.00 83.25 721 SER A C 1
ATOM 5427 O O . SER A 1 721 ? 6.991 2.438 -18.630 1.00 83.25 721 SER A O 1
ATOM 5429 N N . ALA A 1 722 ? 8.728 1.890 -19.924 1.00 88.38 722 ALA A N 1
ATOM 5430 C CA . ALA A 1 722 ? 9.688 2.635 -19.108 1.00 88.38 722 ALA A CA 1
ATOM 5431 C C . ALA A 1 722 ? 9.299 4.118 -18.952 1.00 88.38 722 ALA A C 1
ATOM 5433 O O . ALA A 1 722 ? 9.378 4.665 -17.853 1.00 88.38 722 ALA A O 1
ATOM 5434 N N . PHE A 1 723 ? 8.858 4.784 -20.026 1.00 95.75 723 PHE A N 1
ATOM 5435 C CA . PHE A 1 723 ? 8.441 6.186 -19.959 1.00 95.75 723 PHE A CA 1
ATOM 5436 C C . PHE A 1 723 ? 7.110 6.395 -19.242 1.00 95.75 723 PHE A C 1
ATOM 5438 O O . PHE A 1 723 ? 6.978 7.426 -18.589 1.00 95.75 723 PHE A O 1
ATOM 5445 N N . GLN A 1 724 ? 6.173 5.448 -19.288 1.00 87.00 724 GLN A N 1
ATOM 5446 C CA . GLN A 1 724 ? 4.965 5.502 -18.456 1.00 87.00 724 GLN A CA 1
ATOM 5447 C C . GLN A 1 724 ? 5.341 5.539 -16.968 1.00 87.00 724 GLN A C 1
ATOM 5449 O O . GLN A 1 724 ? 4.932 6.458 -16.254 1.00 87.00 724 GLN A O 1
ATOM 5454 N N . THR A 1 725 ? 6.225 4.640 -16.522 1.00 86.38 725 THR A N 1
ATOM 5455 C CA . THR A 1 725 ? 6.716 4.633 -15.135 1.00 86.38 725 THR A CA 1
ATOM 5456 C C . THR A 1 725 ? 7.503 5.903 -14.792 1.00 86.38 725 THR A C 1
ATOM 5458 O O . THR A 1 725 ? 7.290 6.500 -13.739 1.00 86.38 725 THR A O 1
ATOM 5461 N N . LEU A 1 726 ? 8.394 6.378 -15.675 1.00 94.38 726 LEU A N 1
ATOM 5462 C CA . LEU A 1 726 ? 9.156 7.618 -15.439 1.00 94.38 726 LEU A CA 1
ATOM 5463 C C . LEU A 1 726 ? 8.227 8.837 -15.316 1.00 94.38 726 LEU A C 1
ATOM 5465 O O . LEU A 1 726 ? 8.451 9.708 -14.475 1.00 94.38 726 LEU A O 1
ATOM 5469 N N . GLN A 1 727 ? 7.174 8.901 -16.130 1.00 95.94 727 GLN A N 1
ATOM 5470 C CA . GLN A 1 727 ? 6.159 9.951 -16.074 1.00 95.94 727 GLN A CA 1
ATOM 5471 C C . GLN A 1 727 ? 5.363 9.894 -14.765 1.00 95.94 727 GLN A C 1
ATOM 5473 O O . GLN A 1 727 ? 5.234 10.920 -14.095 1.00 95.94 727 GLN A O 1
ATOM 5478 N N . ALA A 1 728 ? 4.914 8.708 -14.348 1.00 86.62 728 ALA A N 1
ATOM 5479 C CA . ALA A 1 728 ? 4.237 8.509 -13.067 1.00 86.62 728 ALA A CA 1
ATOM 5480 C C . ALA A 1 728 ? 5.127 8.902 -11.873 1.00 86.62 728 ALA A C 1
ATOM 5482 O O . ALA A 1 728 ? 4.696 9.649 -10.990 1.00 86.62 728 ALA A O 1
ATOM 5483 N N . ASN A 1 729 ? 6.401 8.494 -11.884 1.00 91.69 729 ASN A N 1
ATOM 5484 C CA . ASN A 1 729 ? 7.387 8.878 -10.870 1.00 91.69 729 ASN A CA 1
ATOM 5485 C C . ASN A 1 729 ? 7.558 10.401 -10.806 1.00 91.69 729 ASN A C 1
ATOM 5487 O O . ASN A 1 729 ? 7.558 10.986 -9.726 1.00 91.69 729 ASN A O 1
ATOM 5491 N N . SER A 1 730 ? 7.668 11.066 -11.959 1.00 95.50 730 SER A N 1
ATOM 5492 C CA . SER A 1 730 ? 7.814 12.524 -12.047 1.00 95.50 730 SER A CA 1
ATOM 5493 C C . SER A 1 730 ? 6.616 13.273 -11.457 1.00 95.50 730 SER A C 1
ATOM 5495 O O . SER A 1 730 ? 6.807 14.227 -10.694 1.00 95.50 730 SER A O 1
ATOM 5497 N N . ILE A 1 731 ? 5.391 12.815 -11.732 1.00 90.50 731 ILE A N 1
ATOM 5498 C CA . ILE A 1 731 ? 4.175 13.376 -11.131 1.00 90.50 731 ILE A CA 1
ATOM 5499 C C . ILE A 1 731 ? 4.147 13.123 -9.623 1.00 90.50 731 ILE A C 1
ATOM 5501 O O . ILE A 1 731 ? 3.917 14.062 -8.863 1.00 90.50 731 ILE A O 1
ATOM 5505 N N . THR A 1 732 ? 4.456 11.910 -9.169 1.00 86.19 732 THR A N 1
ATOM 5506 C CA . THR A 1 732 ? 4.412 11.573 -7.738 1.00 86.19 732 THR A CA 1
ATOM 5507 C C . THR A 1 732 ? 5.432 12.379 -6.930 1.00 86.19 732 THR A C 1
ATOM 5509 O O . THR A 1 732 ? 5.106 12.953 -5.891 1.00 86.19 732 THR A O 1
ATOM 5512 N N . LEU A 1 733 ? 6.651 12.563 -7.454 1.00 90.38 733 LEU A N 1
ATOM 5513 C CA . LEU A 1 733 ? 7.638 13.458 -6.842 1.00 90.38 733 LEU A CA 1
ATOM 5514 C C . LEU A 1 733 ? 7.103 14.883 -6.676 1.00 90.38 733 LEU A C 1
ATOM 5516 O O . LEU A 1 733 ? 7.354 15.506 -5.644 1.00 90.38 733 LEU A O 1
ATOM 5520 N N . SER A 1 734 ? 6.338 15.385 -7.651 1.00 92.38 734 SER A N 1
ATOM 5521 C CA . SER A 1 734 ? 5.782 16.744 -7.623 1.00 92.38 734 SER A CA 1
ATOM 5522 C C . SER A 1 734 ? 4.690 16.961 -6.569 1.00 92.38 734 SER A C 1
ATOM 5524 O O . SER A 1 734 ? 4.458 18.102 -6.170 1.00 92.38 734 SER A O 1
ATOM 5526 N N . GLN A 1 735 ? 4.049 15.888 -6.094 1.00 87.94 735 GLN A N 1
ATOM 5527 C CA . GLN A 1 735 ? 2.987 15.943 -5.083 1.00 87.94 735 GLN A CA 1
ATOM 5528 C C . GLN A 1 735 ? 3.529 16.106 -3.655 1.00 87.94 735 GLN A C 1
ATOM 5530 O O . GLN A 1 735 ? 2.793 16.518 -2.758 1.00 87.94 735 GLN A O 1
ATOM 5535 N N . ASN A 1 736 ? 4.817 15.826 -3.434 1.00 85.06 736 ASN A N 1
ATOM 5536 C CA . ASN A 1 736 ? 5.443 15.965 -2.124 1.00 85.06 736 ASN A CA 1
ATOM 5537 C C . ASN A 1 736 ? 5.480 17.435 -1.681 1.00 85.06 736 ASN A C 1
ATOM 5539 O O . ASN A 1 736 ? 5.871 18.330 -2.438 1.00 85.06 736 ASN A O 1
ATOM 5543 N N . ALA A 1 737 ? 5.096 17.692 -0.429 1.00 88.25 737 ALA A N 1
ATOM 5544 C CA . ALA A 1 737 ? 5.084 19.038 0.130 1.00 88.25 737 ALA A CA 1
ATOM 5545 C C . ALA A 1 737 ? 6.503 19.620 0.239 1.00 88.25 737 ALA A C 1
ATOM 5547 O O . ALA A 1 737 ? 7.457 18.926 0.592 1.00 88.25 737 ALA A O 1
ATOM 5548 N N . ASN A 1 738 ? 6.639 20.926 -0.015 1.00 94.44 738 ASN A N 1
ATOM 5549 C CA . ASN A 1 738 ? 7.918 21.615 0.132 1.00 94.44 738 ASN A CA 1
ATOM 5550 C C . ASN A 1 738 ? 8.381 21.562 1.594 1.00 94.44 738 ASN A C 1
ATOM 5552 O O . ASN A 1 738 ? 7.727 22.128 2.469 1.00 94.44 738 ASN A O 1
ATOM 5556 N N . ASN A 1 739 ? 9.553 20.984 1.841 1.00 92.81 739 ASN A N 1
ATOM 5557 C CA . ASN A 1 739 ? 10.190 20.959 3.160 1.00 92.81 739 ASN A CA 1
ATOM 5558 C C . ASN A 1 739 ? 11.622 21.540 3.143 1.00 92.81 739 ASN A C 1
ATOM 5560 O O . ASN A 1 739 ? 12.246 21.671 4.198 1.00 92.81 739 ASN A O 1
ATOM 5564 N N . ALA A 1 740 ? 12.140 21.928 1.970 1.00 95.00 740 ALA A N 1
ATOM 5565 C CA . ALA A 1 740 ? 13.446 22.559 1.847 1.00 95.00 740 ALA A CA 1
ATOM 5566 C C . ALA A 1 740 ? 13.466 23.930 2.542 1.00 95.00 740 ALA A C 1
ATOM 5568 O O . ALA A 1 740 ? 12.597 24.778 2.322 1.00 95.00 740 ALA A O 1
ATOM 5569 N N . GLN A 1 741 ? 14.492 24.163 3.364 1.00 97.00 741 GLN A N 1
ATOM 5570 C CA . GLN A 1 741 ? 14.652 25.409 4.111 1.00 97.00 741 GLN A CA 1
ATOM 5571 C C . GLN A 1 741 ? 15.556 26.392 3.370 1.00 97.00 741 GLN A C 1
ATOM 5573 O O . GLN A 1 741 ? 16.747 26.132 3.168 1.00 97.00 741 GLN A O 1
ATOM 5578 N N . LEU A 1 742 ? 15.006 27.557 3.032 1.00 98.19 742 LEU A N 1
ATOM 5579 C CA . LEU A 1 742 ? 15.722 28.621 2.338 1.00 98.19 742 LEU A CA 1
ATOM 5580 C C . LEU A 1 742 ? 16.002 29.813 3.255 1.00 98.19 742 LEU A C 1
ATOM 5582 O O . LEU A 1 742 ? 15.197 30.175 4.118 1.00 98.19 742 LEU A O 1
ATOM 5586 N N . THR A 1 743 ? 17.142 30.459 3.027 1.00 97.88 743 THR A N 1
ATOM 5587 C CA . THR A 1 743 ? 17.460 31.775 3.580 1.00 97.88 743 THR A CA 1
ATOM 5588 C C . THR A 1 743 ? 17.934 32.727 2.482 1.00 97.88 743 THR A C 1
ATOM 5590 O O . THR A 1 743 ? 18.431 32.303 1.440 1.00 97.88 743 THR A O 1
ATOM 5593 N N . ASN A 1 744 ? 17.779 34.033 2.688 1.00 95.44 744 ASN A N 1
ATOM 5594 C CA . ASN A 1 744 ? 18.395 35.039 1.825 1.00 95.44 744 ASN A CA 1
ATOM 5595 C C . ASN A 1 744 ? 19.920 35.112 2.062 1.00 95.44 744 ASN A C 1
ATOM 5597 O O . ASN A 1 744 ? 20.468 34.466 2.961 1.00 95.44 744 ASN A O 1
ATOM 5601 N N . ALA A 1 745 ? 20.624 35.945 1.290 1.00 92.50 745 ALA A N 1
ATOM 5602 C CA . ALA A 1 745 ? 22.072 36.132 1.436 1.00 92.50 745 ALA A CA 1
ATOM 5603 C C . ALA A 1 745 ? 22.508 36.505 2.875 1.00 92.50 745 ALA A C 1
ATOM 5605 O O . ALA A 1 745 ? 23.557 36.044 3.342 1.00 92.50 745 ALA A O 1
ATOM 5606 N N . ASN A 1 746 ? 21.663 37.251 3.599 1.00 93.44 746 ASN A N 1
ATOM 5607 C CA . ASN A 1 746 ? 21.877 37.694 4.982 1.00 93.44 746 ASN A CA 1
ATOM 5608 C C . ASN A 1 746 ? 21.517 36.631 6.039 1.00 93.44 746 ASN A C 1
ATOM 5610 O O . ASN A 1 746 ? 21.635 36.897 7.233 1.00 93.44 746 ASN A O 1
ATOM 5614 N N . GLY A 1 747 ? 21.079 35.435 5.630 1.00 92.12 747 GLY A N 1
ATOM 5615 C CA . GLY A 1 747 ? 20.732 34.334 6.530 1.00 92.12 747 GLY A CA 1
ATOM 5616 C C . GLY A 1 747 ? 19.319 34.399 7.119 1.00 92.12 747 GLY A C 1
ATOM 5617 O O . GLY A 1 747 ? 18.996 33.589 7.982 1.00 92.12 747 GLY A O 1
ATOM 5618 N N . GLN A 1 748 ? 18.461 35.314 6.662 1.00 96.00 748 GLN A N 1
ATOM 5619 C CA . GLN A 1 748 ? 17.061 35.371 7.098 1.00 96.00 748 GLN A CA 1
ATOM 5620 C C . GLN A 1 748 ? 16.228 34.344 6.333 1.00 96.00 748 GLN A C 1
ATOM 5622 O O . GLN A 1 748 ? 16.382 34.231 5.119 1.00 96.00 748 GLN A O 1
ATOM 5627 N N . SER A 1 749 ? 15.345 33.619 7.022 1.00 96.56 749 SER A N 1
ATOM 5628 C CA . SER A 1 749 ? 14.458 32.630 6.394 1.00 96.56 749 SER A CA 1
ATOM 5629 C C . SER A 1 749 ? 13.517 33.278 5.379 1.00 96.56 749 SER A C 1
ATOM 5631 O O . SER A 1 749 ? 13.007 34.376 5.608 1.00 96.56 749 SER A O 1
ATOM 5633 N N . ILE A 1 750 ? 13.317 32.598 4.251 1.00 97.31 750 ILE A N 1
ATOM 5634 C CA . ILE A 1 750 ? 12.437 33.021 3.159 1.00 97.31 750 ILE A CA 1
ATOM 5635 C C . ILE A 1 750 ? 11.582 31.842 2.685 1.00 97.31 750 ILE A C 1
ATOM 5637 O O . ILE A 1 750 ? 11.949 30.683 2.883 1.00 97.31 750 ILE A O 1
ATOM 5641 N N . SER A 1 751 ? 10.446 32.144 2.052 1.00 95.44 751 SER A N 1
ATOM 5642 C CA . SER A 1 751 ? 9.605 31.127 1.407 1.00 95.44 751 SER A CA 1
ATOM 5643 C C . SER A 1 751 ? 10.225 30.623 0.097 1.00 95.44 751 SER A C 1
ATOM 5645 O O . SER A 1 751 ? 11.154 31.234 -0.425 1.00 95.44 751 SER A O 1
ATOM 5647 N N . ASN A 1 752 ? 9.667 29.550 -0.463 1.00 94.81 752 ASN A N 1
ATOM 5648 C CA . ASN A 1 752 ? 9.990 29.008 -1.788 1.00 94.81 752 ASN A CA 1
ATOM 5649 C C . ASN A 1 752 ? 9.293 29.745 -2.957 1.00 94.81 752 ASN A C 1
ATOM 5651 O O . ASN A 1 752 ? 9.361 29.288 -4.093 1.00 94.81 752 ASN A O 1
ATOM 5655 N N . THR A 1 753 ? 8.615 30.865 -2.686 1.00 96.25 753 THR A N 1
ATOM 5656 C CA . THR A 1 753 ? 7.907 31.688 -3.681 1.00 96.25 753 THR A CA 1
ATOM 5657 C C . THR A 1 753 ? 8.415 33.125 -3.657 1.00 96.25 753 THR A C 1
ATOM 5659 O O . THR A 1 753 ? 8.863 33.606 -2.612 1.00 96.25 753 THR A O 1
ATOM 5662 N N . SER A 1 754 ? 8.313 33.827 -4.788 1.00 95.62 754 SER A N 1
ATOM 5663 C CA . SER A 1 754 ? 8.864 35.179 -4.968 1.00 95.62 754 SER A CA 1
ATOM 5664 C C . SER A 1 754 ? 10.348 35.244 -4.589 1.00 95.62 754 SER A C 1
ATOM 5666 O O . SER A 1 754 ? 10.772 36.112 -3.819 1.00 95.62 754 SER A O 1
ATOM 5668 N N . LEU A 1 755 ? 11.126 34.272 -5.072 1.00 97.06 755 LEU A N 1
ATOM 5669 C CA . LEU A 1 755 ? 12.520 34.096 -4.661 1.00 97.06 755 LEU A CA 1
ATOM 5670 C C . LEU A 1 755 ? 13.376 35.305 -5.059 1.00 97.06 755 LEU A C 1
ATOM 5672 O O . LEU A 1 755 ? 13.203 35.822 -6.156 1.00 97.06 755 LEU A O 1
ATOM 5676 N N . PRO A 1 756 ? 14.309 35.777 -4.213 1.00 96.81 756 PRO A N 1
ATOM 5677 C CA . PRO A 1 756 ? 15.261 36.819 -4.590 1.00 96.81 756 PRO A CA 1
ATOM 5678 C C . PRO A 1 756 ? 16.350 36.261 -5.515 1.00 96.81 756 PRO A C 1
ATOM 5680 O O . PRO A 1 756 ? 16.520 35.052 -5.632 1.00 96.81 756 PRO A O 1
ATOM 5683 N N . ASN A 1 757 ? 17.176 37.137 -6.087 1.00 96.56 757 ASN A N 1
ATOM 5684 C CA . ASN A 1 757 ? 18.230 36.708 -7.007 1.00 96.56 757 ASN A CA 1
ATOM 5685 C C . ASN A 1 757 ? 19.387 35.921 -6.364 1.00 96.56 757 ASN A C 1
ATOM 5687 O O . ASN A 1 757 ? 20.202 35.329 -7.066 1.00 96.56 757 ASN A O 1
ATOM 5691 N N . GLN A 1 758 ? 19.471 35.891 -5.034 1.00 97.44 758 GLN A N 1
ATOM 5692 C CA . GLN A 1 758 ? 20.432 35.070 -4.303 1.00 97.44 758 GLN A CA 1
ATOM 5693 C C . GLN A 1 758 ? 19.765 34.393 -3.114 1.00 97.44 758 GLN A C 1
ATOM 5695 O O . GLN A 1 758 ? 19.228 35.062 -2.222 1.00 97.44 758 GLN A O 1
ATOM 5700 N N . ILE A 1 759 ? 19.875 33.069 -3.066 1.00 98.06 759 ILE A N 1
ATOM 5701 C CA . ILE A 1 759 ? 19.333 32.245 -1.986 1.00 98.06 759 ILE A CA 1
ATOM 5702 C C . ILE A 1 759 ? 20.396 31.300 -1.428 1.00 98.06 759 ILE A C 1
ATOM 5704 O O . ILE A 1 759 ? 21.364 30.927 -2.096 1.00 98.06 759 ILE A O 1
ATOM 5708 N N . LYS A 1 760 ? 20.195 30.881 -0.182 1.00 98.25 760 LYS A N 1
ATOM 5709 C CA . LYS A 1 760 ? 20.928 29.792 0.457 1.00 98.25 760 LYS A CA 1
ATOM 5710 C C . LYS A 1 760 ? 19.960 28.673 0.809 1.00 98.25 760 LYS A C 1
ATOM 5712 O O . LYS A 1 760 ? 18.861 28.951 1.283 1.00 98.25 760 LYS A O 1
ATOM 5717 N N . ILE A 1 761 ? 20.382 27.426 0.633 1.00 98.25 761 ILE A N 1
ATOM 5718 C CA . ILE A 1 761 ? 19.611 26.243 1.029 1.00 98.25 761 ILE A CA 1
ATOM 5719 C C . ILE A 1 761 ? 20.267 25.538 2.223 1.00 98.25 761 ILE A C 1
ATOM 5721 O O . ILE A 1 761 ? 21.487 25.349 2.274 1.00 98.25 761 ILE A O 1
ATOM 5725 N N . ASN A 1 762 ? 19.441 25.165 3.202 1.00 95.81 762 ASN A N 1
ATOM 5726 C CA . ASN A 1 762 ? 19.834 24.492 4.439 1.00 95.81 762 ASN A CA 1
ATOM 5727 C C . ASN A 1 762 ? 19.219 23.088 4.478 1.00 95.81 762 ASN A C 1
ATOM 5729 O O . ASN A 1 762 ? 18.117 22.898 4.992 1.00 95.81 762 ASN A O 1
ATOM 5733 N N . LEU A 1 763 ? 19.932 22.112 3.914 1.00 96.38 763 LEU A N 1
ATOM 5734 C CA . LEU A 1 763 ? 19.446 20.735 3.816 1.00 96.38 763 LEU A CA 1
ATOM 5735 C C . LEU A 1 763 ? 19.366 20.045 5.183 1.00 96.38 763 LEU A C 1
ATOM 5737 O O . LEU A 1 763 ? 20.353 19.974 5.926 1.00 96.38 763 LEU A O 1
ATOM 5741 N N . GLN A 1 764 ? 18.200 19.478 5.468 1.00 94.19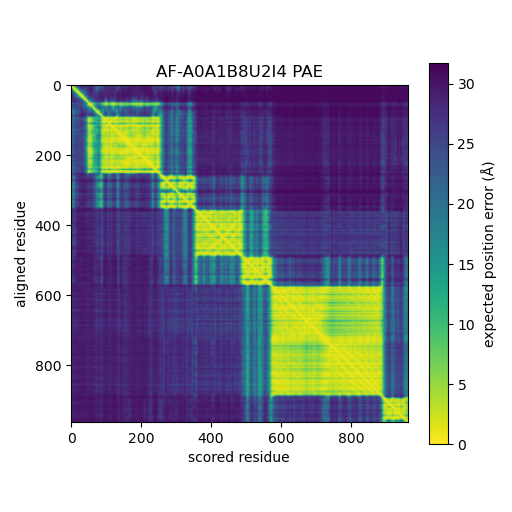 764 GLN A N 1
ATOM 5742 C CA . GLN A 1 764 ? 17.964 18.602 6.611 1.00 94.19 764 GLN A CA 1
ATOM 5743 C C . GLN A 1 764 ? 18.364 17.162 6.267 1.00 94.19 764 GLN A C 1
ATOM 5745 O O . GLN A 1 764 ? 18.581 16.842 5.096 1.00 94.19 764 GLN A O 1
ATOM 5750 N N . ASP A 1 765 ? 18.520 16.311 7.282 1.00 88.88 765 ASP A N 1
ATOM 5751 C CA . ASP A 1 765 ? 18.665 14.870 7.044 1.00 88.88 765 ASP A CA 1
ATOM 5752 C C . ASP A 1 765 ? 17.377 14.305 6.424 1.00 88.88 765 ASP A C 1
ATOM 5754 O O . ASP A 1 765 ? 16.277 14.746 6.752 1.00 88.88 765 ASP A O 1
ATOM 5758 N N . GLY A 1 766 ? 17.523 13.352 5.506 1.00 88.94 766 GLY A N 1
ATOM 5759 C CA . GLY A 1 766 ? 16.434 12.810 4.698 1.00 88.94 766 GLY A CA 1
ATOM 5760 C C . GLY A 1 766 ? 16.289 13.493 3.334 1.00 88.94 766 GLY A C 1
ATOM 5761 O O . GLY A 1 766 ? 17.264 13.973 2.745 1.00 88.94 766 GLY A O 1
ATOM 5762 N N . ILE A 1 767 ? 15.065 13.482 2.801 1.00 92.12 767 ILE A N 1
ATOM 5763 C CA . ILE A 1 767 ? 14.730 14.028 1.480 1.00 92.12 767 ILE A CA 1
ATOM 5764 C C . ILE A 1 767 ? 14.229 15.466 1.635 1.00 92.12 767 ILE A C 1
ATOM 5766 O O . ILE A 1 767 ? 13.297 15.740 2.392 1.00 92.12 767 ILE A O 1
ATOM 5770 N N . ASN A 1 768 ? 14.845 16.379 0.890 1.00 96.88 768 ASN A N 1
ATOM 5771 C CA . ASN A 1 768 ? 14.501 17.791 0.846 1.00 96.88 768 ASN A CA 1
ATOM 5772 C C . ASN A 1 768 ? 13.804 18.085 -0.490 1.00 96.88 768 ASN A C 1
ATOM 5774 O O . ASN A 1 768 ? 14.445 18.049 -1.538 1.00 96.88 768 ASN A O 1
ATOM 5778 N N . TYR A 1 769 ? 12.511 18.387 -0.451 1.00 97.50 769 TYR A N 1
ATOM 5779 C CA . TYR A 1 769 ? 11.699 18.821 -1.580 1.00 97.50 769 TYR A CA 1
ATOM 5780 C C . TYR A 1 769 ? 11.686 20.347 -1.652 1.00 97.50 769 TYR A C 1
ATOM 5782 O O . TYR A 1 769 ? 11.166 21.024 -0.757 1.00 97.50 769 TYR A O 1
ATOM 5790 N N . LEU A 1 770 ? 12.269 20.879 -2.724 1.00 98.44 770 LEU A N 1
ATOM 5791 C CA . LEU A 1 770 ? 12.193 22.281 -3.109 1.00 98.44 770 LEU A CA 1
ATOM 5792 C C . LEU A 1 770 ? 11.198 22.414 -4.265 1.00 98.44 770 LEU A C 1
ATOM 5794 O O . LEU A 1 770 ? 11.525 22.097 -5.407 1.00 98.44 770 LEU A O 1
ATOM 5798 N N . ASN A 1 771 ? 9.993 22.899 -3.973 1.00 98.38 771 ASN A N 1
ATOM 5799 C CA . ASN A 1 771 ? 8.969 23.126 -4.992 1.00 98.38 771 ASN A CA 1
ATOM 5800 C C . ASN A 1 771 ? 9.033 24.585 -5.446 1.00 98.38 771 ASN A C 1
ATOM 5802 O O . ASN A 1 771 ? 8.846 25.485 -4.630 1.00 98.38 771 ASN A O 1
ATOM 5806 N N . VAL A 1 772 ? 9.274 24.837 -6.730 1.00 98.31 772 VAL A N 1
ATOM 5807 C CA . VAL A 1 772 ? 9.420 26.196 -7.278 1.00 98.31 772 VAL A CA 1
ATOM 5808 C C . VAL A 1 772 ? 8.651 26.360 -8.581 1.00 98.31 772 VAL A C 1
ATOM 5810 O O . VAL A 1 772 ? 8.438 25.403 -9.328 1.00 98.31 772 VAL A O 1
ATOM 5813 N N . THR A 1 773 ? 8.236 27.590 -8.879 1.00 98.50 773 THR A N 1
ATOM 5814 C CA . THR A 1 773 ? 7.753 27.934 -10.221 1.00 98.50 773 THR A CA 1
ATOM 5815 C C . THR A 1 773 ? 8.936 28.140 -11.166 1.00 98.50 773 THR A C 1
ATOM 5817 O O . THR A 1 773 ? 10.031 28.495 -10.731 1.00 98.50 773 THR A O 1
ATOM 5820 N N . GLY A 1 774 ? 8.727 27.973 -12.474 1.00 97.69 774 GLY A N 1
ATOM 5821 C CA . GLY A 1 774 ? 9.747 28.314 -13.471 1.00 97.69 774 GLY A CA 1
ATOM 5822 C C . GLY A 1 774 ? 10.182 29.786 -13.397 1.00 97.69 774 GLY A C 1
ATOM 5823 O O . GLY A 1 774 ? 11.344 30.102 -13.639 1.00 97.69 774 GLY A O 1
ATOM 5824 N N . THR A 1 775 ? 9.272 30.687 -13.009 1.00 97.69 775 THR A N 1
ATOM 5825 C CA . THR A 1 775 ? 9.585 32.103 -12.770 1.00 97.69 775 THR A CA 1
ATOM 5826 C C . THR A 1 775 ? 10.514 32.282 -11.574 1.00 97.69 775 THR A C 1
ATOM 5828 O O . THR A 1 775 ? 11.516 32.974 -11.704 1.00 97.69 775 THR A O 1
ATOM 5831 N N . ASP A 1 776 ? 10.219 31.646 -10.437 1.00 98.06 776 ASP A N 1
ATOM 5832 C CA . ASP A 1 776 ? 11.070 31.713 -9.243 1.00 98.06 776 ASP A CA 1
ATOM 5833 C C . ASP A 1 776 ? 12.452 31.099 -9.494 1.00 98.06 776 ASP A C 1
ATOM 5835 O O . ASP A 1 776 ? 13.458 31.678 -9.092 1.00 98.06 776 ASP A O 1
ATOM 5839 N N . LEU A 1 777 ? 12.501 29.963 -10.200 1.00 97.38 777 LEU A N 1
ATOM 5840 C CA . LEU A 1 777 ? 13.740 29.288 -10.592 1.00 97.38 777 LEU A CA 1
ATOM 5841 C C . LEU A 1 777 ? 14.653 30.216 -11.405 1.00 97.38 777 LEU A C 1
ATOM 5843 O O . LEU A 1 777 ? 15.825 30.357 -11.074 1.00 97.38 777 LEU A O 1
ATOM 5847 N N . ASN A 1 778 ? 14.107 30.884 -12.425 1.00 97.50 778 ASN A N 1
ATOM 5848 C CA . ASN A 1 778 ? 14.869 31.800 -13.279 1.00 97.50 778 ASN A CA 1
ATOM 5849 C C . ASN A 1 778 ? 15.134 33.172 -12.642 1.00 97.50 778 ASN A C 1
ATOM 5851 O O . ASN A 1 778 ? 15.942 33.930 -13.168 1.00 97.50 778 ASN A O 1
ATOM 5855 N N . ASN A 1 779 ? 14.444 33.539 -11.557 1.00 97.25 779 ASN A N 1
ATOM 5856 C CA . ASN A 1 779 ? 14.719 34.801 -10.868 1.00 97.25 779 ASN A CA 1
ATOM 5857 C C . ASN A 1 779 ? 15.966 34.717 -9.975 1.00 97.25 779 ASN A C 1
ATOM 5859 O O . ASN A 1 779 ? 16.473 35.747 -9.540 1.00 97.25 779 ASN A O 1
ATOM 5863 N N . VAL A 1 780 ? 16.439 33.503 -9.677 1.00 97.50 780 VAL A N 1
ATOM 5864 C CA . VAL A 1 780 ? 17.606 33.228 -8.836 1.00 97.50 780 VAL A CA 1
ATOM 5865 C C . VAL A 1 780 ? 18.860 33.123 -9.709 1.00 97.50 780 VAL A C 1
ATOM 5867 O O . VAL A 1 780 ? 19.015 32.176 -10.470 1.00 97.50 780 VAL A O 1
ATOM 5870 N N . ASP A 1 781 ? 19.809 34.041 -9.527 1.00 96.06 781 ASP A N 1
ATOM 5871 C CA . ASP A 1 781 ? 21.117 34.000 -10.193 1.00 96.06 781 ASP A CA 1
ATOM 5872 C C . ASP A 1 781 ? 22.064 33.000 -9.509 1.00 96.06 781 ASP A C 1
ATOM 5874 O O . ASP A 1 781 ? 22.871 32.330 -10.157 1.00 96.06 781 ASP A O 1
ATOM 5878 N N . VAL A 1 782 ? 22.011 32.930 -8.171 1.00 97.06 782 VAL A N 1
ATOM 5879 C CA . VAL A 1 782 ? 22.924 32.116 -7.356 1.00 97.06 782 VAL A CA 1
ATOM 5880 C C . VAL A 1 782 ? 22.172 31.374 -6.257 1.00 97.06 782 VAL A C 1
ATOM 5882 O O . VAL A 1 782 ? 21.540 31.985 -5.391 1.00 97.06 782 VAL A O 1
ATOM 5885 N N . ILE A 1 783 ? 22.353 30.056 -6.224 1.00 97.62 783 ILE A N 1
ATOM 5886 C CA . ILE A 1 783 ? 22.006 29.204 -5.088 1.00 97.62 783 ILE A CA 1
ATOM 5887 C C . ILE A 1 783 ? 23.288 28.767 -4.370 1.00 97.62 783 ILE A C 1
ATOM 5889 O O . ILE A 1 783 ? 24.226 28.251 -4.977 1.00 97.62 783 ILE A O 1
ATOM 5893 N N . THR A 1 784 ? 23.355 28.994 -3.059 1.00 97.94 784 THR A N 1
ATOM 5894 C CA . THR A 1 784 ? 24.479 28.546 -2.219 1.00 97.94 784 THR A CA 1
ATOM 5895 C C . THR A 1 784 ? 24.031 27.449 -1.265 1.00 97.94 784 THR A C 1
ATOM 5897 O O . THR A 1 784 ? 23.069 27.614 -0.514 1.00 97.94 784 THR A O 1
ATOM 5900 N N . PHE A 1 785 ? 24.757 26.339 -1.245 1.00 97.88 785 PHE A N 1
ATOM 5901 C CA . PHE A 1 785 ? 24.487 25.231 -0.339 1.00 97.88 785 PHE A CA 1
ATOM 5902 C C . PHE A 1 785 ? 25.264 25.425 0.963 1.00 97.88 785 PHE A C 1
ATOM 5904 O O . PHE A 1 785 ? 26.488 25.345 0.977 1.00 97.88 785 PHE A O 1
ATOM 5911 N N . ASN A 1 786 ? 24.564 25.667 2.075 1.00 96.19 786 ASN A N 1
ATOM 5912 C CA . ASN A 1 786 ? 25.225 25.722 3.387 1.00 96.19 786 ASN A CA 1
ATOM 5913 C C . ASN A 1 786 ? 25.656 24.324 3.858 1.00 96.19 786 ASN A C 1
ATOM 5915 O O . ASN A 1 786 ? 26.608 24.189 4.621 1.00 96.19 786 ASN A O 1
ATOM 5919 N N . ASN A 1 787 ? 24.957 23.290 3.384 1.00 95.38 787 ASN A N 1
ATOM 5920 C CA . ASN A 1 787 ? 25.282 21.884 3.582 1.00 95.38 787 ASN A CA 1
ATOM 5921 C C . ASN A 1 787 ? 25.149 21.190 2.225 1.00 95.38 787 ASN A C 1
ATOM 5923 O O . ASN A 1 787 ? 24.162 21.418 1.523 1.00 95.38 787 ASN A O 1
ATOM 5927 N N . ALA A 1 788 ? 26.129 20.371 1.852 1.00 96.06 788 ALA A N 1
ATOM 5928 C CA . ALA A 1 788 ? 26.144 19.725 0.546 1.00 96.06 788 ALA A CA 1
ATOM 5929 C C . ALA A 1 788 ? 25.164 18.529 0.486 1.00 96.06 788 ALA A C 1
ATOM 5931 O O . ALA A 1 788 ? 25.035 17.812 1.484 1.00 96.06 788 ALA A O 1
ATOM 5932 N N . PRO A 1 789 ? 24.512 18.276 -0.665 1.00 98.12 789 PRO A N 1
ATOM 5933 C CA . PRO A 1 789 ? 23.740 17.059 -0.899 1.00 98.12 789 PRO A CA 1
ATOM 5934 C C . PRO A 1 789 ? 24.588 15.795 -0.741 1.00 98.12 789 PRO A C 1
ATOM 5936 O O . PRO A 1 789 ? 25.758 15.759 -1.142 1.00 98.12 789 PRO A O 1
ATOM 5939 N N . SER A 1 790 ? 23.990 14.761 -0.156 1.00 96.19 790 SER A N 1
ATOM 5940 C CA . SER A 1 790 ? 24.629 13.475 0.136 1.00 96.19 790 SER A CA 1
ATOM 5941 C C . SER A 1 790 ? 23.590 12.352 0.203 1.00 96.19 790 SER A C 1
ATOM 5943 O O . SER A 1 790 ? 22.386 12.606 0.151 1.00 96.19 790 SER A O 1
ATOM 5945 N N . ALA A 1 791 ? 24.039 11.112 0.416 1.00 91.12 791 ALA A N 1
ATOM 5946 C CA . ALA A 1 791 ? 23.149 9.969 0.639 1.00 91.12 791 ALA A CA 1
ATOM 5947 C C . ALA A 1 791 ? 22.188 10.160 1.831 1.00 91.12 791 ALA A C 1
ATOM 5949 O O . ALA A 1 791 ? 21.123 9.552 1.856 1.00 91.12 791 ALA A O 1
ATOM 5950 N N . SER A 1 792 ? 22.547 11.003 2.807 1.00 90.31 792 SER A N 1
ATOM 5951 C CA . SER A 1 792 ? 21.701 11.331 3.960 1.00 90.31 792 SER A CA 1
ATOM 5952 C C . SER A 1 792 ? 20.964 12.667 3.822 1.00 90.31 792 SER A C 1
ATOM 5954 O O . SER A 1 792 ? 20.191 13.004 4.710 1.00 90.31 792 SER A O 1
ATOM 5956 N N . LYS A 1 793 ? 21.214 13.439 2.757 1.00 95.06 793 LYS A N 1
ATOM 5957 C CA . LYS A 1 793 ? 20.641 14.772 2.500 1.00 95.06 793 LYS A CA 1
ATOM 5958 C C . LYS A 1 793 ? 20.315 14.906 1.013 1.00 95.06 793 LYS A C 1
ATOM 5960 O O . LYS A 1 793 ? 21.027 15.581 0.268 1.00 95.06 793 LYS A O 1
ATOM 5965 N N . VAL A 1 794 ? 19.274 14.210 0.572 1.00 97.19 794 VAL A N 1
ATOM 5966 C CA . VAL A 1 794 ? 18.867 14.168 -0.840 1.00 97.19 794 VAL A CA 1
ATOM 5967 C C . VAL A 1 794 ? 18.085 15.434 -1.180 1.00 97.19 794 VAL A C 1
ATOM 5969 O O . VAL A 1 794 ? 17.283 15.889 -0.364 1.00 97.19 794 VAL A O 1
ATOM 5972 N N . LEU A 1 795 ? 18.303 16.004 -2.367 1.00 98.38 795 LEU A N 1
ATOM 5973 C CA . LEU A 1 795 ? 17.570 17.170 -2.863 1.00 98.38 795 LEU A CA 1
ATOM 5974 C C . LEU A 1 795 ? 16.749 16.813 -4.108 1.00 98.38 795 LEU A C 1
ATOM 5976 O O . LEU A 1 795 ? 17.294 16.404 -5.133 1.00 98.38 795 LEU A O 1
ATOM 5980 N N . VAL A 1 796 ? 15.444 17.051 -4.025 1.00 98.44 796 VAL A N 1
ATOM 5981 C CA . VAL A 1 796 ? 14.496 16.987 -5.139 1.00 98.44 796 VAL A CA 1
ATOM 5982 C C . VAL A 1 796 ? 14.010 18.405 -5.424 1.00 98.44 796 VAL A C 1
ATOM 5984 O O . VAL A 1 796 ? 13.401 19.039 -4.564 1.00 98.44 796 VAL A O 1
ATOM 5987 N N . VAL A 1 797 ? 14.282 18.920 -6.622 1.00 98.75 797 VAL A N 1
ATOM 5988 C CA . VAL A 1 797 ? 13.797 20.229 -7.077 1.00 98.75 797 VAL A CA 1
ATOM 5989 C C . VAL A 1 797 ? 12.634 20.005 -8.038 1.00 98.75 797 VAL A C 1
ATOM 5991 O O . VAL A 1 797 ? 12.849 19.660 -9.198 1.00 98.75 797 VAL A O 1
ATOM 5994 N N . ASN A 1 798 ? 11.403 20.192 -7.568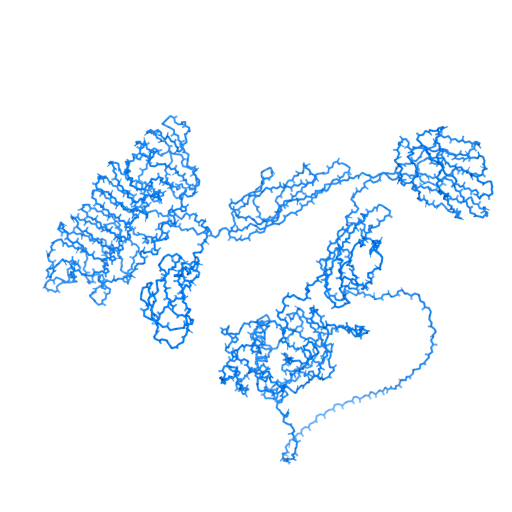 1.00 98.69 798 ASN A N 1
ATOM 5995 C CA . ASN A 1 798 ? 10.205 20.084 -8.398 1.00 98.69 798 ASN A CA 1
ATOM 5996 C C . ASN A 1 798 ? 9.904 21.433 -9.053 1.00 98.69 798 ASN A C 1
ATOM 5998 O O . ASN A 1 798 ? 9.656 22.426 -8.364 1.00 98.69 798 ASN A O 1
ATOM 6002 N N . VAL A 1 799 ? 9.887 21.463 -10.384 1.00 98.69 799 VAL A N 1
ATOM 6003 C CA . VAL A 1 799 ? 9.737 22.699 -11.156 1.00 98.69 799 VAL A CA 1
ATOM 6004 C C . VAL A 1 799 ? 8.381 22.731 -11.850 1.00 98.69 799 VAL A C 1
ATOM 6006 O O . VAL A 1 799 ? 8.131 21.975 -12.786 1.00 98.69 799 VAL A O 1
ATOM 6009 N N . ASN A 1 800 ? 7.517 23.651 -11.419 1.00 98.25 800 ASN A N 1
ATOM 6010 C CA . ASN A 1 800 ? 6.268 23.955 -12.109 1.00 98.25 800 ASN A CA 1
ATOM 6011 C C . ASN A 1 800 ? 6.537 24.909 -13.283 1.00 98.25 800 ASN A C 1
ATOM 6013 O O . ASN A 1 800 ? 6.654 26.123 -13.087 1.00 98.25 800 ASN A O 1
ATOM 6017 N N . ALA A 1 801 ? 6.645 24.370 -14.495 1.00 96.62 801 ALA A N 1
ATOM 6018 C CA . ALA A 1 801 ? 6.953 25.129 -15.702 1.00 96.62 801 ALA A CA 1
ATOM 6019 C C . ALA A 1 801 ? 6.254 24.528 -16.934 1.00 96.62 801 ALA A C 1
ATOM 6021 O O . ALA A 1 801 ? 6.892 24.007 -17.850 1.00 96.62 801 ALA A O 1
ATOM 6022 N N . SER A 1 802 ? 4.921 24.600 -16.949 1.00 96.12 802 SER A N 1
ATOM 6023 C CA . SER A 1 802 ? 4.104 24.008 -18.011 1.00 96.12 802 SER A CA 1
ATOM 6024 C C . SER A 1 802 ? 4.408 24.584 -19.397 1.00 96.12 802 SER A C 1
ATOM 6026 O O . SER A 1 802 ? 4.555 25.798 -19.547 1.00 96.12 802 SER A O 1
ATOM 6028 N N . GLY A 1 803 ? 4.387 23.739 -20.430 1.00 96.38 803 GLY A N 1
ATOM 6029 C CA . GLY A 1 803 ? 4.588 24.178 -21.815 1.00 96.38 803 GLY A CA 1
ATOM 6030 C C . GLY A 1 803 ? 6.068 24.268 -22.197 1.00 96.38 803 GLY A C 1
ATOM 6031 O O . GLY A 1 803 ? 6.829 23.344 -21.909 1.00 96.38 803 GLY A O 1
ATOM 6032 N N . THR A 1 804 ? 6.461 25.329 -22.904 1.00 98.50 804 THR A N 1
ATOM 6033 C CA . THR A 1 804 ? 7.865 25.584 -23.261 1.00 98.50 804 THR A CA 1
ATOM 6034 C C . THR A 1 804 ? 8.526 26.423 -22.180 1.00 98.50 804 THR A C 1
ATOM 6036 O O . THR A 1 804 ? 8.110 27.556 -21.939 1.00 98.50 804 THR A O 1
ATOM 6039 N N . PHE A 1 805 ? 9.595 25.902 -21.585 1.00 98.69 805 PHE A N 1
ATOM 6040 C CA . PHE A 1 805 ? 10.350 26.581 -20.543 1.00 98.69 805 PHE A CA 1
ATOM 6041 C C . PHE A 1 805 ? 11.804 26.801 -20.965 1.00 98.69 805 PHE A C 1
ATOM 6043 O O . PHE A 1 805 ? 12.482 25.872 -21.398 1.00 98.69 805 PHE A O 1
ATOM 6050 N N . ASN A 1 806 ? 12.281 28.039 -20.830 1.00 98.56 806 ASN A N 1
ATOM 6051 C CA . ASN A 1 806 ? 13.693 28.378 -20.985 1.00 98.56 806 ASN A CA 1
ATOM 6052 C C . ASN A 1 806 ? 14.306 28.436 -19.592 1.00 98.56 806 ASN A C 1
ATOM 6054 O O . ASN A 1 806 ? 14.084 29.410 -18.879 1.00 98.56 806 ASN A O 1
ATOM 6058 N N . TRP A 1 807 ? 15.028 27.396 -19.199 1.00 98.31 807 TRP A N 1
ATOM 6059 C CA . TRP A 1 807 ? 15.681 27.342 -17.902 1.00 98.31 807 TRP A CA 1
ATOM 6060 C C . TRP A 1 807 ? 17.023 28.068 -17.965 1.00 98.31 807 TRP A C 1
ATOM 6062 O O . TRP A 1 807 ? 17.969 27.563 -18.577 1.00 98.31 807 TRP A O 1
ATOM 6072 N N . ASP A 1 808 ? 17.092 29.250 -17.353 1.00 97.19 808 ASP A N 1
ATOM 6073 C CA . ASP A 1 808 ? 18.359 29.946 -17.141 1.00 97.19 808 ASP A CA 1
ATOM 6074 C C . ASP A 1 808 ? 19.043 29.327 -15.926 1.00 97.19 808 ASP A C 1
ATOM 6076 O O . ASP A 1 808 ? 18.599 29.486 -14.789 1.00 97.19 808 ASP A O 1
ATOM 6080 N N . VAL A 1 809 ? 20.050 28.492 -16.190 1.00 96.94 809 VAL A N 1
ATOM 6081 C CA . VAL A 1 809 ? 20.677 27.677 -15.150 1.00 96.94 809 VAL A CA 1
ATOM 6082 C C . VAL A 1 809 ? 21.353 28.601 -14.144 1.00 96.94 809 VAL A C 1
ATOM 6084 O O . VAL A 1 809 ? 22.292 29.317 -14.481 1.00 96.94 809 VAL A O 1
ATOM 6087 N N . TRP A 1 810 ? 20.910 28.540 -12.891 1.00 95.56 810 TRP A N 1
ATOM 6088 C CA . TRP A 1 810 ? 21.516 29.293 -11.803 1.00 95.56 810 TRP A CA 1
ATOM 6089 C C . TRP A 1 810 ? 22.949 28.838 -11.502 1.00 95.56 810 TRP A C 1
ATOM 6091 O O . TRP A 1 810 ? 23.339 27.680 -11.704 1.00 95.56 810 TRP A O 1
ATOM 6101 N N . ASN A 1 811 ? 23.755 29.740 -10.951 1.00 96.69 811 ASN A N 1
ATOM 6102 C CA . ASN A 1 811 ? 25.066 29.372 -10.443 1.00 96.69 811 ASN A CA 1
ATOM 6103 C C . ASN A 1 811 ? 24.925 28.590 -9.128 1.00 96.69 811 ASN A C 1
ATOM 6105 O O . ASN A 1 811 ? 24.310 29.066 -8.172 1.00 96.69 811 ASN A O 1
ATOM 6109 N N . GLN A 1 812 ? 25.529 27.405 -9.070 1.00 96.62 812 GLN A N 1
ATOM 6110 C CA . GLN A 1 812 ? 25.459 26.503 -7.922 1.00 96.62 812 GLN A CA 1
ATOM 6111 C C . GLN A 1 812 ? 26.765 26.559 -7.133 1.00 96.62 812 GLN A C 1
ATOM 6113 O O . GLN A 1 812 ? 27.797 26.048 -7.564 1.00 96.62 812 GLN A O 1
ATOM 6118 N N . SER A 1 813 ? 26.729 27.203 -5.969 1.00 95.94 813 SER A N 1
ATOM 6119 C CA . SER A 1 813 ? 27.907 27.388 -5.122 1.00 95.94 813 SER A CA 1
ATOM 6120 C C . SER A 1 813 ? 27.986 26.343 -4.009 1.00 95.94 813 SER A C 1
ATOM 6122 O O . SER A 1 813 ? 26.967 25.957 -3.435 1.00 95.94 813 SER A O 1
ATOM 6124 N N . ALA A 1 814 ? 29.214 25.942 -3.667 1.00 96.44 814 ALA A N 1
ATOM 6125 C CA . ALA A 1 814 ? 29.555 24.960 -2.628 1.00 96.44 814 ALA A CA 1
ATOM 6126 C C . ALA A 1 814 ? 29.140 23.497 -2.902 1.00 96.44 814 ALA A C 1
ATOM 6128 O O . ALA A 1 814 ? 29.160 22.675 -1.987 1.00 96.44 814 ALA A O 1
ATOM 6129 N N . ILE A 1 815 ? 28.834 23.151 -4.157 1.00 97.75 815 ILE A N 1
ATOM 6130 C CA . ILE A 1 815 ? 28.625 21.768 -4.613 1.00 97.75 815 ILE A CA 1
ATOM 6131 C C . ILE A 1 815 ? 29.415 21.489 -5.896 1.00 97.75 815 ILE A C 1
ATOM 6133 O O . ILE A 1 815 ? 29.805 22.412 -6.609 1.00 97.75 815 ILE A O 1
ATOM 6137 N N . SER A 1 816 ? 29.677 20.214 -6.176 1.00 95.62 816 SER A N 1
ATOM 6138 C CA . SER A 1 816 ? 30.377 19.754 -7.382 1.00 95.62 816 SER A CA 1
ATOM 6139 C C . SER A 1 816 ? 29.848 18.389 -7.837 1.00 95.62 816 SER A C 1
ATOM 6141 O O . SER A 1 816 ? 28.903 17.861 -7.253 1.00 95.62 816 SER A O 1
ATOM 6143 N N . GLN A 1 817 ? 30.472 17.791 -8.855 1.00 94.88 817 GLN A N 1
ATOM 6144 C CA . GLN A 1 817 ? 30.113 16.479 -9.405 1.00 94.88 817 GLN A CA 1
ATOM 6145 C C . GLN A 1 817 ? 29.882 15.386 -8.344 1.00 94.88 817 GLN A C 1
ATOM 6147 O O . GLN A 1 817 ? 28.950 14.601 -8.468 1.00 94.88 817 GLN A O 1
ATOM 6152 N N . GLN A 1 818 ? 30.661 15.355 -7.257 1.00 96.44 818 GLN A N 1
ATOM 6153 C CA . GLN A 1 818 ? 30.492 14.358 -6.185 1.00 96.44 818 GLN A CA 1
ATOM 6154 C C . GLN A 1 818 ? 29.115 14.418 -5.492 1.00 96.44 818 GLN A C 1
ATOM 6156 O O . GLN A 1 818 ? 28.698 13.455 -4.851 1.00 96.44 818 GLN A O 1
ATOM 6161 N N . ASN A 1 819 ? 28.424 15.559 -5.583 1.00 97.88 819 ASN A N 1
ATOM 6162 C CA . ASN A 1 819 ? 27.110 15.787 -4.986 1.00 97.88 819 ASN A CA 1
ATOM 6163 C C . ASN A 1 819 ? 25.962 15.507 -5.964 1.00 97.88 819 ASN A C 1
ATOM 6165 O O . ASN A 1 819 ? 24.842 15.264 -5.519 1.00 97.88 819 ASN A O 1
ATOM 6169 N N . ALA A 1 820 ? 26.231 15.522 -7.273 1.00 97.88 820 ALA A N 1
ATOM 6170 C CA . ALA A 1 820 ? 25.227 15.357 -8.321 1.00 97.88 820 ALA A CA 1
ATOM 6171 C C . ALA A 1 820 ? 24.354 14.092 -8.201 1.00 97.88 820 ALA A C 1
ATOM 6173 O O . ALA A 1 820 ? 23.147 14.221 -8.421 1.00 97.88 820 ALA A O 1
ATOM 6174 N N . PRO A 1 821 ? 24.867 12.914 -7.776 1.00 97.88 821 PRO A N 1
ATOM 6175 C CA . PRO A 1 821 ? 24.033 11.720 -7.626 1.00 97.88 821 PRO A CA 1
ATOM 6176 C C . PRO A 1 821 ? 22.883 11.872 -6.623 1.00 97.88 821 PRO A C 1
ATOM 6178 O O . PRO A 1 821 ? 21.990 11.033 -6.605 1.00 97.88 821 PRO A O 1
ATOM 6181 N N . TYR A 1 822 ? 22.895 12.920 -5.793 1.00 98.38 822 TYR A N 1
ATOM 6182 C CA . TYR A 1 822 ? 21.908 13.187 -4.745 1.00 98.38 822 TYR A CA 1
ATOM 6183 C C . TYR A 1 822 ? 21.001 14.387 -5.055 1.00 98.38 822 TYR A C 1
ATOM 6185 O O . TYR A 1 822 ? 20.284 14.851 -4.167 1.00 98.38 822 TYR A O 1
ATOM 6193 N N . ILE A 1 823 ? 21.043 14.904 -6.288 1.00 98.62 823 ILE A N 1
ATOM 6194 C CA . ILE A 1 823 ? 20.249 16.050 -6.743 1.00 98.62 823 ILE A CA 1
ATOM 6195 C C . ILE A 1 823 ? 19.471 15.655 -7.999 1.00 98.62 823 ILE A C 1
ATOM 6197 O O . ILE A 1 823 ? 20.056 15.185 -8.978 1.00 98.62 823 ILE A O 1
ATOM 6201 N N . ILE A 1 824 ? 18.161 15.894 -7.998 1.00 98.62 824 ILE A N 1
ATOM 6202 C CA . ILE A 1 824 ? 17.305 15.713 -9.175 1.00 98.62 824 ILE A CA 1
ATOM 6203 C C . ILE A 1 824 ? 16.469 16.968 -9.436 1.00 98.62 824 ILE A C 1
ATOM 6205 O O . ILE A 1 824 ? 15.811 17.487 -8.535 1.00 98.62 824 ILE A O 1
ATOM 6209 N N . TYR A 1 825 ? 16.497 17.450 -10.678 1.00 98.81 825 TYR A N 1
ATOM 6210 C CA . TYR A 1 825 ? 15.627 18.511 -11.180 1.00 98.81 825 TYR A CA 1
ATOM 6211 C C . TYR A 1 825 ? 14.459 17.869 -11.926 1.00 98.81 825 TYR A C 1
ATOM 6213 O O . TYR A 1 825 ? 14.626 17.377 -13.043 1.00 98.81 825 TYR A O 1
ATOM 6221 N N . ASN A 1 826 ? 13.291 17.853 -11.290 1.00 98.75 826 ASN A N 1
ATOM 6222 C CA . ASN A 1 826 ? 12.074 17.225 -11.782 1.00 98.75 826 ASN A CA 1
ATOM 6223 C C . ASN A 1 826 ? 11.170 18.255 -12.483 1.00 98.75 826 ASN A C 1
ATOM 6225 O O . ASN A 1 826 ? 10.442 19.014 -11.836 1.00 98.75 826 ASN A O 1
ATOM 6229 N N . PHE A 1 827 ? 11.205 18.273 -13.816 1.00 98.81 827 PHE A N 1
ATOM 6230 C CA . PHE A 1 827 ? 10.343 19.103 -14.663 1.00 98.81 827 PHE A CA 1
ATOM 6231 C C . PHE A 1 827 ? 9.086 18.317 -15.045 1.00 98.81 827 PHE A C 1
ATOM 6233 O O . PHE A 1 827 ? 8.977 17.768 -16.142 1.00 98.81 827 PHE A O 1
ATOM 6240 N N . TYR A 1 828 ? 8.133 18.260 -14.119 1.00 98.25 828 TYR A N 1
ATOM 6241 C CA . TYR A 1 828 ? 7.009 17.322 -14.175 1.00 98.25 828 TYR A CA 1
ATOM 6242 C C . TYR A 1 828 ? 5.874 17.713 -15.131 1.00 98.25 828 TYR A C 1
ATOM 6244 O O . TYR A 1 828 ? 4.988 16.906 -15.388 1.00 98.25 828 TYR A O 1
ATOM 6252 N N . ASN A 1 829 ? 5.867 18.939 -15.662 1.00 96.75 829 ASN A N 1
ATOM 6253 C CA . ASN A 1 829 ? 4.814 19.410 -16.572 1.00 96.75 829 ASN A CA 1
ATOM 6254 C C . ASN A 1 829 ? 5.323 20.194 -17.796 1.00 96.75 829 ASN A C 1
ATOM 6256 O O . ASN A 1 829 ? 4.521 20.706 -18.583 1.00 96.75 829 ASN A O 1
ATOM 6260 N N . ALA A 1 830 ? 6.642 20.292 -17.981 1.00 98.31 830 ALA A N 1
ATOM 6261 C CA . ALA A 1 830 ? 7.222 20.908 -19.168 1.00 98.31 830 ALA A CA 1
ATOM 6262 C C . ALA A 1 830 ? 7.054 19.986 -20.386 1.00 98.31 830 ALA A C 1
ATOM 6264 O O . ALA A 1 830 ? 7.275 18.783 -20.309 1.00 98.31 830 ALA A O 1
ATOM 6265 N N . THR A 1 831 ? 6.715 20.567 -21.535 1.00 98.06 831 THR A N 1
ATOM 6266 C CA . THR A 1 831 ? 6.619 19.860 -22.833 1.00 98.06 831 THR A CA 1
ATOM 6267 C C . THR A 1 831 ? 7.833 20.127 -23.724 1.00 98.06 831 THR A C 1
ATOM 6269 O O . THR A 1 831 ? 8.175 19.339 -24.607 1.00 98.06 831 THR A O 1
ATOM 6272 N N . THR A 1 832 ? 8.522 21.244 -23.489 1.00 98.75 832 THR A N 1
ATOM 6273 C CA . THR A 1 832 ? 9.819 21.569 -24.086 1.00 98.75 832 THR A CA 1
ATOM 6274 C C . THR A 1 832 ? 10.672 22.260 -23.034 1.00 98.75 832 THR A C 1
ATOM 6276 O O . THR A 1 832 ? 10.234 23.241 -22.436 1.00 98.75 832 THR A O 1
ATOM 6279 N N . LEU A 1 833 ? 11.887 21.763 -22.825 1.00 98.81 833 LEU A N 1
ATOM 6280 C CA . LEU A 1 833 ? 12.855 22.321 -21.889 1.00 98.81 833 LEU A CA 1
ATOM 6281 C C . LEU A 1 833 ? 14.074 22.809 -22.668 1.00 98.81 833 LEU A C 1
ATOM 6283 O O . LEU A 1 833 ? 14.876 22.012 -23.151 1.00 98.81 833 LEU A O 1
ATOM 6287 N N . ASN A 1 834 ? 14.227 24.123 -22.781 1.00 98.75 834 ASN A N 1
ATOM 6288 C CA . ASN A 1 834 ? 15.425 24.733 -23.340 1.00 98.75 834 ASN A CA 1
ATOM 6289 C C . ASN A 1 834 ? 16.369 25.076 -22.191 1.00 98.75 834 ASN A C 1
ATOM 6291 O O . ASN A 1 834 ? 16.091 25.974 -21.398 1.00 98.75 834 ASN A O 1
ATOM 6295 N N . ILE A 1 835 ? 17.484 24.363 -22.106 1.00 98.50 835 ILE A N 1
ATOM 6296 C CA . ILE A 1 835 ? 18.537 24.613 -21.128 1.00 98.50 835 ILE A CA 1
ATOM 6297 C C . ILE A 1 835 ? 19.425 25.731 -21.676 1.00 98.50 835 ILE A C 1
ATOM 6299 O O . ILE A 1 835 ? 20.158 25.550 -22.659 1.00 98.50 835 ILE A O 1
ATOM 6303 N N . VAL A 1 836 ? 19.332 26.900 -21.048 1.00 96.31 836 VAL A N 1
ATOM 6304 C CA . VAL A 1 836 ? 20.059 28.113 -21.432 1.00 96.31 836 VAL A CA 1
ATOM 6305 C C . VAL A 1 836 ? 21.019 28.543 -20.313 1.00 96.31 836 VAL A C 1
ATOM 6307 O O . VAL A 1 836 ? 21.390 27.739 -19.454 1.00 96.31 836 VAL A O 1
ATOM 6310 N N . GLY A 1 837 ? 21.529 29.772 -20.381 1.00 91.12 837 GLY A N 1
ATOM 6311 C CA . GLY A 1 837 ? 22.588 30.235 -19.487 1.00 91.12 837 GLY A CA 1
ATOM 6312 C C . GLY A 1 837 ? 23.944 29.597 -19.799 1.00 91.12 837 GLY A C 1
ATOM 6313 O O . GLY A 1 837 ? 24.142 28.970 -20.841 1.00 91.12 837 GLY A O 1
ATOM 6314 N N . ASN A 1 838 ? 24.902 29.781 -18.897 1.00 94.12 838 ASN A N 1
ATOM 6315 C CA . ASN A 1 838 ? 26.266 29.259 -19.002 1.00 94.12 838 ASN A CA 1
ATOM 6316 C C . ASN A 1 838 ? 26.849 28.594 -17.733 1.00 94.12 838 ASN A C 1
ATOM 6318 O O . ASN A 1 838 ? 28.006 28.178 -17.806 1.00 94.12 838 ASN A O 1
ATOM 6322 N N . PRO A 1 839 ? 26.150 28.438 -16.593 1.00 97.00 839 PRO A N 1
ATOM 6323 C CA . PRO A 1 839 ? 26.665 27.595 -15.513 1.00 97.00 839 PRO A CA 1
ATOM 6324 C C . PRO A 1 839 ? 26.575 26.094 -15.812 1.00 97.00 839 PRO A C 1
ATOM 6326 O O . PRO A 1 839 ? 25.752 25.649 -16.616 1.00 97.00 839 PRO A O 1
ATOM 6329 N N . THR A 1 840 ? 27.427 25.323 -15.133 1.00 97.12 840 THR A N 1
ATOM 6330 C CA . THR A 1 840 ? 27.346 23.857 -15.052 1.00 97.12 840 THR A CA 1
ATOM 6331 C C . THR A 1 840 ? 26.088 23.442 -14.292 1.00 97.12 840 THR A C 1
ATOM 6333 O O . THR A 1 840 ? 25.731 24.059 -13.287 1.00 97.12 840 THR A O 1
ATOM 6336 N N . ILE A 1 841 ? 25.432 22.373 -14.734 1.00 98.38 841 ILE A N 1
ATOM 6337 C CA . ILE A 1 841 ? 24.329 21.745 -13.996 1.00 98.38 841 ILE A CA 1
ATOM 6338 C C . ILE A 1 841 ? 24.913 20.662 -13.092 1.00 98.38 841 ILE A C 1
ATOM 6340 O O . ILE A 1 841 ? 25.574 19.758 -13.588 1.00 98.38 841 ILE A O 1
ATOM 6344 N N . VAL A 1 842 ? 24.661 20.731 -11.785 1.00 98.50 842 VAL A N 1
ATOM 6345 C CA . VAL A 1 842 ? 25.007 19.686 -10.815 1.00 98.50 842 VAL A CA 1
ATOM 6346 C C . VAL A 1 842 ? 23.723 18.998 -10.364 1.00 98.50 842 VAL A C 1
ATOM 6348 O O . VAL A 1 842 ? 22.946 19.566 -9.597 1.00 98.50 842 VAL A O 1
ATOM 6351 N N . GLY A 1 843 ? 23.491 17.785 -10.864 1.00 98.31 843 GLY A N 1
ATOM 6352 C CA . GLY A 1 843 ? 22.282 16.997 -10.636 1.00 98.31 843 GLY A CA 1
ATOM 6353 C C . GLY A 1 843 ? 21.677 16.443 -11.926 1.00 98.31 843 GLY A C 1
ATOM 6354 O O . GLY A 1 843 ? 21.961 16.908 -13.029 1.00 98.31 843 GLY A O 1
ATOM 6355 N N . SER A 1 844 ? 20.804 15.449 -11.780 1.00 98.56 844 SER A N 1
ATOM 6356 C CA . SER A 1 844 ? 20.119 14.826 -12.917 1.00 98.56 844 SER A CA 1
ATOM 6357 C C . SER A 1 844 ? 18.952 15.683 -13.417 1.00 98.56 844 SER A C 1
ATOM 6359 O O . SER A 1 844 ? 18.158 16.187 -12.621 1.00 98.56 844 SER A O 1
ATOM 6361 N N . VAL A 1 845 ? 18.827 15.824 -14.738 1.00 98.81 845 VAL A N 1
ATOM 6362 C CA . VAL A 1 845 ? 17.705 16.492 -15.412 1.00 98.81 845 VAL A CA 1
ATOM 6363 C C . VAL A 1 845 ? 16.643 15.448 -15.742 1.00 98.81 845 VAL A C 1
ATOM 6365 O O . VAL A 1 845 ? 16.813 14.630 -16.649 1.00 98.81 845 VAL A O 1
ATOM 6368 N N . PHE A 1 846 ? 15.539 15.488 -15.000 1.00 98.81 846 PHE A N 1
ATOM 6369 C CA . PHE A 1 846 ? 14.428 14.550 -15.104 1.00 98.81 846 PHE A CA 1
ATOM 6370 C C . PHE A 1 846 ? 13.196 15.264 -15.668 1.00 98.81 846 PHE A C 1
ATOM 6372 O O . PHE A 1 846 ? 12.493 15.980 -14.959 1.00 98.81 846 PHE A O 1
ATOM 6379 N N . ALA A 1 847 ? 12.965 15.116 -16.974 1.00 98.75 847 ALA A N 1
ATOM 6380 C CA . ALA A 1 847 ? 11.894 15.797 -17.700 1.00 98.75 847 ALA A CA 1
ATOM 6381 C C . ALA A 1 847 ? 11.180 14.834 -18.673 1.00 98.75 847 ALA A C 1
ATOM 6383 O O . ALA A 1 847 ? 11.207 15.047 -19.890 1.00 98.75 847 ALA A O 1
ATOM 6384 N N . PRO A 1 848 ? 10.534 13.761 -18.174 1.00 98.50 848 PRO A N 1
ATOM 6385 C CA . PRO A 1 848 ? 10.015 12.667 -19.006 1.00 98.50 848 PRO A CA 1
ATOM 6386 C C . PRO A 1 848 ? 8.842 13.058 -19.926 1.00 98.50 848 PRO A C 1
ATOM 6388 O O . PRO A 1 848 ? 8.450 12.275 -20.790 1.00 98.50 848 PRO A O 1
ATOM 6391 N N . PHE A 1 849 ? 8.309 14.276 -19.785 1.00 97.81 849 PHE A N 1
ATOM 6392 C CA . PHE A 1 849 ? 7.291 14.864 -20.664 1.00 97.81 849 PHE A CA 1
ATOM 6393 C C . PHE A 1 849 ? 7.858 15.856 -21.693 1.00 97.81 849 PHE A C 1
ATOM 6395 O O . PHE A 1 849 ? 7.118 16.337 -22.553 1.00 97.81 849 PHE A O 1
ATOM 6402 N N . ALA A 1 850 ? 9.154 16.181 -21.628 1.00 98.69 850 ALA A N 1
ATOM 6403 C CA . ALA A 1 850 ? 9.731 17.287 -22.381 1.00 98.69 850 ALA A CA 1
ATOM 6404 C C . ALA A 1 850 ? 10.655 16.838 -23.516 1.00 98.69 850 ALA A C 1
ATOM 6406 O O . ALA A 1 850 ? 11.464 15.922 -23.370 1.00 98.69 850 ALA A O 1
ATOM 6407 N N . ASN A 1 851 ? 10.618 17.573 -24.629 1.00 98.81 851 ASN A N 1
ATOM 6408 C CA . ASN A 1 851 ? 11.740 17.616 -25.565 1.00 98.81 851 ASN A CA 1
ATOM 6409 C C . ASN A 1 851 ? 12.813 18.563 -25.008 1.00 98.81 851 ASN A C 1
ATOM 6411 O O . ASN A 1 851 ? 12.536 19.741 -24.777 1.00 98.81 851 ASN A O 1
ATOM 6415 N N . ILE A 1 852 ? 14.024 18.057 -24.776 1.00 98.88 852 ILE A N 1
ATOM 6416 C CA . ILE A 1 852 ? 15.103 18.795 -24.116 1.00 98.88 852 ILE A CA 1
ATOM 6417 C C . ILE A 1 852 ? 16.084 19.331 -25.163 1.00 98.88 852 ILE A C 1
ATOM 6419 O O . ILE A 1 852 ? 16.651 18.571 -25.948 1.00 98.88 852 ILE A O 1
ATOM 6423 N N . ASN A 1 853 ? 16.342 20.637 -25.139 1.00 98.50 853 ASN A N 1
ATOM 6424 C CA . ASN A 1 853 ? 17.350 21.292 -25.968 1.00 98.50 853 ASN A CA 1
ATOM 6425 C C . ASN A 1 853 ? 18.452 21.876 -25.085 1.00 98.50 853 ASN A C 1
ATOM 6427 O O . ASN A 1 853 ? 18.214 22.824 -24.339 1.00 98.50 853 ASN A O 1
ATOM 6431 N N . LYS A 1 854 ? 19.674 21.361 -25.216 1.00 97.69 854 LYS A N 1
ATOM 6432 C CA . LYS A 1 854 ? 20.882 21.905 -24.587 1.00 97.69 854 LYS A CA 1
ATOM 6433 C C . LYS A 1 854 ? 21.896 22.242 -25.676 1.00 97.69 854 LYS A C 1
ATOM 6435 O O . LYS A 1 854 ? 22.895 21.556 -25.867 1.00 97.69 854 LYS A O 1
ATOM 6440 N N . THR A 1 855 ? 21.574 23.284 -26.434 1.00 95.94 855 THR A N 1
ATOM 6441 C CA . THR A 1 855 ? 22.415 23.816 -27.519 1.00 95.94 855 THR A CA 1
ATOM 6442 C C . THR A 1 855 ? 22.893 25.239 -27.247 1.00 95.94 855 THR A C 1
ATOM 6444 O O . THR A 1 855 ? 23.844 25.699 -27.870 1.00 95.94 855 THR A O 1
ATOM 6447 N N . VAL A 1 856 ? 22.257 25.941 -26.303 1.00 96.75 856 VAL A N 1
ATOM 6448 C CA . VAL A 1 856 ? 22.670 27.278 -25.856 1.00 96.75 856 VAL A CA 1
ATOM 6449 C C . VAL A 1 856 ? 23.626 27.163 -24.673 1.00 96.75 856 VAL A C 1
ATOM 6451 O O . VAL A 1 856 ? 24.715 27.729 -24.723 1.00 96.75 856 VAL A O 1
ATOM 6454 N N . ASN A 1 857 ? 23.269 26.387 -23.643 1.00 96.88 857 ASN A N 1
ATOM 6455 C CA . ASN A 1 857 ? 24.161 26.126 -22.517 1.00 96.88 857 ASN A CA 1
ATOM 6456 C C . ASN A 1 857 ? 25.340 25.228 -22.938 1.00 96.88 857 ASN A C 1
ATOM 6458 O O . ASN A 1 857 ? 25.180 24.026 -23.161 1.00 96.88 857 ASN A O 1
ATOM 6462 N N . GLN A 1 858 ? 26.529 25.830 -23.031 1.00 96.12 858 GLN A N 1
ATOM 6463 C CA . GLN A 1 858 ? 27.780 25.174 -23.442 1.00 96.12 858 GLN A CA 1
ATOM 6464 C C . GLN A 1 858 ? 28.572 24.557 -22.273 1.00 96.12 858 GLN A C 1
ATOM 6466 O O . GLN A 1 858 ? 29.697 24.104 -22.479 1.00 96.12 858 GLN A O 1
ATOM 6471 N N . SER A 1 859 ? 28.020 24.551 -21.058 1.00 97.31 859 SER A N 1
ATOM 6472 C CA . SER A 1 859 ? 28.697 24.064 -19.850 1.00 97.31 859 SER A CA 1
ATOM 6473 C C . SER A 1 859 ? 28.356 22.613 -19.541 1.00 97.31 859 SER A C 1
ATOM 6475 O O . SER A 1 859 ? 27.473 22.024 -20.167 1.00 97.31 859 SER A O 1
ATOM 6477 N N . ASN A 1 860 ? 29.088 22.012 -18.605 1.00 97.25 860 ASN A N 1
ATOM 6478 C CA . ASN A 1 860 ? 28.914 20.605 -18.262 1.00 97.25 860 ASN A CA 1
ATOM 6479 C C . ASN A 1 860 ? 27.566 20.336 -17.578 1.00 97.25 860 ASN A C 1
ATOM 6481 O O . ASN A 1 860 ? 26.963 21.216 -16.961 1.00 97.25 860 ASN A O 1
ATOM 6485 N N . LEU A 1 861 ? 27.112 19.093 -17.689 1.00 98.12 861 LEU A N 1
ATOM 6486 C CA . LEU A 1 861 ? 26.009 18.536 -16.922 1.00 98.12 861 LEU A CA 1
ATOM 6487 C C . LEU A 1 861 ? 26.556 17.346 -16.134 1.00 98.12 861 LEU A C 1
ATOM 6489 O O . LEU A 1 861 ? 26.913 16.322 -16.710 1.00 98.12 861 LEU A O 1
ATOM 6493 N N . GLU A 1 862 ? 26.621 17.500 -14.819 1.00 97.69 862 GLU A N 1
ATOM 6494 C CA . GLU A 1 862 ? 27.009 16.466 -13.867 1.00 97.69 862 GLU A CA 1
ATOM 6495 C C . GLU A 1 862 ? 25.749 15.693 -13.472 1.00 97.69 862 GLU A C 1
ATOM 6497 O O . GLU A 1 862 ? 25.042 16.106 -12.553 1.00 97.69 862 GLU A O 1
ATOM 6502 N N . GLY A 1 863 ? 25.399 14.623 -14.191 1.00 96.94 863 GLY A N 1
ATOM 6503 C CA . GLY A 1 863 ? 24.144 13.916 -13.930 1.00 96.94 863 GLY A CA 1
ATOM 6504 C C . GLY A 1 863 ? 23.574 13.137 -15.107 1.00 96.94 863 GLY A C 1
ATOM 6505 O O . GLY A 1 863 ? 24.176 13.042 -16.174 1.00 96.94 863 GLY A O 1
ATOM 6506 N N . GLN A 1 864 ? 22.383 12.580 -14.892 1.00 97.75 864 GLN A N 1
ATOM 6507 C CA . GLN A 1 864 ? 21.599 11.880 -15.908 1.00 97.75 864 GLN A CA 1
ATOM 6508 C C . GLN A 1 864 ? 20.689 12.845 -16.679 1.00 97.75 864 GLN A C 1
ATOM 6510 O O . GLN A 1 864 ? 20.234 13.845 -16.122 1.00 97.75 864 GLN A O 1
ATOM 6515 N N . VAL A 1 865 ? 20.362 12.520 -17.932 1.00 98.75 865 VAL A N 1
ATOM 6516 C CA . VAL A 1 865 ? 19.345 13.228 -18.727 1.00 98.75 865 VAL A CA 1
ATOM 6517 C C . VAL A 1 865 ? 18.255 12.257 -19.165 1.00 98.75 865 VAL A C 1
ATOM 6519 O O . VAL A 1 865 ? 18.528 11.303 -19.893 1.00 98.75 865 VAL A O 1
ATOM 6522 N N . ILE A 1 866 ? 17.013 12.527 -18.756 1.00 98.88 866 ILE A N 1
ATOM 6523 C CA . ILE A 1 866 ? 15.832 11.737 -19.125 1.00 98.88 866 ILE A CA 1
ATOM 6524 C C . ILE A 1 866 ? 14.757 12.663 -19.693 1.00 98.88 866 ILE A C 1
ATOM 6526 O O . ILE A 1 866 ? 14.312 13.586 -19.009 1.00 98.88 866 ILE A O 1
ATOM 6530 N N . GLY A 1 867 ? 14.307 12.399 -20.921 1.00 98.69 867 GLY A N 1
ATOM 6531 C CA . GLY A 1 867 ? 13.228 13.161 -21.558 1.00 98.69 867 GLY A CA 1
ATOM 6532 C C . GLY A 1 867 ? 12.698 12.532 -22.841 1.00 98.69 867 GLY A C 1
ATOM 6533 O O . GLY A 1 867 ? 13.233 11.538 -23.318 1.00 98.69 867 GLY A O 1
ATOM 6534 N N . LEU A 1 868 ? 11.648 13.106 -23.432 1.00 98.56 868 LEU A N 1
ATOM 6535 C CA . LEU A 1 868 ? 11.083 12.589 -24.686 1.00 98.56 868 LEU A CA 1
ATOM 6536 C C . LEU A 1 868 ? 12.114 12.607 -25.814 1.00 98.56 868 LEU A C 1
ATOM 6538 O O . LEU A 1 868 ? 12.218 11.649 -26.571 1.00 98.56 868 LEU A O 1
ATOM 6542 N N . SER A 1 869 ? 12.893 13.681 -25.905 1.00 98.81 869 SER A N 1
ATOM 6543 C CA . SER A 1 869 ? 14.010 13.805 -26.841 1.00 98.81 869 SER A CA 1
ATOM 6544 C C . SER A 1 869 ? 15.135 14.615 -26.212 1.00 98.81 869 SER A C 1
ATOM 6546 O O . SER A 1 869 ? 14.880 15.406 -25.302 1.00 98.81 869 SER A O 1
ATOM 6548 N N . PHE A 1 870 ? 16.356 14.485 -26.732 1.00 98.75 870 PHE A N 1
ATOM 6549 C CA . PHE A 1 870 ? 17.483 15.324 -26.320 1.00 98.75 870 PHE A CA 1
ATOM 6550 C C . PHE A 1 870 ? 18.299 15.807 -27.521 1.00 98.75 870 PHE A C 1
ATOM 6552 O O . PHE A 1 870 ? 18.750 15.011 -28.343 1.00 98.75 870 PHE A O 1
ATOM 6559 N N . ASN A 1 871 ? 18.490 17.120 -27.620 1.00 98.38 871 ASN A N 1
ATOM 6560 C CA . ASN A 1 871 ? 19.367 17.757 -28.595 1.00 98.38 871 ASN A CA 1
ATOM 6561 C C . ASN A 1 871 ? 20.558 18.392 -27.874 1.00 98.38 871 ASN A C 1
ATOM 6563 O O . ASN A 1 871 ? 20.381 19.357 -27.122 1.00 98.38 871 ASN A O 1
ATOM 6567 N N . HIS A 1 872 ? 21.752 17.845 -28.098 1.00 97.94 872 HIS A N 1
ATOM 6568 C CA . HIS A 1 872 ? 22.953 18.199 -27.354 1.00 97.94 872 HIS A CA 1
ATOM 6569 C C . HIS A 1 872 ? 24.044 18.805 -28.237 1.00 97.94 872 HIS A C 1
ATOM 6571 O O . HIS A 1 872 ? 24.537 18.177 -29.183 1.00 97.94 872 HIS A O 1
ATOM 6577 N N . ALA A 1 873 ? 24.464 20.014 -27.865 1.00 94.94 873 ALA A N 1
ATOM 6578 C CA . ALA A 1 873 ? 25.630 20.683 -28.417 1.00 94.94 873 ALA A CA 1
ATOM 6579 C C . ALA A 1 873 ? 26.319 21.509 -27.324 1.00 94.94 873 ALA A C 1
ATOM 6581 O O . ALA A 1 873 ? 25.735 22.465 -26.813 1.00 94.94 873 ALA A O 1
ATOM 6582 N N . GLY A 1 874 ? 27.578 21.192 -27.017 1.00 87.88 874 GLY A N 1
ATOM 6583 C CA . GLY A 1 874 ? 28.361 21.940 -26.032 1.00 87.88 874 GLY A CA 1
ATOM 6584 C C . GLY A 1 874 ? 28.300 21.381 -24.611 1.00 87.88 874 GLY A C 1
ATOM 6585 O O . GLY A 1 874 ? 27.277 20.871 -24.168 1.00 87.88 874 GLY A O 1
ATOM 6586 N N . GLY A 1 875 ? 29.403 21.517 -23.872 1.00 93.12 875 GLY A N 1
ATOM 6587 C CA . GLY A 1 875 ? 29.605 20.868 -22.574 1.00 93.12 875 GLY A CA 1
ATOM 6588 C C . GLY A 1 875 ? 29.713 19.345 -22.659 1.00 93.12 875 GLY A C 1
ATOM 6589 O O . GLY A 1 875 ? 29.484 18.750 -23.712 1.00 93.12 875 GLY A O 1
ATOM 6590 N N . GLN A 1 876 ? 30.099 18.726 -21.550 1.00 94.94 876 GLN A N 1
ATOM 6591 C CA . GLN A 1 876 ? 30.148 17.273 -21.376 1.00 94.94 876 GLN A CA 1
ATOM 6592 C C . GLN A 1 876 ? 28.954 16.830 -20.519 1.00 94.94 876 GLN A C 1
ATOM 6594 O O . GLN A 1 876 ? 28.550 17.562 -19.614 1.00 94.94 876 GLN A O 1
ATOM 6599 N N . VAL A 1 877 ? 28.402 15.642 -20.777 1.00 97.50 877 VAL A N 1
ATOM 6600 C CA . VAL A 1 877 ? 27.452 14.986 -19.857 1.00 97.50 877 VAL A CA 1
ATOM 6601 C C . VAL A 1 877 ? 28.218 13.931 -19.069 1.00 97.50 877 VAL A C 1
ATOM 6603 O O . VAL A 1 877 ? 28.639 12.925 -19.639 1.00 97.50 877 VAL A O 1
ATOM 6606 N N . HIS A 1 878 ? 28.466 14.186 -17.788 1.00 96.19 878 HIS A N 1
ATOM 6607 C CA . HIS A 1 878 ? 29.254 13.309 -16.922 1.00 96.19 878 HIS A CA 1
ATOM 6608 C C . HIS A 1 878 ? 28.390 12.268 -16.215 1.00 96.19 878 HIS A C 1
ATOM 6610 O O . HIS A 1 878 ? 27.211 12.492 -15.924 1.00 96.19 878 HIS A O 1
ATOM 6616 N N . THR A 1 879 ? 28.999 11.132 -15.873 1.00 88.06 879 THR A N 1
ATOM 6617 C CA . THR A 1 879 ? 28.297 10.057 -15.166 1.00 88.06 879 THR A CA 1
ATOM 6618 C C . THR A 1 879 ? 28.145 10.390 -13.689 1.00 88.06 879 THR A C 1
ATOM 6620 O O . THR A 1 879 ? 29.050 10.156 -12.891 1.00 88.06 879 THR A O 1
ATOM 6623 N N . ALA A 1 880 ? 26.980 10.909 -13.320 1.00 94.25 880 ALA A N 1
ATOM 6624 C CA . ALA A 1 880 ? 26.590 11.133 -11.931 1.00 94.25 880 ALA A CA 1
ATOM 6625 C C . ALA A 1 880 ? 25.080 10.904 -11.752 1.00 94.25 880 ALA A C 1
ATOM 6627 O O . ALA A 1 880 ? 24.355 11.766 -11.256 1.00 94.25 880 ALA A O 1
ATOM 6628 N N . ASN A 1 881 ? 24.604 9.750 -12.233 1.00 95.38 881 ASN A N 1
ATOM 6629 C CA . ASN A 1 881 ? 23.184 9.406 -12.249 1.00 95.38 881 ASN A CA 1
ATOM 6630 C C . ASN A 1 881 ? 22.557 9.508 -10.852 1.00 95.38 881 ASN A C 1
ATOM 6632 O O . ASN A 1 881 ? 23.205 9.224 -9.842 1.00 95.38 881 ASN A O 1
ATOM 6636 N N . PHE A 1 882 ? 21.282 9.894 -10.796 1.00 97.00 882 PHE A N 1
ATOM 6637 C CA . PHE A 1 882 ? 20.543 9.922 -9.540 1.00 97.00 882 PHE A CA 1
ATOM 6638 C C . PHE A 1 882 ? 20.335 8.494 -9.018 1.00 97.00 882 PHE A C 1
ATOM 6640 O O . PHE A 1 882 ? 19.663 7.676 -9.645 1.00 97.00 882 PHE A O 1
ATOM 6647 N N . THR A 1 883 ? 20.944 8.191 -7.873 1.00 88.62 883 THR A N 1
ATOM 6648 C CA . THR A 1 883 ? 20.943 6.853 -7.253 1.00 88.62 883 THR A CA 1
ATOM 6649 C C . THR A 1 883 ? 20.043 6.687 -6.024 1.00 88.62 883 THR A C 1
ATOM 6651 O O . THR A 1 883 ? 19.696 5.538 -5.740 1.00 88.62 883 THR A O 1
ATOM 6654 N N . PRO A 1 884 ? 19.651 7.741 -5.272 1.00 91.88 884 PRO A N 1
ATOM 6655 C CA . PRO A 1 884 ? 18.806 7.568 -4.101 1.00 91.88 884 PRO A CA 1
ATOM 6656 C C . PRO A 1 884 ? 17.501 6.852 -4.416 1.00 91.88 884 PRO A C 1
ATOM 6658 O O . PRO A 1 884 ? 16.731 7.276 -5.274 1.00 91.88 884 PRO A O 1
ATOM 6661 N N . ALA A 1 885 ? 17.235 5.799 -3.648 1.00 85.88 885 ALA A N 1
ATOM 6662 C CA . ALA A 1 885 ? 15.913 5.214 -3.565 1.00 85.88 885 ALA A CA 1
ATOM 6663 C C . ALA A 1 885 ? 15.002 6.174 -2.798 1.00 85.88 885 ALA A C 1
ATOM 6665 O O . ALA A 1 885 ? 15.232 6.442 -1.611 1.00 85.88 885 ALA A O 1
ATOM 6666 N N . LEU A 1 886 ? 13.997 6.700 -3.488 1.00 82.94 886 LEU A N 1
ATOM 6667 C CA . LEU A 1 886 ? 12.987 7.554 -2.886 1.00 82.94 886 LEU A CA 1
ATOM 6668 C C . LEU A 1 886 ? 11.814 6.676 -2.474 1.00 82.94 886 LEU A C 1
ATOM 6670 O O . LEU A 1 886 ? 11.524 5.665 -3.107 1.00 82.94 886 LEU A O 1
ATOM 6674 N N . ILE A 1 887 ? 11.188 7.034 -1.361 1.00 67.94 887 ILE A N 1
ATOM 6675 C CA . ILE A 1 887 ? 9.960 6.386 -0.925 1.00 67.94 887 ILE A CA 1
ATOM 6676 C C . ILE A 1 887 ? 8.882 6.838 -1.910 1.00 67.94 887 ILE A C 1
ATOM 6678 O O . ILE A 1 887 ? 8.494 8.006 -1.897 1.00 67.94 887 ILE A O 1
ATOM 6682 N N . ASN A 1 888 ? 8.462 5.938 -2.799 1.00 55.25 888 ASN A N 1
ATOM 6683 C CA . ASN A 1 888 ? 7.337 6.179 -3.683 1.00 55.25 888 ASN A CA 1
ATOM 6684 C C . ASN A 1 888 ? 6.126 5.453 -3.103 1.00 55.25 888 ASN A C 1
ATOM 6686 O O . ASN A 1 888 ? 5.925 4.266 -3.338 1.00 55.25 888 ASN A O 1
ATOM 6690 N N . CYS A 1 889 ? 5.355 6.155 -2.280 1.00 53.38 889 CYS A N 1
ATOM 6691 C CA . CYS A 1 889 ? 4.075 5.647 -1.813 1.00 53.38 889 CYS A CA 1
ATOM 6692 C C . CYS A 1 889 ? 3.021 6.087 -2.833 1.00 53.38 889 CYS A C 1
ATOM 6694 O O . CYS A 1 889 ? 2.295 7.055 -2.615 1.00 53.38 889 CYS A O 1
ATOM 6696 N N . ALA A 1 890 ? 3.015 5.453 -4.003 1.00 46.91 890 ALA A N 1
ATOM 6697 C CA . ALA A 1 890 ? 1.896 5.620 -4.913 1.00 46.91 890 ALA A CA 1
ATOM 6698 C C . ALA A 1 890 ? 0.712 4.834 -4.339 1.00 46.91 890 ALA A C 1
ATOM 6700 O O . ALA A 1 890 ? 0.858 3.662 -3.986 1.00 46.91 890 ALA A O 1
ATOM 6701 N N . GLU A 1 891 ? -0.474 5.444 -4.278 1.00 43.09 891 GLU A N 1
ATOM 6702 C CA . GLU A 1 891 ? -1.675 4.623 -4.391 1.00 43.09 891 GLU A CA 1
ATOM 6703 C C . GLU A 1 891 ? -1.573 3.925 -5.746 1.00 43.09 891 GLU A C 1
ATOM 6705 O O . GLU A 1 891 ? -1.576 4.582 -6.791 1.00 43.09 891 GLU A O 1
ATOM 6710 N N . VAL A 1 892 ? -1.419 2.602 -5.737 1.00 43.75 892 VAL A N 1
ATOM 6711 C CA . VAL A 1 892 ? -1.501 1.809 -6.960 1.00 43.75 892 VAL A CA 1
ATOM 6712 C C . VAL A 1 892 ? -2.964 1.840 -7.402 1.00 43.75 892 VAL A C 1
ATOM 6714 O O . VAL A 1 892 ? -3.763 0.970 -7.065 1.00 43.75 892 VAL A O 1
ATOM 6717 N N . SER A 1 893 ? -3.344 2.896 -8.117 1.00 48.22 893 SER A N 1
ATOM 6718 C CA . SER A 1 893 ? -4.574 2.918 -8.895 1.00 48.22 893 SER A CA 1
ATOM 6719 C C . SER A 1 893 ? -4.300 2.116 -10.156 1.00 48.22 893 SER A C 1
ATOM 6721 O O . SER A 1 893 ? -3.767 2.652 -11.124 1.00 48.22 893 SER A O 1
ATOM 6723 N N . CYS A 1 894 ? -4.636 0.827 -10.140 1.00 52.97 894 CYS A N 1
ATOM 6724 C CA . CYS A 1 894 ? -4.618 0.034 -11.362 1.00 52.97 894 CYS A CA 1
ATOM 6725 C C . CYS A 1 894 ? -5.588 0.660 -12.370 1.00 52.97 894 CYS A C 1
ATOM 6727 O O . CYS A 1 894 ? -6.768 0.862 -12.062 1.00 52.97 894 CYS A O 1
ATOM 6729 N N . ASP A 1 895 ? -5.098 0.960 -13.571 1.00 62.03 895 ASP A N 1
ATOM 6730 C CA . ASP A 1 895 ? -5.971 1.339 -14.671 1.00 62.03 895 ASP A CA 1
ATOM 6731 C C . ASP A 1 895 ? -6.954 0.191 -14.931 1.00 62.03 895 ASP A C 1
ATOM 6733 O O . ASP A 1 895 ? -6.565 -0.966 -15.078 1.00 62.03 895 ASP A O 1
ATOM 6737 N N . VAL A 1 896 ? -8.251 0.495 -14.966 1.00 71.62 896 VAL A N 1
ATOM 6738 C CA . VAL A 1 896 ? -9.277 -0.491 -15.315 1.00 71.62 896 VAL A CA 1
ATOM 6739 C C . VAL A 1 896 ? -9.518 -0.397 -16.812 1.00 71.62 896 VAL A C 1
ATOM 6741 O O . VAL A 1 896 ? -9.880 0.667 -17.315 1.00 71.62 896 VAL A O 1
ATOM 6744 N N . ALA A 1 897 ? -9.339 -1.511 -17.524 1.00 79.31 897 ALA A N 1
ATOM 6745 C CA . ALA A 1 897 ? -9.694 -1.593 -18.934 1.00 79.31 897 ALA A CA 1
ATOM 6746 C C . ALA A 1 897 ? -11.201 -1.365 -19.104 1.00 79.31 897 ALA A C 1
ATOM 6748 O O . ALA A 1 897 ? -12.016 -2.221 -18.759 1.00 79.31 897 ALA A O 1
ATOM 6749 N N . ASP A 1 898 ? -11.566 -0.221 -19.674 1.00 82.88 898 ASP A N 1
ATOM 6750 C CA . ASP A 1 898 ? -12.945 0.120 -19.991 1.00 82.88 898 ASP A CA 1
ATOM 6751 C C . ASP A 1 898 ? -13.161 0.098 -21.505 1.00 82.88 898 ASP A C 1
ATOM 6753 O O . ASP A 1 898 ? -12.497 0.807 -22.268 1.00 82.88 898 ASP A O 1
ATOM 6757 N N . ASN A 1 899 ? -14.103 -0.730 -21.952 1.00 89.69 899 ASN A N 1
ATOM 6758 C CA . ASN A 1 899 ? -14.543 -0.768 -23.337 1.00 89.69 899 ASN A CA 1
ATOM 6759 C C . ASN A 1 899 ? -15.664 0.260 -23.530 1.00 89.69 899 ASN A C 1
ATOM 6761 O O . ASN A 1 899 ? -16.839 -0.025 -23.311 1.00 89.69 899 ASN A O 1
ATOM 6765 N N . THR A 1 900 ? -15.296 1.437 -24.025 1.00 86.56 900 THR A N 1
ATOM 6766 C CA . THR A 1 900 ? -16.219 2.553 -24.272 1.00 86.56 900 THR A CA 1
ATOM 6767 C C . THR A 1 900 ? -16.903 2.482 -25.642 1.00 86.56 900 THR A C 1
ATOM 6769 O O . THR A 1 900 ? -17.531 3.449 -26.079 1.00 86.56 900 THR A O 1
ATOM 6772 N N . THR A 1 901 ? -16.788 1.355 -26.353 1.00 89.56 901 THR A N 1
ATOM 6773 C CA . THR A 1 901 ? -17.385 1.180 -27.681 1.00 89.56 901 THR A CA 1
ATOM 6774 C C . THR A 1 901 ? -18.908 1.294 -27.598 1.00 89.56 901 THR A C 1
ATOM 6776 O O . THR A 1 901 ? -19.559 0.607 -26.814 1.00 89.56 901 THR A O 1
ATOM 6779 N N . SER A 1 902 ? -19.506 2.123 -28.460 1.00 86.19 902 SER A N 1
ATOM 6780 C CA . SER A 1 902 ? -20.967 2.264 -28.552 1.00 86.19 902 SER A CA 1
ATOM 6781 C C . SER A 1 902 ? -21.654 0.908 -28.748 1.00 86.19 902 SER A C 1
ATOM 6783 O O . SER A 1 902 ? -21.198 0.093 -29.542 1.00 86.19 902 SER A O 1
ATOM 6785 N N . THR A 1 903 ? -22.802 0.669 -28.116 1.00 89.38 903 THR A N 1
ATOM 6786 C CA . THR A 1 903 ? -23.590 -0.568 -28.293 1.00 89.38 903 THR A CA 1
ATOM 6787 C C . THR A 1 903 ? -24.562 -0.518 -29.475 1.00 89.38 903 THR A C 1
ATOM 6789 O O . THR A 1 903 ? -25.255 -1.496 -29.734 1.00 89.38 903 THR A O 1
ATOM 6792 N N . THR A 1 904 ? -24.584 0.578 -30.241 1.00 89.56 904 THR A N 1
ATOM 6793 C CA . THR A 1 904 ? -25.470 0.737 -31.410 1.00 89.56 904 THR A CA 1
ATOM 6794 C C . THR A 1 904 ? -25.241 -0.379 -32.433 1.00 89.56 904 THR A C 1
ATOM 6796 O O . THR A 1 904 ? -24.093 -0.677 -32.776 1.00 89.56 904 THR A O 1
ATOM 6799 N N . SER A 1 905 ? -26.318 -1.004 -32.909 1.00 89.50 905 SER A N 1
ATOM 6800 C CA . SER A 1 905 ? -26.267 -2.029 -33.956 1.00 89.50 905 SER A CA 1
ATOM 6801 C C . SER A 1 905 ? -25.753 -1.448 -35.276 1.00 89.50 905 SER A C 1
ATOM 6803 O O . SER A 1 905 ? -26.053 -0.301 -35.601 1.00 89.50 905 SER A O 1
ATOM 6805 N N . ILE A 1 906 ? -25.019 -2.255 -36.038 1.00 90.06 906 ILE A N 1
ATOM 6806 C CA . ILE A 1 906 ? -24.576 -1.956 -37.408 1.00 90.06 906 ILE A CA 1
ATOM 6807 C C . ILE A 1 906 ? -25.134 -3.016 -38.364 1.00 90.06 906 ILE A C 1
ATOM 6809 O O . ILE A 1 906 ? -25.511 -4.101 -37.916 1.00 90.06 906 ILE A O 1
ATOM 6813 N N . THR A 1 907 ? -25.201 -2.704 -39.655 1.00 88.25 907 THR A N 1
ATOM 6814 C CA . THR A 1 907 ? -25.660 -3.625 -40.707 1.00 88.25 907 THR A CA 1
ATOM 6815 C C . THR A 1 907 ? -24.500 -4.347 -41.398 1.00 88.25 907 THR A C 1
ATOM 6817 O O . THR A 1 907 ? -23.350 -3.909 -41.348 1.00 88.25 907 THR A O 1
ATOM 6820 N N . GLU A 1 908 ? -24.800 -5.477 -42.041 1.00 76.75 908 GLU A N 1
ATOM 6821 C CA . GLU A 1 908 ? -23.865 -6.192 -42.917 1.00 76.75 908 GLU A CA 1
ATOM 6822 C C . GLU A 1 908 ? -23.359 -5.236 -44.018 1.00 76.75 908 GLU A C 1
ATOM 6824 O O . GLU A 1 908 ? -24.149 -4.637 -44.751 1.00 76.75 908 GLU A O 1
ATOM 6829 N N . GLY A 1 909 ? -22.038 -5.032 -44.087 1.00 79.31 909 GLY A N 1
ATOM 6830 C CA . GLY A 1 909 ? -21.386 -4.056 -44.974 1.00 79.31 909 GLY A CA 1
ATOM 6831 C C . GLY A 1 909 ? -20.926 -2.754 -44.300 1.00 79.31 909 GLY A C 1
ATOM 6832 O O . GLY A 1 909 ? -20.193 -1.980 -44.919 1.00 79.31 909 GLY A O 1
ATOM 6833 N N . GLU A 1 910 ? -21.291 -2.518 -43.038 1.00 90.31 910 GLU A N 1
ATOM 6834 C CA . GLU A 1 910 ? -20.772 -1.413 -42.225 1.00 90.31 910 GLU A CA 1
ATOM 6835 C C . GLU A 1 910 ? -19.627 -1.870 -41.308 1.00 90.31 910 GLU A C 1
ATOM 6837 O O . GLU A 1 910 ? -19.520 -3.033 -40.924 1.00 90.31 910 GLU A O 1
ATOM 6842 N N . THR A 1 911 ? -18.764 -0.931 -40.918 1.00 92.31 911 THR A N 1
ATOM 6843 C CA . THR A 1 911 ? -17.690 -1.164 -39.940 1.00 92.31 911 THR A CA 1
ATOM 6844 C C . THR A 1 911 ? -17.942 -0.378 -38.664 1.00 92.31 911 THR A C 1
ATOM 6846 O O . THR A 1 911 ? -18.502 0.719 -38.709 1.00 92.31 911 THR A O 1
ATOM 6849 N N . LYS A 1 912 ? -17.453 -0.883 -37.530 1.00 92.69 912 LYS A N 1
ATOM 6850 C CA . LYS A 1 912 ? -17.590 -0.231 -36.225 1.00 92.69 912 LYS A CA 1
ATOM 6851 C C . LYS A 1 912 ? -16.240 0.149 -35.636 1.00 92.69 912 LYS A C 1
ATOM 6853 O O . LYS A 1 912 ? -15.380 -0.706 -35.447 1.00 92.69 912 LYS A O 1
ATOM 6858 N N . THR A 1 913 ? -16.074 1.425 -35.302 1.00 94.06 913 THR A N 1
ATOM 6859 C CA . THR A 1 913 ? -14.895 1.899 -34.570 1.00 94.06 913 THR A CA 1
ATOM 6860 C C . THR A 1 913 ? -14.998 1.490 -33.105 1.00 94.06 913 THR A C 1
ATOM 6862 O O . THR A 1 913 ? -15.997 1.777 -32.445 1.00 94.06 913 THR A O 1
ATOM 6865 N N . LEU A 1 914 ? -13.961 0.827 -32.609 1.00 92.81 914 LEU A N 1
ATOM 6866 C CA . LEU A 1 914 ? -13.802 0.401 -31.227 1.00 92.81 914 LEU A CA 1
ATOM 6867 C C . LEU A 1 914 ? -13.062 1.484 -30.438 1.00 92.81 914 LEU A C 1
ATOM 6869 O O . LEU A 1 914 ? -12.108 2.085 -30.938 1.00 92.81 914 LEU A O 1
ATOM 6873 N N . SER A 1 915 ? -13.491 1.730 -29.206 1.00 89.44 915 SER A N 1
ATOM 6874 C CA . SER A 1 915 ? -12.862 2.703 -28.312 1.00 89.44 915 SER A CA 1
ATOM 6875 C C . SER A 1 915 ? -12.720 2.125 -26.912 1.00 89.44 915 SER A C 1
ATOM 6877 O O . SER A 1 915 ? -13.636 1.490 -26.397 1.00 89.44 915 SER A O 1
ATOM 6879 N N . GLY A 1 916 ? -11.552 2.326 -26.307 1.00 86.38 916 GLY A N 1
ATOM 6880 C CA . GLY A 1 916 ? -11.207 1.786 -24.998 1.00 86.38 916 GLY A CA 1
ATOM 6881 C C . GLY A 1 916 ? -10.346 2.770 -24.215 1.00 86.38 916 GLY A C 1
ATOM 6882 O O . GLY A 1 916 ? -9.663 3.605 -24.814 1.00 86.38 916 GLY A O 1
ATOM 6883 N N . SER A 1 917 ? -10.423 2.696 -22.890 1.00 77.12 917 SER A N 1
ATOM 6884 C CA . SER A 1 917 ? -9.658 3.524 -21.955 1.00 77.12 917 SER A CA 1
ATOM 6885 C C . SER A 1 917 ? -8.965 2.636 -20.915 1.00 77.12 917 SER A C 1
ATOM 6887 O O . SER A 1 917 ? -9.596 1.680 -20.466 1.00 77.12 917 SER A O 1
ATOM 6889 N N . PRO A 1 918 ? -7.708 2.924 -20.523 1.00 75.00 918 PRO A N 1
ATOM 6890 C CA . PRO A 1 918 ? -6.776 3.880 -21.144 1.00 75.00 918 PRO A CA 1
ATOM 6891 C C . PRO A 1 918 ? -6.378 3.455 -22.570 1.00 75.00 918 PRO A C 1
ATOM 6893 O O . PRO A 1 918 ? -6.673 2.339 -22.987 1.00 75.00 918 PRO A O 1
ATOM 6896 N N . ALA A 1 919 ? -5.743 4.335 -23.352 1.00 71.81 919 ALA A N 1
ATOM 6897 C CA . ALA A 1 919 ? -5.323 4.025 -24.726 1.00 71.81 919 ALA A CA 1
ATOM 6898 C C . ALA A 1 919 ? -4.121 3.057 -24.765 1.00 71.81 919 ALA A C 1
ATOM 6900 O O . ALA A 1 919 ? -3.248 3.126 -23.909 1.00 71.81 919 ALA A O 1
ATOM 6901 N N . GLY A 1 920 ? -4.039 2.205 -25.795 1.00 73.25 920 GLY A N 1
ATOM 6902 C CA . GLY A 1 920 ? -2.904 1.286 -26.009 1.00 73.25 920 GLY A CA 1
ATOM 6903 C C . GLY A 1 920 ? -3.190 -0.193 -25.721 1.00 73.25 920 GLY A C 1
ATOM 6904 O O . GLY A 1 920 ? -2.310 -1.026 -25.917 1.00 73.25 920 GLY A O 1
ATOM 6905 N N . GLY A 1 921 ? -4.412 -0.534 -25.307 1.00 82.69 921 GLY A N 1
ATOM 6906 C CA . GLY A 1 921 ? -4.868 -1.915 -25.171 1.00 82.69 921 GLY A CA 1
ATOM 6907 C C . GLY A 1 921 ? -5.159 -2.599 -26.510 1.00 82.69 921 GLY A C 1
ATOM 6908 O O . GLY A 1 921 ? -5.168 -1.991 -27.582 1.00 82.69 921 GLY A O 1
ATOM 6909 N N . THR A 1 922 ? -5.418 -3.899 -26.435 1.00 87.94 922 THR A N 1
ATOM 6910 C CA . THR A 1 922 ? -5.691 -4.782 -27.571 1.00 87.94 922 THR A CA 1
ATOM 6911 C C . THR A 1 922 ? -7.151 -5.218 -27.598 1.00 87.94 922 THR A C 1
ATOM 6913 O O . THR A 1 922 ? -7.806 -5.353 -26.564 1.00 87.94 922 THR A O 1
ATOM 6916 N N . TRP A 1 923 ? -7.667 -5.443 -28.806 1.00 92.00 923 TRP A N 1
ATOM 6917 C CA . TRP A 1 923 ? -9.043 -5.870 -29.042 1.00 92.00 923 TRP A CA 1
ATOM 6918 C C . TRP A 1 923 ? -9.103 -7.342 -29.436 1.00 92.00 923 TRP A C 1
ATOM 6920 O O . TRP A 1 923 ? -8.314 -7.801 -30.261 1.00 92.00 923 TRP A O 1
ATOM 6930 N N . SER A 1 924 ? -10.078 -8.076 -28.899 1.00 91.44 924 SER A N 1
ATOM 6931 C CA . SER A 1 924 ? -10.354 -9.460 -29.303 1.00 91.44 924 SER A CA 1
ATOM 6932 C C . SER A 1 924 ? -11.851 -9.737 -29.426 1.00 91.44 924 SER A C 1
ATOM 6934 O O . SER A 1 924 ? -12.665 -9.200 -28.673 1.00 91.44 924 SER A O 1
ATOM 6936 N N . ILE A 1 925 ? -12.220 -10.589 -30.385 1.00 92.00 925 ILE A N 1
ATOM 6937 C CA . ILE A 1 925 ? -13.589 -11.096 -30.527 1.00 92.00 925 ILE A CA 1
ATOM 6938 C C . ILE A 1 925 ? -13.734 -12.301 -29.601 1.00 92.00 925 ILE A C 1
ATOM 6940 O O . ILE A 1 925 ? -12.972 -13.260 -29.699 1.00 92.00 925 ILE A O 1
ATOM 6944 N N . ILE A 1 926 ? -14.723 -12.255 -28.714 1.00 93.62 926 ILE A N 1
ATOM 6945 C CA . ILE A 1 926 ? -15.043 -13.352 -27.796 1.00 93.62 926 ILE A CA 1
ATOM 6946 C C . ILE A 1 926 ? -16.090 -14.281 -28.414 1.00 93.62 926 ILE A C 1
ATOM 6948 O O . ILE A 1 926 ? -15.997 -15.496 -28.271 1.00 93.62 926 ILE A O 1
ATOM 6952 N N . SER A 1 927 ? -17.088 -13.723 -29.107 1.00 90.00 927 SER A N 1
ATOM 6953 C CA . SER A 1 927 ? -18.116 -14.488 -29.828 1.00 90.00 927 SER A CA 1
ATOM 6954 C C . SER A 1 927 ? -18.826 -13.627 -30.881 1.00 90.00 927 SER A C 1
ATOM 6956 O O . SER A 1 927 ? -18.738 -12.401 -30.827 1.00 90.00 927 SER A O 1
ATOM 6958 N N . GLY A 1 928 ? -19.530 -14.264 -31.825 1.00 85.88 928 GLY A N 1
ATOM 6959 C CA . GLY A 1 928 ? -20.360 -13.596 -32.842 1.00 85.88 928 GLY A CA 1
ATOM 6960 C C . GLY A 1 928 ? -19.727 -13.421 -34.229 1.00 85.88 928 GLY A C 1
ATOM 6961 O O . GLY A 1 928 ? -20.429 -13.002 -35.140 1.00 85.88 928 GLY A O 1
ATOM 6962 N N . GLY A 1 929 ? -18.451 -13.783 -34.413 1.00 86.88 929 GLY A N 1
ATOM 6963 C CA . GLY A 1 929 ? -17.762 -13.726 -35.715 1.00 86.88 9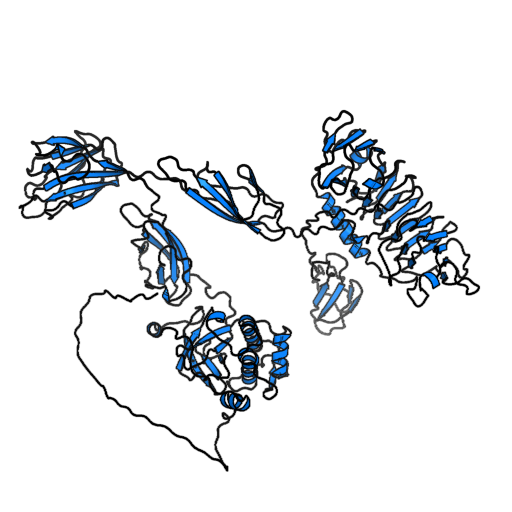29 GLY A CA 1
ATOM 6964 C C . GLY A 1 929 ? -17.247 -12.333 -36.110 1.00 86.88 929 GLY A C 1
ATOM 6965 O O . GLY A 1 929 ? -17.365 -11.367 -35.349 1.00 86.88 929 GLY A O 1
ATOM 6966 N N . GLY A 1 930 ? -16.647 -12.239 -37.296 1.00 90.19 930 GLY A N 1
ATOM 6967 C CA . GLY A 1 930 ? -16.056 -11.031 -37.873 1.00 90.19 930 GLY A CA 1
ATOM 6968 C C . GLY A 1 930 ? -14.531 -10.956 -37.765 1.00 90.19 930 GLY A C 1
ATOM 6969 O O . GLY A 1 930 ? -13.844 -11.891 -37.348 1.00 90.19 930 GLY A O 1
ATOM 6970 N N . SER A 1 931 ? -13.985 -9.790 -38.110 1.00 92.62 931 SER A N 1
ATOM 6971 C CA . SER A 1 931 ? -12.555 -9.489 -38.000 1.00 92.62 931 SER A CA 1
ATOM 6972 C C . SER A 1 931 ? -12.304 -8.115 -37.378 1.00 92.62 931 SER A C 1
ATOM 6974 O O . SER A 1 931 ? -13.111 -7.193 -37.509 1.00 92.62 931 SER A O 1
ATOM 6976 N N . ILE A 1 932 ? -11.172 -7.976 -36.682 1.00 94.19 932 ILE A N 1
ATOM 6977 C CA . ILE A 1 932 ? -10.705 -6.700 -36.127 1.00 94.19 932 ILE A CA 1
ATOM 6978 C C . ILE A 1 932 ? -9.360 -6.348 -36.758 1.00 94.19 932 ILE A C 1
ATOM 6980 O O . ILE A 1 932 ? -8.436 -7.160 -36.758 1.00 94.19 932 ILE A O 1
ATOM 6984 N N . SER A 1 933 ? -9.242 -5.122 -37.269 1.00 90.19 933 SER A N 1
ATOM 6985 C CA . SER A 1 933 ? -7.980 -4.545 -37.737 1.00 90.19 933 SER A CA 1
ATOM 6986 C C . SER A 1 933 ? -7.760 -3.191 -37.064 1.00 90.19 933 SER A C 1
ATOM 6988 O O . SER A 1 933 ? -8.537 -2.251 -37.254 1.00 90.19 933 SER A O 1
ATOM 6990 N N . GLY A 1 934 ? -6.729 -3.103 -36.219 1.00 89.00 934 GLY A N 1
ATOM 6991 C CA . GLY A 1 934 ? -6.529 -1.954 -35.335 1.00 89.00 934 GLY A CA 1
ATOM 6992 C C . GLY A 1 934 ? -7.737 -1.748 -34.416 1.00 89.00 934 GLY A C 1
ATOM 6993 O O . GLY A 1 934 ? -8.113 -2.652 -33.677 1.00 89.00 934 GLY A O 1
ATOM 6994 N N . ASN A 1 935 ? -8.368 -0.576 -34.512 1.00 92.25 935 ASN A N 1
ATOM 6995 C CA . ASN A 1 935 ? -9.572 -0.216 -33.752 1.00 92.25 935 ASN A CA 1
ATOM 6996 C C . ASN A 1 935 ? -10.859 -0.326 -34.587 1.00 92.25 935 ASN A C 1
ATOM 6998 O O . ASN A 1 935 ? -11.825 0.377 -34.313 1.00 92.25 935 ASN A O 1
ATOM 7002 N N . THR A 1 936 ? -10.881 -1.143 -35.642 1.00 93.31 936 THR A N 1
ATOM 7003 C CA . THR A 1 936 ? -12.058 -1.287 -36.515 1.00 93.31 936 THR A CA 1
ATOM 7004 C C . THR A 1 936 ? -12.546 -2.728 -36.516 1.00 93.31 936 THR A C 1
ATOM 7006 O O . THR A 1 936 ? -11.800 -3.627 -36.901 1.00 93.31 936 THR A O 1
ATOM 7009 N N . TYR A 1 937 ? -13.798 -2.937 -36.109 1.00 95.00 937 TYR A N 1
ATOM 7010 C CA . TYR A 1 937 ? -14.520 -4.200 -36.234 1.00 95.00 937 TYR A CA 1
ATOM 7011 C C . TYR A 1 937 ? -15.294 -4.255 -37.556 1.00 95.00 937 TYR A C 1
ATOM 7013 O O . TYR A 1 937 ? -15.994 -3.303 -37.910 1.00 95.00 937 TYR A O 1
ATOM 7021 N N . THR A 1 938 ? -15.186 -5.384 -38.255 1.00 93.94 938 THR A N 1
ATOM 7022 C CA . THR A 1 938 ? -15.931 -5.700 -39.481 1.00 93.94 938 THR A CA 1
ATOM 7023 C C . THR A 1 938 ? -16.705 -7.005 -39.259 1.00 93.94 938 THR A C 1
ATOM 7025 O O . THR A 1 938 ? -16.061 -8.011 -38.947 1.00 93.94 938 THR A O 1
ATOM 7028 N N . PRO A 1 939 ? -18.047 -7.009 -39.370 1.00 91.44 939 PRO A N 1
ATOM 7029 C CA . PRO A 1 939 ? -18.856 -8.213 -39.185 1.00 91.44 939 PRO A CA 1
ATOM 7030 C C . PRO A 1 939 ? -18.669 -9.215 -40.333 1.00 91.44 939 PRO A C 1
ATOM 7032 O O . PRO A 1 939 ? -18.300 -8.830 -41.442 1.00 91.44 939 PRO A O 1
ATOM 7035 N N . ASP A 1 940 ? -18.930 -10.493 -40.049 1.00 88.12 940 ASP A N 1
ATOM 7036 C CA . ASP A 1 940 ? -19.086 -11.524 -41.084 1.00 88.12 940 ASP A CA 1
ATOM 7037 C C . ASP A 1 940 ? -20.429 -11.360 -41.810 1.00 88.12 940 ASP A C 1
ATOM 7039 O O . ASP A 1 940 ? -21.342 -10.701 -41.302 1.00 88.12 940 ASP A O 1
ATOM 7043 N N . ASP A 1 941 ? -20.567 -12.015 -42.966 1.00 87.00 941 ASP A N 1
ATOM 7044 C CA . ASP A 1 941 ? -21.856 -12.117 -43.647 1.00 87.00 941 ASP A CA 1
ATOM 7045 C C . ASP A 1 941 ? -22.831 -12.957 -42.797 1.00 87.00 941 ASP A C 1
ATOM 7047 O O . ASP A 1 941 ? -22.557 -14.121 -42.472 1.00 87.00 941 ASP A O 1
ATOM 7051 N N . ILE A 1 942 ? -23.977 -12.379 -42.425 1.00 81.50 942 ILE A N 1
ATOM 7052 C CA . ILE A 1 942 ? -24.948 -12.981 -41.497 1.00 81.50 942 ILE A CA 1
ATOM 7053 C C . ILE A 1 942 ? -26.357 -13.004 -42.095 1.00 81.50 942 ILE A C 1
ATOM 7055 O O . ILE A 1 942 ? -26.836 -12.037 -42.671 1.00 81.50 942 ILE A O 1
ATOM 7059 N N . ASN A 1 943 ? -27.074 -14.117 -41.916 1.00 82.62 943 ASN A N 1
ATOM 7060 C CA . ASN A 1 943 ? -28.454 -14.283 -42.400 1.00 82.62 943 ASN A CA 1
ATOM 7061 C C . ASN A 1 943 ? -29.527 -14.053 -41.316 1.00 82.62 943 ASN A C 1
ATOM 7063 O O . ASN A 1 943 ? -30.723 -14.126 -41.609 1.00 82.62 943 ASN A O 1
ATOM 7067 N N . THR A 1 944 ? -29.106 -13.776 -40.079 1.00 83.69 944 THR A N 1
ATOM 7068 C CA . THR A 1 944 ? -29.948 -13.441 -38.922 1.00 83.69 944 THR A CA 1
ATOM 7069 C C . THR A 1 944 ? -29.202 -12.496 -37.984 1.00 83.69 944 THR A C 1
ATOM 7071 O O . THR A 1 944 ? -27.980 -12.610 -37.858 1.00 83.69 944 THR A O 1
ATOM 7074 N N . ASP A 1 945 ? -29.928 -11.628 -37.273 1.00 88.44 945 ASP A N 1
ATOM 7075 C CA . ASP A 1 945 ? -29.354 -10.725 -36.268 1.00 88.44 945 ASP A CA 1
ATOM 7076 C C . ASP A 1 945 ? -28.482 -11.498 -35.269 1.00 88.44 945 ASP A C 1
ATOM 7078 O O . ASP A 1 945 ? -28.943 -12.412 -34.582 1.00 88.44 945 ASP A O 1
ATOM 7082 N N . THR A 1 946 ? -27.202 -11.134 -35.205 1.00 87.88 946 THR A N 1
ATOM 7083 C CA . THR A 1 946 ? -26.188 -11.847 -34.422 1.00 87.88 946 THR A CA 1
ATOM 7084 C C . THR A 1 946 ? -25.608 -10.915 -33.365 1.00 87.88 946 THR A C 1
ATOM 7086 O O . THR A 1 946 ? -25.217 -9.787 -33.655 1.00 87.88 946 THR A O 1
ATOM 7089 N N . THR A 1 947 ? -25.551 -11.382 -32.116 1.00 91.56 947 THR A N 1
ATOM 7090 C CA . THR A 1 947 ? -24.896 -10.641 -31.031 1.00 91.56 947 THR A CA 1
ATOM 7091 C C . THR A 1 947 ? -23.399 -10.921 -31.052 1.00 91.56 947 THR A C 1
ATOM 7093 O O . THR A 1 947 ? -22.985 -12.079 -31.071 1.00 91.56 947 THR A O 1
ATOM 7096 N N . VAL A 1 948 ? -22.595 -9.860 -31.009 1.00 89.06 948 VAL A N 1
ATOM 7097 C CA . VAL A 1 948 ? -21.131 -9.936 -31.017 1.00 89.06 948 VAL A CA 1
ATOM 7098 C C . VAL A 1 948 ? -20.600 -9.443 -29.679 1.00 89.06 948 VAL A C 1
ATOM 7100 O O . VAL A 1 948 ? -21.002 -8.384 -29.197 1.00 89.06 948 VAL A O 1
ATOM 7103 N N . VAL A 1 949 ? -19.678 -10.202 -29.087 1.00 90.56 949 VAL A N 1
ATOM 7104 C CA . VAL A 1 949 ? -19.007 -9.835 -27.835 1.00 90.56 949 VAL A CA 1
ATOM 7105 C C . VAL A 1 949 ? -17.545 -9.537 -28.131 1.00 90.56 949 VAL A C 1
ATOM 7107 O O . VAL A 1 949 ? -16.828 -10.388 -28.658 1.00 90.56 949 VAL A O 1
ATOM 7110 N N . ILE A 1 950 ? -17.103 -8.337 -27.762 1.00 91.00 950 ILE A N 1
ATOM 7111 C CA . ILE A 1 950 ? -15.753 -7.821 -28.015 1.00 91.00 950 ILE A CA 1
ATOM 7112 C C . ILE A 1 950 ? -15.112 -7.443 -26.680 1.00 91.00 950 ILE A C 1
ATOM 7114 O O . ILE A 1 950 ? -15.761 -6.826 -25.833 1.00 91.00 950 ILE A O 1
ATOM 7118 N N . ARG A 1 951 ? -13.844 -7.803 -26.493 1.00 91.56 951 ARG A N 1
ATOM 7119 C CA . ARG A 1 951 ? -13.065 -7.512 -25.285 1.00 91.56 951 ARG A CA 1
ATOM 7120 C C . ARG A 1 951 ? -11.970 -6.500 -25.593 1.00 91.56 951 ARG A C 1
ATOM 7122 O O . ARG A 1 951 ? -11.283 -6.633 -26.606 1.00 91.56 951 ARG A O 1
ATOM 7129 N N . TYR A 1 952 ? -11.806 -5.550 -24.678 1.00 92.50 952 TYR A N 1
ATOM 7130 C CA . TYR A 1 952 ? -10.637 -4.685 -24.581 1.00 92.50 952 TYR A CA 1
ATOM 7131 C C . TYR A 1 952 ? -9.730 -5.204 -23.463 1.00 92.50 952 TYR A C 1
ATOM 7133 O O . TYR A 1 952 ? -10.229 -5.515 -22.382 1.00 92.50 952 TYR A O 1
ATOM 7141 N N . THR A 1 953 ? -8.431 -5.329 -23.721 1.00 84.50 953 THR A N 1
ATOM 7142 C CA . THR A 1 953 ? -7.445 -5.811 -22.743 1.00 84.50 953 THR A CA 1
ATOM 7143 C C . THR A 1 953 ? -6.246 -4.879 -22.731 1.00 84.50 953 THR A C 1
ATOM 7145 O O . THR A 1 953 ? -5.668 -4.612 -23.784 1.00 84.50 953 THR A O 1
ATOM 7148 N N . ILE A 1 954 ? -5.854 -4.407 -21.553 1.00 81.44 954 ILE A N 1
ATOM 7149 C CA . ILE A 1 954 ? -4.608 -3.661 -21.347 1.00 81.44 954 ILE A CA 1
ATOM 7150 C C . ILE A 1 954 ? -3.532 -4.623 -20.825 1.00 81.44 954 ILE A C 1
ATOM 7152 O O . ILE A 1 954 ? -3.854 -5.685 -20.300 1.00 81.44 954 ILE A O 1
ATOM 7156 N N . ALA A 1 955 ? -2.256 -4.318 -21.051 1.00 68.75 955 ALA A N 1
ATOM 7157 C CA . ALA A 1 955 ? -1.177 -5.164 -20.543 1.00 68.75 955 ALA A CA 1
ATOM 7158 C C . ALA A 1 955 ? -1.059 -5.026 -19.015 1.00 68.75 955 ALA A C 1
ATOM 7160 O O . ALA A 1 955 ? -1.321 -3.954 -18.477 1.00 68.75 955 ALA A O 1
ATOM 7161 N N . ALA A 1 956 ? -0.641 -6.101 -18.340 1.00 55.31 956 ALA A N 1
ATOM 7162 C CA . ALA A 1 956 ? -0.275 -6.049 -16.927 1.00 55.31 956 ALA A CA 1
ATOM 7163 C C . ALA A 1 956 ? 0.921 -5.102 -16.740 1.00 55.31 956 ALA A C 1
ATOM 7165 O O . ALA A 1 956 ? 1.904 -5.220 -17.475 1.00 55.31 956 ALA A O 1
ATOM 7166 N N . ASP A 1 957 ? 0.850 -4.216 -15.749 1.00 52.41 957 ASP A N 1
ATOM 7167 C CA . ASP A 1 957 ? 1.965 -3.360 -15.336 1.00 52.41 957 ASP A CA 1
ATOM 7168 C C . ASP A 1 957 ? 2.391 -3.747 -13.918 1.00 52.41 957 ASP A C 1
ATOM 7170 O O . ASP A 1 957 ? 1.667 -3.476 -12.960 1.00 52.41 957 ASP A O 1
ATOM 7174 N N . GLY A 1 958 ? 3.531 -4.439 -13.809 1.00 58.91 958 GLY A N 1
ATOM 7175 C CA . GLY A 1 958 ? 4.183 -4.827 -12.551 1.00 58.91 958 GLY A CA 1
ATOM 7176 C C . GLY A 1 958 ? 3.293 -5.598 -11.569 1.00 58.91 958 GLY A C 1
ATOM 7177 O O . GLY A 1 958 ? 3.285 -6.830 -11.569 1.00 58.91 958 GLY A O 1
ATOM 7178 N N . ASP A 1 959 ? 2.571 -4.847 -10.737 1.00 44.69 959 ASP A N 1
ATOM 7179 C CA . ASP A 1 959 ? 1.724 -5.311 -9.632 1.00 44.69 959 ASP A CA 1
ATOM 7180 C C . ASP A 1 959 ? 0.227 -5.415 -9.988 1.00 44.69 959 ASP A C 1
ATOM 7182 O O . ASP A 1 959 ? -0.554 -5.990 -9.225 1.00 44.69 959 ASP A O 1
ATOM 7186 N N . CYS A 1 960 ? -0.194 -4.895 -11.147 1.00 48.41 960 CYS A N 1
ATOM 7187 C CA . CYS A 1 960 ? -1.579 -4.952 -11.618 1.00 48.41 960 CYS A CA 1
ATOM 7188 C C . CYS A 1 960 ? -1.771 -6.083 -12.641 1.00 48.41 960 CYS A C 1
ATOM 7190 O O . CYS A 1 960 ? -1.059 -6.174 -13.642 1.00 48.41 960 CYS A O 1
ATOM 7192 N N . ALA A 1 961 ? -2.763 -6.948 -12.407 1.00 51.84 961 ALA A N 1
ATOM 7193 C CA . ALA A 1 961 ? -3.140 -7.999 -13.353 1.00 51.84 961 ALA A CA 1
ATOM 7194 C C . ALA A 1 961 ? -3.821 -7.415 -14.611 1.00 51.84 961 ALA A C 1
ATOM 7196 O O . ALA A 1 961 ? -4.531 -6.416 -14.516 1.00 51.84 961 ALA A O 1
ATOM 7197 N N . ALA A 1 962 ? -3.593 -8.059 -15.765 1.00 44.09 962 ALA A N 1
ATOM 7198 C CA . ALA A 1 962 ? -4.133 -7.686 -17.083 1.00 44.09 962 ALA A CA 1
ATOM 7199 C C . ALA A 1 962 ? -5.643 -7.928 -17.246 1.00 44.09 962 ALA A C 1
ATOM 7201 O O . ALA A 1 962 ? -6.145 -8.920 -16.662 1.00 44.09 962 ALA A O 1
#

Organism: NCBI:txid996801

pLDDT: mean 82.91, std 19.4, range [22.42, 98.88]

Nearest PDB structures (foldseek):
  2yc2-assembly2_B  TM=6.943E-01  e=1.067E-03  Chlamydomonas reinhardtii
  2v72-assembly1_A  TM=5.991E-01  e=8.653E-03  Clostridium perfringens
  2w1w-assembly1_A  TM=4.060E-01  e=1.936E-02  Acetivibrio thermocellus
  5x7r-assembly1_A  TM=2.116E-01  e=2.250E-04  Paenibacillus sp. 598K
  7sg7-assembly1_U  TM=1.946E-01  e=6.271E-03  Lederbergvirus Sf6

Sequence (962 aa):
MKKQITLYQTKKLNPYLNLRRFKNLLVLVILFTSLGFYAQSQNSISDDSQGKMSIRQNAQSSAKSNTKFAVEDLSIINSYTNRTGVCSPETSLIITEDSSWGISRSTINNSGVPSFCLSLNDDAPDVDDIYNTTLTPSTDISFANNNYTTNQILDKVQRTLAVMTHSSYAPSSQPSSLTDNFHRAIAVTVWHWTNNLDTSNYNYTWTGNSGNTYSVSNLINWVNNGTLQPSEVFWLLPENNSNQPEVLLNENTSSDCCPTPPSITTSVSAATSGNNGKITLDSNSGGLYYGISSANAGSYNGPTTIVTATEIPGSLPSTILSTGASTGGTYIVRVFTNIDGCYTDYTVTIPPNTGQSCTSVYATYQSDQNNVNGRNNVSGAADGNYAEIHSSNQQLILDFNQIFPAGTEYKITWKKKSGASGTAYIDLSESTSSNSGFTNHPTSPSTSSTSFITTTVTSNSAFRYLAFDKGNINNTDYDLDAVEVSVCVSCDVADNTTTTASITESETKTLTGSPSGGTWSVVSGGGAINGTTYTPDDVNTNTTVTLRYTIAADGSCAATTDDVTFNVTSLNCDRTSPTAPALDFNIFTLNSLSLQTNETEGSVATGGDLTVLGNYQVAINNPGTFQVNNTPIGLLVGGKINYQSGNSLQVNSNSYVKIGNGQGSNVWYTDQNNAYSNIRITPSTNYNSTPRIDLQTNANNLNVSATNNPVFESNLIDFTSAFQTLQANSITLSQNANNAQLTNANGQSISNTSLPNQIKINLQDGINYLNVTGTDLNNVDVITFNNAPSASKVLVVNVNASGTFNWDVWNQSAISQQNAPYIIYNFYNATTLNIVGNPTIVGSVFAPFANINKTVNQSNLEGQVIGLSFNHAGGQVHTANFTPALINCAEVSCDVADNTTSTTSITEGETKTLSGSPAGGTWSIISGGGSISGNTYTPDDINTDTTVVIRYTIAADGDCAA

Solvent-accessible surface area (backbone atoms only — not comparable to full-atom values): 52485 Å² total; per-residue (Å²): 134,93,82,82,89,80,88,87,78,93,77,88,81,87,91,83,89,84,90,87,88,89,87,88,84,91,86,91,86,93,86,92,86,89,85,84,90,86,92,88,84,89,88,88,76,76,98,59,86,72,24,42,68,44,54,29,61,74,70,74,52,71,72,71,82,88,88,65,80,78,55,81,86,60,70,82,65,73,78,60,95,78,77,74,73,76,73,58,77,64,45,79,38,40,28,72,39,56,39,65,61,27,27,31,21,30,56,64,60,76,53,68,66,60,29,34,47,48,51,68,52,49,48,54,63,52,63,71,40,48,31,31,35,48,88,52,54,79,81,76,53,87,69,67,29,89,91,52,55,66,70,56,36,52,48,48,43,25,11,53,54,31,42,73,75,32,83,51,63,14,47,82,60,83,73,87,54,68,82,34,42,57,50,48,23,48,43,53,51,40,21,30,55,24,44,58,48,83,54,86,90,59,64,32,54,38,55,16,47,67,72,46,78,47,37,32,69,53,54,55,48,29,41,73,72,56,75,33,57,69,38,64,61,44,38,32,38,42,55,54,68,74,44,48,40,30,39,28,71,50,84,76,78,65,93,62,74,49,90,75,60,23,45,72,43,72,49,70,44,61,17,52,101,88,43,30,16,33,38,29,39,53,48,75,44,69,47,44,26,34,30,65,49,60,75,60,50,93,68,90,77,60,81,88,56,52,87,50,77,40,69,59,68,96,60,67,66,37,78,76,37,83,63,54,46,56,74,22,33,38,27,39,40,36,28,16,45,37,104,76,47,44,58,32,79,41,84,45,67,39,48,40,38,64,69,50,62,56,45,74,47,43,22,30,64,68,52,66,34,80,76,47,48,48,50,65,41,27,42,37,74,73,76,83,48,41,19,48,41,68,47,54,72,24,34,41,33,31,35,54,91,49,79,43,60,53,66,45,55,35,36,39,32,30,25,20,40,78,95,62,77,71,48,16,49,41,37,41,27,35,8,76,42,95,86,50,77,66,43,74,47,98,65,59,59,71,40,69,42,67,53,80,42,76,48,80,46,64,34,84,48,47,25,26,25,42,38,47,29,32,46,61,73,87,48,30,39,31,33,38,17,18,35,36,32,72,48,65,58,88,60,81,59,33,40,43,70,41,76,55,65,67,45,46,40,90,45,71,45,73,56,42,57,36,68,83,88,52,50,77,48,78,75,41,64,69,52,53,74,61,90,53,37,39,38,55,43,91,42,96,49,70,36,64,32,31,40,34,32,32,31,74,55,77,88,76,35,73,60,29,63,24,72,42,62,32,41,35,37,36,67,83,46,52,68,44,29,67,56,52,69,47,56,67,33,27,33,31,25,45,46,32,36,35,41,31,37,56,38,27,27,19,6,36,36,24,39,21,37,39,35,34,57,16,43,30,35,28,0,60,81,34,23,47,79,44,60,60,95,90,39,38,38,12,34,38,28,44,22,33,63,45,75,74,31,45,60,35,36,35,32,25,63,73,22,40,59,37,25,27,34,54,67,65,53,36,81,30,53,37,44,97,83,72,43,82,32,56,27,32,37,14,65,46,104,39,90,82,43,67,32,23,42,39,30,72,41,32,22,74,83,71,69,40,39,90,88,38,81,41,47,66,50,57,84,86,64,65,44,66,62,30,45,52,52,36,40,52,38,36,46,56,60,58,70,57,70,68,66,52,44,36,21,37,83,89,65,48,78,50,68,70,60,85,42,56,46,44,37,30,38,52,69,52,81,44,80,26,30,40,53,30,42,46,66,35,53,52,42,21,54,34,44,33,41,78,46,63,46,33,99,57,22,28,38,39,36,30,35,55,32,66,43,77,32,78,44,42,45,37,39,65,40,77,63,50,58,93,27,4,29,24,22,38,41,32,31,58,51,18,47,26,39,35,39,33,50,64,46,52,42,67,20,13,43,40,21,56,61,9,40,34,36,30,61,66,18,49,31,39,32,23,13,20,41,35,19,30,20,42,37,41,26,42,30,42,36,35,74,19,48,53,63,61,57,40,80,45,68,64,81,83,74,67,85,64,67,40,68,68,43,76,86,74,86,80,57,87,94,50,71,43,74,55,43,55,37,68,82,89,50,48,76,46,81,76,44,60,74,51,50,75,61,88,53,35,39,36,71,49,95,70,97,60,98,72,74,66,41,74,45,60,44,42,80,56,59,98,90,38,84,94

Foldseek 3Di:
DDDDDDDDDDDDDDDDDDDDDDDDDDDDDDDDDDDDDDDDDDDDDDPQVCALVVLCVVVVHAQDDDDADADDDPCVVVPDDDDPQADDQKDKWWFAAWGSRLWTAIPRVPRPFIKEFQASRADHDDGGFMKIFDPCCLVRAAFQDPPDHSVRLLFLLQLLQQLCVDQFRHAPDHDPDCPDLSNQLSRQSSCCSRNVRDCPVPWRWDQTPNRDIDTSVNSNVCSVVVVGGGADWTWIDTNDPRHGIIITGNPCPPPPLDPDAKDWDWDKDAQEPVAQIFIWTADIDLFQWKAKAAFADPDDPDPVRRPDRHGDDPDDRDTPGRHHHQQKGWMWIWTASDPNGHIDTDTDTRHHNQLWPWDKQWWAWDDKDPDWPQLGLQGDDFDPRWTWQAAQGIKTKTFSVDKDFAQFKKKWWKFFAPPDDDKAWWFKWFDQDRPDDTDTDPDIDMDPGPHIDIDIDGGRGIHRMMMTGSHDNPGTIMITRIMITTDTDDDFAKDWPWDQEEAALVDKGFTDIPPPDWDKDWPDQAFDDDPRITHHDQDCAWTKTKMKTWDPDPPSHHIHMDIHIHIHGHLNWDQFFLLVLQLLFQEEAEEEEEDADEEACAAYEYQEEYEDNEEYEWVNNYLGDDDDPNFRARYEHQYEYHFDYYQEYEYEPQHAAAHQDCPQWDWDLAAPVRHFDWIKIESDPHRRHPPIYTYPGHCVVRVHDCVRPHNHHHDPHPSVLSLVSSLVSLVLLQPDDAPWWKDAPVRHTDDLPPAAQEIETEFDFDEGEREHELVNQQNHQEYEYPDAADLRGAYEYRYHYAEAGEGAHHAYHPDDLVRALRYEDRDNHYAAYEDAHAHEARYEYRAANYAYEDAHHQAAYSEGYHYNYYHDDHYYSYSNYHGGRDGRSDPPPDFDKDWPFDPDDDDQVDKGFTDIPPPDWDKDWPDFAFDDDDRITHHDDDPDDTDTDMDTDDPDRDPRHD

InterPro domains:
  IPR026588 Choice-of-anchor A domain [PF20597] (578-878)
  IPR026588 Choice-of-anchor A domain [TIGR04215] (584-883)